Protein 2POK (pdb70)

Sequence (914 aa):
AMVFPSEQEQIEKFEKDHVAQHYFEVLRTLISKKSVFAQQVGLKEVANYLGEIFKRVGAEVEIDESYTAPFVMAHFKSSRPDAKTLIFYNHYDTVPADGDQVWTEDPFTLSVRNGFMYGRGVDDDKGHITARLSALRKYMQHHDDLPVNISFIMEGAEESASTDLDKYLEKHADKLRGADLLVWEQGTKNALEQLEISGGNKGIVTFDAKVKSADVDIHSSYGGVVESAPWYLLQALQQSLRAADGRILVEGLYEEVQEPNEREMALLETYGQRNPEEVSRIYGLELPLLQEERMAFLKRFFFDPALNIEGIQSGYQGQGVKTILPAEASAKLEVRLVPGLEPHDVLEKIRKQLDKNGFDKVELYYTLGEMSYRSDMSAPAILNVIELAKKFYPQGVSVLPTTAGTGPMHTVFDALEVPMVAFGLGNANSRDHGGDENVRIADYYTHIELVEELIRSYEVFPSEQEQIEKFEKDHVAQHYFEVLRTLISKKSVFAQQVGLKEVANYLGEIFKRVGAEVEIDESYTAPFVMAHFKSSRPDAKTLIFYNHYDTVPADGDQVWTEDPFTLSVRNGFMYGRGVDDDKGHITARLSALRKYMQHHDDLPVNISFIMEGAEESASTDLDKYLEKHADKLRGADLLVWEQGTKNALEQLEISGGNKGIVTFDAKVKSADVDIHSSYGGVVESAPWYLLQALQSLRAADGRILVEGLYEEVQEPNEREMALLETYGQRNPEEVSRIYGLELPLLQEERMAFLKRFFFDPALNIEGIQSGYQGQGVKTILPAEASAKLEVRLVPGLEPHDVLEKIRKQLDKNGFDKVELYYTLGEMSYRSDMSAPAILNVIELAKKFYPQGVSVLPTTAGTGPMHTVFDALEVPMVAFGLGNANSRDHGGDENVRIADYYTHIELVEELIRSYE

CATH classification: 3.40.630.10 (+1 more: 3.30.70.360)

B-factor: mean 28.49, std 8.93, range [2.0, 69.91]

Secondary structure (DSSP, 8-state):
------HHHHHHHHHH-HHHHHHHHHHHHHHHS---GGG-TTHHHHHHHHHHHHHHTT-EEEEE-SSSS-EEEEEE--SSTT--EEEEEEE-----S-SS---SS-TTS-EEETTEEESTTTTTTHHHHHHHHHHHHHHHHT-SS-SSEEEEEEES-GGGTTTTHHHHHHHHHHHHTT-SEEE-S--BB-TTSPEEEE--B-EEEEEEEEEE-SSS-EEGGGTTTB--HHHHHHHHHHHTB-TTS-B--TTTGGGSPPP-HHHHHHHHHHS-S-GGGHHHHHT--S--SS-SHHHHHHHHHHS-EEEEEEEEEE--SSS---EE-SEEEEEEEEEE-TT--HHHHHHHHHHHHHHTT-TTEEEEEEEEE--B---S-SHHHHHHHHHHTTT-TT-EEEES-BSS--THHHHHHHH---EEB--SB-TT--TTSTT-EEEHHHHHHHHHHHHHHHHTT-/----HHHHHHHHHH-HHHHHHHHHHHHHHHS--BTTTTBSHHHHHHHHHHHHHHTT-EEEEE-SSSSPEEEEEE----TT--EEEEEEE-------SS---SS-TTS-EEETTEEESTTTTTTHHHHHHHHHHHHHHTTT-SS-SSEEEEEEES-GGGTTTTHHHHHHHHGGGTTT-SEEE-S--BB-TTSPEEEE--BBEEEEEEEEEE-SSSPEEGGGTTTSPPHHHHHHHHHHHTB-TTS-B--TTTGGGPPPP-HHHHHHHHHHS-S-THHHHHHHT--S-BSS-SHHHHHHHHHHS-EEEEEEEEEE--SSS---EE-SEEEEEEEEEE-TT--HHHHHHHHHHHHHHTT-TT-EEEEEEEE--B---S--HHHHHHHHHHTTT-TT-EEEES--SSB-THHHHHHHH---EEB--SB-TT--TTSTT-EEEHHHHHHHHHHHHHHHHTT-

Radius of gyration: 38.35 Å; Cα contacts (8 Å, |Δi|>4): 2050; chains: 2; bounding box: 114×84×48 Å

Structure (mmCIF, N/CA/C/O backbone):
data_2POK
#
_entry.id   2POK
#
_cell.length_a   87.954
_cell.length_b   101.922
_cell.length_c   118.074
_cell.angle_alpha   90.00
_cell.angle_beta   90.00
_cell.angle_gamma   90.00
#
_symmetry.space_group_name_H-M   'P 21 21 21'
#
loop_
_entity.id
_entity.type
_entity.pdbx_description
1 polymer 'Peptidase, M20/M25/M40 family'
2 non-polymer beta-D-glucopyranose
3 non-polymer 'MANGANESE (II) ION'
4 water water
#
loop_
_atom_site.group_PDB
_atom_site.id
_atom_site.type_symbol
_atom_site.label_atom_id
_atom_site.label_alt_id
_atom_site.label_comp_id
_atom_site.label_asym_id
_atom_site.label_entity_id
_atom_site.label_seq_id
_atom_site.pdbx_PDB_ins_code
_atom_site.Cartn_x
_atom_site.Cartn_y
_atom_site.Cartn_z
_atom_site.occupancy
_atom_site.B_iso_or_equiv
_atom_site.auth_seq_id
_atom_site.auth_comp_id
_atom_site.auth_asym_id
_atom_site.auth_atom_id
_atom_site.pdbx_PDB_model_num
ATOM 1 N N . ALA A 1 24 ? 17.233 59.617 24.650 1.00 54.54 0 ALA A N 1
ATOM 2 C CA . ALA A 1 24 ? 16.351 59.154 23.536 1.00 54.02 0 ALA A CA 1
ATOM 3 C C . ALA A 1 24 ? 16.675 59.912 22.248 1.00 53.63 0 ALA A C 1
ATOM 4 O O . ALA A 1 24 ? 15.904 60.781 21.802 1.00 53.98 0 ALA A O 1
ATOM 6 N N . MET A 1 25 ? 17.827 59.598 21.661 1.00 52.10 1 MET A N 1
ATOM 7 C CA . MET A 1 25 ? 18.231 60.242 20.412 1.00 51.07 1 MET A CA 1
ATOM 8 C C . MET A 1 25 ? 18.099 59.294 19.221 1.00 47.91 1 MET A C 1
ATOM 9 O O . MET A 1 25 ? 18.507 58.128 19.302 1.00 47.27 1 MET A O 1
ATOM 14 N N . VAL A 1 26 ? 17.517 59.807 18.135 1.00 44.64 2 VAL A N 1
ATOM 15 C CA . VAL A 1 26 ? 17.337 59.050 16.902 1.00 41.61 2 VAL A CA 1
ATOM 16 C C . VAL A 1 26 ? 18.211 59.672 15.800 1.00 38.72 2 VAL A C 1
ATOM 17 O O . VAL A 1 26 ? 18.341 60.890 15.721 1.00 39.12 2 VAL A O 1
ATOM 21 N N . PHE A 1 27 ? 18.795 58.837 14.942 1.00 34.56 3 PHE A N 1
ATOM 22 C CA . PHE A 1 27 ? 19.704 59.318 13.923 1.00 30.53 3 PHE A CA 1
ATOM 23 C C . PHE A 1 27 ? 19.285 58.845 12.532 1.00 28.89 3 PHE A C 1
ATOM 24 O O . PHE A 1 27 ? 18.840 57.718 12.381 1.00 27.98 3 PHE A O 1
ATOM 32 N N . PRO A 1 28 ? 19.481 59.691 11.505 1.00 27.83 4 PRO A N 1
ATOM 33 C CA . PRO A 1 28 ? 19.155 59.239 10.129 1.00 26.85 4 PRO A CA 1
ATOM 34 C C . PRO A 1 28 ? 20.088 58.115 9.658 1.00 25.93 4 PRO A C 1
ATOM 35 O O . PRO A 1 28 ? 21.235 58.020 10.117 1.00 25.83 4 PRO A O 1
ATOM 39 N N . SER A 1 29 ? 19.624 57.278 8.733 1.00 24.44 5 SER A N 1
ATOM 40 C CA . SER A 1 29 ? 20.431 56.185 8.293 1.00 23.36 5 SER A CA 1
ATOM 41 C C . SER A 1 29 ? 21.389 56.711 7.235 1.00 23.78 5 SER A C 1
ATOM 42 O O . SER A 1 29 ? 21.231 57.840 6.741 1.00 23.28 5 SER A O 1
ATOM 45 N N . GLU A 1 30 ? 22.378 55.898 6.883 1.00 22.09 6 GLU A N 1
ATOM 46 C CA . GLU A 1 30 ? 23.313 56.300 5.861 1.00 22.12 6 GLU A CA 1
ATOM 47 C C . GLU A 1 30 ? 22.549 56.538 4.563 1.00 21.29 6 GLU A C 1
ATOM 48 O O . GLU A 1 30 ? 22.834 57.499 3.835 1.00 22.07 6 GLU A O 1
ATOM 54 N N . GLN A 1 31 ? 21.581 55.666 4.279 1.00 21.02 7 GLN A N 1
ATOM 55 C CA . GLN A 1 31 ? 20.742 55.806 3.047 1.00 21.28 7 GLN A CA 1
ATOM 56 C C . GLN A 1 31 ? 19.967 57.151 3.038 1.00 21.79 7 GLN A C 1
ATOM 57 O O . GLN A 1 31 ? 19.820 57.792 1.998 1.00 18.58 7 GLN A O 1
ATOM 63 N N . GLU A 1 32 ? 19.482 57.567 4.207 1.00 21.61 8 GLU A N 1
ATOM 64 C CA . GLU A 1 32 ? 18.756 58.839 4.372 1.00 24.79 8 GLU A CA 1
ATOM 65 C C . GLU A 1 32 ? 19.660 60.039 4.179 1.00 23.55 8 GLU A C 1
ATOM 66 O O . GLU A 1 32 ? 19.262 61.013 3.513 1.00 22.99 8 GLU A O 1
ATOM 72 N N . GLN A 1 33 ? 20.874 59.967 4.741 1.00 22.61 9 GLN A N 1
ATOM 73 C CA . GLN A 1 33 ? 21.866 61.035 4.588 1.00 21.84 9 GLN A CA 1
ATOM 74 C C . GLN A 1 33 ? 22.242 61.223 3.126 1.00 22.13 9 GLN A C 1
ATOM 75 O O . GLN A 1 33 ? 22.392 62.354 2.681 1.00 21.73 9 GLN A O 1
ATOM 81 N N . ILE A 1 34 ? 22.457 60.128 2.415 1.00 21.57 10 ILE A N 1
ATOM 82 C CA . ILE A 1 34 ? 22.801 60.219 0.988 1.00 23.38 10 ILE A CA 1
ATOM 83 C C . ILE A 1 34 ? 21.649 60.847 0.174 1.00 24.58 10 ILE A C 1
ATOM 84 O O . ILE A 1 34 ? 21.868 61.630 -0.770 1.00 25.68 10 ILE A O 1
ATOM 89 N N . GLU A 1 35 ? 20.417 60.501 0.510 1.00 25.78 11 GLU A N 1
ATOM 90 C CA . GLU A 1 35 ? 19.281 61.105 -0.191 1.00 27.23 11 GLU A CA 1
ATOM 91 C C . GLU A 1 35 ? 19.150 62.590 0.179 1.00 25.84 11 GLU A C 1
ATOM 92 O O . GLU A 1 35 ? 18.901 63.426 -0.689 1.00 25.32 11 GLU A O 1
ATOM 98 N N . LYS A 1 36 ? 19.339 62.941 1.449 1.00 23.95 12 LYS A N 1
ATOM 99 C CA . LYS A 1 36 ? 19.340 64.351 1.801 1.00 24.11 12 LYS A CA 1
ATOM 100 C C . LYS A 1 36 ? 20.395 65.079 0.978 1.00 24.12 12 LYS A C 1
ATOM 101 O O . LYS A 1 36 ? 20.126 66.132 0.377 1.00 24.82 12 LYS A O 1
ATOM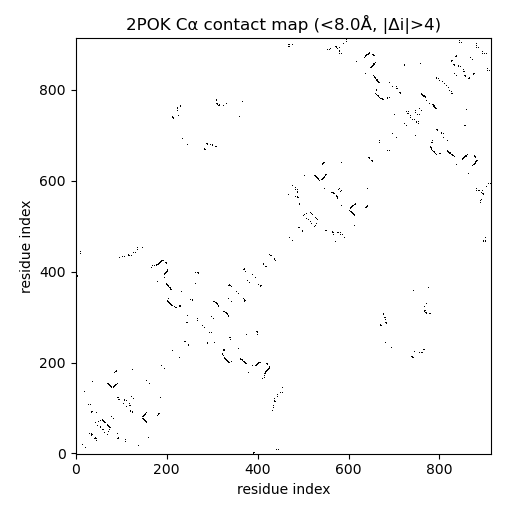 107 N N . PHE A 1 37 ? 21.595 64.516 0.921 1.00 23.54 13 PHE A N 1
ATOM 108 C CA . PHE A 1 37 ? 22.660 65.128 0.159 1.00 23.09 13 PHE A CA 1
ATOM 109 C C . PHE A 1 37 ? 22.223 65.336 -1.291 1.00 24.33 13 PHE A C 1
ATOM 110 O O . PHE A 1 37 ? 22.433 66.410 -1.880 1.00 24.34 13 PHE A O 1
ATOM 118 N N . GLU A 1 38 ? 21.642 64.303 -1.890 1.00 24.77 14 GLU A N 1
ATOM 119 C CA . GLU A 1 38 ? 21.258 64.411 -3.309 1.00 26.74 14 GLU A CA 1
ATOM 120 C C . GLU A 1 38 ? 20.202 65.483 -3.521 1.00 26.56 14 GLU A C 1
ATOM 121 O O . GLU A 1 38 ? 20.242 66.190 -4.508 1.00 25.60 14 GLU A O 1
ATOM 127 N N . LYS A 1 39 ? 19.302 65.666 -2.554 1.00 24.91 15 LYS A N 1
ATOM 128 C CA . LYS A 1 39 ? 18.234 66.642 -2.702 1.00 25.10 15 LYS A CA 1
ATOM 129 C C . LYS A 1 39 ? 18.580 68.075 -2.288 1.00 24.76 15 LYS A C 1
ATOM 130 O O . LYS A 1 39 ? 17.779 68.994 -2.450 1.00 25.07 15 LYS A O 1
ATOM 136 N N . ASP A 1 40 ? 19.762 68.276 -1.733 1.00 25.20 16 ASP A N 1
ATOM 137 C CA . ASP A 1 40 ? 20.106 69.574 -1.164 1.00 25.95 16 ASP A CA 1
ATOM 138 C C . ASP A 1 40 ? 20.816 70.434 -2.217 1.00 25.91 16 ASP A C 1
ATOM 139 O O . ASP A 1 40 ? 21.964 70.172 -2.545 1.00 25.48 16 ASP A O 1
ATOM 144 N N . HIS A 1 41 ? 20.128 71.459 -2.728 1.00 26.44 17 HIS A N 1
ATOM 145 C CA . HIS A 1 41 ? 20.644 72.278 -3.846 1.00 26.99 17 HIS A CA 1
ATOM 146 C C . HIS A 1 41 ? 21.919 73.031 -3.493 1.00 26.09 17 HIS A C 1
ATOM 147 O O . HIS A 1 41 ? 22.810 73.143 -4.307 1.00 24.40 17 HIS A O 1
ATOM 154 N N . VAL A 1 42 ? 22.004 73.534 -2.266 1.00 25.30 18 VAL A N 1
ATOM 155 C CA . VAL A 1 42 ? 23.213 74.221 -1.802 1.00 25.93 18 VAL A CA 1
ATOM 156 C C . VAL A 1 42 ? 24.391 73.251 -1.672 1.00 25.73 18 VAL A C 1
ATOM 157 O O . VAL A 1 42 ? 25.476 73.542 -2.152 1.00 26.52 18 VAL A O 1
ATOM 161 N N . ALA A 1 43 ? 24.192 72.098 -1.016 1.00 25.32 19 ALA A N 1
ATOM 162 C CA . ALA A 1 43 ? 25.261 71.098 -0.927 1.00 23.68 19 ALA A CA 1
ATOM 163 C C . ALA A 1 43 ? 25.721 70.662 -2.333 1.00 24.06 19 ALA A C 1
ATOM 164 O O . ALA A 1 43 ? 26.911 70.459 -2.593 1.00 23.17 19 ALA A O 1
ATOM 166 N N . GLN A 1 44 ? 24.765 70.515 -3.242 1.00 23.60 20 GLN A N 1
ATOM 167 C CA . GLN A 1 44 ? 25.093 70.105 -4.611 1.00 23.28 20 GLN A CA 1
ATOM 168 C C . GLN A 1 44 ? 25.892 71.194 -5.341 1.00 22.88 20 GLN A C 1
ATOM 169 O O . GLN A 1 44 ? 26.815 70.881 -6.085 1.00 23.74 20 GLN A O 1
ATOM 175 N N . HIS A 1 45 ? 25.519 72.459 -5.147 1.00 22.34 21 HIS A N 1
ATOM 176 C CA . HIS A 1 45 ? 26.272 73.562 -5.745 1.00 22.26 21 HIS A CA 1
ATOM 177 C C . HIS A 1 45 ? 27.724 73.511 -5.315 1.00 21.90 21 HIS A C 1
ATOM 178 O O . HIS A 1 45 ? 28.649 73.569 -6.123 1.00 21.12 21 HIS A O 1
ATOM 185 N N . TYR A 1 46 ? 27.949 73.378 -4.019 1.00 20.52 22 TYR A N 1
ATOM 186 C CA . TYR A 1 46 ? 29.338 73.329 -3.538 1.00 21.81 22 TYR A CA 1
ATOM 187 C C . TYR A 1 46 ? 30.076 72.030 -3.786 1.00 22.02 22 TYR A C 1
ATOM 188 O O . TYR A 1 46 ? 31.294 71.992 -3.728 1.00 22.31 22 TYR A O 1
ATOM 197 N N . PHE A 1 47 ? 29.339 70.974 -4.119 1.00 24.03 23 PHE A N 1
ATOM 198 C CA . PHE A 1 47 ? 29.955 69.719 -4.504 1.00 24.43 23 PHE A CA 1
ATOM 199 C C . PHE A 1 47 ? 30.576 69.894 -5.888 1.00 25.05 23 PHE A C 1
ATOM 200 O O . PHE A 1 47 ? 31.672 69.398 -6.135 1.00 25.11 23 PHE A O 1
ATOM 208 N N . GLU A 1 48 ? 29.874 70.581 -6.790 1.00 25.79 24 GLU A N 1
ATOM 209 C CA . GLU A 1 48 ? 30.484 70.984 -8.083 1.00 27.84 24 GLU A CA 1
ATOM 210 C C . GLU A 1 48 ? 31.690 71.924 -7.875 1.00 26.25 24 GLU A C 1
ATOM 211 O O . GLU A 1 48 ? 32.682 71.870 -8.602 1.00 26.25 24 GLU A O 1
ATOM 217 N N . VAL A 1 49 ? 31.594 72.801 -6.888 1.00 25.43 25 VAL A N 1
ATOM 218 C CA . VAL A 1 49 ? 32.740 73.622 -6.562 1.00 24.90 25 VAL A CA 1
ATOM 219 C C . VAL A 1 49 ? 33.868 72.688 -6.105 1.00 24.16 25 VAL A C 1
ATOM 220 O O . VAL A 1 49 ? 35.022 72.852 -6.494 1.00 24.06 25 VAL A O 1
ATOM 224 N N . LEU A 1 50 ? 33.541 71.675 -5.304 1.00 23.63 26 LEU A N 1
ATOM 225 C CA . LEU A 1 50 ? 34.580 70.762 -4.823 1.00 22.35 26 LEU A CA 1
ATOM 226 C C . LEU A 1 50 ? 35.232 70.045 -5.984 1.00 23.78 26 LEU A C 1
ATOM 227 O O . LEU A 1 50 ? 36.430 69.831 -5.991 1.00 23.70 26 LEU A O 1
ATOM 232 N N . ARG A 1 51 ? 34.428 69.669 -6.968 1.00 24.84 27 ARG A N 1
ATOM 233 C CA . ARG A 1 51 ? 34.926 69.004 -8.175 1.00 26.29 27 ARG A CA 1
ATOM 234 C C . ARG A 1 51 ? 35.979 69.889 -8.868 1.00 25.27 27 ARG A C 1
ATOM 235 O O . ARG A 1 51 ? 37.070 69.431 -9.187 1.00 24.70 27 ARG A O 1
ATOM 243 N N . THR A 1 52 ? 35.664 71.164 -9.057 1.00 25.55 28 THR A N 1
ATOM 244 C CA . THR A 1 52 ? 36.613 72.104 -9.635 1.00 25.29 28 THR A CA 1
ATOM 245 C C . THR A 1 52 ? 37.863 72.261 -8.777 1.00 25.21 28 THR A C 1
ATOM 246 O O . THR A 1 52 ? 38.993 72.179 -9.284 1.00 23.97 28 THR A O 1
ATOM 250 N N . LEU A 1 53 ? 37.694 72.441 -7.467 1.00 22.88 29 LEU A N 1
ATOM 251 C CA . LEU A 1 53 ? 38.863 72.573 -6.632 1.00 23.97 29 LEU A CA 1
ATOM 252 C C . LEU A 1 53 ? 39.821 71.393 -6.742 1.00 24.17 29 LEU A C 1
ATOM 253 O O . LEU A 1 53 ? 41.021 71.593 -6.864 1.00 25.62 29 LEU A O 1
ATOM 258 N N . ILE A 1 54 ? 39.296 70.167 -6.637 1.00 24.30 30 ILE A N 1
ATOM 259 C CA . ILE A 1 54 ? 40.100 68.941 -6.699 1.00 23.82 30 ILE A CA 1
ATOM 260 C C . ILE A 1 54 ? 40.913 68.876 -8.007 1.00 24.99 30 ILE A C 1
ATOM 261 O O . ILE A 1 54 ? 42.077 68.433 -8.014 1.00 25.04 30 ILE A O 1
ATOM 266 N N . SER A 1 55 ? 40.270 69.297 -9.092 1.00 25.18 31 SER A N 1
ATOM 267 C CA . SER A 1 55 ? 40.862 69.323 -10.453 1.00 26.21 31 SER A CA 1
ATOM 268 C C . SER A 1 55 ? 42.055 70.286 -10.567 1.00 27.19 31 SER A C 1
ATOM 269 O O . SER A 1 55 ? 42.908 70.121 -11.444 1.00 26.52 31 SER A O 1
ATOM 272 N N . LYS A 1 56 ? 42.130 71.281 -9.680 1.00 27.61 32 LYS A N 1
ATOM 273 C CA . LYS A 1 56 ? 43.221 72.246 -9.732 1.00 28.24 32 LYS A CA 1
ATOM 274 C C . LYS A 1 56 ? 44.264 71.809 -8.744 1.00 29.53 32 LYS A C 1
ATOM 275 O O . LYS A 1 56 ? 44.087 71.935 -7.538 1.00 28.21 32 LYS A O 1
ATOM 281 N N . LYS A 1 57 ? 45.349 71.267 -9.261 1.00 29.85 33 LYS A N 1
ATOM 282 C CA . LYS A 1 57 ? 46.455 70.839 -8.453 1.00 30.98 33 LYS A CA 1
ATOM 283 C C . LYS A 1 57 ? 47.102 72.040 -7.745 1.00 30.99 33 LYS A C 1
ATOM 284 O O . LYS A 1 57 ? 47.450 73.049 -8.384 1.00 28.23 33 LYS A O 1
ATOM 290 N N . SER A 1 58 ? 47.202 71.927 -6.414 1.00 29.50 34 SER A N 1
ATOM 291 C CA . SER A 1 58 ? 47.785 72.931 -5.522 1.00 29.92 34 SER A CA 1
ATOM 292 C C . SER A 1 58 ? 48.709 72.308 -4.469 1.00 30.01 34 SER A C 1
ATOM 293 O O . SER A 1 58 ? 48.282 71.977 -3.326 1.00 29.39 34 SER A O 1
ATOM 296 N N . VAL A 1 59 ? 49.982 72.177 -4.835 1.00 29.82 35 VAL A N 1
ATOM 297 C CA . VAL A 1 59 ? 51.004 71.589 -3.961 1.00 31.25 35 VAL A CA 1
ATOM 298 C C . VAL A 1 59 ? 52.100 72.620 -3.656 1.00 32.87 35 VAL A C 1
ATOM 299 O O . VAL A 1 59 ? 52.632 73.243 -4.560 1.00 32.63 35 VAL A O 1
ATOM 303 N N . PHE A 1 60 ? 52.430 72.822 -2.384 1.00 34.23 36 PHE A N 1
ATOM 304 C CA . PHE A 1 60 ? 53.442 73.811 -2.013 1.00 37.31 36 PHE A CA 1
ATOM 305 C C . PHE A 1 60 ? 54.824 73.409 -2.553 1.00 39.43 36 PHE A C 1
ATOM 306 O O . PHE A 1 60 ? 55.489 74.198 -3.216 1.00 40.20 36 PHE A O 1
ATOM 314 N N . ALA A 1 61 ? 55.211 72.159 -2.287 1.00 42.79 37 ALA A N 1
ATOM 315 C CA . ALA A 1 61 ? 56.529 71.582 -2.621 1.00 44.98 37 ALA A CA 1
ATOM 316 C C . ALA A 1 61 ? 56.828 71.326 -4.104 1.00 46.56 37 ALA A C 1
ATOM 317 O O . ALA A 1 61 ? 57.853 70.740 -4.437 1.00 47.30 37 ALA A O 1
ATOM 319 N N . GLN A 1 62 ? 55.917 71.706 -4.983 1.00 48.56 38 GLN A N 1
ATOM 320 C CA . GLN A 1 62 ? 56.133 71.570 -6.422 1.00 50.95 38 GLN A CA 1
ATOM 321 C C . GLN A 1 62 ? 55.812 72.953 -6.974 1.00 51.75 38 GLN A C 1
ATOM 322 O O . GLN A 1 62 ? 55.789 73.172 -8.185 1.00 53.19 38 GLN A O 1
ATOM 328 N N . GLN A 1 63 ? 55.568 73.873 -6.035 1.00 52.43 39 GLN A N 1
ATOM 329 C CA . GLN A 1 63 ? 55.306 75.287 -6.287 1.00 53.58 39 GLN A CA 1
ATOM 330 C C . GLN A 1 63 ? 54.086 75.533 -7.173 1.00 52.89 39 GLN A C 1
ATOM 331 O O . GLN A 1 63 ? 53.686 76.685 -7.414 1.00 53.38 39 GLN A O 1
ATOM 337 N N . VAL A 1 64 ? 53.476 74.431 -7.596 1.00 51.47 40 VAL A N 1
ATOM 338 C CA . VAL A 1 64 ? 52.371 74.416 -8.549 1.00 49.68 40 VAL A CA 1
ATOM 339 C C . VAL A 1 64 ? 50.976 74.804 -8.026 1.00 47.25 40 VAL A C 1
ATOM 340 O O . VAL A 1 64 ? 50.493 74.248 -7.027 1.00 46.04 40 VAL A O 1
ATOM 344 N N . GLY A 1 65 ? 50.359 75.763 -8.727 1.00 44.34 41 GLY A N 1
ATOM 345 C CA . GLY A 1 65 ? 48.950 76.148 -8.560 1.00 41.14 41 GLY A CA 1
ATOM 346 C C . GLY A 1 65 ? 48.430 76.819 -7.297 1.00 38.78 41 GLY A C 1
ATOM 347 O O . GLY A 1 65 ? 47.227 76.873 -7.095 1.00 38.21 41 GLY A O 1
ATOM 348 N N . LEU A 1 66 ? 49.306 77.336 -6.446 1.00 37.02 42 LEU A N 1
ATOM 349 C CA . LEU A 1 66 ? 48.837 78.006 -5.231 1.00 35.43 42 LEU A CA 1
ATOM 350 C C . LEU A 1 66 ? 48.038 79.276 -5.539 1.00 34.81 42 LEU A C 1
ATOM 351 O O . LEU A 1 66 ? 46.931 79.455 -5.047 1.00 33.75 42 LEU A O 1
ATOM 356 N N . LYS A 1 67 ? 48.588 80.164 -6.359 1.00 34.29 43 LYS A N 1
ATOM 357 C CA . LYS A 1 67 ? 47.873 81.404 -6.673 1.00 34.63 43 LYS A CA 1
ATOM 358 C C . LYS A 1 67 ? 46.545 81.099 -7.360 1.00 33.10 43 LYS A C 1
ATOM 359 O O . LYS A 1 67 ? 45.513 81.719 -7.071 1.00 32.07 43 LYS A O 1
ATOM 365 N N . GLU A 1 68 ? 46.568 80.111 -8.241 1.00 31.35 44 GLU A N 1
ATOM 366 C CA . GLU A 1 68 ? 45.383 79.749 -8.978 1.00 31.61 44 GLU A CA 1
ATOM 367 C C . GLU A 1 68 ? 44.246 79.322 -8.050 1.00 29.83 44 GLU A C 1
ATOM 368 O O . GLU A 1 68 ? 43.106 79.768 -8.209 1.00 29.60 44 GLU A O 1
ATOM 374 N N . VAL A 1 69 ? 44.555 78.500 -7.047 1.00 28.75 45 VAL A N 1
ATOM 375 C CA . VAL A 1 69 ? 43.508 78.020 -6.151 1.00 26.92 45 VAL A CA 1
ATOM 376 C C . VAL A 1 69 ? 43.108 79.110 -5.164 1.00 26.86 45 VAL A C 1
ATOM 377 O O . VAL A 1 69 ? 41.932 79.334 -4.954 1.00 27.03 45 VAL A O 1
ATOM 381 N N . ALA A 1 70 ? 44.078 79.814 -4.586 1.00 26.64 46 ALA A N 1
ATOM 382 C CA . ALA A 1 70 ? 43.760 80.948 -3.710 1.00 27.33 46 ALA A CA 1
ATOM 383 C C . ALA A 1 70 ? 42.842 81.985 -4.383 1.00 27.12 46 ALA A C 1
ATOM 384 O O . ALA A 1 70 ? 41.869 82.438 -3.785 1.00 26.46 46 ALA A O 1
ATOM 386 N N . ASN A 1 71 ? 43.127 82.359 -5.630 1.00 28.13 47 ASN A N 1
ATOM 387 C CA . ASN A 1 71 ? 42.251 83.297 -6.329 1.00 29.04 47 ASN A CA 1
ATOM 388 C C . ASN A 1 71 ? 40.851 82.725 -6.578 1.00 28.27 47 ASN A C 1
ATOM 389 O O . ASN A 1 71 ? 39.861 83.437 -6.428 1.00 27.87 47 ASN A O 1
ATOM 394 N N . TYR A 1 72 ? 40.773 81.445 -6.957 1.00 28.86 48 TYR A N 1
ATOM 395 C CA . TYR A 1 72 ? 39.480 80.803 -7.188 1.00 28.44 48 TYR A CA 1
ATOM 396 C C . TYR A 1 72 ? 38.660 80.806 -5.895 1.00 27.60 48 TYR A C 1
ATOM 397 O O . TYR A 1 72 ? 37.478 81.170 -5.880 1.00 26.68 48 TYR A O 1
ATOM 406 N N . LEU A 1 73 ? 39.287 80.410 -4.800 1.00 26.18 49 LEU A N 1
ATOM 407 C CA . LEU A 1 73 ? 38.579 80.461 -3.517 1.00 26.39 49 LEU A CA 1
ATOM 408 C C . LEU A 1 73 ? 38.107 81.873 -3.245 1.00 26.10 49 LEU A C 1
ATOM 409 O O . LEU A 1 73 ? 37.029 82.079 -2.698 1.00 27.07 49 LEU A O 1
ATOM 414 N N . GLY A 1 74 ? 38.919 82.861 -3.629 1.00 26.63 50 GLY A N 1
ATOM 415 C CA . GLY A 1 74 ? 38.546 84.261 -3.405 1.00 26.00 50 GLY A CA 1
ATOM 416 C C . GLY A 1 74 ? 37.253 84.557 -4.120 1.00 25.99 50 GLY A C 1
ATOM 417 O O . GLY A 1 74 ? 36.320 85.118 -3.546 1.00 25.32 50 GLY A O 1
ATOM 418 N N . GLU A 1 75 ? 37.174 84.160 -5.381 1.00 26.15 51 GLU A N 1
ATOM 419 C CA . GLU A 1 75 ? 35.958 84.423 -6.134 1.00 29.09 51 GLU A CA 1
ATOM 420 C C . GLU A 1 75 ? 34.735 83.738 -5.529 1.00 27.43 51 GLU A C 1
ATOM 421 O O . GLU A 1 75 ? 33.671 84.341 -5.381 1.00 27.30 51 GLU A O 1
ATOM 427 N N . ILE A 1 76 ? 34.901 82.472 -5.183 1.00 27.21 52 ILE A N 1
ATOM 428 C CA . ILE A 1 76 ? 33.857 81.689 -4.547 1.00 26.95 52 ILE A CA 1
ATOM 429 C C . ILE A 1 76 ? 33.259 82.405 -3.342 1.00 26.72 52 ILE A C 1
ATOM 430 O O . ILE A 1 76 ? 32.047 82.580 -3.242 1.00 26.09 52 ILE A O 1
ATOM 435 N N . PHE A 1 77 ? 34.110 82.811 -2.414 1.00 26.94 53 PHE A N 1
ATOM 436 C CA . PHE A 1 77 ? 33.643 83.494 -1.215 1.00 26.61 53 PHE A CA 1
ATOM 437 C C . PHE A 1 77 ? 33.112 84.902 -1.483 1.00 28.00 53 PHE A C 1
ATOM 438 O O . PHE A 1 77 ? 32.176 85.339 -0.825 1.00 28.17 53 PHE A O 1
ATOM 446 N N . LYS A 1 78 ? 33.693 85.619 -2.438 1.00 29.97 54 LYS A N 1
ATOM 447 C CA . LYS A 1 78 ? 33.164 86.950 -2.779 1.00 33.08 54 LYS A CA 1
ATOM 448 C C . LYS A 1 78 ? 31.707 86.849 -3.250 1.00 31.99 54 LYS A C 1
ATOM 449 O O . LYS A 1 78 ? 30.856 87.653 -2.844 1.00 31.68 54 LYS A O 1
ATOM 455 N N . ARG A 1 79 ? 31.428 85.847 -4.089 1.00 32.10 55 ARG A N 1
ATOM 456 C CA . ARG A 1 79 ? 30.086 85.626 -4.625 1.00 31.50 55 ARG A CA 1
ATOM 457 C C . ARG A 1 79 ? 28.961 85.549 -3.594 1.00 31.67 55 ARG A C 1
ATOM 458 O O . ARG A 1 79 ? 27.810 85.889 -3.886 1.00 30.27 55 ARG A O 1
ATOM 466 N N . VAL A 1 80 ? 29.282 85.086 -2.394 1.00 29.19 56 VAL A N 1
ATOM 467 C CA . VAL A 1 80 ? 28.266 84.962 -1.374 1.00 29.51 56 VAL A CA 1
ATOM 468 C C . VAL A 1 80 ? 28.425 86.034 -0.323 1.00 28.94 56 VAL A C 1
ATOM 469 O O . VAL A 1 80 ? 27.862 85.963 0.766 1.00 29.83 56 VAL A O 1
ATOM 473 N N . GLY A 1 81 ? 29.191 87.058 -0.664 1.00 29.56 57 GLY A N 1
ATOM 474 C CA . GLY A 1 81 ? 29.179 88.243 0.165 1.00 30.79 57 GLY A CA 1
ATOM 475 C C . GLY A 1 81 ? 30.184 88.355 1.282 1.00 30.86 57 GLY A C 1
ATOM 476 O O . GLY A 1 81 ? 30.017 89.176 2.182 1.00 32.17 57 GLY A O 1
ATOM 477 N N . ALA A 1 82 ? 31.233 87.550 1.244 1.00 30.73 58 ALA A N 1
ATOM 478 C CA . ALA A 1 82 ? 32.292 87.696 2.238 1.00 30.88 58 ALA A CA 1
ATOM 479 C C . ALA A 1 82 ? 33.182 88.886 1.843 1.00 31.63 58 ALA A C 1
ATOM 480 O O . ALA A 1 82 ? 33.295 89.204 0.658 1.00 30.58 58 ALA A O 1
ATOM 482 N N . GLU A 1 83 ? 33.787 89.550 2.826 1.00 32.17 59 GLU A N 1
ATOM 483 C CA . GLU A 1 83 ? 34.879 90.468 2.529 1.00 34.01 59 GLU A CA 1
ATOM 484 C C . GLU A 1 83 ? 36.124 89.573 2.488 1.00 32.06 59 GLU A C 1
ATOM 485 O O . GLU A 1 83 ? 36.469 88.920 3.480 1.00 29.76 59 GLU A O 1
ATOM 491 N N . VAL A 1 84 ? 36.794 89.567 1.342 1.00 31.54 60 VAL A N 1
ATOM 492 C CA . VAL A 1 84 ? 37.933 88.705 1.083 1.00 31.45 60 VAL A CA 1
ATOM 493 C C . VAL A 1 84 ? 39.223 89.501 0.976 1.00 32.22 60 VAL A C 1
ATOM 494 O O . VAL A 1 84 ? 39.266 90.554 0.336 1.00 31.01 60 VAL A O 1
ATOM 498 N N . GLU A 1 85 ? 40.270 88.996 1.626 1.00 32.10 61 GLU A N 1
ATOM 499 C CA . GLU A 1 85 ? 41.596 89.549 1.482 1.00 32.75 61 GLU A CA 1
ATOM 500 C C . GLU A 1 85 ? 42.544 88.405 1.169 1.00 32.37 61 GLU A C 1
ATOM 501 O O . GLU A 1 85 ? 42.545 87.398 1.869 1.00 31.28 61 GLU A O 1
ATOM 507 N N . ILE A 1 86 ? 43.302 88.531 0.079 1.00 31.22 62 ILE A N 1
ATOM 508 C CA . ILE A 1 86 ? 44.289 87.525 -0.290 1.00 30.43 62 ILE A CA 1
ATOM 509 C C . ILE A 1 86 ? 45.677 88.132 -0.117 1.00 30.85 62 ILE A C 1
ATOM 510 O O . ILE A 1 86 ? 46.118 88.931 -0.937 1.00 30.57 62 ILE A O 1
ATOM 515 N N . ASP A 1 87 ? 46.352 87.774 0.969 1.00 29.72 63 ASP A N 1
ATOM 516 C CA . ASP A 1 87 ? 47.686 88.262 1.230 1.00 29.44 63 ASP A CA 1
ATOM 517 C C . ASP A 1 87 ? 48.721 87.412 0.482 1.00 29.95 63 ASP A C 1
ATOM 518 O O . ASP A 1 87 ? 48.864 86.219 0.740 1.00 29.31 63 ASP A O 1
ATOM 523 N N . GLU A 1 88 ? 49.433 88.022 -0.459 1.00 30.44 64 GLU A N 1
ATOM 524 C CA . GLU A 1 88 ? 50.422 87.306 -1.261 1.00 32.37 64 GLU A CA 1
AT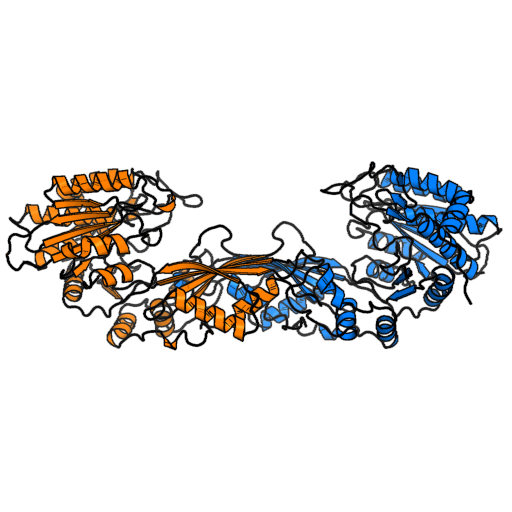OM 525 C C . GLU A 1 88 ? 51.870 87.593 -0.835 1.00 31.96 64 GLU A C 1
ATOM 526 O O . GLU A 1 88 ? 52.787 87.378 -1.618 1.00 31.06 64 GLU A O 1
ATOM 532 N N . SER A 1 89 ? 52.071 88.026 0.418 1.00 29.85 65 SER A N 1
ATOM 533 C CA . SER A 1 89 ? 53.394 88.397 0.929 1.00 30.43 65 SER A CA 1
ATOM 534 C C . SER A 1 89 ? 54.418 87.285 0.949 1.00 30.83 65 SER A C 1
ATOM 535 O O . SER A 1 89 ? 55.605 87.551 0.767 1.00 31.38 65 SER A O 1
ATOM 538 N N . TYR A 1 90 ? 53.979 86.047 1.191 1.00 29.89 66 TYR A N 1
ATOM 539 C CA . TYR A 1 90 ? 54.904 84.929 1.247 1.00 29.58 66 TYR A CA 1
ATOM 540 C C . TYR A 1 90 ? 54.545 83.933 0.188 1.00 29.52 66 TYR A C 1
ATOM 541 O O . TYR A 1 90 ? 53.637 84.191 -0.590 1.00 30.42 66 TYR A O 1
ATOM 550 N N . THR A 1 91 ? 55.246 82.806 0.146 1.00 30.21 67 THR A N 1
ATOM 551 C CA . THR A 1 91 ? 55.129 81.916 -1.008 1.00 30.14 67 THR A CA 1
ATOM 552 C C . THR A 1 91 ? 53.711 81.495 -1.318 1.00 30.21 67 THR A C 1
ATOM 553 O O . THR A 1 91 ? 53.248 81.605 -2.467 1.00 30.04 67 THR A O 1
ATOM 557 N N . ALA A 1 92 ? 53.025 80.990 -0.297 1.00 27.16 68 ALA A N 1
ATOM 558 C CA . ALA A 1 92 ? 51.645 80.568 -0.459 1.00 25.99 68 ALA A CA 1
ATOM 559 C C . ALA A 1 92 ? 50.727 81.672 0.000 1.00 24.36 68 ALA A C 1
ATOM 560 O O . ALA A 1 92 ? 50.793 82.076 1.166 1.00 25.30 68 ALA A O 1
ATOM 562 N N . PRO A 1 93 ? 49.854 82.153 -0.887 1.00 23.82 69 PRO A N 1
ATOM 563 C CA . PRO A 1 93 ? 48.911 83.183 -0.488 1.00 24.00 69 PRO A CA 1
ATOM 564 C C . PRO A 1 93 ? 47.999 82.751 0.693 1.00 24.37 69 PRO A C 1
ATOM 565 O O . PRO A 1 93 ? 47.647 81.567 0.839 1.00 25.28 69 PRO A O 1
ATOM 569 N N . PHE A 1 94 ? 47.655 83.719 1.520 1.00 24.65 70 PHE A N 1
ATOM 570 C CA . PHE A 1 94 ? 46.860 83.495 2.733 1.00 24.46 70 PHE A CA 1
ATOM 571 C C . PHE A 1 94 ? 45.523 84.152 2.467 1.00 25.48 70 PHE A C 1
ATOM 572 O O . PHE A 1 94 ? 45.463 85.373 2.288 1.00 25.69 70 PHE A O 1
ATOM 580 N N . VAL A 1 95 ? 44.449 83.354 2.408 1.00 25.47 71 VAL A N 1
ATOM 581 C CA . VAL A 1 95 ? 43.120 83.841 2.052 1.00 26.14 71 VAL A CA 1
ATOM 582 C C . VAL A 1 95 ? 42.241 84.033 3.290 1.00 27.32 71 VAL A C 1
ATOM 583 O O . VAL A 1 95 ? 42.144 83.139 4.133 1.00 26.82 71 VAL A O 1
ATOM 587 N N . MET A 1 96 ? 41.625 85.196 3.433 1.00 26.99 72 MET A N 1
ATOM 588 C CA . MET A 1 96 ? 40.699 85.379 4.542 1.00 30.33 72 MET A CA 1
ATOM 589 C C . MET A 1 96 ? 39.379 85.824 3.992 1.00 27.96 72 MET A C 1
ATOM 590 O O . MET A 1 96 ? 39.342 86.658 3.089 1.00 28.30 72 MET A O 1
ATOM 595 N N . ALA A 1 97 ? 38.298 85.245 4.503 1.00 26.37 73 ALA A N 1
ATOM 596 C CA . ALA A 1 97 ? 36.968 85.613 4.067 1.00 25.56 73 ALA A CA 1
ATOM 597 C C . ALA A 1 97 ? 36.106 85.813 5.298 1.00 26.91 73 ALA A C 1
ATOM 598 O O . ALA A 1 97 ? 35.888 84.874 6.061 1.00 26.79 73 ALA A O 1
ATOM 600 N N . HIS A 1 98 ? 35.635 87.047 5.500 1.00 26.96 74 HIS A N 1
ATOM 601 C CA . HIS A 1 98 ? 34.853 87.395 6.663 1.00 27.84 74 HIS A CA 1
ATOM 602 C C . HIS A 1 98 ? 33.402 87.633 6.290 1.00 28.11 74 HIS A C 1
ATOM 603 O O . HIS A 1 98 ? 33.109 88.406 5.363 1.00 28.16 74 HIS A O 1
ATOM 616 N N . PHE A 1 99 ? 32.509 86.949 7.003 1.00 28.00 75 PHE A N 1
ATOM 617 C CA . PHE A 1 99 ? 31.075 87.099 6.892 1.00 29.01 75 PHE A CA 1
ATOM 618 C C . PHE A 1 99 ? 30.623 87.780 8.170 1.00 31.62 75 PHE A C 1
ATOM 619 O O . PHE A 1 99 ? 30.906 87.311 9.274 1.00 30.84 75 PHE A O 1
ATOM 627 N N . LYS A 1 100 ? 29.907 88.889 8.036 1.00 34.04 76 LYS A N 1
ATOM 628 C CA . LYS A 1 100 ? 29.550 89.683 9.202 1.00 36.43 76 LYS A CA 1
ATOM 629 C C . LYS A 1 100 ? 28.134 89.457 9.693 1.00 35.90 76 LYS A C 1
ATOM 630 O O . LYS A 1 100 ? 27.215 89.270 8.908 1.00 35.66 76 LYS A O 1
ATOM 636 N N . SER A 1 101 ? 27.973 89.476 11.002 1.00 36.43 77 SER A N 1
ATOM 637 C CA . SER A 1 101 ? 26.656 89.485 11.610 1.00 38.03 77 SER A CA 1
ATOM 638 C C . SER A 1 101 ? 26.263 90.937 11.886 1.00 40.01 77 SER A C 1
ATOM 639 O O . SER A 1 101 ? 27.126 91.757 12.220 1.00 40.51 77 SER A O 1
ATOM 642 N N . SER A 1 102 ? 24.966 91.242 11.761 1.00 42.12 78 SER A N 1
ATOM 643 C CA . SER A 1 102 ? 24.420 92.569 12.105 1.00 44.20 78 SER A CA 1
ATOM 644 C C . SER A 1 102 ? 24.184 92.731 13.604 1.00 44.31 78 SER A C 1
ATOM 645 O O . SER A 1 102 ? 23.993 93.848 14.081 1.00 44.87 78 SER A O 1
ATOM 648 N N . ARG A 1 103 ? 24.165 91.629 14.346 1.00 44.81 79 ARG A N 1
ATOM 649 C CA . ARG A 1 103 ? 24.032 91.730 15.794 1.00 45.81 79 ARG A CA 1
ATOM 650 C C . ARG A 1 103 ? 25.212 92.492 16.390 1.00 47.02 79 ARG A C 1
ATOM 651 O O . ARG A 1 103 ? 26.381 92.302 15.987 1.00 46.98 79 ARG A O 1
ATOM 659 N N . PRO A 1 104 ? 24.914 93.371 17.356 1.00 47.62 80 PRO A N 1
ATOM 660 C CA . PRO A 1 104 ? 25.994 94.038 18.053 1.00 47.26 80 PRO A CA 1
ATOM 661 C C . PRO A 1 104 ? 26.366 93.134 19.219 1.00 46.14 80 PRO A C 1
ATOM 662 O O . PRO A 1 104 ? 25.514 92.392 19.737 1.00 45.50 80 PRO A O 1
ATOM 666 N N . ASP A 1 105 ? 27.631 93.172 19.610 1.00 44.92 81 ASP A N 1
ATOM 667 C CA . ASP A 1 105 ? 28.116 92.228 20.595 1.00 44.39 81 ASP A CA 1
ATOM 668 C C . ASP A 1 105 ? 28.028 90.797 20.059 1.00 42.18 81 ASP A C 1
ATOM 669 O O . ASP A 1 105 ? 27.955 89.844 20.836 1.00 41.70 81 ASP A O 1
ATOM 674 N N . ALA A 1 106 ? 28.008 90.655 18.734 1.00 38.65 82 ALA A N 1
ATOM 675 C CA . ALA A 1 106 ? 28.051 89.335 18.133 1.00 35.78 82 ALA A CA 1
ATOM 676 C C . ALA A 1 106 ? 29.427 88.775 18.430 1.00 33.16 82 ALA A C 1
ATOM 677 O O . ALA A 1 106 ? 30.417 89.517 18.507 1.00 32.70 82 ALA A O 1
ATOM 679 N N . LYS A 1 107 ? 29.486 87.465 18.635 1.00 31.42 83 LYS A N 1
ATOM 680 C CA . LYS A 1 107 ? 30.758 86.799 18.838 1.00 29.07 83 LYS A CA 1
ATOM 681 C C . LYS A 1 107 ? 31.351 86.509 17.468 1.00 28.64 83 LYS A C 1
ATOM 682 O O . LYS A 1 107 ? 30.726 86.847 16.444 1.00 27.46 83 LYS A O 1
ATOM 688 N N . THR A 1 108 ? 32.555 85.936 17.455 1.00 27.31 84 THR A N 1
ATOM 689 C CA . THR A 1 108 ? 33.185 85.520 16.202 1.00 27.37 84 THR A CA 1
ATOM 690 C C . THR A 1 108 ? 33.599 84.050 16.250 1.00 26.28 84 THR A C 1
ATOM 691 O O . THR A 1 108 ? 34.060 83.531 17.282 1.00 25.31 84 THR A O 1
ATOM 695 N N . LEU A 1 109 ? 33.363 83.387 15.118 1.00 24.75 85 LEU A N 1
ATOM 696 C CA . LEU A 1 109 ? 33.706 81.998 14.879 1.00 23.21 85 LEU A CA 1
ATOM 697 C C . LEU A 1 109 ? 34.753 81.930 13.778 1.00 23.45 85 LEU A C 1
ATOM 698 O O . LEU A 1 109 ? 34.568 82.544 12.724 1.00 23.11 85 LEU A O 1
ATOM 707 N N . ILE A 1 110 ? 35.845 81.192 14.004 1.00 21.98 86 ILE A N 1
ATOM 708 C CA . ILE A 1 110 ? 36.871 81.059 12.954 1.00 22.85 86 ILE A CA 1
ATOM 709 C C . ILE A 1 110 ? 36.953 79.624 12.433 1.00 21.97 86 ILE A C 1
ATOM 710 O O . ILE A 1 110 ? 36.923 78.700 13.214 1.00 21.39 86 ILE A O 1
ATOM 715 N N . PHE A 1 111 ? 37.013 79.448 11.109 1.00 21.50 87 PHE A N 1
ATOM 716 C CA . PHE A 1 111 ? 37.318 78.152 10.516 1.00 22.29 87 PHE A CA 1
ATOM 717 C C . PHE A 1 111 ? 38.720 78.220 9.908 1.00 22.86 87 PHE A C 1
ATOM 718 O O . PHE A 1 111 ? 38.982 79.053 9.034 1.00 22.61 87 PHE A O 1
ATOM 726 N N . TYR A 1 112 ? 39.639 77.388 10.394 1.00 22.01 88 TYR A N 1
ATOM 727 C CA . TYR A 1 112 ? 40.968 77.300 9.786 1.00 22.21 88 TYR A CA 1
ATOM 728 C C . TYR A 1 112 ? 41.000 76.109 8.834 1.00 21.88 88 TYR A C 1
ATOM 729 O O . TYR A 1 112 ? 40.525 75.032 9.170 1.00 21.16 88 TYR A O 1
ATOM 738 N N . ASN A 1 113 ? 41.486 76.324 7.616 1.00 20.67 89 ASN A N 1
ATOM 739 C CA . ASN A 1 113 ? 41.597 75.242 6.637 1.00 20.34 89 ASN A CA 1
ATOM 740 C C . ASN A 1 113 ? 42.810 75.455 5.751 1.00 19.23 89 ASN A C 1
ATOM 741 O O . ASN A 1 113 ? 43.469 76.490 5.857 1.00 19.09 89 ASN A O 1
ATOM 746 N N . HIS A 1 114 ? 43.148 74.480 4.916 1.00 20.74 90 HIS A N 1
ATOM 747 C CA . HIS A 1 114 ? 44.215 74.709 3.947 1.00 20.24 90 HIS A CA 1
ATOM 748 C C . HIS A 1 114 ? 43.843 74.248 2.559 1.00 19.52 90 HIS A C 1
ATOM 749 O O . HIS A 1 114 ? 43.133 73.273 2.403 1.00 19.33 90 HIS A O 1
ATOM 756 N N . TYR A 1 115 ? 44.322 74.957 1.547 1.00 19.77 91 TYR A N 1
ATOM 757 C CA . TYR A 1 115 ? 43.965 74.600 0.161 1.00 20.17 91 TYR A CA 1
ATOM 758 C C . TYR A 1 115 ? 45.062 73.848 -0.608 1.00 21.82 91 TYR A C 1
ATOM 759 O O . TYR A 1 115 ? 44.863 73.463 -1.789 1.00 20.33 91 TYR A O 1
ATOM 768 N N . ASP A 1 116 ? 46.232 73.669 0.004 1.00 19.73 92 ASP A N 1
ATOM 769 C CA . ASP A 1 116 ? 47.264 72.862 -0.622 1.00 21.70 92 ASP A CA 1
ATOM 770 C C . ASP A 1 116 ? 47.120 71.423 -0.147 1.00 22.69 92 ASP A C 1
ATOM 771 O O . ASP A 1 116 ? 46.627 71.183 0.974 1.00 24.08 92 ASP A O 1
ATOM 776 N N . THR A 1 117 ? 47.579 70.480 -0.965 1.00 23.45 93 THR A N 1
ATOM 777 C CA . THR A 1 117 ? 47.528 69.048 -0.664 1.00 25.51 93 THR A CA 1
ATOM 778 C C . THR A 1 117 ? 48.911 68.429 -0.878 1.00 27.04 93 THR A C 1
ATOM 779 O O . THR A 1 117 ? 49.812 69.088 -1.414 1.00 26.87 93 THR A O 1
ATOM 783 N N . VAL A 1 118 ? 49.102 67.170 -0.481 1.00 28.90 94 VAL A N 1
ATOM 784 C CA . VAL A 1 118 ? 50.352 66.476 -0.823 1.00 31.06 94 VAL A CA 1
ATOM 785 C C . VAL A 1 118 ? 50.264 66.033 -2.279 1.00 32.22 94 VAL A C 1
ATOM 786 O O . VAL A 1 118 ? 49.189 66.047 -2.870 1.00 30.70 94 VAL A O 1
ATOM 790 N N . PRO A 1 119 ? 51.402 65.675 -2.887 1.00 35.43 95 PRO A N 1
ATOM 791 C CA . PRO A 1 119 ? 51.355 65.189 -4.269 1.00 37.39 95 PRO A CA 1
ATOM 792 C C . PRO A 1 119 ? 50.583 63.866 -4.384 1.00 40.57 95 PRO A C 1
ATOM 793 O O . PRO A 1 119 ? 50.435 63.167 -3.374 1.00 40.52 95 PRO A O 1
ATOM 797 N N . ALA A 1 120 ? 50.090 63.532 -5.580 1.00 43.55 96 ALA A N 1
ATOM 798 C CA . ALA A 1 120 ? 49.398 62.247 -5.808 1.00 47.66 96 ALA A CA 1
ATOM 799 C C . ALA A 1 120 ? 50.387 61.065 -5.790 1.00 50.89 96 ALA A C 1
ATOM 800 O O . ALA A 1 120 ? 50.133 60.054 -5.139 1.00 51.37 96 ALA A O 1
ATOM 802 N N . ASP A 1 121 ? 51.456 61.193 -6.588 1.00 54.82 97 ASP A N 1
ATOM 803 C CA . ASP A 1 121 ? 52.748 60.432 -6.506 1.00 58.17 97 ASP A CA 1
ATOM 804 C C . ASP A 1 121 ? 52.941 58.908 -6.315 1.00 59.27 97 ASP A C 1
ATOM 805 O O . ASP A 1 121 ? 52.150 58.065 -6.758 1.00 59.96 97 ASP A O 1
ATOM 810 N N . GLY A 1 122 ? 54.087 58.640 -5.667 1.00 60.40 98 GLY A N 1
ATOM 811 C CA . GLY A 1 122 ? 54.666 57.348 -5.253 1.00 60.71 98 GLY A CA 1
ATOM 812 C C . GLY A 1 122 ? 54.267 55.992 -5.794 1.00 61.12 98 GLY A C 1
ATOM 813 O O . GLY A 1 122 ? 54.029 55.809 -6.994 1.00 60.89 98 GLY A O 1
ATOM 814 N N . ASP A 1 123 ? 54.270 55.023 -4.881 1.00 61.05 99 ASP A N 1
ATOM 815 C CA . ASP A 1 123 ? 53.782 53.679 -5.157 1.00 61.05 99 ASP A CA 1
ATOM 816 C C . ASP A 1 123 ? 52.292 53.666 -4.836 1.00 59.57 99 ASP A C 1
ATOM 817 O O . ASP A 1 123 ? 51.697 52.603 -4.596 1.00 59.93 99 ASP A O 1
ATOM 822 N N . GLN A 1 124 ? 51.707 54.865 -4.828 1.00 57.10 100 GLN A N 1
ATOM 823 C CA . GLN A 1 124 ? 50.297 55.062 -4.531 1.00 54.55 100 GLN A CA 1
ATOM 824 C C . GLN A 1 124 ? 49.402 54.569 -5.651 1.00 51.88 100 GLN A C 1
ATOM 825 O O . GLN A 1 124 ? 49.598 54.908 -6.814 1.00 51.27 100 GLN A O 1
ATOM 831 N N . VAL A 1 125 ? 48.410 53.771 -5.278 1.00 48.76 101 VAL A N 1
ATOM 832 C CA . VAL A 1 125 ? 47.448 53.205 -6.209 1.00 46.06 101 VAL A CA 1
ATOM 833 C C . VAL A 1 125 ? 46.206 54.090 -6.343 1.00 43.24 101 VAL A C 1
ATOM 834 O O . VAL A 1 125 ? 45.496 54.299 -5.369 1.00 42.78 101 VAL A O 1
ATOM 838 N N . TRP A 1 126 ? 45.935 54.596 -7.541 1.00 39.45 102 TRP A N 1
ATOM 839 C CA . TRP A 1 126 ? 44.730 55.370 -7.761 1.00 36.51 102 TRP A CA 1
ATOM 840 C C . TRP A 1 126 ? 43.829 54.677 -8.759 1.00 37.03 102 TRP A C 1
ATOM 841 O O . TRP A 1 126 ? 44.240 54.396 -9.883 1.00 36.85 102 TRP A O 1
ATOM 852 N N . THR A 1 127 ? 42.594 54.409 -8.352 1.00 36.18 103 THR A N 1
ATOM 853 C CA . THR A 1 127 ? 41.629 53.752 -9.218 1.00 35.66 103 THR A CA 1
ATOM 854 C C . THR A 1 127 ? 41.224 54.675 -10.348 1.00 36.39 103 THR A C 1
ATOM 855 O O . THR A 1 127 ? 41.073 54.241 -11.499 1.00 36.70 103 THR A O 1
ATOM 859 N N . GLU A 1 128 ? 41.030 55.944 -10.024 1.00 36.30 104 GLU A N 1
ATOM 860 C CA . GLU A 1 128 ? 40.761 56.951 -11.036 1.00 37.58 104 GLU A CA 1
ATOM 861 C C . GLU A 1 128 ? 41.694 58.129 -10.829 1.00 36.12 104 GLU A C 1
ATOM 862 O O . GLU A 1 128 ? 42.311 58.234 -9.792 1.00 35.93 104 GLU A O 1
ATOM 868 N N . ASP A 1 129 ? 41.825 58.999 -11.823 1.00 35.08 105 ASP A N 1
ATOM 869 C CA . ASP A 1 129 ? 42.767 60.097 -11.741 1.00 34.86 105 ASP A CA 1
ATOM 870 C C . ASP A 1 129 ? 42.653 60.817 -10.390 1.00 33.64 105 ASP A C 1
ATOM 871 O O . ASP A 1 129 ? 41.552 61.173 -9.972 1.00 33.01 105 ASP A O 1
ATOM 876 N N . PRO A 1 130 ? 43.791 61.044 -9.710 1.00 33.01 106 PRO A N 1
ATOM 877 C CA . PRO A 1 130 ? 43.755 61.684 -8.386 1.00 32.65 106 PRO A CA 1
ATOM 878 C C . PRO A 1 130 ? 43.172 63.089 -8.404 1.00 32.77 106 PRO A C 1
ATOM 879 O O . PRO A 1 130 ? 42.650 63.559 -7.380 1.00 32.76 106 PRO A O 1
ATOM 883 N N . PHE A 1 131 ? 43.234 63.754 -9.553 1.00 32.46 107 PHE A N 1
ATOM 884 C CA . PHE A 1 131 ? 42.710 65.112 -9.657 1.00 32.68 107 PHE A CA 1
ATOM 885 C C . PHE A 1 131 ? 41.350 65.152 -10.311 1.00 32.80 107 PHE A C 1
ATOM 886 O O . PHE A 1 131 ? 40.878 66.195 -10.701 1.00 33.99 107 PHE A O 1
ATOM 894 N N . THR A 1 132 ? 40.705 64.002 -10.405 1.00 32.21 108 THR A N 1
ATOM 895 C CA . THR A 1 132 ? 39.340 63.947 -10.878 1.00 32.58 108 THR A CA 1
ATOM 896 C C . THR A 1 132 ? 38.470 63.411 -9.733 1.00 32.18 108 THR A C 1
ATOM 897 O O . THR A 1 132 ? 38.636 62.268 -9.309 1.00 31.95 108 THR A O 1
ATOM 901 N N . LEU A 1 133 ? 37.582 64.251 -9.210 1.00 30.94 109 LEU A N 1
ATOM 902 C CA . LEU A 1 133 ? 36.699 63.842 -8.114 1.00 30.47 109 LEU A CA 1
ATOM 903 C C . LEU A 1 133 ? 35.840 62.713 -8.654 1.00 30.05 109 LEU A C 1
ATOM 904 O O . LEU A 1 133 ? 35.142 62.877 -9.665 1.00 30.75 109 LEU A O 1
ATOM 909 N N . SER A 1 134 ? 35.915 61.558 -8.010 1.00 28.82 110 SER A N 1
ATOM 910 C CA . SER A 1 134 ? 35.231 60.354 -8.486 1.00 28.73 110 SER A CA 1
ATOM 911 C C . SER A 1 134 ? 34.350 59.776 -7.373 1.00 28.20 110 SER A C 1
ATOM 912 O O . SER A 1 134 ? 34.827 59.602 -6.261 1.00 27.56 110 SER A O 1
ATOM 915 N N . VAL A 1 135 ? 33.075 59.533 -7.659 1.00 27.67 111 VAL A N 1
ATOM 916 C CA . VAL A 1 135 ? 32.173 58.947 -6.670 1.00 27.72 111 VAL A CA 1
ATOM 917 C C . VAL A 1 135 ? 31.932 57.451 -6.967 1.00 27.78 111 VAL A C 1
ATOM 918 O O . VAL A 1 135 ? 31.493 57.085 -8.078 1.00 26.50 111 VAL A O 1
ATOM 922 N N . ARG A 1 136 ? 32.251 56.583 -6.001 1.00 24.80 112 ARG A N 1
ATOM 923 C CA . ARG A 1 136 ? 32.054 55.131 -6.162 1.00 24.30 112 ARG A CA 1
ATOM 924 C C . ARG A 1 136 ? 31.580 54.555 -4.838 1.00 24.21 112 ARG A C 1
ATOM 925 O O . ARG A 1 136 ? 32.167 54.874 -3.823 1.00 22.12 112 ARG A O 1
ATOM 933 N N . ASN A 1 137 ? 30.542 53.721 -4.867 1.00 23.72 113 ASN A N 1
ATOM 934 C CA . ASN A 1 137 ? 30.041 53.002 -3.682 1.00 25.52 113 ASN A CA 1
ATOM 935 C C . ASN A 1 137 ? 29.761 53.848 -2.439 1.00 25.40 113 ASN A C 1
ATOM 936 O O . ASN A 1 137 ? 29.963 53.392 -1.291 1.00 28.32 113 ASN A O 1
ATOM 941 N N . GLY A 1 138 ? 29.272 55.058 -2.647 1.00 23.92 114 GLY A N 1
ATOM 942 C CA . GLY A 1 138 ? 28.946 55.919 -1.511 1.00 24.44 114 GLY A CA 1
ATOM 943 C C . GLY A 1 138 ? 30.135 56.675 -0.919 1.00 23.71 114 GLY A C 1
ATOM 944 O O . GLY A 1 138 ? 30.005 57.290 0.132 1.00 23.44 114 GLY A O 1
ATOM 945 N N . PHE A 1 139 ? 31.285 56.633 -1.591 1.00 21.62 115 PHE A N 1
ATOM 946 C CA . PHE A 1 139 ? 32.479 57.397 -1.169 1.00 22.54 115 PHE A CA 1
ATOM 947 C C . PHE A 1 139 ? 32.898 58.335 -2.288 1.00 23.92 115 PHE A C 1
ATOM 948 O O . PHE A 1 139 ? 32.676 58.023 -3.478 1.00 21.99 115 PHE A O 1
ATOM 956 N N . MET A 1 140 ? 33.494 59.468 -1.926 1.00 23.78 116 MET A N 1
ATOM 957 C CA . MET A 1 140 ? 34.051 60.359 -2.938 1.00 26.83 116 MET A CA 1
ATOM 958 C C . MET A 1 140 ? 35.574 60.247 -2.881 1.00 25.26 116 MET A C 1
ATOM 959 O O . MET A 1 140 ? 36.169 60.191 -1.785 1.00 25.49 116 MET A O 1
ATOM 964 N N . TYR A 1 141 ? 36.207 60.184 -4.054 1.00 22.17 117 TYR A N 1
ATOM 965 C CA . TYR A 1 141 ? 37.648 59.955 -4.135 1.00 21.37 117 TYR A CA 1
ATOM 966 C C . TYR A 1 141 ? 38.373 61.086 -4.855 1.00 21.36 117 TYR A C 1
ATOM 967 O O . TYR A 1 141 ? 37.915 61.563 -5.905 1.00 20.65 117 TYR A O 1
ATOM 976 N N . GLY A 1 142 ? 39.523 61.471 -4.335 1.00 19.38 118 GLY A N 1
ATOM 977 C CA . GLY A 1 142 ? 40.290 62.532 -4.957 1.00 20.34 118 GLY A CA 1
ATOM 978 C C . GLY A 1 142 ? 41.336 63.081 -4.047 1.00 22.11 118 GLY A C 1
ATOM 979 O O . GLY A 1 142 ? 41.121 63.089 -2.824 1.00 20.50 118 GLY A O 1
ATOM 980 N N . ARG A 1 143 ? 42.449 63.566 -4.626 1.00 21.41 119 ARG A N 1
ATOM 981 C CA . ARG A 1 143 ? 43.488 64.211 -3.831 1.00 22.65 119 ARG A CA 1
ATOM 982 C C . ARG A 1 143 ? 42.950 65.504 -3.208 1.00 21.31 119 ARG A C 1
ATOM 983 O O . ARG A 1 143 ? 42.662 66.477 -3.888 1.00 21.44 119 ARG A O 1
ATOM 991 N N . GLY A 1 144 ? 42.823 65.510 -1.889 1.00 21.00 120 GLY A N 1
ATOM 992 C CA . GLY A 1 144 ? 42.262 66.635 -1.218 1.00 18.41 120 GLY A CA 1
ATOM 993 C C . GLY A 1 144 ? 40.798 66.509 -0.748 1.00 19.05 120 GLY A C 1
ATOM 994 O O . GLY A 1 144 ? 40.252 67.464 -0.188 1.00 18.80 120 GLY A O 1
ATOM 995 N N . VAL A 1 145 ? 40.123 65.378 -0.957 1.00 18.05 121 VAL A N 1
ATOM 996 C CA . VAL A 1 145 ? 38.703 65.378 -0.619 1.00 17.70 121 VAL A CA 1
ATOM 997 C C . VAL A 1 145 ? 38.580 65.373 0.902 1.00 17.47 121 VAL A C 1
ATOM 998 O O . VAL A 1 145 ? 37.634 65.931 1.451 1.00 19.03 121 VAL A O 1
ATOM 1002 N N . ASP A 1 146 ? 39.552 64.759 1.541 1.00 16.46 122 ASP A N 1
ATOM 1003 C CA . ASP A 1 146 ? 39.567 64.739 3.046 1.00 17.40 122 ASP A CA 1
ATOM 1004 C C . ASP A 1 146 ? 40.540 65.828 3.530 1.00 18.55 122 ASP A C 1
ATOM 1005 O O . ASP A 1 146 ? 40.188 66.719 4.291 1.00 19.73 122 ASP A O 1
ATOM 1010 N N . ASP A 1 147 ? 41.742 65.815 2.979 1.00 20.68 123 ASP A N 1
ATOM 1011 C CA . ASP A 1 147 ? 42.787 66.754 3.365 1.00 22.68 123 ASP A CA 1
ATOM 1012 C C . ASP A 1 147 ? 43.180 67.740 2.251 1.00 22.46 123 ASP A C 1
ATOM 1013 O O . ASP A 1 147 ? 44.132 67.452 1.536 1.00 22.99 123 ASP A O 1
ATOM 1018 N N . ASP A 1 148 ? 42.565 68.934 2.157 1.00 21.69 124 ASP A N 1
ATOM 1019 C CA . ASP A 1 148 ? 41.606 69.473 3.133 1.00 20.24 124 ASP A CA 1
ATOM 1020 C C . ASP A 1 148 ? 40.519 70.203 2.460 1.00 21.01 124 ASP A C 1
ATOM 1021 O O . ASP A 1 148 ? 39.779 70.933 3.098 1.00 18.19 124 ASP A O 1
ATOM 1026 N N . LYS A 1 149 ? 40.458 70.088 1.133 1.00 18.45 125 LYS A N 1
ATOM 1027 C CA . LYS A 1 149 ? 39.504 70.853 0.375 1.00 20.16 125 LYS A CA 1
ATOM 1028 C C . LYS A 1 149 ? 38.025 70.514 0.625 1.00 20.02 125 LYS A C 1
ATOM 1029 O O . LYS A 1 149 ? 37.178 71.400 0.630 1.00 21.52 125 LYS A O 1
ATOM 1035 N N . GLY A 1 150 ? 37.714 69.239 0.794 1.00 20.07 126 GLY A N 1
ATOM 1036 C CA . GLY A 1 150 ? 36.354 68.804 1.116 1.00 19.24 126 GLY A CA 1
ATOM 1037 C C . GLY A 1 150 ? 35.863 69.486 2.372 1.00 19.19 126 GLY A C 1
ATOM 1038 O O . GLY A 1 150 ? 34.684 69.782 2.491 1.00 19.02 126 GLY A O 1
ATOM 1039 N N . HIS A 1 151 ? 36.762 69.746 3.322 1.00 19.32 127 HIS A N 1
ATOM 1040 C CA . HIS A 1 151 ? 36.351 70.445 4.541 1.00 19.73 127 HIS A CA 1
ATOM 1041 C C . HIS A 1 151 ? 35.974 71.879 4.207 1.00 20.13 127 HIS A C 1
ATOM 1042 O O . HIS A 1 151 ? 35.050 72.427 4.794 1.00 20.17 127 HIS A O 1
ATOM 1049 N N . ILE A 1 152 ? 36.649 72.477 3.225 1.00 19.50 128 ILE A N 1
ATOM 1050 C CA . ILE A 1 152 ? 36.322 73.856 2.849 1.00 20.13 128 ILE A CA 1
ATOM 1051 C C . ILE A 1 152 ? 34.932 73.936 2.200 1.00 20.44 128 ILE A C 1
ATOM 1052 O O . ILE A 1 152 ? 34.096 74.735 2.609 1.00 19.93 128 ILE A O 1
ATOM 1057 N N . THR A 1 153 ? 34.663 73.116 1.185 1.00 21.13 129 THR A N 1
ATOM 1058 C CA . THR A 1 153 ? 33.345 73.185 0.556 1.00 19.76 129 THR A CA 1
ATOM 1059 C C . THR A 1 153 ? 32.201 72.759 1.505 1.00 21.03 129 THR A C 1
ATOM 1060 O O . THR A 1 153 ? 31.105 73.293 1.397 1.00 20.00 129 THR A O 1
ATOM 1064 N N . ALA A 1 154 ? 32.452 71.828 2.436 1.00 19.53 130 ALA A N 1
ATOM 1065 C CA . ALA A 1 154 ? 31.412 71.438 3.427 1.00 19.66 130 ALA A CA 1
ATOM 1066 C C . ALA A 1 154 ? 31.060 72.565 4.396 1.00 20.12 130 ALA A C 1
ATOM 1067 O O . ALA A 1 154 ? 29.892 72.795 4.714 1.00 21.06 130 ALA A O 1
ATOM 1069 N N . ARG A 1 155 ? 32.069 73.254 4.907 1.00 18.88 131 ARG A N 1
ATOM 1070 C CA . ARG A 1 155 ? 31.811 74.355 5.836 1.00 19.00 131 ARG A CA 1
ATOM 1071 C C . ARG A 1 155 ? 31.172 75.553 5.147 1.00 19.11 131 ARG A C 1
ATOM 1072 O O . ARG A 1 155 ? 30.310 76.221 5.716 1.00 17.41 131 ARG A O 1
ATOM 1080 N N . LEU A 1 156 ? 31.577 75.845 3.915 1.00 18.44 132 LEU A N 1
ATOM 1081 C CA . LEU A 1 156 ? 30.859 76.885 3.199 1.00 20.02 132 LEU A CA 1
ATOM 1082 C C . LEU A 1 156 ? 29.389 76.463 2.991 1.00 20.43 132 LEU A C 1
ATOM 1083 O O . LEU A 1 156 ? 28.482 77.269 3.230 1.00 21.09 132 LEU A O 1
ATOM 1088 N N . SER A 1 157 ? 29.154 75.224 2.529 1.00 19.55 133 SER A N 1
ATOM 1089 C CA . SER A 1 157 ? 27.804 74.678 2.376 1.00 19.24 133 SER A CA 1
ATOM 1090 C C . SER A 1 157 ? 26.956 74.896 3.606 1.00 20.76 133 SER A C 1
ATOM 1091 O O . SER A 1 157 ? 25.787 75.259 3.513 1.00 21.07 133 SER A O 1
ATOM 1094 N N . ALA A 1 158 ? 27.554 74.650 4.769 1.00 18.63 134 ALA A N 1
ATOM 1095 C CA . ALA A 1 158 ? 26.842 74.818 6.027 1.00 18.46 134 ALA A CA 1
ATOM 1096 C C . ALA A 1 158 ? 26.403 76.259 6.220 1.00 19.02 134 ALA A C 1
ATOM 1097 O O . ALA A 1 158 ? 25.262 76.507 6.647 1.00 21.66 134 ALA A O 1
ATOM 1099 N N . LEU A 1 159 ? 27.261 77.215 5.900 0.50 16.08 135 LEU A N 1
ATOM 1100 C CA . LEU A 1 159 ? 26.922 78.591 6.139 0.50 16.84 135 LEU A CA 1
ATOM 1101 C C . LEU A 1 159 ? 25.799 79.007 5.230 0.50 17.04 135 LEU A C 1
ATOM 1102 O O . LEU A 1 159 ? 24.820 79.605 5.646 0.50 12.54 135 LEU A O 1
ATOM 1111 N N . ARG A 1 160 ? 25.947 78.655 3.961 1.00 19.10 136 ARG A N 1
ATOM 1112 C CA . ARG A 1 160 ? 24.940 78.977 2.967 1.00 22.79 136 ARG A CA 1
ATOM 1113 C C . ARG A 1 160 ? 23.594 78.311 3.205 1.00 24.88 136 ARG A C 1
ATOM 1114 O O . ARG A 1 160 ? 22.542 78.897 2.905 1.00 26.36 136 ARG A O 1
ATOM 1122 N N . LYS A 1 161 ? 23.609 77.094 3.741 1.00 25.99 137 LYS A N 1
ATOM 1123 C CA . LYS A 1 161 ? 22.366 76.451 4.144 1.00 27.47 137 LYS A CA 1
ATOM 1124 C C . LYS A 1 161 ? 21.705 77.232 5.266 1.00 28.09 137 LYS A C 1
ATOM 1125 O O . LYS A 1 161 ? 20.517 77.478 5.220 1.00 28.60 137 LYS A O 1
ATOM 1131 N N . TYR A 1 162 ? 22.465 77.637 6.271 1.00 28.56 138 TYR A N 1
ATOM 1132 C CA . TYR A 1 162 ? 21.892 78.449 7.326 1.00 30.37 138 TYR A CA 1
ATOM 1133 C C . TYR A 1 162 ? 21.264 79.703 6.725 1.00 32.64 138 TYR A C 1
ATOM 1134 O O . TYR A 1 162 ? 20.207 80.162 7.181 1.00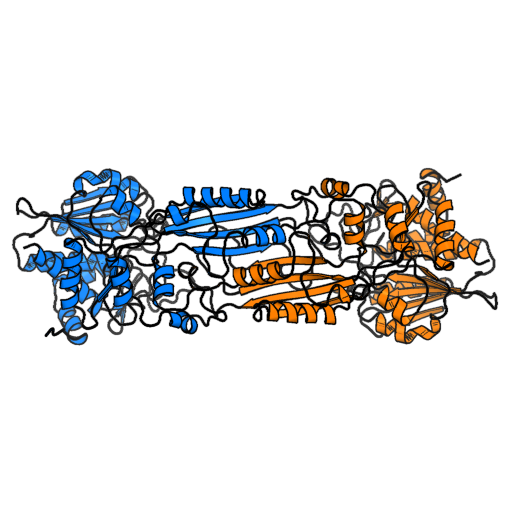 32.63 138 TYR A O 1
ATOM 1143 N N . MET A 1 163 ? 21.937 80.259 5.718 1.00 34.48 139 MET A N 1
ATOM 1144 C CA . MET A 1 163 ? 21.477 81.470 5.061 1.00 37.03 139 MET A CA 1
ATOM 1145 C C . MET A 1 163 ? 20.227 81.273 4.188 1.00 38.76 139 MET A C 1
ATOM 1146 O O . MET A 1 163 ? 19.556 82.243 3.848 1.00 39.72 139 MET A O 1
ATOM 1151 N N . GLN A 1 164 ? 19.897 80.037 3.834 1.00 41.05 140 GLN A N 1
ATOM 1152 C CA . GLN A 1 164 ? 18.646 79.809 3.120 1.00 42.72 140 GLN A CA 1
ATOM 1153 C C . GLN A 1 164 ? 17.436 80.168 3.979 1.00 44.45 140 GLN A C 1
ATOM 1154 O O . GLN A 1 164 ? 16.433 80.659 3.450 1.00 45.84 140 GLN A O 1
ATOM 1165 N N . HIS A 1 165 ? 17.547 79.949 5.291 1.00 44.71 141 HIS A N 1
ATOM 1166 C CA . HIS A 1 165 ? 16.433 80.135 6.227 1.00 45.53 141 HIS A CA 1
ATOM 1167 C C . HIS A 1 165 ? 16.552 81.318 7.171 1.00 44.42 141 HIS A C 1
ATOM 1168 O O . HIS A 1 165 ? 15.807 81.399 8.149 1.00 44.73 141 HIS A O 1
ATOM 1175 N N . HIS A 1 166 ? 17.495 82.210 6.914 1.00 43.87 142 HIS A N 1
ATOM 1176 C CA . HIS A 1 166 ? 17.729 83.338 7.813 1.00 42.72 142 HIS A CA 1
ATOM 1177 C C . HIS A 1 166 ? 18.206 84.562 7.034 1.00 43.45 142 HIS A C 1
ATOM 1178 O O . HIS A 1 166 ? 18.848 84.441 5.972 1.00 43.46 142 HIS A O 1
ATOM 1185 N N . ASP A 1 167 ? 17.884 85.737 7.571 1.00 44.23 143 ASP A N 1
ATOM 1186 C CA . ASP A 1 167 ? 18.217 87.026 6.945 1.00 44.73 143 ASP A CA 1
ATOM 1187 C C . ASP A 1 167 ? 19.618 87.460 7.324 1.00 43.43 143 ASP A C 1
ATOM 1188 O O . ASP A 1 167 ? 20.310 88.139 6.554 1.00 43.55 143 ASP A O 1
ATOM 1193 N N . ASP A 1 168 ? 20.029 87.056 8.521 1.00 41.15 144 ASP A N 1
ATOM 1194 C CA . ASP A 1 168 ? 21.314 87.467 9.055 1.00 39.36 144 ASP A CA 1
ATOM 1195 C C . ASP A 1 168 ? 22.026 86.308 9.762 1.00 36.12 144 ASP A C 1
ATOM 1196 O O . ASP A 1 168 ? 21.403 85.323 10.138 1.00 35.13 144 ASP A O 1
ATOM 1201 N N . LEU A 1 169 ? 23.334 86.439 9.954 1.00 32.97 145 LEU A N 1
ATOM 1202 C CA . LEU A 1 169 ? 24.084 85.459 10.736 1.00 29.99 145 LEU A CA 1
ATOM 1203 C C . LEU A 1 169 ? 23.986 85.865 12.194 1.00 27.70 145 LEU A C 1
ATOM 1204 O O . LEU A 1 169 ? 23.967 87.048 12.491 1.00 27.05 145 LEU A O 1
ATOM 1209 N N . PRO A 1 170 ? 23.926 84.885 13.098 1.00 25.85 146 PRO A N 1
ATOM 1210 C CA . PRO A 1 170 ? 23.908 85.199 14.529 1.00 24.84 146 PRO A CA 1
ATOM 1211 C C . PRO A 1 170 ? 25.290 85.432 15.162 1.00 25.96 146 PRO A C 1
ATOM 1212 O O . PRO A 1 170 ? 25.380 85.747 16.375 1.00 25.01 146 PRO A O 1
ATOM 1216 N N . VAL A 1 171 ? 26.349 85.277 14.366 1.00 25.28 147 VAL A N 1
ATOM 1217 C CA . VAL A 1 171 ? 27.717 85.289 14.860 1.00 24.88 147 VAL A CA 1
ATOM 1218 C C . VAL A 1 171 ? 28.578 85.686 13.671 1.00 25.42 147 VAL A C 1
ATOM 1219 O O . VAL A 1 171 ? 28.239 85.362 12.526 1.00 24.56 147 VAL A O 1
ATOM 1223 N N . ASN A 1 172 ? 29.670 86.407 13.916 1.00 24.85 148 ASN A N 1
ATOM 1224 C CA . ASN A 1 172 ? 30.594 86.741 12.824 1.00 25.83 148 ASN A CA 1
ATOM 1225 C C . ASN A 1 172 ? 31.361 85.492 12.423 1.00 24.51 148 ASN A C 1
ATOM 1226 O O . ASN A 1 172 ? 31.734 84.716 13.289 1.00 23.07 148 ASN A O 1
ATOM 1231 N N . ILE A 1 173 ? 31.568 85.256 11.123 1.00 22.20 149 ILE A N 1
ATOM 1232 C CA . ILE A 1 173 ? 32.285 84.041 10.736 1.00 23.02 149 ILE A CA 1
ATOM 1233 C C . ILE A 1 173 ? 33.476 84.356 9.839 1.00 23.86 149 ILE A C 1
ATOM 1234 O O . ILE A 1 173 ? 33.319 84.989 8.795 1.00 25.28 149 ILE A O 1
ATOM 1239 N N . SER A 1 174 ? 34.666 83.913 10.232 1.00 23.65 150 SER A N 1
ATOM 1240 C CA . SER A 1 174 ? 35.869 84.131 9.434 1.00 23.69 150 SER A CA 1
ATOM 1241 C C . SER A 1 174 ? 36.508 82.822 8.972 1.00 24.04 150 SER A C 1
ATOM 1242 O O . SER A 1 174 ? 36.776 81.944 9.781 1.00 24.92 150 SER A O 1
ATOM 1245 N N . PHE A 1 175 ? 36.764 82.688 7.679 1.00 23.23 151 PHE A N 1
ATOM 1246 C CA . PHE A 1 175 ? 37.472 81.525 7.177 1.00 23.21 151 PHE A CA 1
ATOM 1247 C C . PHE A 1 175 ? 38.890 81.983 6.871 1.00 24.21 151 PHE A C 1
ATOM 1248 O O . PHE A 1 175 ? 39.063 82.980 6.167 1.00 23.47 151 PHE A O 1
ATOM 1256 N N . ILE A 1 176 ? 39.890 81.257 7.374 1.00 23.48 152 ILE A N 1
ATOM 1257 C CA . ILE A 1 176 ? 41.286 81.521 7.034 1.00 24.95 152 ILE A CA 1
ATOM 1258 C C . ILE A 1 176 ? 41.855 80.268 6.410 1.00 24.20 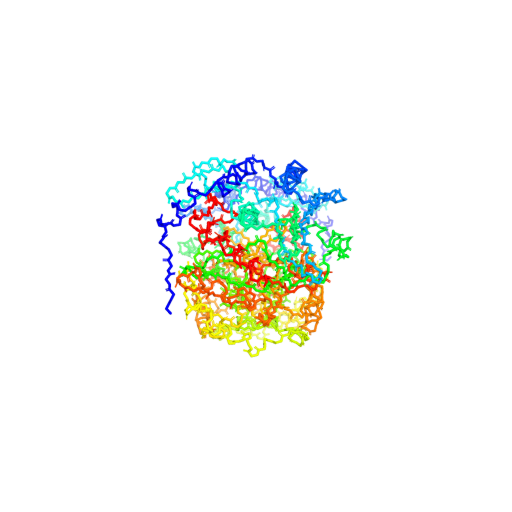152 ILE A C 1
ATOM 1259 O O . ILE A 1 176 ? 41.744 79.172 6.952 1.00 24.98 152 ILE A O 1
ATOM 1264 N N . MET A 1 177 ? 42.415 80.432 5.224 1.00 24.30 153 MET A N 1
ATOM 1265 C CA . MET A 1 177 ? 42.848 79.319 4.404 1.00 25.11 153 MET A CA 1
ATOM 1266 C C . MET A 1 177 ? 44.298 79.574 3.992 1.00 24.57 153 MET A C 1
ATOM 1267 O O . MET A 1 177 ? 44.578 80.531 3.273 1.00 23.99 153 MET A O 1
ATOM 1272 N N . GLU A 1 178 ? 45.225 78.774 4.523 1.00 24.45 154 GLU A N 1
ATOM 1273 C CA . GLU A 1 178 ? 46.633 78.913 4.191 1.00 23.88 154 GLU A CA 1
ATOM 1274 C C . GLU A 1 178 ? 46.970 77.931 3.075 1.00 22.82 154 GLU A C 1
ATOM 1275 O O . GLU A 1 178 ? 46.211 77.004 2.839 1.00 22.82 154 GLU A O 1
ATOM 1281 N N . GLY A 1 179 ? 48.111 78.120 2.417 1.00 23.20 155 GLY A N 1
ATOM 1282 C CA . GLY A 1 179 ? 48.496 77.281 1.273 1.00 21.82 155 GLY A CA 1
ATOM 1283 C C . GLY A 1 179 ? 49.766 76.476 1.477 1.00 22.98 155 GLY A C 1
ATOM 1284 O O . GLY A 1 179 ? 50.305 75.899 0.534 1.00 23.36 155 GLY A O 1
ATOM 1285 N N . ALA A 1 180 ? 50.245 76.377 2.714 1.00 23.00 156 ALA A N 1
ATOM 1286 C CA . ALA A 1 180 ? 51.506 75.651 2.971 1.00 23.26 156 ALA A CA 1
ATOM 1287 C C . ALA A 1 180 ? 51.443 74.685 4.182 1.00 23.50 156 ALA A C 1
ATOM 1288 O O . ALA A 1 180 ? 52.464 74.347 4.778 1.00 22.80 156 ALA A O 1
ATOM 1290 N N . GLU A 1 181 ? 50.252 74.225 4.508 1.00 23.18 157 GLU A N 1
ATOM 1291 C CA . GLU A 1 181 ? 50.072 73.334 5.650 1.00 23.28 157 GLU A CA 1
ATOM 1292 C C . GLU A 1 181 ? 50.890 72.043 5.505 1.00 23.23 157 GLU A C 1
ATOM 1293 O O . GLU A 1 181 ? 51.462 71.557 6.477 1.00 21.25 157 GLU A O 1
ATOM 1299 N N . GLU A 1 182 ? 50.983 71.504 4.289 1.00 21.09 158 GLU A N 1
ATOM 1300 C CA . GLU A 1 182 ? 51.700 70.247 4.070 1.00 23.59 158 GLU A CA 1
ATOM 1301 C C . GLU A 1 182 ? 53.217 70.415 4.035 1.00 24.17 158 GLU A C 1
ATOM 1302 O O . GLU A 1 182 ? 53.959 69.425 3.979 1.00 26.62 158 GLU A O 1
ATOM 1308 N N . SER A 1 183 ? 53.690 71.647 4.031 1.00 24.09 159 SER A N 1
ATOM 1309 C CA . SER A 1 183 ? 55.109 71.894 4.174 1.00 24.36 159 SER A CA 1
ATOM 1310 C C . SER A 1 183 ? 55.335 72.636 5.472 1.00 24.91 159 SER A C 1
ATOM 1311 O O . SER A 1 183 ? 55.901 73.715 5.500 1.00 26.65 159 SER A O 1
ATOM 1314 N N . ALA A 1 184 ? 54.860 72.041 6.557 1.00 25.34 160 ALA A N 1
ATOM 1315 C CA . ALA A 1 184 ? 55.036 72.609 7.895 1.00 25.83 160 ALA A CA 1
ATOM 1316 C C . ALA A 1 184 ? 54.488 74.042 8.123 1.00 26.20 160 ALA A C 1
ATOM 1317 O O . ALA A 1 184 ? 54.958 74.753 9.033 1.00 23.77 160 ALA A O 1
ATOM 1319 N N . SER A 1 185 ? 53.506 74.464 7.314 1.00 24.88 161 SER A N 1
ATOM 1320 C CA . SER A 1 185 ? 52.862 75.771 7.511 1.00 25.44 161 SER A CA 1
ATOM 1321 C C . SER A 1 185 ? 53.872 76.912 7.409 1.00 26.20 161 SER A C 1
ATOM 1322 O O . SER A 1 185 ? 53.853 77.881 8.200 1.00 24.83 161 SER A O 1
ATOM 1325 N N . THR A 1 186 ? 54.744 76.795 6.418 1.00 25.37 162 THR A N 1
ATOM 1326 C CA . THR A 1 186 ? 55.730 77.817 6.149 1.00 26.91 162 THR A CA 1
ATOM 1327 C C . THR A 1 186 ? 55.102 79.206 6.083 1.00 26.48 162 THR A C 1
ATOM 1328 O O . THR A 1 186 ? 54.186 79.441 5.293 1.00 26.49 162 THR A O 1
ATOM 1332 N N . ASP A 1 187 ? 55.611 80.094 6.946 1.00 25.53 163 ASP A N 1
ATOM 1333 C CA . ASP A 1 187 ? 55.207 81.512 7.080 1.00 26.61 163 ASP A CA 1
ATOM 1334 C C . ASP A 1 187 ? 53.807 81.784 7.674 1.00 25.77 163 ASP A C 1
ATOM 1335 O O . ASP A 1 187 ? 53.369 82.928 7.762 1.00 24.83 163 ASP A O 1
ATOM 1340 N N . LEU A 1 188 ? 53.124 80.726 8.104 1.00 24.68 164 LEU A N 1
ATOM 1341 C CA . LEU A 1 188 ? 51.837 80.886 8.747 1.00 24.37 164 LEU A CA 1
ATOM 1342 C C . LEU A 1 188 ? 52.019 81.844 9.903 1.00 23.17 164 LEU A C 1
ATOM 1343 O O . LEU A 1 188 ? 51.212 82.739 10.090 1.00 23.46 164 LEU A O 1
ATOM 1348 N N . ASP A 1 189 ? 53.097 81.687 10.662 1.00 25.23 165 ASP A N 1
ATOM 1349 C CA . ASP A 1 189 ? 53.294 82.550 11.846 1.00 27.21 165 ASP A CA 1
ATOM 1350 C C . ASP A 1 189 ? 53.339 84.015 11.432 1.00 27.62 165 ASP A C 1
ATOM 1351 O O . ASP A 1 189 ? 52.799 84.853 12.120 1.00 26.78 165 ASP A O 1
ATOM 1356 N N . LYS A 1 190 ? 53.932 84.301 10.274 1.00 28.19 166 LYS A N 1
ATOM 1357 C CA . LYS A 1 190 ? 54.034 85.682 9.799 1.00 29.20 166 LYS A CA 1
ATOM 1358 C C . LYS A 1 190 ? 52.710 86.239 9.259 1.00 27.87 166 LYS A C 1
ATOM 1359 O O . LYS A 1 190 ? 52.478 87.441 9.313 1.00 28.79 166 LYS A O 1
ATOM 1365 N N . TYR A 1 191 ? 51.850 85.384 8.723 1.00 26.53 167 TYR A N 1
ATOM 1366 C CA . TYR A 1 191 ? 50.528 85.820 8.278 1.00 25.93 167 TYR A CA 1
ATOM 1367 C C . TYR A 1 191 ? 49.620 86.103 9.472 1.00 26.64 167 TYR A C 1
ATOM 1368 O O . TYR A 1 191 ? 48.894 87.084 9.499 1.00 25.87 167 TYR A O 1
ATOM 1377 N N . LEU A 1 192 ? 49.661 85.240 10.468 1.00 28.10 168 LEU A N 1
ATOM 1378 C CA . LEU A 1 192 ? 48.793 85.425 11.621 1.00 30.05 168 LEU A CA 1
ATOM 1379 C C . LEU A 1 192 ? 49.199 86.623 12.474 1.00 32.47 168 LEU A C 1
ATOM 1380 O O . LEU A 1 192 ? 48.344 87.266 13.090 1.00 33.48 168 LEU A O 1
ATOM 1385 N N . GLU A 1 193 ? 50.501 86.893 12.563 1.00 34.04 169 GLU A N 1
ATOM 1386 C CA . GLU A 1 193 ? 50.958 88.075 13.268 1.00 35.96 169 GLU A CA 1
ATOM 1387 C C . GLU A 1 193 ? 50.444 89.323 12.538 1.00 35.57 169 GLU A C 1
ATOM 1388 O O . GLU A 1 193 ? 49.957 90.257 13.153 1.00 35.72 169 GLU A O 1
ATOM 1394 N N . LYS A 1 194 ? 50.524 89.280 11.212 1.00 35.65 170 LYS A N 1
ATOM 1395 C CA . LYS A 1 194 ? 50.113 90.356 10.324 1.00 35.96 170 LYS A CA 1
ATOM 1396 C C . LYS A 1 194 ? 48.599 90.647 10.406 1.00 36.07 170 LYS A C 1
ATOM 1397 O O . LYS A 1 194 ? 48.161 91.790 10.246 1.00 35.15 170 LYS A O 1
ATOM 1403 N N . HIS A 1 195 ? 47.791 89.618 10.663 1.00 35.87 171 HIS A N 1
ATOM 1404 C CA . HIS A 1 195 ? 46.341 89.775 10.623 1.00 35.31 171 HIS A CA 1
ATOM 1405 C C . HIS A 1 195 ? 45.655 89.470 11.936 1.00 35.45 171 HIS A C 1
ATOM 1406 O O . HIS A 1 195 ? 44.447 89.350 11.976 1.00 35.06 171 HIS A O 1
ATOM 1413 N N . ALA A 1 196 ? 46.431 89.358 13.003 1.00 36.69 172 ALA A N 1
ATOM 1414 C CA . ALA A 1 196 ? 45.900 89.047 14.327 1.00 38.18 172 ALA A CA 1
ATOM 1415 C C . ALA A 1 196 ? 44.817 90.011 14.801 1.00 39.56 172 ALA A C 1
ATOM 1416 O O . ALA A 1 196 ? 43.864 89.605 15.458 1.00 39.92 172 ALA A O 1
ATOM 1418 N N . ASP A 1 197 ? 44.955 91.290 14.474 1.00 41.72 173 ASP A N 1
ATOM 1419 C CA . ASP A 1 197 ? 43.974 92.276 14.933 1.00 43.63 173 ASP A CA 1
ATOM 1420 C C . ASP A 1 197 ? 42.552 91.984 14.507 1.00 43.46 173 ASP A C 1
ATOM 1421 O O . ASP A 1 197 ? 41.619 92.203 15.280 1.00 44.04 173 ASP A O 1
ATOM 1426 N N . LYS A 1 198 ? 42.391 91.474 13.292 1.00 42.96 174 LYS A N 1
ATOM 1427 C CA . LYS A 1 198 ? 41.074 91.104 12.804 1.00 42.61 174 LYS A CA 1
ATOM 1428 C C . LYS A 1 198 ? 40.582 89.741 13.333 1.00 41.13 174 LYS A C 1
ATOM 1429 O O . LYS A 1 198 ? 39.386 89.483 13.348 1.00 41.52 174 LYS A O 1
ATOM 1435 N N . LEU A 1 199 ? 41.497 88.891 13.808 1.00 38.70 175 LEU A N 1
ATOM 1436 C CA . LEU A 1 199 ? 41.150 87.535 14.255 1.00 35.66 175 LEU A CA 1
ATOM 1437 C C . LEU A 1 199 ? 41.094 87.338 15.780 1.00 34.88 175 LEU A C 1
ATOM 1438 O O . LEU A 1 199 ? 40.243 86.595 16.282 1.00 32.91 175 LEU A O 1
ATOM 1443 N N . ARG A 1 200 ? 41.998 87.988 16.514 1.00 33.72 176 ARG A N 1
ATOM 1444 C CA . ARG A 1 200 ? 42.012 87.848 17.974 1.00 34.15 176 ARG A CA 1
ATOM 1445 C C . ARG A 1 200 ? 40.661 88.172 18.594 1.00 33.09 176 ARG A C 1
ATOM 1446 O O . ARG A 1 200 ? 39.929 89.003 18.082 1.00 32.55 176 ARG A O 1
ATOM 1454 N N . GLY A 1 201 ? 40.348 87.536 19.723 1.00 32.44 177 GLY A N 1
ATOM 1455 C CA . GLY A 1 201 ? 39.078 87.781 20.410 1.00 31.46 177 GLY A CA 1
ATOM 1456 C C . GLY A 1 201 ? 37.920 86.890 19.966 1.00 30.50 177 GLY A C 1
ATOM 1457 O O . GLY A 1 201 ? 36.815 86.998 20.502 1.00 30.17 177 GLY A O 1
ATOM 1458 N N . ALA A 1 202 ? 38.149 85.998 18.999 1.00 28.80 178 ALA A N 1
ATOM 1459 C CA . ALA A 1 202 ? 37.067 85.105 18.567 1.00 27.70 178 ALA A CA 1
ATOM 1460 C C . ALA A 1 202 ? 36.706 84.146 19.690 1.00 26.68 178 ALA A C 1
ATOM 1461 O O . ALA A 1 202 ? 37.493 83.939 20.615 1.00 26.07 178 ALA A O 1
ATOM 1463 N N . ASP A 1 203 ? 35.508 83.580 19.592 1.00 25.48 179 ASP A N 1
ATOM 1464 C CA . ASP A 1 203 ? 34.952 82.657 20.569 1.00 24.85 179 ASP A CA 1
ATOM 1465 C C . ASP A 1 203 ? 35.516 81.254 20.418 1.00 24.14 179 ASP A C 1
ATOM 1466 O O . ASP A 1 203 ? 35.757 80.538 21.404 1.00 21.17 179 ASP A O 1
ATOM 1471 N N . LEU A 1 204 ? 35.728 80.846 19.174 1.00 21.41 180 LEU A N 1
ATOM 1472 C CA . LEU A 1 204 ? 36.130 79.486 18.944 1.00 21.25 180 LEU A CA 1
ATOM 1473 C C . LEU A 1 204 ? 36.805 79.407 17.593 1.00 21.50 180 LEU A C 1
ATOM 1474 O O . LEU A 1 204 ? 36.460 80.159 16.671 1.00 20.89 180 LEU A O 1
ATOM 1479 N N . LEU A 1 205 ? 37.789 78.524 17.488 1.00 21.28 181 LEU A N 1
ATOM 1480 C CA . LEU A 1 205 ? 38.430 78.273 16.205 1.00 21.08 181 LEU A CA 1
ATOM 1481 C C . LEU A 1 205 ? 38.298 76.789 15.936 1.00 21.61 181 LEU A C 1
ATOM 1482 O O . LEU A 1 205 ? 38.659 75.962 16.768 1.00 20.86 181 LEU A O 1
ATOM 1487 N N . VAL A 1 206 ? 37.742 76.449 14.781 1.00 20.49 182 VAL A N 1
ATOM 1488 C CA . VAL A 1 206 ? 37.544 75.061 14.399 1.00 21.43 182 VAL A CA 1
ATOM 1489 C C . VAL A 1 206 ? 38.710 74.700 13.464 1.00 22.13 182 VAL A C 1
ATOM 1490 O O . VAL A 1 206 ? 38.971 75.416 12.504 1.00 21.18 182 VAL A O 1
ATOM 1494 N N . TRP A 1 207 ? 39.396 73.599 13.765 1.00 21.66 183 TRP A N 1
ATOM 1495 C CA . TRP A 1 207 ? 40.613 73.191 13.106 1.00 22.15 183 TRP A CA 1
ATOM 1496 C C . TRP A 1 207 ? 40.333 72.631 11.726 1.00 22.10 183 TRP A C 1
ATOM 1497 O O . TRP A 1 207 ? 39.181 72.381 11.392 1.00 21.63 183 TRP A O 1
ATOM 1508 N N . GLU A 1 208 ? 41.389 72.431 10.949 1.00 22.65 184 GLU A N 1
ATOM 1509 C CA . GLU A 1 208 ? 41.256 72.100 9.509 1.00 25.25 184 GLU A CA 1
ATOM 1510 C C . GLU A 1 208 ? 40.615 70.787 9.130 1.00 25.29 184 GLU A C 1
ATOM 1511 O O . GLU A 1 208 ? 40.099 70.616 7.988 1.00 24.79 184 GLU A O 1
ATOM 1517 N N . GLN A 1 209 ? 40.712 69.813 10.008 1.00 25.20 185 GLN A N 1
ATOM 1518 C CA . GLN A 1 209 ? 40.059 68.557 9.730 1.00 27.83 185 GLN A CA 1
ATOM 1519 C C . GLN A 1 209 ? 39.884 67.754 10.981 1.00 26.14 185 GLN A C 1
ATOM 1520 O O . GLN A 1 209 ? 40.364 68.115 12.045 1.00 28.46 185 GLN A O 1
ATOM 1526 N N . GLY A 1 210 ? 39.181 66.652 10.820 1.00 25.43 186 GLY A N 1
ATOM 1527 C CA . GLY A 1 210 ? 38.939 65.716 11.879 1.00 24.37 186 GLY A CA 1
ATOM 1528 C C . GLY A 1 210 ? 38.390 64.484 11.217 1.00 24.45 186 GLY A C 1
ATOM 1529 O O . GLY A 1 210 ? 38.069 64.486 10.013 1.00 24.16 186 GLY A O 1
ATOM 1530 N N . THR A 1 211 ? 38.323 63.420 11.989 1.00 24.17 187 THR A N 1
ATOM 1531 C CA . THR A 1 211 ? 37.883 62.147 11.492 1.00 24.89 187 THR A CA 1
ATOM 1532 C C . THR A 1 211 ? 36.981 61.412 12.516 1.00 25.05 187 THR A C 1
ATOM 1533 O O . THR A 1 211 ? 36.935 61.748 13.722 1.00 25.13 187 THR A O 1
ATOM 1537 N N . LYS A 1 212 ? 36.231 60.438 11.997 1.00 24.68 188 LYS A N 1
ATOM 1538 C CA . LYS A 1 212 ? 35.647 59.395 12.826 1.00 24.38 188 LYS A CA 1
ATOM 1539 C C . LYS A 1 212 ? 36.753 58.357 13.055 1.00 24.30 188 LYS A C 1
ATOM 1540 O O . LYS A 1 212 ? 37.580 58.128 12.179 1.00 25.35 188 LYS A O 1
ATOM 1546 N N . ASN A 1 213 ? 36.803 57.731 14.222 1.00 23.02 189 ASN A N 1
ATOM 1547 C CA . ASN A 1 213 ? 37.764 56.683 14.476 1.00 22.17 189 ASN A CA 1
ATOM 1548 C C . ASN A 1 213 ? 37.228 55.312 14.018 1.00 21.67 189 ASN A C 1
ATOM 1549 O O . ASN A 1 213 ? 36.142 55.210 13.427 1.00 21.54 189 ASN A O 1
ATOM 1554 N N . ALA A 1 214 ? 38.008 54.265 14.262 1.00 22.41 190 ALA A N 1
ATOM 1555 C CA . ALA A 1 214 ? 37.666 52.910 13.842 1.00 23.18 190 ALA A CA 1
ATOM 1556 C C . ALA A 1 214 ? 36.311 52.397 14.338 1.00 24.97 190 ALA A C 1
ATOM 1557 O O . ALA A 1 214 ? 35.714 51.528 13.698 1.00 26.34 190 ALA A O 1
ATOM 1559 N N . LEU A 1 215 ? 35.801 52.943 15.451 1.00 24.14 191 LEU A N 1
ATOM 1560 C CA . LEU A 1 215 ? 34.478 52.572 15.924 1.00 23.31 191 LEU A CA 1
ATOM 1561 C C . LEU A 1 215 ? 33.383 53.520 15.453 1.00 22.74 191 LEU A C 1
ATOM 1562 O O . LEU A 1 215 ? 32.285 53.511 15.994 1.00 21.64 191 LEU A O 1
ATOM 1567 N N . GLU A 1 216 ? 33.693 54.363 14.466 1.00 21.91 192 GLU A N 1
ATOM 1568 C CA . GLU A 1 216 ? 32.736 55.340 13.939 1.00 22.97 192 GLU A CA 1
ATOM 1569 C C . GLU A 1 216 ? 32.278 56.415 14.916 1.00 21.65 192 GLU A C 1
ATOM 1570 O O . GLU A 1 216 ? 31.253 57.084 14.690 1.00 22.45 192 GLU A O 1
ATOM 1576 N N . GLN A 1 217 ? 33.042 56.591 16.003 1.00 21.26 193 GLN A N 1
ATOM 1577 C CA . GLN A 1 217 ? 32.857 57.727 16.891 1.00 21.29 193 GLN A CA 1
ATOM 1578 C C . GLN A 1 217 ? 33.519 58.980 16.309 1.00 18.70 193 GLN A C 1
ATOM 1579 O O . GLN A 1 217 ? 34.637 58.927 15.827 1.00 19.09 193 GLN A O 1
ATOM 1585 N N . LEU A 1 218 ? 32.849 60.115 16.393 1.00 18.33 194 LEU A N 1
ATOM 1586 C CA . LEU A 1 218 ? 33.442 61.360 15.950 1.00 17.93 194 LEU A CA 1
ATOM 1587 C C . LEU A 1 218 ? 34.567 61.807 16.892 1.00 18.51 194 LEU A C 1
ATOM 1588 O O . LEU A 1 218 ? 34.332 62.073 18.103 1.00 17.27 194 LEU A O 1
ATOM 1593 N N . GLU A 1 219 ? 35.795 61.874 16.377 1.00 17.80 195 GLU A N 1
ATOM 1594 C CA . GLU A 1 219 ? 36.887 62.412 17.212 1.00 21.61 195 GLU A CA 1
ATOM 1595 C C . GLU A 1 219 ? 36.829 63.937 17.311 1.00 21.05 195 GLU A C 1
ATOM 1596 O O . GLU A 1 219 ? 36.748 64.657 16.306 1.00 19.56 195 GLU A O 1
ATOM 1602 N N . ILE A 1 220 ? 36.863 64.434 18.537 1.00 19.59 196 ILE A N 1
ATOM 1603 C CA . ILE A 1 220 ? 36.859 65.856 18.771 1.00 20.14 196 ILE A CA 1
ATOM 1604 C C . ILE A 1 220 ? 38.118 66.090 19.633 1.00 21.66 196 ILE A C 1
ATOM 1605 O O . ILE A 1 220 ? 38.155 65.705 20.793 1.00 21.13 196 ILE A O 1
ATOM 1610 N N . SER A 1 221 ? 39.143 66.707 19.059 1.00 21.02 197 SER A N 1
ATOM 1611 C CA . SER A 1 221 ? 40.432 66.821 19.715 1.00 21.41 197 SER A CA 1
ATOM 1612 C C . SER A 1 221 ? 40.882 68.263 19.931 1.00 21.36 197 SER A C 1
ATOM 1613 O O . SER A 1 221 ? 40.374 69.198 19.320 1.00 20.69 197 SER A O 1
ATOM 1616 N N . GLY A 1 222 ? 41.820 68.451 20.853 1.00 21.64 198 GLY A N 1
ATOM 1617 C CA . GLY A 1 222 ? 42.151 69.803 21.264 1.00 21.71 198 GLY A CA 1
ATOM 1618 C C . GLY A 1 222 ? 43.619 70.138 21.267 1.00 22.56 198 GLY A C 1
ATOM 1619 O O . GLY A 1 222 ? 44.005 71.139 21.851 1.00 23.81 198 GLY A O 1
ATOM 1620 N N . GLY A 1 223 ? 44.442 69.322 20.605 1.00 21.90 199 GLY A N 1
ATOM 1621 C CA . GLY A 1 223 ? 45.877 69.543 20.599 1.00 20.11 199 GLY A CA 1
ATOM 1622 C C . GLY A 1 223 ? 46.644 68.668 19.621 1.00 21.46 199 GLY A C 1
ATOM 1623 O O . GLY A 1 223 ? 46.101 67.743 19.037 1.00 21.28 199 GLY A O 1
ATOM 1624 N N . ASN A 1 224 ? 47.909 69.006 19.457 1.00 20.78 200 ASN A N 1
ATOM 1625 C CA . ASN A 1 224 ? 48.927 68.248 18.752 1.00 21.58 200 ASN A CA 1
ATOM 1626 C C . ASN A 1 224 ? 50.150 68.075 19.639 1.00 21.73 200 ASN A C 1
ATOM 1627 O O . ASN A 1 224 ? 50.518 69.006 20.357 1.00 20.33 200 ASN A O 1
ATOM 1632 N N . LYS A 1 225 ? 50.807 66.925 19.548 1.00 21.41 201 LYS A N 1
ATOM 1633 C CA . LYS A 1 225 ? 52.134 66.783 20.131 1.00 22.18 201 LYS A CA 1
ATOM 1634 C C . LYS A 1 225 ? 53.158 67.458 19.180 1.00 21.81 201 LYS A C 1
ATOM 1635 O O . LYS A 1 225 ? 52.813 67.804 18.049 1.00 23.24 201 LYS A O 1
ATOM 1641 N N . GLY A 1 226 ? 54.386 67.692 19.647 1.00 20.54 202 GLY A N 1
ATOM 1642 C CA . GLY A 1 226 ? 55.433 68.343 18.866 1.00 18.57 202 GLY A CA 1
ATOM 1643 C C . GLY A 1 226 ? 56.594 67.373 18.620 1.00 16.90 202 GLY A C 1
ATOM 1644 O O . GLY A 1 226 ? 56.490 66.164 18.862 1.00 18.67 202 GLY A O 1
ATOM 1645 N N . ILE A 1 227 ? 57.726 67.887 18.191 1.00 15.98 203 ILE A N 1
ATOM 1646 C CA . ILE A 1 227 ? 58.820 67.013 17.945 1.00 17.19 203 ILE A CA 1
ATOM 1647 C C . ILE A 1 227 ? 60.041 67.855 17.820 1.00 17.33 203 ILE A C 1
ATOM 1648 O O . ILE A 1 227 ? 59.950 69.065 17.540 1.00 19.01 203 ILE A O 1
ATOM 1653 N N . VAL A 1 228 ? 61.192 67.246 18.088 1.00 18.71 204 VAL A N 1
ATOM 1654 C CA . VAL A 1 228 ? 62.468 67.824 17.699 1.00 20.86 204 VAL A CA 1
ATOM 1655 C C . VAL A 1 228 ? 63.289 66.699 17.073 1.00 20.78 204 VAL A C 1
ATOM 1656 O O . VAL A 1 228 ? 63.369 65.604 17.616 1.00 19.77 204 VAL A O 1
ATOM 1660 N N . THR A 1 229 ? 63.845 66.950 15.894 1.00 22.91 205 THR A N 1
ATOM 1661 C CA . THR A 1 229 ? 64.670 65.942 15.249 1.00 22.12 205 THR A CA 1
ATOM 1662 C C . THR A 1 229 ? 66.077 66.477 15.164 1.00 22.23 205 THR A C 1
ATOM 1663 O O . THR A 1 229 ? 66.269 67.682 15.006 1.00 21.17 205 THR A O 1
ATOM 1667 N N . PHE A 1 230 ? 67.070 65.587 15.274 1.00 22.24 206 PHE A N 1
ATOM 1668 C CA . PHE A 1 230 ? 68.461 65.993 15.198 1.00 22.05 206 PHE A CA 1
ATOM 1669 C C . PHE A 1 230 ? 69.379 64.836 14.823 1.00 22.67 206 PHE A C 1
ATOM 1670 O O . PHE A 1 230 ? 69.020 63.673 15.022 1.00 22.57 206 PHE A O 1
ATOM 1678 N N . ASP A 1 231 ? 70.559 65.165 14.291 1.00 21.80 207 ASP A N 1
ATOM 1679 C CA . ASP A 1 231 ? 71.588 64.183 13.956 1.00 22.93 207 ASP A CA 1
ATOM 1680 C C . ASP A 1 231 ? 72.540 64.066 15.133 1.00 23.54 207 ASP A C 1
ATOM 1681 O O . ASP A 1 231 ? 72.830 65.073 15.813 1.00 23.42 207 ASP A O 1
ATOM 1686 N N . ALA A 1 232 ? 72.996 62.846 15.403 1.00 23.11 208 ALA A N 1
ATOM 1687 C CA . ALA A 1 232 ? 74.053 62.587 16.385 1.00 23.71 208 ALA A CA 1
ATOM 1688 C C . ALA A 1 232 ? 75.188 61.898 15.651 1.00 25.05 208 ALA A C 1
ATOM 1689 O O . ALA A 1 232 ? 74.943 60.985 14.862 1.00 26.01 208 ALA A O 1
ATOM 1691 N N . LYS A 1 233 ? 76.424 62.308 15.911 1.00 25.31 209 LYS A N 1
ATOM 1692 C CA . LYS A 1 233 ? 77.581 61.762 15.218 1.00 25.52 209 LYS A CA 1
ATOM 1693 C C . LYS A 1 233 ? 78.758 61.610 16.188 1.00 25.02 209 LYS A C 1
ATOM 1694 O O . LYS A 1 233 ? 78.936 62.430 17.113 1.00 24.28 209 LYS A O 1
ATOM 1700 N N . VAL A 1 234 ? 79.524 60.530 16.021 1.00 23.78 210 VAL A N 1
ATOM 1701 C CA . VAL A 1 234 ? 80.740 60.310 16.785 1.00 24.45 210 VAL A CA 1
ATOM 1702 C C . VAL A 1 234 ? 81.917 60.016 15.852 1.00 24.75 210 VAL A C 1
ATOM 1703 O O . VAL A 1 234 ? 81.773 59.296 14.868 1.00 24.26 210 VAL A O 1
ATOM 1707 N N . LYS A 1 235 ? 83.064 60.625 16.143 1.00 25.38 211 LYS A N 1
ATOM 1708 C CA . LYS A 1 235 ? 84.326 60.323 15.450 1.00 26.60 211 LYS A CA 1
ATOM 1709 C C . LYS A 1 235 ? 85.315 59.910 16.519 1.00 26.47 211 LYS A C 1
ATOM 1710 O O . LYS A 1 235 ? 85.707 60.716 17.348 1.00 27.41 211 LYS A O 1
ATOM 1716 N N . SER A 1 236 ? 85.718 58.645 16.507 1.00 26.45 212 SER A N 1
ATOM 1717 C CA . SER A 1 236 ? 86.583 58.119 17.538 1.00 24.97 212 SER A CA 1
ATOM 1718 C C . SER A 1 236 ? 88.040 58.045 17.123 1.00 24.51 212 SER A C 1
ATOM 1719 O O . SER A 1 236 ? 88.911 57.844 17.949 1.00 22.74 212 SER A O 1
ATOM 1722 N N . ALA A 1 237 ? 88.317 58.194 15.838 1.00 22.44 213 ALA A N 1
ATOM 1723 C CA . ALA A 1 237 ? 89.693 58.108 15.391 1.00 23.12 213 ALA A CA 1
ATOM 1724 C C . ALA A 1 237 ? 89.740 58.651 13.980 1.00 24.13 213 ALA A C 1
ATOM 1725 O O . ALA A 1 237 ? 88.697 58.889 13.401 1.00 22.40 213 ALA A O 1
ATOM 1727 N N . ASP A 1 238 ? 90.946 58.840 13.454 1.00 26.99 214 ASP A N 1
ATOM 1728 C CA . ASP A 1 238 ? 91.153 59.343 12.093 1.00 29.94 214 ASP A CA 1
ATOM 1729 C C . ASP A 1 238 ? 90.872 58.312 11.018 1.00 30.54 214 ASP A C 1
ATOM 1730 O O . ASP A 1 238 ? 90.642 58.675 9.865 1.00 31.38 214 ASP A O 1
ATOM 1735 N N . VAL A 1 239 ? 90.919 57.034 11.382 1.00 30.59 215 VAL A N 1
ATOM 1736 C CA . VAL A 1 239 ? 90.732 55.932 10.427 1.00 29.70 215 VAL A CA 1
ATOM 1737 C C . VAL A 1 239 ? 90.144 54.713 11.115 1.00 28.58 215 VAL A C 1
ATOM 1738 O O . VAL A 1 239 ? 90.251 54.578 12.349 1.00 27.99 215 VAL A O 1
ATOM 1742 N N . ASP A 1 240 ? 89.536 53.827 10.326 1.00 27.67 216 ASP A N 1
ATOM 1743 C CA . ASP A 1 240 ? 89.082 52.552 10.863 1.00 27.96 216 ASP A CA 1
ATOM 1744 C C . ASP A 1 240 ? 90.349 51.811 11.265 1.00 27.80 216 ASP A C 1
ATOM 1745 O O . ASP A 1 240 ? 91.346 51.836 10.547 1.00 29.34 216 ASP A O 1
ATOM 1750 N N . ILE A 1 241 ? 90.323 51.172 12.414 1.00 25.65 217 ILE A N 1
ATOM 1751 C CA . ILE A 1 241 ? 91.496 50.509 12.947 1.00 25.22 217 ILE A CA 1
ATOM 1752 C C . ILE A 1 241 ? 91.278 48.997 12.904 1.00 24.93 217 ILE A C 1
ATOM 1753 O O . ILE A 1 241 ? 90.138 48.531 12.947 1.00 25.25 217 ILE A O 1
ATOM 1758 N N . HIS A 1 242 ? 92.351 48.215 12.832 1.00 24.78 218 HIS A N 1
ATOM 1759 C CA . HIS A 1 242 ? 92.177 46.766 12.762 1.00 24.57 218 HIS A CA 1
ATOM 1760 C C . HIS A 1 242 ? 91.502 46.299 14.059 1.00 24.75 218 HIS A C 1
ATOM 1761 O O . HIS A 1 242 ? 91.882 46.767 15.131 1.00 23.97 218 HIS A O 1
ATOM 1768 N N . SER A 1 243 ? 90.512 45.402 13.981 1.00 23.34 219 SER A N 1
ATOM 1769 C CA . SER A 1 243 ? 89.786 45.019 15.209 1.00 24.29 219 SER A CA 1
ATOM 1770 C C . SER A 1 243 ? 90.589 44.250 16.267 1.00 24.32 219 SER A C 1
ATOM 1771 O O . SER A 1 243 ? 90.117 44.080 17.399 1.00 24.79 219 SER A O 1
ATOM 1774 N N . SER A 1 244 ? 91.801 43.803 15.926 1.00 23.89 220 SER A N 1
ATOM 1775 C CA . SER A 1 244 ? 92.691 43.197 16.915 1.00 24.26 220 SER A CA 1
ATOM 1776 C C . SER A 1 244 ? 92.911 44.175 18.074 1.00 23.77 220 SER A C 1
ATOM 1777 O O . SER A 1 244 ? 93.232 43.751 19.192 1.00 25.45 220 SER A O 1
ATOM 1780 N N . TYR A 1 245 ? 92.734 45.474 17.824 1.00 24.07 221 TYR A N 1
ATOM 1781 C CA . TYR A 1 245 ? 92.880 46.506 18.893 1.00 23.60 221 TYR A CA 1
ATOM 1782 C C . TYR A 1 245 ? 91.629 46.761 19.733 1.00 22.50 221 TYR A C 1
ATOM 1783 O O . TYR A 1 245 ? 91.623 47.671 20.557 1.00 23.50 221 TYR A O 1
ATOM 1792 N N . GLY A 1 246 ? 90.572 45.994 19.529 1.00 20.24 222 GLY A N 1
ATOM 1793 C CA . GLY A 1 246 ? 89.278 46.313 20.123 1.00 20.76 222 GLY A CA 1
ATOM 1794 C C . GLY A 1 246 ? 89.185 46.157 21.634 1.00 21.96 222 GLY A C 1
ATOM 1795 O O . GLY A 1 246 ? 88.215 46.613 22.245 1.00 22.47 222 GLY A O 1
ATOM 1796 N N . GLY A 1 247 ? 90.176 45.500 22.226 1.00 22.50 223 GLY A N 1
ATOM 1797 C CA . GLY A 1 247 ? 90.243 45.345 23.698 1.00 22.26 223 GLY A CA 1
ATOM 1798 C C . GLY A 1 247 ? 90.821 46.576 24.374 1.00 22.17 223 GLY A C 1
ATOM 1799 O O . GLY A 1 247 ? 90.583 46.809 25.564 1.00 22.55 223 GLY A O 1
ATOM 1800 N N . VAL A 1 248 ? 91.569 47.374 23.627 1.00 21.92 224 VAL A N 1
ATOM 1801 C CA . VAL A 1 248 ? 92.265 48.533 24.179 1.00 21.90 224 VAL A CA 1
ATOM 1802 C C . VAL A 1 248 ? 91.833 49.876 23.618 1.00 22.57 224 VAL A C 1
ATOM 1803 O O . VAL A 1 248 ? 92.004 50.908 24.267 1.00 21.57 224 VAL A O 1
ATOM 1807 N N . VAL A 1 249 ? 91.285 49.863 22.405 1.00 21.64 225 VAL A N 1
ATOM 1808 C CA . VAL A 1 249 ? 90.868 51.076 21.719 1.00 22.00 225 VAL A CA 1
ATOM 1809 C C . VAL A 1 249 ? 89.336 51.094 21.599 1.00 21.96 225 VAL A C 1
ATOM 1810 O O . VAL A 1 249 ? 88.722 50.123 21.096 1.00 21.75 225 VAL A O 1
ATOM 1814 N N . GLU A 1 250 ? 88.726 52.186 22.070 1.00 21.38 226 GLU A N 1
ATOM 1815 C CA . GLU A 1 250 ? 87.281 52.345 22.031 1.00 22.65 226 GLU A CA 1
ATOM 1816 C C . GLU A 1 250 ? 86.837 52.766 20.638 1.00 23.04 226 GLU A C 1
ATOM 1817 O O . GLU A 1 250 ? 87.461 53.621 19.993 1.00 24.22 226 GLU A O 1
ATOM 1823 N N . SER A 1 251 ? 85.751 52.183 20.172 1.00 23.03 227 SER A N 1
ATOM 1824 C CA . SER A 1 251 ? 85.299 52.518 18.813 1.00 21.78 227 SER A CA 1
ATOM 1825 C C . SER A 1 251 ? 84.102 53.448 18.816 1.00 20.88 227 SER A C 1
ATOM 1826 O O . SER A 1 251 ? 83.407 53.602 19.819 1.00 21.67 227 SER A O 1
ATOM 1829 N N . ALA A 1 252 ? 83.846 54.063 17.670 1.00 20.52 228 ALA A N 1
ATOM 1830 C CA . ALA A 1 252 ? 82.704 54.936 17.514 1.00 19.77 228 ALA A CA 1
ATOM 1831 C C . ALA A 1 252 ? 81.336 54.279 17.794 1.00 20.05 228 ALA A C 1
ATOM 1832 O O . ALA A 1 252 ? 80.487 54.918 18.375 1.00 21.23 228 ALA A O 1
ATOM 1834 N N . PRO A 1 253 ? 81.053 53.058 17.284 1.00 20.93 229 PRO A N 1
ATOM 1835 C CA . PRO A 1 253 ? 79.726 52.516 17.616 1.00 20.38 229 PRO A CA 1
ATOM 1836 C C . PRO A 1 253 ? 79.509 52.169 19.079 1.00 20.37 229 PRO A C 1
ATOM 1837 O O . PRO A 1 253 ? 78.402 52.324 19.542 1.00 20.04 229 PRO A O 1
ATOM 1841 N N . TRP A 1 254 ? 80.530 51.678 19.763 1.00 19.78 230 TRP A N 1
ATOM 1842 C CA . TRP A 1 254 ? 80.378 51.384 21.210 1.00 19.47 230 TRP A CA 1
ATOM 1843 C C . TRP A 1 254 ? 80.086 52.672 21.999 1.00 19.61 230 TRP A C 1
ATOM 1844 O O . TRP A 1 254 ? 79.181 52.727 22.819 1.00 22.63 230 TRP A O 1
ATOM 1855 N N . TYR A 1 255 ? 80.876 53.707 21.767 1.00 19.27 231 TYR A N 1
ATOM 1856 C CA . TYR A 1 255 ? 80.660 55.016 22.366 1.00 18.44 231 TYR A CA 1
ATOM 1857 C C . TYR A 1 255 ? 79.275 55.550 22.106 1.00 18.70 231 TYR A C 1
ATOM 1858 O O . TYR A 1 255 ? 78.586 55.995 23.012 1.00 17.28 231 TYR A O 1
ATOM 1867 N N . LEU A 1 256 ? 78.839 55.532 20.841 1.00 18.67 232 LEU A N 1
ATOM 1868 C CA . LEU A 1 256 ? 77.499 56.005 20.562 1.00 18.77 232 LEU A CA 1
ATOM 1869 C C . LEU A 1 256 ? 76.391 55.178 21.208 1.00 17.71 232 LEU A C 1
ATOM 1870 O O . LEU A 1 256 ? 75.438 55.765 21.704 1.00 18.88 232 LEU A O 1
ATOM 1875 N N . LEU A 1 257 ? 76.490 53.839 21.171 1.00 17.94 233 LEU A N 1
ATOM 1876 C CA . LEU A 1 257 ? 75.504 52.961 21.808 1.00 19.35 233 LEU A CA 1
ATOM 1877 C C . LEU A 1 257 ? 75.469 53.282 23.293 1.00 19.11 233 LEU A C 1
ATOM 1878 O O . LEU A 1 257 ? 74.388 53.351 23.891 1.00 18.92 233 LEU A O 1
ATOM 1883 N N . GLN A 1 258 ? 76.647 53.388 23.896 1.00 20.09 234 GLN A N 1
ATOM 1884 C CA . GLN A 1 258 ? 76.718 53.716 25.354 1.00 20.64 234 GLN A CA 1
ATOM 1885 C C . GLN A 1 258 ? 76.048 55.068 25.654 1.00 20.09 234 GLN A C 1
ATOM 1886 O O . GLN A 1 258 ? 75.319 55.198 26.650 1.00 20.64 234 GLN A O 1
ATOM 1892 N N . ALA A 1 259 ? 76.280 56.064 24.793 1.00 19.64 235 ALA A N 1
ATOM 1893 C CA . ALA A 1 259 ? 75.698 57.398 24.953 1.00 20.17 235 ALA A CA 1
ATOM 1894 C C . ALA A 1 259 ? 74.170 57.367 24.924 1.00 21.08 235 ALA A C 1
ATOM 1895 O O . ALA A 1 259 ? 73.509 57.907 25.840 1.00 19.10 235 ALA A O 1
ATOM 1897 N N . LEU A 1 260 ? 73.605 56.706 23.903 1.00 21.37 236 LEU A N 1
ATOM 1898 C CA . LEU A 1 260 ? 72.157 56.621 23.754 1.00 20.89 236 LEU A CA 1
ATOM 1899 C C . LEU A 1 260 ? 71.540 55.831 24.895 1.00 20.59 236 LEU A C 1
ATOM 1900 O O . LEU A 1 260 ? 70.501 56.214 25.429 1.00 20.06 236 LEU A O 1
ATOM 1905 N N A GLN A 1 261 ? 72.179 54.720 25.237 0.50 20.60 237 GLN A N 1
ATOM 1906 N N B GLN A 1 261 ? 72.139 54.700 25.247 0.50 20.84 237 GLN A N 1
ATOM 1907 C CA A GLN A 1 261 ? 71.729 53.870 26.337 0.50 21.50 237 GLN A CA 1
ATOM 1908 C CA B GLN A 1 261 ? 71.581 53.913 26.346 0.50 22.02 237 GLN A CA 1
ATOM 1909 C C A GLN A 1 261 ? 71.687 54.608 27.667 0.50 21.47 237 GLN A C 1
ATOM 1910 C C B GLN A 1 261 ? 71.528 54.764 27.608 0.50 21.62 237 GLN A C 1
ATOM 1911 O O A GLN A 1 261 ? 70.915 54.263 28.557 0.50 22.21 237 GLN A O 1
ATOM 1912 O O B GLN A 1 261 ? 70.595 54.648 28.396 0.50 22.07 237 GLN A O 1
ATOM 1923 N N . SER A 1 262 ? 72.523 55.625 27.789 1.00 21.70 238 SER A N 1
ATOM 1924 C CA . SER A 1 262 ? 72.603 56.454 29.006 1.00 21.34 238 SER A CA 1
ATOM 1925 C C . SER A 1 262 ? 71.412 57.406 29.137 1.00 22.08 238 SER A C 1
ATOM 1926 O O . SER A 1 262 ? 71.044 57.794 30.244 1.00 20.76 238 SER A O 1
ATOM 1929 N N . LEU A 1 263 ? 70.768 57.730 28.009 1.00 20.23 239 LEU A N 1
ATOM 1930 C CA . LEU A 1 263 ? 69.661 58.676 27.968 1.00 20.91 239 LEU A CA 1
ATOM 1931 C C . LEU A 1 263 ? 68.274 58.071 28.089 1.00 20.04 239 LEU A C 1
ATOM 1932 O O . LEU A 1 263 ? 67.273 58.809 28.036 1.00 18.95 239 LEU A O 1
ATOM 1937 N N . ARG A 1 264 ? 68.184 56.752 28.237 1.00 21.06 240 ARG A N 1
ATOM 1938 C CA . ARG A 1 264 ? 66.855 56.144 28.250 1.00 22.41 240 ARG A CA 1
ATOM 1939 C C . ARG A 1 264 ? 66.763 54.878 29.044 1.00 23.22 240 ARG A C 1
ATOM 1940 O O . ARG A 1 264 ? 67.530 53.956 28.820 1.00 24.04 240 ARG A O 1
ATOM 1948 N N . ALA A 1 265 ? 65.792 54.811 29.952 1.00 25.35 241 ALA A N 1
ATOM 1949 C CA . ALA A 1 265 ? 65.525 53.602 30.725 1.00 25.37 241 ALA A CA 1
ATOM 1950 C C . ALA A 1 265 ? 64.878 52.530 29.868 1.00 26.55 241 ALA A C 1
ATOM 1951 O O . ALA A 1 265 ? 64.333 52.825 28.793 1.00 27.40 241 ALA A O 1
ATOM 1953 N N . ALA A 1 266 ? 64.906 51.289 30.353 1.00 26.88 242 ALA A N 1
ATOM 1954 C CA . ALA A 1 266 ? 64.308 50.163 29.624 1.00 27.43 242 ALA A CA 1
ATOM 1955 C C . ALA A 1 266 ? 62.799 50.316 29.458 1.00 26.91 242 ALA A C 1
ATOM 1956 O O . ALA A 1 266 ? 62.230 49.743 28.540 1.00 24.81 242 ALA A O 1
ATOM 1958 N N . ASP A 1 267 ? 62.147 51.072 30.347 1.00 26.07 243 ASP A N 1
ATOM 1959 C CA . ASP A 1 267 ? 60.720 51.340 30.164 1.00 25.71 243 ASP A CA 1
ATOM 1960 C C . ASP A 1 267 ? 60.432 52.571 29.308 1.00 24.21 243 ASP A C 1
ATOM 1961 O O . ASP A 1 267 ? 59.280 52.999 29.243 1.00 24.56 243 ASP A O 1
ATOM 1966 N N . GLY A 1 268 ? 61.453 53.138 28.659 1.00 23.75 244 GLY A N 1
ATOM 1967 C CA . GLY A 1 268 ? 61.251 54.305 27.777 1.00 21.29 244 GLY A CA 1
ATOM 1968 C C . GLY A 1 268 ? 61.325 55.683 28.443 1.00 22.17 244 GLY A C 1
ATOM 1969 O O . GLY A 1 268 ? 61.327 56.718 27.779 1.00 20.21 244 GLY A O 1
ATOM 1970 N N . ARG A 1 269 ? 61.395 55.738 29.766 1.00 20.76 245 ARG A N 1
ATOM 1971 C CA . ARG A 1 269 ? 61.578 57.045 30.400 1.00 21.59 245 ARG A CA 1
ATOM 1972 C C . ARG A 1 269 ? 62.892 57.686 29.977 1.00 20.70 245 ARG A C 1
ATOM 1973 O O . ARG A 1 269 ? 63.905 57.008 29.930 1.00 22.19 245 ARG A O 1
ATOM 1981 N N . ILE A 1 270 ? 62.883 58.988 29.667 1.00 19.83 246 ILE A N 1
ATOM 1982 C CA . ILE A 1 270 ? 64.069 59.680 29.224 1.00 19.06 246 ILE A CA 1
ATOM 1983 C C . ILE A 1 270 ? 64.913 60.112 30.425 1.00 21.82 246 ILE A C 1
ATOM 1984 O O . ILE A 1 270 ? 64.392 60.719 31.360 1.00 22.38 246 ILE A O 1
ATOM 1989 N N . LEU A 1 271 ? 66.207 59.793 30.412 1.00 22.39 247 LEU A N 1
ATOM 1990 C CA . LEU A 1 271 ? 67.063 60.110 31.570 1.00 22.22 247 LEU A CA 1
ATOM 1991 C C . LEU A 1 271 ? 67.855 61.355 31.274 1.00 22.34 247 LEU A C 1
ATOM 1992 O O . LEU A 1 271 ? 69.068 61.301 31.056 1.00 23.84 247 LEU A O 1
ATOM 1997 N N . VAL A 1 272 ? 67.157 62.485 31.279 1.00 21.96 248 VAL A N 1
ATOM 1998 C CA . VAL A 1 272 ? 67.756 63.774 31.021 1.00 22.00 248 VAL A CA 1
ATOM 1999 C C . VAL A 1 272 ? 67.287 64.712 32.099 1.00 22.91 248 VAL A C 1
ATOM 2000 O O . VAL A 1 272 ? 66.070 64.929 32.269 1.00 23.18 248 VAL A O 1
ATOM 2004 N N . GLU A 1 273 ? 68.253 65.265 32.821 1.00 23.80 249 GLU A N 1
ATOM 2005 C CA . GLU A 1 273 ? 67.956 66.197 33.904 1.00 24.52 249 GLU A CA 1
ATOM 2006 C C . GLU A 1 273 ? 67.295 67.447 33.421 1.00 23.89 249 GLU A C 1
ATOM 2007 O O . GLU A 1 273 ? 67.649 68.002 32.367 1.00 25.55 249 GLU A O 1
ATOM 2013 N N . GLY A 1 274 ? 66.288 67.877 34.167 1.00 21.95 250 GLY A N 1
ATOM 2014 C CA . GLY A 1 274 ? 65.631 69.113 33.844 1.00 21.84 250 GLY A CA 1
ATOM 2015 C C . GLY A 1 274 ? 64.464 68.919 32.893 1.00 20.09 250 GLY A C 1
ATOM 2016 O O . GLY A 1 274 ? 63.603 69.777 32.796 1.00 20.13 250 GLY A O 1
ATOM 2017 N N . LEU A 1 275 ? 64.388 67.766 32.261 1.00 21.19 251 LEU A N 1
ATOM 2018 C CA . LEU A 1 275 ? 63.383 67.574 31.169 1.00 23.55 251 LEU A CA 1
ATOM 2019 C C . LEU A 1 275 ? 61.957 67.433 31.704 1.00 23.49 251 LEU A C 1
ATOM 2020 O O . LEU A 1 275 ? 61.071 68.170 31.292 1.00 23.57 251 LEU A O 1
ATOM 2025 N N . TYR A 1 276 ? 61.730 66.530 32.653 1.00 22.47 252 TYR A N 1
ATOM 2026 C CA . TYR A 1 276 ? 60.369 66.326 33.122 1.00 22.65 252 TYR A CA 1
ATOM 2027 C C . TYR A 1 276 ? 59.878 67.490 33.973 1.00 23.58 252 TYR A C 1
ATOM 2028 O O . TYR A 1 276 ? 58.688 67.713 34.087 1.00 22.56 252 TYR A O 1
ATOM 2037 N N . GLU A 1 277 ? 60.807 68.246 34.536 1.00 23.67 253 GLU A N 1
ATOM 2038 C CA . GLU A 1 277 ? 60.454 69.427 35.331 1.00 25.27 253 GLU A CA 1
ATOM 2039 C C . GLU A 1 277 ? 59.704 70.442 34.502 1.00 24.91 253 GLU A C 1
ATOM 2040 O O . GLU A 1 277 ? 58.920 71.216 35.032 1.00 25.06 253 GLU A O 1
ATOM 2046 N N . GLU A 1 278 ? 59.980 70.453 33.208 1.00 24.11 254 GLU A N 1
ATOM 2047 C CA . GLU A 1 278 ? 59.355 71.379 32.263 1.00 25.31 254 GLU A CA 1
ATOM 2048 C C . GLU A 1 278 ? 58.010 70.890 31.707 1.00 25.48 254 GLU A C 1
ATOM 2049 O O . GLU A 1 278 ? 57.279 71.668 31.068 1.00 26.14 254 GLU A O 1
ATOM 2060 N N . VAL A 1 279 ? 57.721 69.606 31.875 1.00 24.40 255 VAL A N 1
ATOM 2061 C CA . VAL A 1 279 ? 56.504 69.007 31.360 1.00 23.72 255 VAL A CA 1
ATOM 2062 C C . VAL A 1 279 ? 55.265 69.458 32.165 1.00 26.30 255 VAL A C 1
ATOM 2063 O O . VAL A 1 279 ? 55.243 69.374 33.409 1.00 26.36 255 VAL A O 1
ATOM 2067 N N . GLN A 1 280 ? 54.256 69.991 31.480 1.00 26.08 256 GLN A N 1
ATOM 2068 C CA . GLN A 1 280 ? 52.986 70.312 32.129 1.00 28.06 256 GLN A CA 1
ATOM 2069 C C . GLN A 1 280 ? 52.216 69.002 32.348 1.00 28.76 256 GLN A C 1
ATOM 2070 O O . GLN A 1 280 ? 51.902 68.257 31.402 1.00 29.10 256 GLN A O 1
ATOM 2081 N N . GLU A 1 281 ? 51.967 68.669 33.605 1.00 28.70 257 GLU A N 1
ATOM 2082 C CA . GLU A 1 281 ? 51.262 67.429 33.914 1.00 30.14 257 GLU A CA 1
ATOM 2083 C C . GLU A 1 281 ? 49.774 67.535 33.546 1.00 29.20 257 GLU A C 1
ATOM 2084 O O . GLU A 1 281 ? 49.204 68.598 33.655 1.00 30.07 257 GLU A O 1
ATOM 2095 N N . PRO A 1 282 ? 49.159 66.435 33.062 1.00 29.24 258 PRO A N 1
ATOM 2096 C CA . PRO A 1 282 ? 47.729 66.513 32.710 1.00 29.35 258 PRO A CA 1
ATOM 2097 C C . PRO A 1 282 ? 46.866 66.724 33.952 1.00 29.58 258 PRO A C 1
ATOM 2098 O O . PRO A 1 282 ? 47.192 66.197 35.023 1.00 29.53 258 PRO A O 1
ATOM 2102 N N . ASN A 1 283 ? 45.803 67.512 33.827 1.00 29.08 259 ASN A N 1
ATOM 2103 C CA . ASN A 1 283 ? 44.946 67.784 34.983 1.00 28.88 259 ASN A CA 1
ATOM 2104 C C . ASN A 1 283 ? 43.933 66.659 35.146 1.00 29.89 259 ASN A C 1
ATOM 2105 O O . ASN A 1 283 ? 43.935 65.713 34.338 1.00 29.73 259 ASN A O 1
ATOM 2110 N N . GLU A 1 284 ? 43.101 66.711 36.194 1.00 30.63 260 GLU A N 1
ATOM 2111 C CA . GLU A 1 284 ? 42.115 65.646 36.407 1.00 32.30 260 GLU A CA 1
ATOM 2112 C C . GLU A 1 284 ? 41.142 65.485 35.239 1.00 29.69 260 GLU A C 1
ATOM 2113 O O . GLU A 1 284 ? 40.810 64.362 34.869 1.00 29.02 260 GLU A O 1
ATOM 2119 N N . ARG A 1 285 ? 40.689 66.573 34.637 1.00 28.80 261 ARG A N 1
ATOM 2120 C CA . ARG A 1 285 ? 39.784 66.400 33.496 1.00 28.14 261 ARG A CA 1
ATOM 2121 C C . ARG A 1 285 ? 40.458 65.622 32.334 1.00 28.49 261 ARG A C 1
ATOM 2122 O O . ARG A 1 285 ? 39.844 64.746 31.695 1.00 29.06 261 ARG A O 1
ATOM 2130 N N . GLU A 1 286 ? 41.716 65.952 32.060 1.00 27.78 262 GLU A N 1
ATOM 2131 C CA . GLU A 1 286 ? 42.449 65.325 30.963 1.00 26.04 262 GLU A CA 1
ATOM 2132 C C . GLU A 1 286 ? 42.607 63.854 31.173 1.00 26.33 262 GLU A C 1
ATOM 2133 O O . GLU A 1 286 ? 42.457 63.072 30.239 1.00 26.30 262 GLU A O 1
ATOM 2139 N N . MET A 1 287 ? 42.863 63.452 32.411 1.00 24.91 263 MET A N 1
ATOM 2140 C CA . MET A 1 287 ? 43.011 62.047 32.722 1.00 24.85 263 MET A CA 1
ATOM 2141 C C . MET A 1 287 ? 41.690 61.314 32.680 1.00 24.87 263 MET A C 1
ATOM 2142 O O . MET A 1 287 ? 41.640 60.134 32.342 1.00 25.26 263 MET A O 1
ATOM 2147 N N . ALA A 1 288 ? 40.615 62.016 33.027 1.00 25.65 264 ALA A N 1
ATOM 2148 C CA . ALA A 1 288 ? 39.271 61.443 32.985 1.00 25.94 264 ALA A CA 1
ATOM 2149 C C . ALA A 1 288 ? 38.833 61.265 31.517 1.00 25.69 264 ALA A C 1
ATOM 2150 O O . ALA A 1 288 ? 38.242 60.251 31.164 1.00 26.54 264 ALA A O 1
ATOM 2152 N N . LEU A 1 289 ? 39.119 62.258 30.685 1.00 25.52 265 LEU A N 1
ATOM 2153 C CA . LEU A 1 289 ? 38.859 62.126 29.242 1.00 25.63 265 LEU A CA 1
ATOM 2154 C C . LEU A 1 289 ? 39.540 60.891 28.639 1.00 25.65 265 LEU A C 1
ATOM 2155 O O . LEU A 1 289 ? 38.922 60.139 27.877 1.00 26.82 265 LEU A O 1
ATOM 2160 N N . LEU A 1 290 ? 40.816 60.683 28.944 1.00 26.13 266 LEU A N 1
ATOM 2161 C CA . LEU A 1 290 ? 41.527 59.491 28.473 1.00 26.80 266 LEU A CA 1
ATOM 2162 C C . LEU A 1 290 ? 40.864 58.222 28.901 1.00 26.99 266 LEU A C 1
ATOM 2163 O O . LEU A 1 290 ? 40.653 57.328 28.077 1.00 27.48 266 LEU A O 1
ATOM 2168 N N . GLU A 1 291 ? 40.565 58.129 30.198 1.00 27.94 267 GLU A N 1
ATOM 2169 C CA . GLU A 1 291 ? 39.860 56.977 30.743 1.00 28.43 267 GLU A CA 1
ATOM 2170 C C . GLU A 1 291 ? 38.594 56.711 29.951 1.00 27.90 267 GLU A C 1
ATOM 2171 O O . GLU A 1 291 ? 38.288 55.569 29.623 1.00 28.06 267 GLU A O 1
ATOM 2182 N N . THR A 1 292 ? 37.825 57.760 29.686 1.00 27.15 268 THR A N 1
ATOM 2183 C CA . THR A 1 292 ? 36.520 57.557 29.083 1.00 27.95 268 THR A CA 1
ATOM 2184 C C . THR A 1 292 ? 36.633 57.284 27.589 1.00 27.41 268 THR A C 1
ATOM 2185 O O . THR A 1 292 ? 35.988 56.377 27.075 1.00 28.14 268 THR A O 1
ATOM 2189 N N . TYR A 1 293 ? 37.502 58.026 26.923 1.00 27.34 269 TYR A N 1
ATOM 2190 C CA . TYR A 1 293 ? 37.495 58.044 25.451 1.00 27.21 269 TYR A CA 1
ATOM 2191 C C . TYR A 1 293 ? 38.671 57.424 24.746 1.00 28.59 269 TYR A C 1
ATOM 2192 O O . TYR A 1 293 ? 38.658 57.269 23.502 1.00 28.78 269 TYR A O 1
ATOM 2201 N N . GLY A 1 294 ? 39.709 57.094 25.498 1.00 28.73 270 GLY A N 1
ATOM 2202 C CA . GLY A 1 294 ? 40.892 56.494 24.905 1.00 30.53 270 GLY A CA 1
ATOM 2203 C C . GLY A 1 294 ? 40.531 55.083 24.479 1.00 32.41 270 GLY A C 1
ATOM 2204 O O . GLY A 1 294 ? 39.553 54.498 24.991 1.00 31.74 270 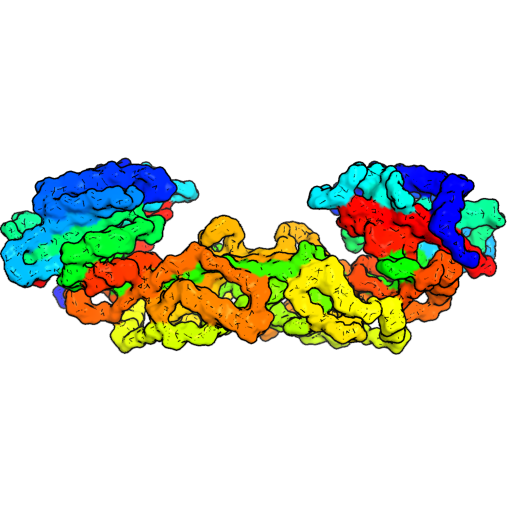GLY A O 1
ATOM 2205 N N . GLN A 1 295 ? 41.286 54.542 23.528 1.00 32.67 271 GLN A N 1
ATOM 2206 C CA . GLN A 1 295 ? 41.061 53.169 23.105 1.00 34.69 271 GLN A CA 1
ATOM 2207 C C . GLN A 1 295 ? 40.875 52.198 24.243 1.00 35.76 271 GLN A C 1
ATOM 2208 O O . GLN A 1 295 ? 41.612 52.231 25.229 1.00 33.99 271 GLN A O 1
ATOM 2214 N N . ARG A 1 296 ? 39.914 51.300 24.056 1.00 37.19 272 ARG A N 1
ATOM 2215 C CA . ARG A 1 296 ? 39.563 50.296 25.044 1.00 39.28 272 ARG A CA 1
ATOM 2216 C C . ARG A 1 296 ? 40.703 49.303 25.265 1.00 38.81 272 ARG A C 1
ATOM 2217 O O . ARG A 1 296 ? 41.004 48.922 26.395 1.00 38.03 272 ARG A O 1
ATOM 2225 N N . ASN A 1 297 ? 41.342 48.895 24.180 1.00 38.92 273 ASN A N 1
ATOM 2226 C CA . ASN A 1 297 ? 42.416 47.923 24.258 1.00 40.36 273 ASN A CA 1
ATOM 2227 C C . ASN A 1 297 ? 43.567 48.363 23.380 1.00 41.23 273 ASN A C 1
ATOM 2228 O O . ASN A 1 297 ? 43.716 47.866 22.261 1.00 40.04 273 ASN A O 1
ATOM 2233 N N . PRO A 1 298 ? 44.381 49.306 23.876 1.00 42.01 274 PRO A N 1
ATOM 2234 C CA . PRO A 1 298 ? 45.503 49.849 23.094 1.00 42.86 274 PRO A CA 1
ATOM 2235 C C . PRO A 1 298 ? 46.586 48.786 22.841 1.00 43.76 274 PRO A C 1
ATOM 2236 O O . PRO A 1 298 ? 47.364 48.888 21.884 1.00 42.75 274 PRO A O 1
ATOM 2240 N N . GLU A 1 299 ? 46.605 47.779 23.704 1.00 44.37 275 GLU A N 1
ATOM 2241 C CA . GLU A 1 299 ? 47.413 46.586 23.539 1.00 46.17 275 GLU A CA 1
ATOM 2242 C C . GLU A 1 299 ? 47.176 45.888 22.203 1.00 45.90 275 GLU A C 1
ATOM 2243 O O . GLU A 1 299 ? 47.838 44.907 21.911 1.00 46.48 275 GLU A O 1
ATOM 2249 N N . GLU A 1 300 ? 46.211 46.358 21.412 1.00 45.13 276 GLU A N 1
ATOM 2250 C CA . GLU A 1 300 ? 45.913 45.776 20.105 1.00 44.96 276 GLU A CA 1
ATOM 2251 C C . GLU A 1 300 ? 46.930 46.179 19.039 1.00 42.92 276 GLU A C 1
ATOM 2252 O O . GLU A 1 300 ? 46.952 45.613 17.956 1.00 42.99 276 GLU A O 1
ATOM 2258 N N . VAL A 1 301 ? 47.752 47.180 19.335 1.00 41.45 277 VAL A N 1
ATOM 2259 C CA . VAL A 1 301 ? 48.832 47.606 18.441 1.00 39.86 277 VAL A CA 1
ATOM 2260 C C . VAL A 1 301 ? 49.757 46.422 18.204 1.00 38.85 277 VAL A C 1
ATOM 2261 O O . VAL A 1 301 ? 50.396 46.321 17.157 1.00 38.91 277 VAL A O 1
ATOM 2265 N N . SER A 1 302 ? 49.829 45.524 19.180 1.00 37.75 278 SER A N 1
ATOM 2266 C CA . SER A 1 302 ? 50.638 44.336 19.051 1.00 37.65 278 SER A CA 1
ATOM 2267 C C . SER A 1 302 ? 50.203 43.500 17.850 1.00 38.86 278 SER A C 1
ATOM 2268 O O . SER A 1 302 ? 51.048 43.022 17.078 1.00 37.68 278 SER A O 1
ATOM 2271 N N . ARG A 1 303 ? 48.887 43.314 17.709 1.00 39.22 279 ARG A N 1
ATOM 2272 C CA . ARG A 1 303 ? 48.320 42.541 16.593 1.00 40.10 279 ARG A CA 1
ATOM 2273 C C . ARG A 1 303 ? 48.486 43.299 15.279 1.00 39.19 279 ARG A C 1
ATOM 2274 O O . ARG A 1 303 ? 49.011 42.763 14.308 1.00 40.89 279 ARG A O 1
ATOM 2289 N N . ILE A 1 304 ? 48.030 44.542 15.260 1.00 38.54 280 ILE A N 1
ATOM 2290 C CA . ILE A 1 304 ? 48.065 45.389 14.075 1.00 38.98 280 ILE A CA 1
ATOM 2291 C C . ILE A 1 304 ? 49.431 45.420 13.388 1.00 39.19 280 ILE A C 1
ATOM 2292 O O . ILE A 1 304 ? 49.513 45.418 12.159 1.00 39.08 280 ILE A O 1
ATOM 2297 N N . TYR A 1 305 ? 50.504 45.490 14.176 1.00 39.61 281 TYR A N 1
ATOM 2298 C CA . TYR A 1 305 ? 51.848 45.620 13.608 1.00 38.67 281 TYR A CA 1
ATOM 2299 C C . TYR A 1 305 ? 52.717 44.380 13.817 1.00 38.09 281 TYR A C 1
ATOM 2300 O O . TYR A 1 305 ? 53.900 44.380 13.470 1.00 37.75 281 TYR A O 1
ATOM 2309 N N . GLY A 1 306 ? 52.143 43.325 14.388 1.00 37.26 282 GLY A N 1
ATOM 2310 C CA . GLY A 1 306 ? 52.894 42.101 14.617 1.00 36.50 282 GLY A CA 1
ATOM 2311 C C . GLY A 1 306 ? 54.124 42.336 15.479 1.00 36.11 282 GLY A C 1
ATOM 2312 O O . GLY A 1 306 ? 55.233 41.906 15.142 1.00 36.25 282 GLY A O 1
ATOM 2313 N N . LEU A 1 307 ? 53.926 43.005 16.608 1.00 35.41 283 LEU A N 1
ATOM 2314 C CA . LEU A 1 307 ? 55.027 43.293 17.532 1.00 33.78 283 LEU A CA 1
ATOM 2315 C C . LEU A 1 307 ? 55.615 41.991 18.070 1.00 33.93 283 LEU A C 1
ATOM 2316 O O . LEU A 1 307 ? 54.878 41.043 18.351 1.00 33.86 283 LEU A O 1
ATOM 2321 N N . GLU A 1 308 ? 56.943 41.947 18.194 1.00 32.92 284 GLU A N 1
ATOM 2322 C CA . GLU A 1 308 ? 57.648 40.748 18.639 1.00 32.78 284 GLU A CA 1
ATOM 2323 C C . GLU A 1 308 ? 58.241 40.958 20.019 1.00 31.34 284 GLU A C 1
ATOM 2324 O O . GLU A 1 308 ? 58.778 40.041 20.598 1.00 31.28 284 GLU A O 1
ATOM 2330 N N . LEU A 1 309 ? 58.172 42.187 20.511 1.00 31.31 285 LEU A N 1
ATOM 2331 C CA . LEU A 1 309 ? 58.694 42.546 21.830 1.00 31.73 285 LEU A CA 1
ATOM 2332 C C . LEU A 1 309 ? 57.551 43.154 22.623 1.00 31.37 285 LEU A C 1
ATOM 2333 O O . LEU A 1 309 ? 56.624 43.729 22.040 1.00 31.52 285 LEU A O 1
ATOM 2338 N N . PRO A 1 310 ? 57.603 43.039 23.956 1.00 30.69 286 PRO A N 1
ATOM 2339 C CA . PRO A 1 310 ? 56.502 43.585 24.754 1.00 30.24 286 PRO A CA 1
ATOM 2340 C C . PRO A 1 310 ? 56.424 45.101 24.659 1.00 29.45 286 PRO A C 1
ATOM 2341 O O . PRO A 1 310 ? 57.433 45.756 24.351 1.00 29.56 286 PRO A O 1
ATOM 2345 N N . LEU A 1 311 ? 55.235 45.642 24.917 1.00 28.39 287 LEU A N 1
ATOM 2346 C CA . LEU A 1 311 ? 55.000 47.087 24.948 1.00 27.80 287 LEU A CA 1
ATOM 2347 C C . LEU A 1 311 ? 55.826 47.679 26.068 1.00 28.41 287 LEU A C 1
ATOM 2348 O O . LEU A 1 311 ? 56.162 46.974 27.027 1.00 28.45 287 LEU A O 1
ATOM 2353 N N . LEU A 1 312 ? 56.159 48.963 25.968 1.00 27.83 288 LEU A N 1
ATOM 2354 C CA . LEU A 1 312 ? 56.972 49.592 27.025 1.00 27.81 288 LEU A CA 1
ATOM 2355 C C . LEU A 1 312 ? 56.090 49.923 28.201 1.00 28.37 288 LEU A C 1
ATOM 2356 O O . LEU A 1 312 ? 56.565 49.963 29.340 1.00 28.96 288 LEU A O 1
ATOM 2361 N N . GLN A 1 313 ? 54.813 50.186 27.917 1.00 28.76 289 GLN A N 1
ATOM 2362 C CA . GLN A 1 313 ? 53.781 50.405 28.935 1.00 30.22 289 GLN A CA 1
ATOM 2363 C C . GLN A 1 313 ? 52.596 49.521 28.526 1.00 32.29 289 GLN A C 1
ATOM 2364 O O . GLN A 1 313 ? 52.038 49.685 27.441 1.00 32.24 289 GLN A O 1
ATOM 2370 N N . GLU A 1 314 ? 52.236 48.573 29.380 1.00 33.82 290 GLU A N 1
ATOM 2371 C CA . GLU A 1 314 ? 51.200 47.594 29.041 1.00 36.03 290 GLU A CA 1
ATOM 2372 C C . GLU A 1 314 ? 49.797 47.837 29.590 1.00 35.20 290 GLU A C 1
ATOM 2373 O O . GLU A 1 314 ? 48.827 47.577 28.902 1.00 36.01 290 GLU A O 1
ATOM 2379 N N . GLU A 1 315 ? 49.677 48.283 30.829 1.00 34.42 291 GLU A N 1
ATOM 2380 C CA . GLU A 1 315 ? 48.358 48.543 31.376 1.00 33.84 291 GLU A CA 1
ATOM 2381 C C . GLU A 1 315 ? 47.726 49.706 30.593 1.00 33.10 291 GLU A C 1
ATOM 2382 O O . GLU A 1 315 ? 48.426 50.654 30.197 1.00 31.69 291 GLU A O 1
ATOM 2388 N N . ARG A 1 316 ? 46.412 49.616 30.360 1.00 32.14 292 ARG A N 1
ATOM 2389 C CA . ARG A 1 316 ? 45.677 50.571 29.515 1.00 30.35 292 ARG A CA 1
ATOM 2390 C C . ARG A 1 316 ? 45.918 52.043 29.829 1.00 29.39 292 ARG A C 1
ATOM 2391 O O . ARG A 1 316 ? 46.281 52.807 28.947 1.00 28.85 292 ARG A O 1
ATOM 2399 N N . MET A 1 317 ? 45.744 52.458 31.077 1.00 28.59 293 MET A N 1
ATOM 2400 C CA . MET A 1 317 ? 45.960 53.868 31.417 1.00 28.23 293 MET A CA 1
ATOM 2401 C C . MET A 1 317 ? 47.435 54.313 31.369 1.00 26.80 293 MET A C 1
ATOM 2402 O O . MET A 1 317 ? 47.731 55.454 31.005 1.00 26.43 293 MET A O 1
ATOM 2407 N N . ALA A 1 318 ? 48.346 53.437 31.772 1.00 24.94 294 ALA A N 1
ATOM 2408 C CA . ALA A 1 318 ? 49.777 53.727 31.675 1.00 23.80 294 ALA A CA 1
ATOM 2409 C C . ALA A 1 318 ? 50.119 53.956 30.194 1.00 23.80 294 ALA A C 1
ATOM 2410 O O . ALA A 1 318 ? 50.828 54.892 29.830 1.00 22.73 294 ALA A O 1
ATOM 2412 N N . PHE A 1 319 ? 49.600 53.070 29.369 1.00 23.91 295 PHE A N 1
ATOM 2413 C CA . PHE A 1 319 ? 49.794 53.140 27.930 1.00 23.39 295 PHE A CA 1
ATOM 2414 C C . PHE A 1 319 ? 49.258 54.452 27.349 1.00 22.85 295 PHE A C 1
ATOM 2415 O O . PHE A 1 319 ? 49.987 55.202 26.686 1.00 21.90 295 PHE A O 1
ATOM 2423 N N . LEU A 1 320 ? 47.984 54.750 27.601 1.00 23.43 296 LEU A N 1
ATOM 2424 C CA . LEU A 1 320 ? 47.364 55.975 27.059 1.00 22.41 296 LEU A CA 1
ATOM 2425 C C . LEU A 1 320 ? 48.052 57.241 27.556 1.00 22.73 296 LEU A C 1
ATOM 2426 O O . LEU A 1 320 ? 48.269 58.222 26.810 1.00 21.63 296 LEU A O 1
ATOM 2431 N N . LYS A 1 321 ? 48.393 57.248 28.834 1.00 21.78 297 LYS A N 1
ATOM 2432 C CA . LYS A 1 321 ? 49.049 58.417 29.383 1.00 22.31 297 LYS A CA 1
ATOM 2433 C C . LYS A 1 321 ? 50.431 58.606 28.799 1.00 20.90 297 LYS A C 1
ATOM 2434 O O . LYS A 1 321 ? 50.829 59.727 28.559 1.00 21.99 297 LYS A O 1
ATOM 2440 N N . ARG A 1 322 ? 51.172 57.524 28.589 1.00 20.20 298 ARG A N 1
ATOM 2441 C CA . ARG A 1 322 ? 52.512 57.624 27.963 1.00 19.80 298 ARG A CA 1
ATOM 2442 C C . ARG A 1 322 ? 52.373 58.112 26.525 1.00 18.98 298 ARG A C 1
ATOM 2443 O O . ARG A 1 322 ? 53.100 59.001 26.072 1.00 18.91 298 ARG A O 1
ATOM 2451 N N . PHE A 1 323 ? 51.391 57.546 25.848 1.00 19.82 299 PHE A N 1
ATOM 2452 C CA . PHE A 1 323 ? 51.166 57.834 24.420 1.00 19.92 299 PHE A CA 1
ATOM 2453 C C . PHE A 1 323 ? 50.738 59.267 24.143 1.00 20.57 299 PHE A C 1
ATOM 2454 O O . PHE A 1 323 ? 51.231 59.907 23.223 1.00 22.16 299 PHE A O 1
ATOM 2462 N N . PHE A 1 324 ? 49.802 59.779 24.915 1.00 20.45 300 PHE A N 1
ATOM 2463 C CA . PHE A 1 324 ? 49.327 61.137 24.726 1.00 21.45 300 PHE A CA 1
ATOM 2464 C C . PHE A 1 324 ? 50.052 62.255 25.473 1.00 21.63 300 PHE A C 1
ATOM 2465 O O . PHE A 1 324 ? 50.166 63.367 24.962 1.00 21.53 300 PHE A O 1
ATOM 2473 N N . PHE A 1 325 ? 50.556 61.958 26.673 1.00 22.04 301 PHE A N 1
ATOM 2474 C CA . PHE A 1 325 ? 51.036 63.017 27.541 1.00 22.61 301 PHE A CA 1
ATOM 2475 C C . PHE A 1 325 ? 52.530 62.987 27.884 1.00 22.83 301 PHE A C 1
ATOM 2476 O O . PHE A 1 325 ? 52.995 63.876 28.595 1.00 23.00 301 PHE A O 1
ATOM 2484 N N . ASP A 1 326 ? 53.275 61.982 27.418 1.00 22.06 302 ASP A N 1
ATOM 2485 C CA . ASP A 1 326 ? 54.708 61.870 27.718 1.00 22.58 302 ASP A CA 1
ATOM 2486 C C . ASP A 1 326 ? 55.576 62.096 26.464 1.00 22.57 302 ASP A C 1
ATOM 2487 O O . ASP A 1 326 ? 55.116 61.800 25.336 1.00 23.10 302 ASP A O 1
ATOM 2492 N N . PRO A 1 327 ? 56.830 62.588 26.651 1.00 21.79 303 PRO A N 1
ATOM 2493 C CA . PRO A 1 327 ? 57.714 62.650 25.476 1.00 21.74 303 PRO A CA 1
ATOM 2494 C C . PRO A 1 327 ? 58.299 61.278 25.195 1.00 22.78 303 PRO A C 1
ATOM 2495 O O . PRO A 1 327 ? 58.058 60.342 25.951 1.00 23.70 303 PRO A O 1
ATOM 2499 N N . ALA A 1 328 ? 59.058 61.137 24.110 1.00 21.72 304 ALA A N 1
ATOM 2500 C CA . ALA A 1 328 ? 59.695 59.857 23.822 1.00 21.13 304 ALA A CA 1
ATOM 2501 C C . ALA A 1 328 ? 60.961 60.092 22.989 1.00 20.90 304 ALA A C 1
ATOM 2502 O O . ALA A 1 328 ? 60.953 60.960 22.096 1.00 22.30 304 ALA A O 1
ATOM 2504 N N . LEU A 1 329 ? 62.043 59.380 23.315 1.00 20.68 305 LEU A N 1
ATOM 2505 C CA . LEU A 1 329 ? 63.326 59.465 22.604 1.00 20.99 305 LEU A CA 1
ATOM 2506 C C . LEU A 1 329 ? 63.420 58.310 21.604 1.00 20.99 305 LEU A C 1
ATOM 2507 O O . LEU A 1 329 ? 63.508 57.143 21.963 1.00 21.12 305 LEU A O 1
ATOM 2512 N N . ASN A 1 330 ? 63.472 58.667 20.341 1.00 19.90 306 ASN A N 1
ATOM 2513 C CA . ASN A 1 330 ? 63.357 57.678 19.288 1.00 19.13 306 ASN A CA 1
ATOM 2514 C C . ASN A 1 330 ? 64.581 57.656 18.382 1.00 19.86 306 ASN A C 1
ATOM 2515 O O . ASN A 1 330 ? 65.138 58.698 18.059 1.00 20.06 306 ASN A O 1
ATOM 2520 N N . ILE A 1 331 ? 65.017 56.452 18.025 1.00 19.40 307 ILE A N 1
ATOM 2521 C CA . ILE A 1 331 ? 66.068 56.260 17.060 1.00 19.88 307 ILE A CA 1
ATOM 2522 C C . ILE A 1 331 ? 65.330 55.991 15.732 1.00 20.81 307 ILE A C 1
ATOM 2523 O O . ILE A 1 331 ? 64.601 54.998 15.629 1.00 21.81 307 ILE A O 1
ATOM 2528 N N . GLU A 1 332 ? 65.488 56.893 14.763 1.00 21.23 308 GLU A N 1
ATOM 2529 C CA . GLU A 1 332 ? 64.894 56.751 13.437 1.00 21.96 308 GLU A CA 1
ATOM 2530 C C . GLU A 1 332 ? 65.852 55.972 12.515 1.00 22.00 308 GLU A C 1
ATOM 2531 O O . GLU A 1 332 ? 65.431 55.361 11.524 1.00 21.78 308 GLU A O 1
ATOM 2537 N N . GLY A 1 333 ? 67.145 56.018 12.844 1.00 21.64 309 GLY A N 1
ATOM 2538 C CA . GLY A 1 333 ? 68.189 55.287 12.147 1.00 21.27 309 GLY A CA 1
ATOM 2539 C C . GLY A 1 333 ? 69.497 55.384 12.924 1.00 21.95 309 GLY A C 1
ATOM 2540 O O . GLY A 1 333 ? 69.708 56.347 13.665 1.00 22.46 309 GLY A O 1
ATOM 2541 N N . ILE A 1 334 ? 70.351 54.378 12.780 1.00 20.81 310 ILE A N 1
ATOM 2542 C CA . ILE A 1 334 ? 71.698 54.364 13.352 1.00 21.61 310 ILE A CA 1
ATOM 2543 C C . ILE A 1 334 ? 72.595 53.554 12.390 1.00 22.49 310 ILE A C 1
ATOM 2544 O O . ILE A 1 334 ? 72.179 52.517 11.889 1.00 23.38 310 ILE A O 1
ATOM 2549 N N . GLN A 1 335 ? 73.806 54.021 12.117 1.00 22.39 311 GLN A N 1
ATOM 2550 C CA . GLN A 1 335 ? 74.682 53.280 11.211 1.00 22.05 311 GLN A CA 1
ATOM 2551 C C . GLN A 1 335 ? 76.148 53.490 11.527 1.00 21.41 311 GLN A C 1
ATOM 2552 O O . GLN A 1 335 ? 76.559 54.590 11.902 1.00 22.77 311 GLN A O 1
ATOM 2558 N N . SER A 1 336 ? 76.936 52.439 11.330 1.00 21.58 312 SER A N 1
ATOM 2559 C CA . SER A 1 336 ? 78.371 52.474 11.524 1.00 21.25 312 SER A CA 1
ATOM 2560 C C . SER A 1 336 ? 79.028 51.273 10.878 1.00 20.53 312 SER A C 1
ATOM 2561 O O . SER A 1 336 ? 78.461 50.191 10.868 1.00 19.56 312 SER A O 1
ATOM 2564 N N . GLY A 1 337 ? 80.242 51.468 10.359 1.00 22.84 313 GLY A N 1
ATOM 2565 C CA . GLY A 1 337 ? 81.084 50.366 9.893 1.00 22.50 313 GLY A CA 1
ATOM 2566 C C . GLY A 1 337 ? 80.502 49.580 8.747 1.00 24.41 313 GLY A C 1
ATOM 2567 O O . GLY A 1 337 ? 79.891 50.157 7.835 1.00 23.52 313 GLY A O 1
ATOM 2568 N N . TYR A 1 338 ? 80.699 48.267 8.789 1.00 24.38 314 TYR A N 1
ATOM 2569 C CA . TYR A 1 338 ? 80.417 47.419 7.626 1.00 25.56 314 TYR A CA 1
ATOM 2570 C C . TYR A 1 338 ? 79.058 46.749 7.536 1.00 25.17 314 TYR A C 1
ATOM 2571 O O . TYR A 1 338 ? 78.705 45.947 8.388 1.00 24.65 314 TYR A O 1
ATOM 2580 N N . GLN A 1 339 ? 78.312 47.052 6.473 1.00 25.10 315 GLN A N 1
ATOM 2581 C CA . GLN A 1 339 ? 77.139 46.264 6.129 1.00 27.08 315 GLN A CA 1
ATOM 2582 C C . GLN A 1 339 ? 77.386 45.555 4.786 1.00 29.56 315 GLN A C 1
ATOM 2583 O O . GLN A 1 339 ? 77.953 46.147 3.854 1.00 29.35 315 GLN A O 1
ATOM 2589 N N . GLY A 1 340 ? 76.983 44.294 4.705 1.00 31.33 316 GLY A N 1
ATOM 2590 C CA . GLY A 1 340 ? 77.152 43.501 3.475 1.00 35.10 316 GLY A CA 1
ATOM 2591 C C . GLY A 1 340 ? 77.297 42.035 3.832 1.00 37.70 316 GLY A C 1
ATOM 2592 O O . GLY A 1 340 ? 76.942 41.603 4.948 1.00 37.88 316 GLY A O 1
ATOM 2593 N N . GLN A 1 341 ? 77.813 41.245 2.894 1.00 39.60 317 GLN A N 1
ATOM 2594 C CA . GLN A 1 341 ? 78.055 39.848 3.182 1.00 41.04 317 GLN A CA 1
ATOM 2595 C C . GLN A 1 341 ? 79.487 39.759 3.631 1.00 40.36 317 GLN A C 1
ATOM 2596 O O . GLN A 1 341 ? 80.292 40.639 3.338 1.00 41.72 317 GLN A O 1
ATOM 2602 N N . GLY A 1 342 ? 79.802 38.705 4.362 1.00 39.48 318 GLY A N 1
ATOM 2603 C CA . GLY A 1 342 ? 81.151 38.516 4.851 1.00 38.17 318 GLY A CA 1
ATOM 2604 C C . GLY A 1 342 ? 81.425 39.382 6.054 1.00 37.22 318 GLY A C 1
ATOM 2605 O O . GLY A 1 342 ? 80.507 40.009 6.594 1.00 37.42 318 GLY A O 1
ATOM 2606 N N . VAL A 1 343 ? 82.692 39.429 6.455 1.00 35.72 319 VAL A N 1
ATOM 2607 C CA . VAL A 1 343 ? 83.111 40.190 7.626 1.00 35.14 319 VAL A CA 1
ATOM 2608 C C . VAL A 1 343 ? 84.074 41.305 7.216 1.00 33.85 319 VAL A C 1
ATOM 2609 O O . VAL A 1 343 ? 84.430 41.440 6.051 1.00 32.80 319 VAL A O 1
ATOM 2613 N N . LYS A 1 344 ? 84.441 42.151 8.160 1.00 31.58 320 LYS A N 1
ATOM 2614 C CA . LYS A 1 344 ? 85.430 43.184 7.906 1.00 30.15 320 LYS A CA 1
ATOM 2615 C C . LYS A 1 344 ? 85.963 43.495 9.274 1.00 30.24 320 LYS A C 1
ATOM 2616 O O . LYS A 1 344 ? 85.244 44.006 10.122 1.00 29.74 320 LYS A O 1
ATOM 2622 N N . THR A 1 345 ? 87.221 43.178 9.481 1.00 28.97 321 THR A N 1
ATOM 2623 C CA . THR A 1 345 ? 87.816 43.220 10.791 1.00 27.69 321 THR A CA 1
ATOM 2624 C C . THR A 1 345 ? 88.296 44.630 11.158 1.00 26.50 321 THR A C 1
ATOM 2625 O O . THR A 1 345 ? 89.498 44.901 11.272 1.00 24.58 321 THR A O 1
ATOM 2629 N N . ILE A 1 346 ? 87.335 45.526 11.376 1.00 24.84 322 ILE A N 1
ATOM 2630 C CA . ILE A 1 346 ? 87.658 46.912 11.704 1.00 24.72 322 ILE A CA 1
ATOM 2631 C C . ILE A 1 346 ? 86.938 47.370 12.962 1.00 23.82 322 ILE A C 1
ATOM 2632 O O . ILE A 1 346 ? 85.907 46.794 13.341 1.00 25.13 322 ILE A O 1
ATOM 2637 N N . LEU A 1 347 ? 87.538 48.363 13.621 1.00 24.85 323 LEU A N 1
ATOM 2638 C CA . LEU A 1 347 ? 86.892 49.169 14.656 1.00 23.28 323 LEU A CA 1
ATOM 2639 C C . LEU A 1 347 ? 86.537 50.457 13.911 1.00 22.60 323 LEU A C 1
ATOM 2640 O O . LEU A 1 347 ? 87.398 51.266 13.614 1.00 22.93 323 LEU A O 1
ATOM 2645 N N . PRO A 1 348 ? 85.256 50.658 13.612 1.00 22.60 324 PRO A N 1
ATOM 2646 C CA . PRO A 1 348 ? 84.843 51.814 12.847 1.00 22.79 324 PRO A CA 1
ATOM 2647 C C . PRO A 1 348 ? 85.170 53.142 13.542 1.00 23.55 324 PRO A C 1
ATOM 2648 O O . PRO A 1 348 ? 84.938 53.295 14.747 1.00 21.70 324 PRO A O 1
ATOM 2652 N N . ALA A 1 349 ? 85.674 54.087 12.755 1.00 22.38 325 ALA A N 1
ATOM 2653 C CA . ALA A 1 349 ? 86.035 55.420 13.207 1.00 24.39 325 ALA A CA 1
ATOM 2654 C C . ALA A 1 349 ? 84.838 56.350 13.409 1.00 24.24 325 ALA A C 1
ATOM 2655 O O . ALA A 1 349 ? 84.919 57.352 14.135 1.00 24.96 325 ALA A O 1
ATOM 2657 N N . GLU A 1 350 ? 83.753 56.067 12.712 1.00 25.51 326 GLU A N 1
ATOM 2658 C CA . GLU A 1 350 ? 82.581 56.928 12.757 1.00 26.45 326 GLU A CA 1
ATOM 2659 C C . GLU A 1 350 ? 81.286 56.160 12.956 1.00 24.99 326 GLU A C 1
ATOM 2660 O O . GLU A 1 350 ? 81.119 55.050 12.451 1.00 24.27 326 GLU A O 1
ATOM 2666 N N . ALA A 1 351 ? 80.353 56.780 13.665 1.00 24.16 327 ALA A N 1
ATOM 2667 C CA . ALA A 1 351 ? 79.014 56.225 13.863 1.00 22.76 327 ALA A CA 1
ATOM 2668 C C . ALA A 1 351 ? 78.049 57.393 13.842 1.00 22.57 327 ALA A C 1
ATOM 2669 O O . ALA A 1 351 ? 78.388 58.474 14.317 1.00 22.08 327 ALA A O 1
ATOM 2671 N N . SER A 1 352 ? 76.865 57.216 13.249 1.00 22.05 328 SER A N 1
ATOM 2672 C CA . SER A 1 352 ? 75.854 58.280 13.281 1.00 22.93 328 SER A CA 1
ATOM 2673 C C . SER A 1 352 ? 74.438 57.756 13.538 1.00 22.89 328 SER A C 1
ATOM 2674 O O . SER A 1 352 ? 74.167 56.569 13.433 1.00 23.37 328 SER A O 1
ATOM 2677 N N . ALA A 1 353 ? 73.543 58.649 13.932 1.00 23.13 329 ALA A N 1
ATOM 2678 C CA . ALA A 1 353 ? 72.156 58.283 14.160 1.00 21.73 329 ALA A CA 1
ATOM 2679 C C . ALA A 1 353 ? 71.246 59.457 13.835 1.00 20.86 329 ALA A C 1
ATOM 2680 O O . ALA A 1 353 ? 71.685 60.605 13.789 1.00 21.06 329 ALA A O 1
ATOM 2682 N N . LYS A 1 354 ? 69.987 59.162 13.562 1.00 19.01 330 LYS A N 1
ATOM 2683 C CA . LYS A 1 354 ? 69.007 60.183 13.298 1.00 20.51 330 LYS A CA 1
ATOM 2684 C C . LYS A 1 354 ? 68.047 59.994 14.434 1.00 20.56 330 LYS A C 1
ATOM 2685 O O . LYS A 1 354 ? 67.461 58.922 14.570 1.00 20.77 330 LYS A O 1
ATOM 2691 N N . LEU A 1 355 ? 67.948 61.015 15.280 1.00 19.11 331 LEU A N 1
ATOM 2692 C CA . LEU A 1 355 ? 67.176 60.892 16.502 1.00 20.39 331 LEU A CA 1
ATOM 2693 C C . LEU A 1 355 ? 66.029 61.860 16.487 1.00 19.94 331 LEU A C 1
ATOM 2694 O O . LEU A 1 355 ? 65.958 62.740 15.637 1.00 19.82 331 LEU A O 1
ATOM 2699 N N . GLU A 1 356 ? 65.103 61.674 17.419 1.00 20.02 332 GLU A N 1
ATOM 2700 C CA . GLU A 1 356 ? 64.024 62.614 17.593 1.00 21.07 332 GLU A CA 1
ATOM 2701 C C . GLU A 1 356 ? 63.527 62.479 19.001 1.00 20.33 332 GLU A C 1
ATOM 2702 O O . GLU A 1 356 ? 63.714 61.443 19.616 1.00 20.92 332 GLU A O 1
ATOM 2708 N N . VAL A 1 357 ? 62.966 63.561 19.511 1.00 20.49 333 VAL A N 1
ATOM 2709 C CA . VAL A 1 357 ? 62.219 63.528 20.775 1.00 19.51 333 VAL A CA 1
ATOM 2710 C C . VAL A 1 357 ? 60.811 64.038 20.513 1.00 19.79 333 VAL A C 1
ATOM 2711 O O . VAL A 1 357 ? 60.612 65.167 20.052 1.00 21.18 333 VAL A O 1
ATOM 2715 N N . ARG A 1 358 ? 59.822 63.196 20.757 1.00 20.25 334 ARG A N 1
ATOM 2716 C CA . ARG A 1 358 ? 58.453 63.644 20.635 1.00 20.10 334 ARG A CA 1
ATOM 2717 C C . ARG A 1 358 ? 58.183 64.523 21.848 1.00 21.13 334 ARG A C 1
ATOM 2718 O O . ARG A 1 358 ? 58.575 64.153 22.977 1.00 19.06 334 ARG A O 1
ATOM 2726 N N . LEU A 1 359 ? 57.541 65.676 21.629 1.00 20.65 335 LEU A N 1
ATOM 2727 C CA . LEU A 1 359 ? 57.316 66.662 22.712 1.00 19.81 335 LEU A CA 1
ATOM 2728 C C . LEU A 1 359 ? 55.879 66.773 23.192 1.00 20.21 335 LEU A C 1
ATOM 2729 O O . LEU A 1 359 ? 54.920 66.407 22.494 1.00 20.54 335 LEU A O 1
ATOM 2734 N N . VAL A 1 360 ? 55.737 67.300 24.413 1.00 20.25 336 VAL A N 1
ATOM 2735 C CA . VAL A 1 360 ? 54.448 67.593 24.999 1.00 19.96 336 VAL A CA 1
ATOM 2736 C C . VAL A 1 360 ? 54.518 69.031 25.517 1.00 19.26 336 VAL A C 1
ATOM 2737 O O . VAL A 1 360 ? 55.609 69.609 25.589 1.00 20.39 336 VAL A O 1
ATOM 2741 N N . PRO A 1 361 ? 53.371 69.645 25.836 1.00 19.89 337 PRO A N 1
ATOM 2742 C CA . PRO A 1 361 ? 53.429 71.029 26.310 1.00 22.18 337 PRO A CA 1
ATOM 2743 C C . PRO A 1 361 ? 54.428 71.231 27.460 1.00 22.42 337 PRO A C 1
ATOM 2744 O O . PRO A 1 361 ? 54.522 70.404 28.361 1.00 23.17 337 PRO A O 1
ATOM 2748 N N . GLY A 1 362 ? 55.156 72.345 27.370 1.00 24.32 338 GLY A N 1
ATOM 2749 C CA . GLY A 1 362 ? 56.248 72.693 28.277 1.00 26.08 338 GLY A CA 1
ATOM 2750 C C . GLY A 1 362 ? 57.618 72.536 27.618 1.00 26.89 338 GLY A C 1
ATOM 2751 O O . GLY A 1 362 ? 58.596 73.173 28.026 1.00 28.24 338 GLY A O 1
ATOM 2752 N N . LEU A 1 363 ? 57.704 71.699 26.583 1.00 25.38 339 LEU A N 1
ATOM 2753 C CA . LEU A 1 363 ? 58.985 71.360 26.010 1.00 23.04 339 LEU A CA 1
ATOM 2754 C C . LEU A 1 363 ? 59.201 72.090 24.696 1.00 25.17 339 LEU A C 1
ATOM 2755 O O . LEU A 1 363 ? 58.406 71.920 23.768 1.00 25.78 339 LEU A O 1
ATOM 2760 N N . GLU A 1 364 ? 60.277 72.868 24.614 1.00 23.07 340 GLU A N 1
ATOM 2761 C CA . GLU A 1 364 ? 60.584 73.606 23.415 1.00 24.43 340 GLU A CA 1
ATOM 2762 C C . GLU A 1 364 ? 61.758 72.904 22.713 1.00 23.42 340 GLU A C 1
ATOM 2763 O O . GLU A 1 364 ? 62.723 72.531 23.372 1.00 24.17 340 GLU A O 1
ATOM 2769 N N . PRO A 1 365 ? 61.679 72.692 21.375 1.00 23.43 341 PRO A N 1
ATOM 2770 C CA . PRO A 1 365 ? 62.753 71.981 20.641 1.00 23.20 341 PRO A CA 1
ATOM 2771 C C . PRO A 1 365 ? 64.223 72.329 20.984 1.00 23.80 341 PRO A C 1
ATOM 2772 O O . PRO A 1 365 ? 64.992 71.441 21.420 1.00 24.69 341 PRO A O 1
ATOM 2776 N N . HIS A 1 366 ? 64.622 73.588 20.800 1.00 22.88 342 HIS A N 1
ATOM 2777 C CA . HIS A 1 366 ? 66.020 73.959 21.051 1.00 23.39 342 HIS A CA 1
ATOM 2778 C C . HIS A 1 366 ? 66.423 73.693 22.493 1.00 24.22 342 HIS A C 1
ATOM 2779 O O . HIS A 1 366 ? 67.542 73.286 22.779 1.00 23.29 342 HIS A O 1
ATOM 2786 N N . ASP A 1 367 ? 65.507 73.956 23.398 1.00 24.17 343 ASP A N 1
ATOM 2787 C CA . ASP A 1 367 ? 65.818 73.766 24.798 1.00 24.01 343 ASP A CA 1
ATOM 2788 C C . ASP A 1 367 ? 65.953 72.296 25.097 1.00 23.73 343 ASP A C 1
ATOM 2789 O O . ASP A 1 367 ? 66.811 71.899 25.872 1.00 23.11 343 ASP A O 1
ATOM 2794 N N . VAL A 1 368 ? 65.108 71.463 24.477 1.00 23.49 344 VAL A N 1
ATOM 2795 C CA . VAL A 1 368 ? 65.199 70.012 24.722 1.00 21.96 344 VAL A CA 1
ATOM 2796 C C . VAL A 1 368 ? 66.557 69.513 24.274 1.00 21.41 344 VAL A C 1
ATOM 2797 O O . VAL A 1 368 ? 67.204 68.739 24.969 1.00 19.70 344 VAL A O 1
ATOM 2801 N N . LEU A 1 369 ? 67.004 69.981 23.110 1.00 21.14 345 LEU A N 1
ATOM 2802 C CA . LEU A 1 369 ? 68.302 69.570 22.612 1.00 22.67 345 LEU A CA 1
ATOM 2803 C C . LEU A 1 369 ? 69.454 70.038 23.530 1.00 22.36 345 LEU A C 1
ATOM 2804 O O . LEU A 1 369 ? 70.412 69.305 23.740 1.00 23.55 345 LEU A O 1
ATOM 2809 N N . GLU A 1 370 ? 69.352 71.230 24.098 1.00 22.61 346 GLU A N 1
ATOM 2810 C CA . GLU A 1 370 ? 70.407 71.754 24.994 1.00 22.06 346 GLU A CA 1
ATOM 2811 C C . GLU A 1 370 ? 70.477 70.947 26.287 1.00 21.48 346 GLU A C 1
ATOM 2812 O O . GLU A 1 370 ? 71.552 70.671 26.776 1.00 20.92 346 GLU A O 1
ATOM 2823 N N . LYS A 1 371 ? 69.338 70.522 26.802 1.00 21.24 347 LYS A N 1
ATOM 2824 C CA . LYS A 1 371 ? 69.314 69.639 27.976 1.00 21.53 347 LYS A CA 1
ATOM 2825 C C . LYS A 1 371 ? 69.926 68.263 27.680 1.00 21.13 347 LYS A C 1
ATOM 2826 O O . LYS A 1 371 ? 70.576 67.661 28.522 1.00 18.69 347 LYS A O 1
ATOM 2832 N N . ILE A 1 372 ? 69.736 67.775 26.453 1.00 18.93 348 ILE A N 1
ATOM 2833 C CA . ILE A 1 372 ? 70.362 66.544 26.036 1.00 19.22 348 ILE A CA 1
ATOM 2834 C C . ILE A 1 372 ? 71.867 66.711 25.872 1.00 18.31 348 ILE A C 1
ATOM 2835 O O . ILE A 1 372 ? 72.592 65.799 26.188 1.00 18.61 348 ILE A O 1
ATOM 2840 N N . ARG A 1 373 ? 72.336 67.848 25.349 1.00 18.78 349 ARG A N 1
ATOM 2841 C CA . ARG A 1 373 ? 73.762 68.129 25.237 1.00 20.22 349 ARG A CA 1
ATOM 2842 C C . ARG A 1 373 ? 74.373 68.083 26.633 1.00 21.64 349 ARG A C 1
ATOM 2843 O O . ARG A 1 373 ? 75.414 67.488 26.855 1.00 21.03 349 ARG A O 1
ATOM 2851 N N . LYS A 1 374 ? 73.735 68.791 27.548 1.00 21.07 350 LYS A N 1
ATOM 2852 C CA . LYS A 1 374 ? 74.226 68.844 28.939 1.00 21.98 350 LYS A CA 1
ATOM 2853 C C . LYS A 1 374 ? 74.299 67.500 29.609 1.00 19.83 350 LYS A C 1
ATOM 2854 O O . LYS A 1 374 ? 75.281 67.209 30.289 1.00 21.04 350 LYS A O 1
ATOM 2860 N N . GLN A 1 375 ? 73.256 66.683 29.470 1.00 19.10 351 GLN A N 1
ATOM 2861 C CA . GLN A 1 375 ? 73.261 65.338 30.027 1.00 18.18 351 GLN A CA 1
ATOM 2862 C C . GLN A 1 375 ? 74.332 64.461 29.363 1.00 18.73 351 GLN A C 1
ATOM 2863 O O . GLN A 1 375 ? 75.037 63.706 30.013 1.00 16.45 351 GLN A O 1
ATOM 2869 N N . LEU A 1 376 ? 74.466 64.525 28.034 1.00 18.18 352 LEU A N 1
ATOM 2870 C CA . LEU A 1 376 ? 75.543 63.750 27.439 1.00 18.29 352 LEU A CA 1
ATOM 2871 C C . LEU A 1 376 ? 76.913 64.137 27.968 1.00 19.94 352 LEU A C 1
ATOM 2872 O O . LEU A 1 376 ? 77.761 63.278 28.150 1.00 22.09 352 LEU A O 1
ATOM 2877 N N . ASP A 1 377 ? 77.156 65.425 28.179 1.00 22.68 353 ASP A N 1
ATOM 2878 C CA . ASP A 1 377 ? 78.450 65.873 28.687 1.00 24.20 353 ASP A CA 1
ATOM 2879 C C . ASP A 1 377 ? 78.621 65.396 30.122 1.00 25.31 353 ASP A C 1
ATOM 2880 O O . ASP A 1 377 ? 79.669 64.908 30.499 1.00 27.15 353 ASP A O 1
ATOM 2885 N N . LYS A 1 378 ? 77.572 65.489 30.908 1.00 26.17 354 LYS A N 1
ATOM 2886 C CA . LYS A 1 378 ? 77.641 65.016 32.292 1.00 27.15 354 LYS A CA 1
ATOM 2887 C C . LYS A 1 378 ? 77.868 63.488 32.368 1.00 27.07 354 LYS A C 1
ATOM 2888 O O . LYS A 1 378 ? 78.574 62.999 33.250 1.00 28.00 354 LYS A O 1
ATOM 2894 N N . ASN A 1 379 ? 77.287 62.733 31.434 1.00 26.25 355 ASN A N 1
ATOM 2895 C CA . ASN A 1 379 ? 77.444 61.275 31.390 1.00 25.15 355 ASN A CA 1
ATOM 2896 C C . ASN A 1 379 ? 78.830 60.830 30.896 1.00 24.55 355 ASN A C 1
ATOM 2897 O O . ASN A 1 379 ? 79.170 59.665 30.969 1.00 24.94 355 ASN A O 1
ATOM 2902 N N . GLY A 1 380 ? 79.619 61.763 30.381 1.00 24.42 356 GLY A N 1
ATOM 2903 C CA . GLY A 1 380 ? 80.960 61.448 29.919 1.00 25.88 356 GLY A CA 1
ATOM 2904 C C . GLY A 1 380 ? 81.005 61.231 28.417 1.00 26.24 356 GLY A C 1
ATOM 2905 O O . GLY A 1 380 ? 81.954 60.639 27.902 1.00 26.73 356 GLY A O 1
ATOM 2906 N N . PHE A 1 381 ? 79.994 61.726 27.710 1.00 25.45 357 PHE A N 1
ATOM 2907 C CA . PHE A 1 381 ? 79.912 61.480 26.258 1.00 24.38 357 PHE A CA 1
ATOM 2908 C C . PHE A 1 381 ? 79.959 62.786 25.496 1.00 25.01 357 PHE A C 1
ATOM 2909 O O . PHE A 1 381 ? 79.147 63.041 24.594 1.00 27.29 357 PHE A O 1
ATOM 2917 N N . ASP A 1 382 ? 80.940 63.615 25.821 1.00 25.13 358 ASP A N 1
ATOM 2918 C CA . ASP A 1 382 ? 81.042 64.913 25.181 1.00 25.26 358 ASP A CA 1
ATOM 2919 C C . ASP A 1 382 ? 81.440 64.805 23.714 1.00 24.74 358 ASP A C 1
ATOM 2920 O O . ASP A 1 382 ? 81.316 65.776 22.980 1.00 24.30 358 ASP A O 1
ATOM 2925 N N . LYS A 1 383 ? 81.891 63.637 23.281 1.00 24.03 359 LYS A N 1
ATOM 2926 C CA . LYS A 1 383 ? 82.314 63.500 21.880 1.00 24.00 359 LYS A CA 1
ATOM 2927 C C . LYS A 1 383 ? 81.145 63.170 20.944 1.00 24.52 359 LYS A C 1
ATOM 2928 O O . LYS A 1 383 ? 81.338 62.963 19.721 1.00 24.73 359 LYS A O 1
ATOM 2934 N N . VAL A 1 384 ? 79.941 63.086 21.508 1.00 24.96 360 VAL A N 1
ATOM 2935 C CA . VAL A 1 384 ? 78.756 62.949 20.677 1.00 25.67 360 VAL A CA 1
ATOM 2936 C C . VAL A 1 384 ? 78.370 64.349 20.194 1.00 26.95 360 VAL A C 1
ATOM 2937 O O . VAL A 1 384 ? 78.068 65.234 20.996 1.00 27.53 360 VAL A O 1
ATOM 2941 N N . GLU A 1 385 ? 78.449 64.551 18.879 1.00 26.48 361 GLU A N 1
ATOM 2942 C CA . GLU A 1 385 ? 78.082 65.804 18.266 1.00 27.27 361 GLU A CA 1
ATOM 2943 C C . GLU A 1 385 ? 76.595 65.760 17.931 1.00 25.42 361 GLU A C 1
ATOM 2944 O O . GLU A 1 385 ? 76.107 64.745 17.477 1.00 26.22 361 GLU A O 1
ATOM 2950 N N . LEU A 1 386 ? 75.873 66.855 18.154 1.00 23.90 362 LEU A N 1
ATOM 2951 C CA . LEU A 1 386 ? 74.420 66.908 17.918 1.00 23.41 362 LEU A CA 1
ATOM 2952 C C . LEU A 1 386 ? 74.154 68.000 16.924 1.00 23.62 362 LEU A C 1
ATOM 2953 O O . LEU A 1 386 ? 74.789 69.033 16.971 1.00 23.80 362 LEU A O 1
ATOM 2958 N N . TYR A 1 387 ? 73.246 67.772 15.998 1.00 24.21 363 TYR A N 1
ATOM 2959 C CA . TYR A 1 387 ? 72.972 68.790 15.007 1.00 25.27 363 TYR A CA 1
ATOM 2960 C C . TYR A 1 387 ? 71.450 68.940 14.844 1.00 24.59 363 TYR A C 1
ATOM 2961 O O . TYR A 1 387 ? 70.806 68.025 14.388 1.00 24.03 363 TYR A O 1
ATOM 2970 N N . TYR A 1 388 ? 70.892 70.075 15.259 1.00 24.84 364 TYR A N 1
ATOM 2971 C CA . TYR A 1 388 ? 69.450 70.342 15.177 1.00 25.37 364 TYR A CA 1
ATOM 2972 C C . TYR A 1 388 ? 68.959 70.367 13.732 1.00 26.29 364 TYR A C 1
ATOM 2973 O O . TYR A 1 388 ? 69.516 71.105 12.916 1.00 25.13 364 TYR A O 1
ATOM 2982 N N . THR A 1 389 ? 67.903 69.609 13.425 1.00 25.66 365 THR A N 1
ATOM 2983 C CA . THR A 1 389 ? 67.336 69.601 12.066 1.00 27.22 365 THR A CA 1
ATOM 2984 C C . THR A 1 389 ? 65.915 70.173 11.933 1.00 27.66 365 THR A C 1
ATOM 2985 O O . THR A 1 389 ? 65.642 70.917 10.986 1.00 29.57 365 THR A O 1
ATOM 2989 N N . LEU A 1 390 ? 65.018 69.849 12.867 1.00 27.15 366 LEU A N 1
ATOM 2990 C CA . LEU A 1 390 ? 63.647 70.348 12.824 1.00 26.61 366 LEU A CA 1
ATOM 2991 C C . LEU A 1 390 ? 62.981 70.345 14.189 1.00 26.78 366 LEU A C 1
ATOM 2992 O O . LEU A 1 390 ? 63.343 69.568 15.063 1.00 26.11 366 LEU A O 1
ATOM 3001 N N . GLY A 1 391 ? 61.984 71.214 14.339 1.00 26.88 367 GLY A N 1
ATOM 3002 C CA . GLY A 1 391 ? 61.213 71.344 15.593 1.00 27.03 367 GLY A CA 1
ATOM 3003 C C . GLY A 1 391 ? 59.816 71.864 15.341 1.00 27.00 367 GLY A C 1
ATOM 3004 O O . GLY A 1 391 ? 59.612 72.686 14.440 1.00 27.77 367 GLY A O 1
ATOM 3005 N N . GLU A 1 392 ? 58.843 71.352 16.101 1.00 26.55 368 GLU A N 1
ATOM 3006 C CA . GLU A 1 392 ? 57.473 71.829 16.098 1.00 26.95 368 GLU A CA 1
ATOM 3007 C C . GLU A 1 392 ? 57.042 71.819 17.537 1.00 25.83 368 GLU A C 1
ATOM 3008 O O . GLU A 1 392 ? 57.281 70.864 18.242 1.00 24.88 368 GLU A O 1
ATOM 3014 N N . MET A 1 393 ? 56.377 72.876 17.948 1.00 25.41 369 MET A N 1
ATOM 3015 C CA . MET A 1 393 ? 55.918 73.025 19.311 1.00 25.78 369 MET A CA 1
ATOM 3016 C C . MET A 1 393 ? 54.634 72.228 19.507 1.00 25.01 369 MET A C 1
ATOM 3017 O O . MET A 1 393 ? 53.866 72.038 18.548 1.00 24.62 369 MET A O 1
ATOM 3022 N N . SER A 1 394 ? 54.382 71.773 20.731 1.00 23.70 370 SER A N 1
ATOM 3023 C CA . SER A 1 394 ? 53.129 71.104 21.057 1.00 22.71 370 SER A CA 1
ATOM 3024 C C . SER A 1 394 ? 52.087 72.037 21.693 1.00 22.07 370 SER A C 1
ATOM 3025 O O . SER A 1 394 ? 52.411 73.135 22.119 1.00 21.37 370 SER A O 1
ATOM 3028 N N . TYR A 1 395 ? 50.831 71.589 21.728 1.00 21.23 371 TYR A N 1
ATOM 3029 C CA . TYR A 1 395 ? 49.724 72.354 22.269 1.00 21.65 371 TYR A CA 1
ATOM 3030 C C . TYR A 1 395 ? 48.623 71.408 22.699 1.00 23.15 371 TYR A C 1
ATOM 3031 O O . TYR A 1 395 ? 48.379 70.397 22.031 1.00 23.71 371 TYR A O 1
ATOM 3040 N N . ARG A 1 396 ? 47.978 71.694 23.836 1.00 22.20 372 ARG A N 1
ATOM 3041 C CA . ARG A 1 396 ? 46.737 70.995 24.181 1.00 22.16 372 ARG A CA 1
ATOM 3042 C C . ARG A 1 396 ? 45.865 71.798 25.143 1.00 22.24 372 ARG A C 1
ATOM 3043 O O . ARG A 1 396 ? 46.328 72.758 25.769 1.00 20.67 372 ARG A O 1
ATOM 3051 N N . SER A 1 397 ? 44.599 71.423 25.241 1.00 22.72 373 SER A N 1
ATOM 3052 C CA . SER A 1 397 ? 43.744 71.984 26.289 1.00 23.93 373 SER A CA 1
ATOM 3053 C C . SER A 1 397 ? 42.956 70.858 26.876 1.00 24.10 373 SER A C 1
ATOM 3054 O O . SER A 1 397 ? 42.863 69.792 26.277 1.00 24.22 373 SER A O 1
ATOM 3057 N N . ASP A 1 398 ? 42.378 71.096 28.055 1.00 24.32 374 ASP A N 1
ATOM 3058 C CA . ASP A 1 398 ? 41.579 70.093 28.720 1.00 25.18 374 ASP A CA 1
ATOM 3059 C C . ASP A 1 398 ? 40.152 70.022 28.191 1.00 24.46 374 ASP A C 1
ATOM 3060 O O . ASP A 1 398 ? 39.325 69.297 28.724 1.00 24.82 374 ASP A O 1
ATOM 3065 N N . MET A 1 399 ? 39.872 70.769 27.130 1.00 25.33 375 MET A N 1
ATOM 3066 C CA . MET A 1 399 ? 38.579 70.695 26.446 1.00 24.94 375 MET A CA 1
ATOM 3067 C C . MET A 1 399 ? 37.448 71.177 27.371 1.00 24.86 375 MET A C 1
ATOM 3068 O O . MET A 1 399 ? 36.313 70.740 27.246 1.00 24.09 375 MET A O 1
ATOM 3073 N N . SER A 1 400 ? 37.765 72.102 28.275 1.00 26.36 376 SER A N 1
ATOM 3074 C CA . SER A 1 400 ? 36.761 72.630 29.204 1.00 26.97 376 SER A CA 1
ATOM 3075 C C . SER A 1 400 ? 36.250 74.020 28.806 1.00 27.16 376 SER A C 1
ATOM 3076 O O . SER A 1 400 ? 35.328 74.559 29.429 1.00 28.02 376 SER A O 1
ATOM 3079 N N . ALA A 1 401 ? 36.821 74.629 27.778 1.00 27.25 377 ALA A N 1
ATOM 3080 C CA . ALA A 1 401 ? 36.313 75.939 27.373 1.00 27.04 377 ALA A CA 1
ATOM 3081 C C . ALA A 1 401 ? 34.830 75.763 27.022 1.00 27.71 377 ALA A C 1
ATOM 3082 O O . ALA A 1 401 ? 34.474 74.835 26.301 1.00 28.04 377 ALA A O 1
ATOM 3084 N N . PRO A 1 402 ? 33.946 76.624 27.562 1.00 27.01 378 PRO A N 1
ATOM 3085 C CA . PRO A 1 402 ? 32.521 76.481 27.228 1.00 25.45 378 PRO A CA 1
ATOM 3086 C C . PRO A 1 402 ? 32.223 76.446 25.714 1.00 25.23 378 PRO A C 1
ATOM 3087 O O . PRO A 1 402 ? 31.275 75.797 25.313 1.00 24.77 378 PRO A O 1
ATOM 3091 N N . ALA A 1 403 ? 33.014 77.120 24.884 1.00 24.25 379 ALA A N 1
ATOM 3092 C CA . ALA A 1 403 ? 32.742 77.075 23.437 1.00 24.37 379 ALA A CA 1
ATOM 3093 C C . ALA A 1 403 ? 33.030 75.687 22.877 1.00 23.46 379 ALA A C 1
ATOM 3094 O O . ALA A 1 403 ? 32.444 75.261 21.868 1.00 24.79 379 ALA A O 1
ATOM 3096 N N . ILE A 1 404 ? 33.952 74.982 23.516 1.00 23.27 380 ILE A N 1
ATOM 3097 C CA . ILE A 1 404 ? 34.314 73.629 23.098 1.00 22.87 380 ILE A CA 1
ATOM 3098 C C . ILE A 1 404 ? 33.283 72.645 23.638 1.00 22.71 380 ILE A C 1
ATOM 3099 O O . ILE A 1 404 ? 32.851 71.727 22.930 1.00 21.40 380 ILE A O 1
ATOM 3104 N N . LEU A 1 405 ? 32.868 72.838 24.896 1.00 23.14 381 LEU A N 1
ATOM 3105 C CA . LEU A 1 405 ? 31.792 72.019 25.457 1.00 23.10 381 LEU A CA 1
ATOM 3106 C C . LEU A 1 405 ? 30.530 72.059 24.573 1.00 23.35 381 LEU A C 1
ATOM 3107 O O . LEU A 1 405 ? 29.862 71.026 24.394 1.00 23.32 381 LEU A O 1
ATOM 3112 N N . ASN A 1 406 ? 30.211 73.245 24.039 1.00 22.20 382 ASN A N 1
ATOM 3113 C CA . ASN A 1 406 ? 29.078 73.404 23.147 1.00 23.92 382 ASN A CA 1
ATOM 3114 C C . ASN A 1 406 ? 29.235 72.445 21.967 1.00 23.50 382 ASN A C 1
ATOM 3115 O O . ASN A 1 406 ? 28.327 71.682 21.650 1.00 24.68 382 ASN A O 1
ATOM 3120 N N . VAL A 1 407 ? 30.391 72.462 21.324 1.00 24.07 383 VAL A N 1
ATOM 3121 C CA . VAL A 1 407 ? 30.609 71.577 20.178 1.00 23.19 383 VAL A CA 1
ATOM 3122 C C . VAL A 1 407 ? 30.387 70.117 20.543 1.00 23.63 383 VAL A C 1
ATOM 3123 O O . VAL A 1 407 ? 29.773 69.341 19.801 1.00 23.46 383 VAL A O 1
ATOM 3127 N N . ILE A 1 408 ? 30.879 69.727 21.709 1.00 23.32 384 ILE A N 1
ATOM 3128 C CA . ILE A 1 408 ? 30.790 68.328 22.098 1.00 22.50 384 ILE A CA 1
ATOM 3129 C C . ILE A 1 408 ? 29.345 67.877 22.237 1.00 22.89 384 ILE A C 1
ATOM 3130 O O . ILE A 1 408 ? 28.980 66.801 21.744 1.00 23.11 384 ILE A O 1
ATOM 3135 N N . GLU A 1 409 ? 28.522 68.714 22.874 1.00 23.32 385 GLU A N 1
ATOM 3136 C CA . GLU A 1 409 ? 27.131 68.375 23.102 1.00 24.14 385 GLU A CA 1
ATOM 3137 C C . GLU A 1 409 ? 26.332 68.370 21.794 1.00 23.34 385 GLU A C 1
ATOM 3138 O O . GLU A 1 409 ? 25.497 67.509 21.579 1.00 24.31 385 GLU A O 1
ATOM 3144 N N . LEU A 1 410 ? 26.623 69.305 20.917 1.00 23.04 386 LEU A N 1
ATOM 3145 C CA . LEU A 1 410 ? 25.975 69.324 19.593 1.00 22.68 386 LEU A CA 1
ATOM 3146 C C . LEU A 1 410 ? 26.318 68.098 18.747 1.00 22.31 386 LEU A C 1
ATOM 3147 O O . LEU A 1 410 ? 25.445 67.563 18.073 1.00 24.11 386 LEU A O 1
ATOM 3152 N N . ALA A 1 411 ? 27.584 67.672 18.760 1.00 21.36 387 ALA A N 1
ATOM 3153 C CA . ALA A 1 411 ? 28.046 66.507 17.988 1.00 21.60 387 ALA A CA 1
ATOM 3154 C C . ALA A 1 411 ? 27.326 65.225 18.371 1.00 22.48 387 ALA A C 1
ATOM 3155 O O . ALA A 1 411 ? 27.063 64.366 17.531 1.00 22.33 387 ALA A O 1
ATOM 3157 N N . LYS A 1 412 ? 27.030 65.082 19.660 1.00 22.10 388 LYS A N 1
ATOM 3158 C CA . LYS A 1 412 ? 26.340 63.899 20.099 1.00 23.10 388 LYS A CA 1
ATOM 3159 C C . LYS A 1 412 ? 24.977 63.752 19.436 1.00 23.68 388 LYS A C 1
ATOM 3160 O O . LYS A 1 412 ? 24.445 62.650 19.363 1.00 25.89 388 LYS A O 1
ATOM 3166 N N . LYS A 1 413 ? 24.397 64.835 18.954 1.00 23.16 389 LYS A N 1
ATOM 3167 C CA . LYS A 1 413 ? 23.107 64.728 18.315 1.00 24.40 389 LYS A CA 1
ATOM 3168 C C . LYS A 1 413 ? 23.218 64.197 16.889 1.00 23.43 389 LYS A C 1
ATOM 3169 O O . LYS A 1 413 ? 22.204 63.910 16.274 1.00 24.40 389 LYS A O 1
ATOM 3175 N N . PHE A 1 414 ? 24.437 64.031 16.392 1.00 22.22 390 PHE A N 1
ATOM 3176 C CA . PHE A 1 414 ? 24.648 63.656 14.962 1.00 21.39 390 PHE A CA 1
ATOM 3177 C C . PHE A 1 414 ? 25.321 62.306 14.711 1.00 21.62 390 PHE A C 1
ATOM 3178 O O . PHE A 1 414 ? 25.268 61.764 13.596 1.00 21.00 390 PHE A O 1
ATOM 3186 N N . TYR A 1 415 ? 25.931 61.721 15.745 1.00 20.78 391 TYR A N 1
ATOM 3187 C CA . TYR A 1 415 ? 26.695 60.494 15.544 1.00 20.89 391 TYR A CA 1
ATOM 3188 C C . TYR A 1 415 ? 26.194 59.421 16.489 1.00 23.40 391 TYR A C 1
ATOM 3189 O O . TYR A 1 415 ? 26.331 59.556 17.736 1.00 23.68 391 TYR A O 1
ATOM 3198 N N . PRO A 1 416 ? 25.563 58.388 15.922 1.00 23.50 392 PRO A N 1
ATOM 3199 C CA . PRO A 1 416 ? 24.991 57.298 16.694 1.00 23.25 392 PRO A CA 1
ATOM 3200 C C . PRO A 1 416 ? 25.986 56.596 17.583 1.00 23.55 392 PRO A C 1
ATOM 3201 O O . PRO A 1 416 ? 25.604 56.172 18.673 1.00 22.94 392 PRO A O 1
ATOM 3205 N N . GLN A 1 417 ? 27.237 56.470 17.141 1.00 21.78 393 GLN A N 1
ATOM 3206 C CA . GLN A 1 417 ? 28.261 55.831 17.985 1.00 23.49 393 GLN A CA 1
ATOM 3207 C C . GLN A 1 417 ? 28.836 56.801 19.020 1.00 23.10 393 GLN A C 1
ATOM 3208 O O . GLN A 1 417 ? 29.662 56.431 19.830 1.00 25.35 393 GLN A O 1
ATOM 3214 N N . GLY A 1 418 ? 28.395 58.048 18.993 1.00 23.12 394 GLY A N 1
ATOM 3215 C CA . GLY A 1 418 ? 28.886 59.027 19.939 1.00 23.05 394 GLY A CA 1
ATOM 3216 C C . GLY A 1 418 ? 30.157 59.713 19.492 1.00 24.23 394 GLY A C 1
ATOM 3217 O O . GLY A 1 418 ? 30.511 59.722 18.291 1.00 22.17 394 GLY A O 1
ATOM 3218 N N . VAL A 1 419 ? 30.844 60.299 20.472 1.00 24.01 395 VAL A N 1
ATOM 3219 C CA . VAL A 1 419 ? 32.034 61.096 20.187 1.00 22.92 395 VAL A CA 1
ATOM 3220 C C . VAL A 1 419 ? 33.187 60.531 20.989 1.00 22.80 395 VAL A C 1
ATOM 3221 O O . VAL A 1 419 ? 32.982 59.775 21.958 1.00 21.73 395 VAL A O 1
ATOM 3225 N N . SER A 1 420 ? 34.400 60.892 20.572 1.00 21.62 396 SER A N 1
ATOM 3226 C CA . SER A 1 420 ? 35.637 60.549 21.275 1.00 21.98 396 SER A CA 1
ATOM 3227 C C . SER A 1 420 ? 36.370 61.880 21.534 1.00 21.92 396 SER A C 1
ATOM 3228 O O . SER A 1 420 ? 36.885 62.502 20.617 1.00 20.88 396 SER A O 1
ATOM 3231 N N . VAL A 1 421 ? 36.364 62.341 22.783 1.00 21.07 397 VAL A N 1
ATOM 3232 C CA . VAL A 1 421 ? 36.916 63.654 23.155 1.00 21.67 397 VAL A CA 1
ATOM 3233 C C . VAL A 1 421 ? 38.327 63.523 23.695 1.00 23.47 397 VAL A C 1
ATOM 3234 O O . VAL A 1 421 ? 38.550 62.940 24.772 1.00 22.42 397 VAL A O 1
ATOM 3238 N N . LEU A 1 422 ? 39.292 64.077 22.972 1.00 23.24 398 LEU A N 1
ATOM 3239 C CA . LEU A 1 422 ? 40.692 63.956 23.361 1.00 24.57 398 LEU A CA 1
ATOM 3240 C C . LEU A 1 422 ? 41.413 65.300 23.455 1.00 24.13 398 LEU A C 1
ATOM 3241 O O . LEU A 1 422 ? 41.379 66.086 22.501 1.00 24.88 398 LEU A O 1
ATOM 3246 N N . PRO A 1 423 ? 42.086 65.566 24.597 1.00 23.83 399 PRO A N 1
ATOM 3247 C CA . PRO A 1 423 ? 42.892 66.781 24.779 1.00 23.21 399 PRO A CA 1
ATOM 3248 C C . PRO A 1 423 ? 43.899 66.986 23.648 1.00 24.12 399 PRO A C 1
ATOM 3249 O O . PRO A 1 423 ? 44.145 68.120 23.209 1.00 22.88 399 PRO A O 1
ATOM 3253 N N . THR A 1 424 ? 44.445 65.886 23.144 1.00 24.21 400 THR A N 1
ATOM 3254 C CA . THR A 1 424 ? 45.416 65.978 22.063 1.00 24.83 400 THR A CA 1
ATOM 3255 C C . THR A 1 424 ? 45.416 64.735 21.189 1.00 25.33 400 THR A C 1
ATOM 3256 O O . THR A 1 424 ? 45.018 63.678 21.632 1.00 26.02 400 THR A O 1
ATOM 3260 N N . THR A 1 425 ? 45.820 64.871 19.928 1.00 25.50 401 THR A N 1
ATOM 3261 C CA . THR A 1 425 ? 46.083 63.698 19.140 1.00 26.65 401 THR A CA 1
ATOM 3262 C C . THR A 1 425 ? 47.586 63.513 19.258 1.00 26.47 401 THR A C 1
ATOM 3263 O O . THR A 1 425 ? 48.276 64.371 19.768 1.00 27.13 401 THR A O 1
ATOM 3267 N N . ALA A 1 426 ? 48.104 62.401 18.771 1.00 27.39 402 ALA A N 1
ATOM 3268 C CA . ALA A 1 426 ? 49.539 62.185 18.770 1.00 29.14 402 ALA A CA 1
ATOM 3269 C C . ALA A 1 426 ? 50.190 62.681 17.460 1.00 30.72 402 ALA A C 1
ATOM 3270 O O . ALA A 1 426 ? 51.364 62.451 17.215 1.00 32.51 402 ALA A O 1
ATOM 3272 N N . GLY A 1 427 ? 49.436 63.370 16.616 1.00 32.71 403 GLY A N 1
ATOM 3273 C CA . GLY A 1 427 ? 50.040 63.953 15.411 1.00 32.98 403 GLY A CA 1
ATOM 3274 C C . GLY A 1 427 ? 50.779 65.253 15.719 1.00 32.73 403 GLY A C 1
ATOM 3275 O O . GLY A 1 427 ? 50.630 65.819 16.802 1.00 32.82 403 GLY A O 1
ATOM 3276 N N . THR A 1 428 ? 51.587 65.719 14.774 1.00 31.32 404 THR A N 1
ATOM 3277 C CA . THR A 1 428 ? 52.264 67.004 14.904 1.00 30.83 404 THR A CA 1
ATOM 3278 C C . THR A 1 428 ? 51.463 67.972 14.007 1.00 29.36 404 THR A C 1
ATOM 3279 O O . THR A 1 428 ? 50.799 67.515 13.111 1.00 29.76 404 THR A O 1
ATOM 3286 N N . GLY A 1 429 ? 51.467 69.275 14.283 1.00 28.10 405 GLY A N 1
ATOM 3287 C CA . GLY A 1 429 ? 50.711 70.260 13.485 1.00 27.46 405 GLY A CA 1
ATOM 3288 C C . GLY A 1 429 ? 50.903 71.664 14.034 1.00 27.11 405 GLY A C 1
ATOM 3289 O O . GLY A 1 429 ? 51.489 71.825 15.101 1.00 27.57 405 GLY A O 1
ATOM 3290 N N . PRO A 1 430 ? 50.389 72.687 13.330 1.00 25.20 406 PRO A N 1
ATOM 3291 C CA . PRO A 1 430 ? 50.566 74.101 13.707 1.00 24.17 406 PRO A CA 1
ATOM 3292 C C . PRO A 1 430 ? 49.676 74.656 14.835 1.00 25.19 406 PRO A C 1
ATOM 3293 O O . PRO A 1 430 ? 49.527 75.882 14.925 1.00 23.86 406 PRO A O 1
ATOM 3297 N N . MET A 1 431 ? 49.096 73.814 15.696 1.00 23.66 407 MET A N 1
ATOM 3298 C CA . MET A 1 431 ? 48.188 74.353 16.708 1.00 26.27 407 MET A CA 1
ATOM 3299 C C . MET A 1 431 ? 48.873 75.356 17.613 1.00 24.65 407 MET A C 1
ATOM 3300 O O . MET A 1 431 ? 48.298 76.397 17.929 1.00 25.87 407 MET A O 1
ATOM 3305 N N . HIS A 1 432 ? 50.093 75.049 18.054 1.00 24.76 408 HIS A N 1
ATOM 3306 C CA . HIS A 1 432 ? 50.804 76.002 18.904 1.00 23.27 408 HIS A CA 1
ATOM 3307 C C . HIS A 1 432 ? 51.025 77.314 18.174 1.00 23.00 408 HIS A C 1
ATOM 3308 O O . HIS A 1 432 ? 50.824 78.380 18.724 1.00 22.09 408 HIS A O 1
ATOM 3315 N N . THR A 1 433 ? 51.445 77.262 16.916 1.00 23.61 409 THR A N 1
ATOM 3316 C CA . THR A 1 433 ? 51.618 78.506 16.180 1.00 23.38 409 THR A CA 1
ATOM 3317 C C . THR A 1 433 ? 50.323 79.327 16.149 1.00 22.59 409 THR A C 1
ATOM 3318 O O . THR A 1 433 ? 50.351 80.547 16.292 1.00 24.96 409 THR A O 1
ATOM 3322 N N . VAL A 1 434 ? 49.186 78.671 15.984 1.00 20.54 410 VAL A N 1
ATOM 3323 C CA . VAL A 1 434 ? 47.944 79.402 15.806 1.00 19.93 410 VAL A CA 1
ATOM 3324 C C . VAL A 1 434 ? 47.511 79.997 17.140 1.00 21.60 410 VAL A C 1
ATOM 3325 O O . VAL A 1 434 ? 47.149 81.167 17.231 1.00 20.23 410 VAL A O 1
ATOM 3329 N N . PHE A 1 435 ? 47.604 79.201 18.186 1.00 22.03 411 PHE A N 1
ATOM 3330 C CA . PHE A 1 435 ? 47.139 79.694 19.465 1.00 24.52 411 PHE A CA 1
ATOM 3331 C C . PHE A 1 435 ? 48.002 80.847 19.986 1.00 26.12 411 PHE A C 1
ATOM 3332 O O . PHE A 1 435 ? 47.514 81.784 20.643 1.00 26.99 411 PHE A O 1
ATOM 3340 N N . ASP A 1 436 ? 49.291 80.764 19.718 1.00 27.52 412 ASP A N 1
ATOM 3341 C CA . ASP A 1 436 ? 50.217 81.778 20.180 1.00 29.31 412 ASP A CA 1
ATOM 3342 C C . ASP A 1 436 ? 49.891 83.141 19.567 1.00 29.29 412 ASP A C 1
ATOM 3343 O O . ASP A 1 436 ? 49.949 84.164 20.243 1.00 30.53 412 ASP A O 1
ATOM 3348 N N . ALA A 1 437 ? 49.518 83.150 18.293 1.00 27.72 413 ALA A N 1
ATOM 3349 C CA . ALA A 1 437 ? 49.118 84.372 17.607 1.00 27.56 413 ALA A CA 1
ATOM 3350 C C . ALA A 1 437 ? 47.699 84.852 17.952 1.00 27.52 413 ALA A C 1
ATOM 3351 O O . ALA A 1 437 ? 47.464 86.053 18.083 1.00 26.29 413 ALA A O 1
ATOM 3353 N N . LEU A 1 438 ? 46.755 83.918 18.094 1.00 27.85 414 LEU A N 1
ATOM 3354 C CA . LEU A 1 438 ? 45.342 84.279 18.163 1.00 28.49 414 LEU A CA 1
ATOM 3355 C C . LEU A 1 438 ? 44.684 84.099 19.519 1.00 28.71 414 LEU A C 1
ATOM 3356 O O . LEU A 1 438 ? 43.714 84.790 19.799 1.00 29.00 414 LEU A O 1
ATOM 3361 N N . GLU A 1 439 ? 45.206 83.179 20.328 1.00 29.49 415 GLU A N 1
ATOM 3362 C CA . GLU A 1 439 ? 44.713 82.893 21.679 1.00 31.52 415 GLU A CA 1
ATOM 3363 C C . GLU A 1 439 ? 43.227 82.552 21.804 1.00 29.89 415 GLU A C 1
ATOM 3364 O O . GLU A 1 439 ? 42.612 82.775 22.848 1.00 29.63 415 GLU A O 1
ATOM 3370 N N . VAL A 1 440 ? 42.686 81.922 20.764 1.00 27.38 416 VAL A N 1
ATOM 3371 C CA . VAL A 1 440 ? 41.281 81.539 20.701 1.00 24.90 416 VAL A CA 1
ATOM 3372 C C . VAL A 1 440 ? 41.169 80.034 20.977 1.00 24.52 416 VAL A C 1
ATOM 3373 O O . VAL A 1 440 ? 41.983 79.268 20.454 1.00 25.48 416 VAL A O 1
ATOM 3377 N N . PRO A 1 441 ? 40.174 79.591 21.784 1.00 24.04 417 PRO A N 1
ATOM 3378 C CA . PRO A 1 441 ? 39.992 78.142 22.006 1.00 23.46 417 PRO A CA 1
ATOM 3379 C C . PRO A 1 441 ? 39.868 77.358 20.696 1.00 22.41 417 PRO A C 1
ATOM 3380 O O . PRO A 1 441 ? 39.145 77.788 19.795 1.00 23.02 417 PRO A O 1
ATOM 3384 N N . MET A 1 442 ? 40.562 76.226 20.592 1.00 21.15 418 MET A N 1
ATOM 3385 C CA . MET A 1 442 ? 40.583 75.467 19.344 1.00 22.44 418 MET A CA 1
ATOM 3386 C C . MET A 1 442 ? 40.036 74.055 19.500 1.00 20.77 418 MET A C 1
ATOM 3387 O O . MET A 1 442 ? 40.320 73.352 20.493 1.00 19.72 418 MET A O 1
ATOM 3392 N N . VAL A 1 443 ? 39.252 73.632 18.512 1.00 19.06 419 VAL A N 1
ATOM 3393 C CA . VAL A 1 443 ? 38.683 72.299 18.520 1.00 18.67 419 VAL A CA 1
ATOM 3394 C C . VAL A 1 443 ? 38.777 71.735 17.120 1.00 18.81 419 VAL A C 1
ATOM 3395 O O . VAL A 1 443 ? 38.551 72.473 16.142 1.00 19.97 419 VAL A O 1
ATOM 3399 N N . ALA A 1 444 ? 39.136 70.460 17.008 1.00 17.58 420 ALA A N 1
ATOM 3400 C CA . ALA A 1 444 ? 39.192 69.816 15.658 1.00 17.00 420 ALA A CA 1
ATOM 3401 C C . ALA A 1 444 ? 38.103 68.786 15.508 1.00 16.31 420 ALA A C 1
ATOM 3402 O O . ALA A 1 444 ? 37.956 67.906 16.371 1.00 15.65 420 ALA A O 1
ATOM 3404 N N . PHE A 1 445 ? 37.306 68.886 14.437 1.00 14.72 421 PHE A N 1
ATOM 3405 C CA . PHE A 1 445 ? 36.384 67.813 14.098 1.00 14.53 421 PHE A CA 1
ATOM 3406 C C . PHE A 1 445 ? 36.159 67.950 12.602 1.00 14.55 421 PHE A C 1
ATOM 3407 O O . PHE A 1 445 ? 36.383 69.013 12.071 1.00 15.46 421 PHE A O 1
ATOM 3415 N N . GLY A 1 446 ? 35.729 66.886 11.966 1.00 14.45 422 GLY A N 1
ATOM 3416 C CA . GLY A 1 446 ? 35.602 66.935 10.451 1.00 15.74 422 GLY A CA 1
ATOM 3417 C C . GLY A 1 446 ? 34.875 65.750 9.892 1.00 16.75 422 GLY A C 1
ATOM 3418 O O . GLY A 1 446 ? 34.173 65.030 10.603 1.00 17.44 422 GLY A O 1
ATOM 3419 N N . LEU A 1 447 ? 35.059 65.551 8.585 1.00 16.64 423 LEU A N 1
ATOM 3420 C CA . LEU A 1 447 ? 34.298 64.607 7.809 1.00 17.99 423 LEU A CA 1
ATOM 3421 C C . LEU A 1 447 ? 35.102 63.378 7.326 1.00 19.50 423 LEU A C 1
ATOM 3422 O O . LEU A 1 447 ? 34.621 62.620 6.476 1.00 20.33 423 LEU A O 1
ATOM 3427 N N . GLY A 1 448 ? 36.287 63.170 7.889 1.00 19.63 424 GLY A N 1
ATOM 3428 C CA . GLY A 1 448 ? 37.105 62.007 7.571 1.00 20.15 424 GLY A CA 1
ATOM 3429 C C . GLY A 1 448 ? 36.607 60.721 8.215 1.00 20.07 424 GLY A C 1
ATOM 3430 O O . GLY A 1 448 ? 35.778 60.758 9.129 1.00 21.80 424 GLY A O 1
ATOM 3431 N N . ASN A 1 449 ? 37.093 59.580 7.704 1.00 20.05 425 ASN A N 1
ATOM 3432 C CA . ASN A 1 449 ? 36.832 58.264 8.272 1.00 20.02 425 ASN A CA 1
ATOM 3433 C C . ASN A 1 449 ? 38.189 57.649 8.581 1.00 20.96 425 ASN A C 1
ATOM 3434 O O . ASN A 1 449 ? 39.195 58.152 8.069 1.00 19.55 425 ASN A O 1
ATOM 3439 N N . ALA A 1 450 ? 38.235 56.659 9.491 1.00 20.77 426 ALA A N 1
ATOM 3440 C CA . ALA A 1 450 ? 39.509 56.024 9.846 1.00 22.00 426 ALA A CA 1
ATOM 3441 C C . ALA A 1 450 ? 40.270 55.526 8.614 1.00 22.83 426 ALA A C 1
ATOM 3442 O O . ALA A 1 450 ? 41.473 55.378 8.666 1.00 24.12 426 ALA A O 1
ATOM 3444 N N . ASN A 1 451 ? 39.581 55.270 7.518 1.00 22.83 427 ASN A N 1
ATOM 3445 C CA . ASN A 1 451 ? 40.285 54.776 6.330 1.00 23.96 427 ASN A CA 1
ATOM 3446 C C . ASN A 1 451 ? 40.283 55.761 5.167 1.00 24.88 427 ASN A C 1
ATOM 3447 O O . ASN A 1 451 ? 40.251 55.336 3.990 1.00 24.11 427 ASN A O 1
ATOM 3452 N N . SER A 1 452 ? 40.304 57.061 5.484 1.00 24.40 428 SER A N 1
ATOM 3453 C CA . SER A 1 452 ? 40.307 58.107 4.431 1.00 25.28 428 SER A CA 1
ATOM 3454 C C . SER A 1 452 ? 41.569 58.130 3.561 1.00 26.72 428 SER A C 1
ATOM 3455 O O . SER A 1 452 ? 41.529 58.695 2.470 1.00 27.29 428 SER A O 1
ATOM 3458 N N . ARG A 1 453 ? 42.665 57.532 4.037 1.00 28.33 429 ARG A N 1
ATOM 3459 C CA . ARG A 1 453 ? 43.910 57.423 3.270 1.00 31.32 429 ARG A CA 1
ATOM 3460 C C . ARG A 1 453 ? 44.489 58.795 2.912 1.00 32.69 429 ARG A C 1
ATOM 3461 O O . ARG A 1 453 ? 44.955 59.013 1.782 1.00 32.25 429 ARG A O 1
ATOM 3469 N N . ASP A 1 454 ? 44.418 59.735 3.848 1.00 34.51 430 ASP A N 1
ATOM 3470 C CA . ASP A 1 454 ? 45.084 61.009 3.640 1.00 37.45 430 ASP A CA 1
ATOM 3471 C C . ASP A 1 454 ? 46.495 60.667 3.261 1.00 38.04 430 ASP A C 1
ATOM 3472 O O . ASP A 1 454 ? 47.086 59.752 3.859 1.00 38.33 430 ASP A O 1
ATOM 3477 N N . HIS A 1 455 ? 47.047 61.400 2.300 1.00 38.89 431 HIS A N 1
ATOM 3478 C CA . HIS A 1 455 ? 48.446 61.224 1.892 1.00 39.28 431 HIS A CA 1
ATOM 3479 C C . HIS A 1 455 ? 48.710 59.875 1.211 1.00 39.00 431 HIS A C 1
ATOM 3480 O O . HIS A 1 455 ? 49.843 59.593 0.802 1.00 40.00 431 HIS A O 1
ATOM 3487 N N . GLY A 1 456 ? 47.676 59.042 1.088 1.00 37.86 432 GLY A N 1
ATOM 3488 C CA . GLY A 1 456 ? 47.812 57.738 0.420 1.00 35.75 432 GLY A CA 1
ATOM 3489 C C . GLY A 1 456 ? 47.018 57.776 -0.873 1.00 34.24 432 GLY A C 1
ATOM 3490 O O . GLY A 1 456 ? 46.408 58.802 -1.184 1.00 33.94 432 GLY A O 1
ATOM 3491 N N . GLY A 1 457 ? 47.026 56.673 -1.624 1.00 32.33 433 GLY A N 1
ATOM 3492 C CA . GLY A 1 457 ? 46.228 56.555 -2.843 1.00 30.42 433 GLY A CA 1
ATOM 3493 C C . GLY A 1 457 ? 44.747 56.355 -2.550 1.00 29.27 433 GLY A C 1
ATOM 3494 O O . GLY A 1 457 ? 44.389 55.826 -1.500 1.00 29.71 433 GLY A O 1
ATOM 3495 N N . ASP A 1 458 ? 43.888 56.759 -3.481 1.00 28.30 434 ASP A N 1
ATOM 3496 C CA . ASP A 1 458 ? 42.444 56.666 -3.312 1.00 27.17 434 ASP A CA 1
ATOM 3497 C C . ASP A 1 458 ? 42.017 57.267 -1.953 1.00 26.70 434 ASP A C 1
ATOM 3498 O O . ASP A 1 458 ? 41.285 56.625 -1.172 1.00 26.64 434 ASP A O 1
ATOM 3503 N N . GLU A 1 459 ? 42.514 58.478 -1.667 1.00 24.74 435 GLU A N 1
ATOM 3504 C CA . GLU A 1 459 ? 42.038 59.319 -0.542 1.00 21.87 435 GLU A CA 1
ATOM 3505 C C . GLU A 1 459 ? 40.538 59.482 -0.769 1.00 20.86 435 GLU A C 1
ATOM 3506 O O . GLU A 1 459 ? 40.086 59.686 -1.928 1.00 17.99 435 GLU A O 1
ATOM 3512 N N . ASN A 1 460 ? 39.749 59.381 0.294 1.00 17.24 436 ASN A N 1
ATOM 3513 C CA . ASN A 1 460 ? 38.300 59.307 0.181 1.00 17.38 436 ASN A CA 1
ATOM 3514 C C . ASN A 1 460 ? 37.581 59.891 1.429 1.00 18.56 436 ASN A C 1
ATOM 3515 O O . ASN A 1 460 ? 38.192 60.041 2.465 1.00 18.36 436 ASN A O 1
ATOM 3520 N N . VAL A 1 461 ? 36.305 60.225 1.263 1.00 18.54 437 VAL A N 1
ATOM 3521 C CA . VAL A 1 461 ? 35.417 60.724 2.283 1.00 19.45 437 VAL A CA 1
ATOM 3522 C C . VAL A 1 461 ? 34.084 60.006 2.027 1.00 20.13 437 VAL A C 1
ATOM 3523 O O . VAL A 1 461 ? 33.664 59.850 0.871 1.00 20.44 437 VAL A O 1
ATOM 3527 N N . ARG A 1 462 ? 33.429 59.523 3.082 1.00 18.21 438 ARG A N 1
ATOM 3528 C CA . ARG A 1 462 ? 32.124 58.914 2.884 1.00 18.71 438 ARG A CA 1
ATOM 3529 C C . ARG A 1 462 ? 31.099 60.020 2.573 1.00 19.23 438 ARG A C 1
ATOM 3530 O O . ARG A 1 462 ? 31.046 61.033 3.261 1.00 18.95 438 ARG A O 1
ATOM 3538 N N . ILE A 1 463 ? 30.320 59.892 1.493 1.00 18.69 439 ILE A N 1
ATOM 3539 C CA . ILE A 1 463 ? 29.296 60.910 1.196 1.00 20.55 439 ILE A CA 1
ATOM 3540 C C . ILE A 1 463 ? 28.401 61.257 2.407 1.00 19.95 439 ILE A C 1
ATOM 3541 O O . ILE A 1 463 ? 28.177 62.417 2.692 1.00 20.33 439 ILE A O 1
ATOM 3546 N N . ALA A 1 464 ? 27.926 60.254 3.138 1.00 18.99 440 ALA A N 1
ATOM 3547 C CA . ALA A 1 464 ? 27.105 60.528 4.331 1.00 19.27 440 ALA A CA 1
ATOM 3548 C C . ALA A 1 464 ? 27.886 61.325 5.378 1.00 18.48 440 ALA A C 1
ATOM 3549 O O . ALA A 1 464 ? 27.275 62.152 6.101 1.00 20.45 440 ALA A O 1
ATOM 3551 N N . ASP A 1 465 ? 29.183 61.041 5.534 1.00 17.75 441 ASP A N 1
ATOM 3552 C CA . ASP A 1 465 ? 30.000 61.744 6.557 1.00 18.73 441 ASP A CA 1
ATOM 3553 C C . ASP A 1 465 ? 30.185 63.232 6.222 1.00 18.69 441 ASP A C 1
ATOM 3554 O O . ASP A 1 465 ? 30.268 64.126 7.081 1.00 15.27 441 ASP A O 1
ATOM 3559 N N . TYR A 1 466 ? 30.333 63.477 4.931 1.00 16.06 442 TYR A N 1
ATOM 3560 C CA . TYR A 1 466 ? 30.480 64.790 4.403 1.00 16.94 442 TYR A CA 1
ATOM 3561 C C . TYR A 1 466 ? 29.214 65.572 4.668 1.00 15.99 442 TYR A C 1
ATOM 3562 O O . TYR A 1 466 ? 29.290 66.742 5.070 1.00 17.45 442 TYR A O 1
ATOM 3571 N N . TYR A 1 467 ? 28.045 64.955 4.447 1.00 15.80 443 TYR A N 1
ATOM 3572 C CA . TYR A 1 467 ? 26.794 65.662 4.629 1.00 16.37 443 TYR A CA 1
ATOM 3573 C C . TYR A 1 467 ? 26.543 65.867 6.124 1.00 16.84 443 TYR A C 1
ATOM 3574 O O . TYR A 1 467 ? 25.988 66.872 6.565 1.00 16.91 443 TYR A O 1
ATOM 3583 N N . THR A 1 468 ? 26.979 64.899 6.893 1.00 17.31 444 THR A N 1
ATOM 3584 C CA . THR A 1 468 ? 26.750 64.999 8.357 1.00 17.10 444 THR A CA 1
ATOM 3585 C C . THR A 1 468 ? 27.588 66.157 8.961 1.00 18.61 444 THR A C 1
ATOM 3586 O O . THR A 1 468 ? 27.127 66.926 9.843 1.00 19.72 444 THR A O 1
ATOM 3590 N N . HIS A 1 469 ? 28.807 66.325 8.460 1.00 19.00 445 HIS A N 1
ATOM 3591 C CA . HIS A 1 469 ? 29.627 67.447 8.883 1.00 19.25 445 HIS A CA 1
ATOM 3592 C C . HIS A 1 469 ? 28.965 68.761 8.502 1.00 19.67 445 HIS A C 1
ATOM 3593 O O . HIS A 1 469 ? 28.988 69.692 9.284 1.00 17.57 445 HIS A O 1
ATOM 3600 N N . ILE A 1 470 ? 28.378 68.859 7.297 1.00 18.59 446 ILE A N 1
ATOM 3601 C CA . ILE A 1 470 ? 27.620 70.064 6.953 1.00 18.68 446 ILE A CA 1
ATOM 3602 C C . ILE A 1 470 ? 26.527 70.349 8.017 1.00 20.22 446 ILE A C 1
ATOM 3603 O O . ILE A 1 470 ? 26.342 71.494 8.465 1.00 19.84 446 ILE A O 1
ATOM 3608 N N . GLU A 1 471 ? 25.799 69.314 8.435 1.00 20.13 447 GLU A N 1
ATOM 3609 C CA . GLU A 1 471 ? 24.673 69.518 9.322 1.00 20.07 447 GLU A CA 1
ATOM 3610 C C . GLU A 1 471 ? 25.139 69.945 10.715 1.00 19.20 447 GLU A C 1
ATOM 3611 O O . GLU A 1 471 ? 24.487 70.766 11.375 1.00 20.48 447 GLU A O 1
ATOM 3617 N N . LEU A 1 472 ? 26.260 69.381 11.151 1.00 17.99 448 LEU A N 1
ATOM 3618 C CA . LEU A 1 472 ? 26.831 69.718 12.462 1.00 18.39 448 LEU A CA 1
ATOM 3619 C C . LEU A 1 472 ? 27.314 71.175 12.420 1.00 18.88 448 LEU A C 1
ATOM 3620 O O . LEU A 1 472 ? 27.018 71.956 13.296 1.00 19.95 448 LEU A O 1
ATOM 3625 N N . VAL A 1 473 ? 27.992 71.571 11.343 1.00 19.61 449 VAL A N 1
ATOM 3626 C CA . VAL A 1 473 ? 28.478 72.935 11.285 1.00 19.27 449 VAL A CA 1
ATOM 3627 C C . VAL A 1 473 ? 27.296 73.941 11.259 1.00 20.79 449 VAL A C 1
ATOM 3628 O O . VAL A 1 473 ? 27.350 75.024 11.871 1.00 21.82 449 VAL A O 1
ATOM 3632 N N . GLU A 1 474 ? 26.215 73.581 10.580 1.00 21.67 450 GLU A N 1
ATOM 3633 C CA . GLU A 1 474 ? 25.076 74.468 10.494 1.00 23.07 450 GLU A CA 1
ATOM 3634 C C . GLU A 1 474 ? 24.442 74.572 11.878 1.00 22.64 450 GLU A C 1
ATOM 3635 O O . GLU A 1 474 ? 23.996 75.632 12.275 1.00 23.02 450 GLU A O 1
ATOM 3641 N N . GLU A 1 475 ? 24.441 73.473 12.614 1.00 22.52 451 GLU A N 1
ATOM 3642 C CA . GLU A 1 475 ? 23.884 73.465 13.974 1.00 22.73 451 GLU A CA 1
ATOM 3643 C C . GLU A 1 475 ? 24.757 74.285 14.944 1.00 21.59 451 GLU A C 1
ATOM 3644 O O . GLU A 1 475 ? 24.220 74.909 15.867 1.00 22.94 451 GLU A O 1
ATOM 3650 N N . LEU A 1 476 ? 26.072 74.268 14.738 1.00 20.01 452 LEU A N 1
ATOM 3651 C CA . LEU A 1 476 ? 27.002 75.083 15.513 1.00 19.06 452 LEU A CA 1
ATOM 3652 C C . LEU A 1 476 ? 26.685 76.549 15.312 1.00 20.05 452 LEU A C 1
ATOM 3653 O O . LEU A 1 476 ? 26.573 77.305 16.278 1.00 19.28 452 LEU A O 1
ATOM 3658 N N . ILE A 1 477 ? 26.503 76.969 14.067 1.00 18.51 453 ILE A N 1
ATOM 3659 C CA . ILE A 1 477 ? 26.076 78.353 13.811 1.00 19.78 453 ILE A CA 1
ATOM 3660 C C . ILE A 1 477 ? 24.747 78.680 14.509 1.00 21.48 453 ILE A C 1
ATOM 3661 O O . ILE A 1 477 ? 24.625 79.702 15.192 1.00 24.27 453 ILE A O 1
ATOM 3666 N N . ARG A 1 478 ? 23.764 77.790 14.399 1.00 23.61 454 ARG A N 1
ATOM 3667 C CA . ARG A 1 478 ? 22.443 78.065 14.975 1.00 24.33 454 ARG A CA 1
ATOM 3668 C C . ARG A 1 478 ? 22.556 78.205 16.485 1.00 24.43 454 ARG A C 1
ATOM 3669 O O . ARG A 1 478 ? 21.768 78.906 17.122 1.00 24.54 454 ARG A O 1
ATOM 3677 N N . SER A 1 479 ? 23.559 77.567 17.055 1.00 24.37 455 SER A N 1
ATOM 3678 C CA . SER A 1 479 ? 23.709 77.575 18.532 1.00 24.35 455 SER A CA 1
ATOM 3679 C C . SER A 1 479 ? 24.060 78.973 19.055 1.00 24.78 455 SER A C 1
ATOM 3680 O O . SER A 1 479 ? 23.922 79.274 20.236 1.00 24.40 455 SER A O 1
ATOM 3683 N N . TYR A 1 480 ? 24.533 79.829 18.162 1.00 25.40 456 TYR A N 1
ATOM 3684 C CA . TYR A 1 480 ? 24.894 81.201 18.509 1.00 27.09 456 TYR A CA 1
ATOM 3685 C C . TYR A 1 480 ? 23.718 82.173 18.479 1.00 28.95 456 TYR A C 1
ATOM 3686 O O . TYR A 1 480 ? 23.892 83.364 18.784 1.00 29.08 456 TYR A O 1
ATOM 3695 N N . GLU A 1 481 ? 22.539 81.686 18.097 1.00 30.14 457 GLU A N 1
ATOM 3696 C CA . GLU A 1 481 ? 21.357 82.546 18.051 1.00 32.71 457 GLU A CA 1
ATOM 3697 C C . GLU A 1 481 ? 20.930 82.909 19.469 1.00 34.85 457 GLU A C 1
ATOM 3698 O O . GLU A 1 481 ? 21.075 82.106 20.422 1.00 35.43 457 GLU A O 1
ATOM 3705 N N . VAL B 1 26 ? 130.748 45.257 11.909 1.00 40.28 2 VAL B N 1
ATOM 3706 C CA . VAL B 1 26 ? 130.070 44.318 12.883 1.00 39.95 2 VAL B CA 1
ATOM 3707 C C . VAL B 1 26 ? 128.666 43.915 12.391 1.00 38.52 2 VAL B C 1
ATOM 3708 O O . VAL B 1 26 ? 128.349 42.719 12.366 1.00 39.71 2 VAL B O 1
ATOM 3712 N N . PHE B 1 27 ? 127.830 44.898 12.030 1.00 36.08 3 PHE B N 1
ATOM 3713 C CA . PHE B 1 27 ? 126.569 44.627 11.302 1.00 32.95 3 PHE B CA 1
ATOM 3714 C C . PHE B 1 27 ? 126.715 45.323 9.957 1.00 31.77 3 PHE B C 1
ATOM 3715 O O . PHE B 1 27 ? 127.177 46.457 9.906 1.00 31.81 3 PHE B O 1
ATOM 3723 N N . PRO B 1 28 ? 126.332 44.665 8.857 1.00 30.85 4 PRO B N 1
ATOM 3724 C CA . PRO B 1 28 ? 126.536 45.437 7.643 1.00 29.94 4 PRO B CA 1
ATOM 3725 C C . PRO B 1 28 ? 125.533 46.583 7.520 1.00 29.29 4 PRO B C 1
ATOM 3726 O O . PRO B 1 28 ? 124.413 46.490 8.033 1.00 29.61 4 PRO B O 1
ATOM 3730 N N . SER B 1 29 ? 125.927 47.651 6.833 1.00 27.91 5 SER B N 1
ATOM 3731 C CA . SER B 1 29 ? 125.044 48.778 6.561 1.00 25.85 5 SER B CA 1
ATOM 3732 C C . SER B 1 29 ? 123.982 48.387 5.545 1.00 25.71 5 SER B C 1
ATOM 3733 O O . SER B 1 29 ? 124.099 47.389 4.828 1.00 25.23 5 SER B O 1
ATOM 3736 N N . GLU B 1 30 ? 122.958 49.222 5.458 1.00 24.93 6 GLU B N 1
ATOM 3737 C CA . GLU B 1 30 ? 121.925 49.018 4.504 1.00 24.38 6 GLU B CA 1
ATOM 3738 C C . GLU B 1 30 ? 122.531 49.022 3.106 1.00 23.35 6 GLU B C 1
ATOM 3739 O O . GLU B 1 30 ? 122.176 48.197 2.287 1.00 24.16 6 GLU B O 1
ATOM 3745 N N . GLN B 1 31 ? 123.437 49.958 2.842 1.00 22.43 7 GLN B N 1
ATOM 3746 C CA . GLN B 1 31 ? 124.059 50.088 1.510 1.00 22.05 7 GLN B CA 1
ATOM 3747 C C . GLN B 1 31 ? 124.793 48.784 1.086 1.00 22.13 7 GLN B C 1
ATOM 3748 O O . GLN B 1 31 ? 124.714 48.349 -0.075 1.00 21.48 7 GLN B O 1
ATOM 3754 N N . GLU B 1 32 ? 125.503 48.164 2.027 1.00 21.79 8 GLU B N 1
ATOM 3755 C CA . GLU B 1 32 ? 126.170 46.873 1.807 1.00 22.93 8 GLU B CA 1
ATOM 3756 C C . GLU B 1 32 ? 125.163 45.752 1.483 1.00 22.78 8 GLU B C 1
ATOM 3757 O O . GLU B 1 32 ? 125.392 44.964 0.570 1.00 24.33 8 GLU B O 1
ATOM 3768 N N . GLN B 1 33 ? 124.044 45.698 2.212 1.00 22.50 9 GLN B N 1
ATOM 3769 C CA . GLN B 1 33 ? 123.024 44.695 1.987 1.00 21.28 9 GLN B CA 1
ATOM 3770 C C . GLN B 1 33 ? 122.453 44.768 0.562 1.00 21.60 9 GLN B C 1
ATOM 3771 O O . GLN B 1 33 ? 122.255 43.744 -0.072 1.00 21.62 9 GLN B O 1
ATOM 3777 N N . ILE B 1 34 ? 122.141 45.975 0.108 1.00 21.99 10 ILE B N 1
ATOM 3778 C CA . ILE B 1 34 ? 121.600 46.191 -1.226 1.00 22.19 10 ILE B CA 1
ATOM 3779 C C . ILE B 1 34 ? 122.626 45.742 -2.284 1.00 23.03 10 ILE B C 1
ATOM 3780 O O . ILE B 1 34 ? 122.257 45.101 -3.284 1.00 23.25 10 ILE B O 1
ATOM 3785 N N . GLU B 1 35 ? 123.897 46.081 -2.065 1.00 22.72 11 GLU B N 1
ATOM 3786 C CA . GLU B 1 35 ? 124.967 45.662 -2.961 1.00 24.01 11 GLU B CA 1
ATOM 3787 C C . GLU B 1 35 ? 125.130 44.127 -2.967 1.00 23.74 11 GLU B C 1
ATOM 3788 O O . GLU B 1 35 ? 125.195 43.521 -4.046 1.00 22.63 11 GLU B O 1
ATOM 3799 N N . LYS B 1 36 ? 125.121 43.492 -1.790 1.00 21.89 12 LYS B N 1
ATOM 3800 C CA . LYS B 1 36 ? 125.151 42.015 -1.686 1.00 22.90 12 LYS B CA 1
ATOM 3801 C C . LYS B 1 36 ? 123.992 41.413 -2.486 1.00 22.43 12 LYS B C 1
ATOM 3802 O O . LYS B 1 36 ? 124.169 40.454 -3.254 1.00 23.06 12 LYS B O 1
ATOM 3808 N N . PHE B 1 37 ? 122.808 42.000 -2.339 1.00 22.13 13 PHE B N 1
ATOM 3809 C CA . PHE B 1 37 ? 121.617 41.535 -3.007 1.00 22.07 13 PHE B CA 1
ATOM 3810 C C . PHE B 1 37 ? 121.816 41.632 -4.527 1.00 24.48 13 PHE B C 1
ATOM 3811 O O . PHE B 1 37 ? 121.533 40.694 -5.257 1.00 23.95 13 PHE B O 1
ATOM 3819 N N . GLU B 1 38 ? 122.305 42.780 -4.980 1.00 25.81 14 GLU B N 1
ATOM 3820 C CA . GLU B 1 38 ? 122.524 43.028 -6.415 1.00 28.07 14 GLU B CA 1
ATOM 3821 C C . GLU B 1 38 ? 123.502 42.064 -7.059 1.00 27.77 14 GLU B C 1
ATOM 3822 O O . GLU B 1 38 ? 123.303 41.673 -8.192 1.00 28.85 14 GLU B O 1
ATOM 3828 N N . LYS B 1 39 ? 124.547 41.680 -6.327 1.00 27.78 15 LYS B N 1
ATOM 3829 C CA . LYS B 1 39 ? 125.612 40.801 -6.823 1.00 28.30 15 LYS B CA 1
ATOM 3830 C C . LYS B 1 39 ? 125.440 39.297 -6.582 1.00 28.75 15 LYS B C 1
ATOM 3831 O O . LYS B 1 39 ? 126.323 38.499 -6.927 1.00 28.07 15 LYS B O 1
ATOM 3837 N N . ASP B 1 40 ? 124.324 38.918 -5.965 1.00 27.97 16 ASP B N 1
ATOM 3838 C CA . ASP B 1 40 ? 124.063 37.530 -5.593 1.00 27.80 16 ASP B CA 1
ATOM 3839 C C . ASP B 1 40 ? 123.231 36.869 -6.674 1.00 26.34 16 ASP B C 1
ATOM 3840 O O . ASP B 1 40 ? 122.043 37.129 -6.777 1.00 25.18 16 ASP B O 1
ATOM 3845 N N . HIS B 1 41 ? 123.860 36.013 -7.474 1.00 26.77 17 HIS B N 1
ATOM 3846 C CA . HIS B 1 41 ? 123.182 35.377 -8.609 1.00 27.90 17 HIS B CA 1
ATOM 3847 C C . HIS B 1 41 ? 121.969 34.567 -8.196 1.00 26.15 17 HIS B C 1
ATOM 3848 O O . HIS B 1 41 ? 120.980 34.552 -8.907 1.00 24.95 17 HIS B O 1
ATOM 3855 N N . VAL B 1 42 ? 122.053 33.871 -7.064 1.00 24.98 18 VAL B N 1
ATOM 3856 C CA . VAL B 1 42 ? 120.909 33.078 -6.599 1.00 23.97 18 VAL B CA 1
ATOM 3857 C C . VAL B 1 42 ? 119.720 33.978 -6.208 1.00 23.53 18 VAL B C 1
ATOM 3858 O O . VAL B 1 42 ? 118.589 33.793 -6.710 1.00 24.28 18 VAL B O 1
ATOM 3862 N N . ALA B 1 43 ? 119.975 34.976 -5.361 1.00 22.41 19 ALA B N 1
ATOM 3863 C CA . ALA B 1 43 ? 118.947 35.967 -4.983 1.00 21.94 19 ALA B CA 1
ATOM 3864 C C . ALA B 1 43 ? 118.342 36.641 -6.219 1.00 21.23 19 ALA B C 1
ATOM 3865 O O . ALA B 1 43 ? 117.126 36.853 -6.308 1.00 20.27 19 ALA B O 1
ATOM 3867 N N . GLN B 1 44 ? 119.199 37.024 -7.147 1.00 22.16 20 GLN B N 1
ATOM 3868 C CA . GLN B 1 44 ? 118.697 37.672 -8.364 1.00 22.84 20 GLN B CA 1
ATOM 3869 C C . GLN B 1 44 ? 117.802 36.743 -9.180 1.00 23.72 20 GLN B C 1
ATOM 3870 O O . GLN B 1 44 ? 116.808 37.194 -9.752 1.00 25.28 20 GLN B O 1
ATOM 3876 N N . HIS B 1 45 ? 118.186 35.467 -9.282 1.00 24.15 21 HIS B N 1
ATOM 3877 C CA . HIS B 1 45 ? 117.377 34.465 -9.961 1.00 23.31 21 HIS B CA 1
ATOM 3878 C C . HIS B 1 45 ? 115.993 34.365 -9.324 1.00 23.10 21 HIS B C 1
ATOM 3879 O O . HIS B 1 45 ? 114.975 34.375 -10.013 1.00 21.03 21 HIS B O 1
ATOM 3886 N N . TYR B 1 46 ? 115.936 34.253 -7.997 1.00 22.38 22 TYR B N 1
ATOM 3887 C CA . TYR B 1 46 ? 114.617 34.093 -7.380 1.00 21.62 22 TYR B CA 1
ATOM 3888 C C . TYR B 1 46 ? 113.847 35.382 -7.287 1.00 21.58 22 TYR B C 1
ATOM 3889 O O . TYR B 1 46 ? 112.649 35.352 -7.106 1.00 21.80 22 TYR B O 1
ATOM 3898 N N . PHE B 1 47 ? 114.537 36.514 -7.432 1.00 21.81 23 PHE B N 1
ATOM 3899 C CA . PHE B 1 47 ? 113.869 37.811 -7.507 1.00 21.80 23 PHE B CA 1
ATOM 3900 C C . PHE B 1 47 ? 113.066 37.943 -8.817 1.00 22.40 23 PHE B C 1
ATOM 3901 O O . PHE B 1 47 ? 112.001 38.559 -8.843 1.00 21.38 23 PHE B O 1
ATOM 3909 N N . GLU B 1 48 ? 113.582 37.370 -9.901 1.00 24.03 24 GLU B N 1
ATOM 3910 C CA . GLU B 1 48 ? 112.824 37.316 -11.153 1.00 24.37 24 GLU B CA 1
ATOM 3911 C C . GLU B 1 48 ? 111.687 36.310 -11.003 1.00 24.36 24 GLU B C 1
ATOM 3912 O O . GLU B 1 48 ? 110.611 36.473 -11.588 1.00 25.65 24 GLU B O 1
ATOM 3918 N N . VAL B 1 49 ? 111.911 35.253 -10.230 1.00 23.82 25 VAL B N 1
ATOM 3919 C CA . VAL B 1 49 ? 110.834 34.322 -9.947 1.00 22.40 25 VAL B CA 1
ATOM 3920 C C . VAL B 1 49 ? 109.721 35.082 -9.180 1.00 22.82 25 VAL B C 1
ATOM 3921 O O . VAL B 1 49 ? 108.541 34.962 -9.506 1.00 23.47 25 VAL B O 1
ATOM 3925 N N . LEU B 1 50 ? 110.111 35.908 -8.207 1.00 21.11 26 LEU B N 1
ATOM 3926 C CA . LEU B 1 50 ? 109.152 36.724 -7.458 1.00 21.00 26 LEU B CA 1
ATOM 3927 C C . LEU B 1 50 ? 108.364 37.652 -8.390 1.00 21.89 26 LEU B C 1
ATOM 3928 O O . LEU B 1 50 ? 107.153 37.814 -8.244 1.00 22.08 26 LEU B O 1
ATOM 3933 N N . ARG B 1 51 ? 109.064 38.290 -9.322 1.00 21.70 27 ARG B N 1
ATOM 3934 C CA . ARG B 1 51 ? 108.418 39.138 -10.331 1.00 25.22 27 ARG B CA 1
ATOM 3935 C C . ARG B 1 51 ? 107.245 38.394 -10.987 1.00 23.76 27 ARG B C 1
ATOM 3936 O O . ARG B 1 51 ? 106.111 38.896 -11.021 1.00 23.78 27 ARG B O 1
ATOM 3944 N N . THR B 1 52 ? 107.514 37.176 -11.448 1.00 24.28 28 THR B N 1
ATOM 3945 C CA . THR B 1 52 ? 106.483 36.301 -12.030 1.00 24.30 28 THR B CA 1
ATOM 3946 C C . THR B 1 52 ? 105.378 35.925 -11.044 1.00 23.84 28 THR B C 1
ATOM 3947 O O . THR B 1 52 ? 104.187 36.053 -11.356 1.00 21.71 28 THR B O 1
ATOM 3951 N N . LEU B 1 53 ? 105.742 35.493 -9.833 1.00 22.95 29 LEU B N 1
ATOM 3952 C CA . LEU B 1 53 ? 104.696 35.203 -8.852 1.00 22.13 29 LEU B CA 1
ATOM 3953 C C . LEU B 1 53 ? 103.745 36.382 -8.639 1.00 21.51 29 LEU B C 1
ATOM 3954 O O . LEU B 1 53 ? 102.524 36.194 -8.645 1.00 22.90 29 LEU B O 1
ATOM 3959 N N . ILE B 1 54 ? 104.296 37.592 -8.452 1.00 20.62 30 ILE B N 1
ATOM 3960 C CA . ILE B 1 54 ? 103.505 38.789 -8.182 1.00 21.24 30 ILE B CA 1
ATOM 3961 C C . ILE B 1 54 ? 102.537 39.073 -9.348 1.00 22.69 30 ILE B C 1
ATOM 3962 O O . ILE B 1 54 ? 101.373 39.453 -9.125 1.00 21.72 30 ILE B O 1
ATOM 3967 N N . SER B 1 55 ? 103.022 38.866 -10.579 1.00 24.48 31 SER B N 1
ATOM 3968 C CA . SER B 1 55 ? 102.226 39.131 -11.774 1.00 25.92 31 SER B CA 1
ATOM 3969 C C . SER B 1 55 ? 101.019 38.197 -11.916 1.00 27.95 31 SER B C 1
ATOM 3970 O O . SER B 1 55 ? 100.142 38.421 -12.793 1.00 27.96 31 SER B O 1
ATOM 3973 N N . LYS B 1 56 ? 100.988 37.123 -11.121 1.00 27.00 32 LYS B N 1
ATOM 3974 C CA . LYS B 1 56 ? 99.911 36.157 -11.226 1.00 26.94 32 LYS B CA 1
ATOM 3975 C C . LYS B 1 56 ? 99.009 36.328 -10.032 1.00 27.68 32 LYS B C 1
ATOM 3976 O O . LYS B 1 56 ? 99.366 35.919 -8.926 1.00 27.02 32 LYS B O 1
ATOM 3982 N N . LYS B 1 57 ? 97.847 36.931 -10.255 1.00 26.89 33 LYS B N 1
ATOM 3983 C CA . LYS B 1 57 ? 96.892 37.168 -9.199 1.00 27.03 33 LYS B CA 1
ATOM 3984 C C . LYS B 1 57 ? 96.353 35.824 -8.674 1.00 27.38 33 LYS B C 1
ATOM 3985 O O . LYS B 1 57 ? 95.895 34.983 -9.453 1.00 26.70 33 LYS B O 1
ATOM 3991 N N . SER B 1 58 ? 96.434 35.620 -7.353 1.00 25.86 34 SER B N 1
ATOM 3992 C CA . SER B 1 58 ? 95.959 34.394 -6.703 1.00 25.13 34 SER B CA 1
ATOM 3993 C C . SER B 1 58 ? 95.188 34.751 -5.455 1.00 25.72 34 SER B C 1
ATOM 3994 O O . SER B 1 58 ? 95.787 35.045 -4.387 1.00 26.47 34 SER B O 1
ATOM 3997 N N . VAL B 1 59 ? 93.864 34.746 -5.582 1.00 24.49 35 VAL B N 1
ATOM 3998 C CA . VAL B 1 59 ? 92.981 35.208 -4.518 1.00 24.98 35 VAL B CA 1
ATOM 3999 C C . VAL B 1 59 ? 91.940 34.127 -4.270 1.00 25.65 35 VAL B C 1
ATOM 4000 O O . VAL B 1 59 ? 91.204 33.740 -5.184 1.00 27.24 35 VAL B O 1
ATOM 4004 N N . PHE B 1 60 ? 91.881 33.598 -3.052 1.00 25.77 36 PHE B N 1
ATOM 4005 C CA . PHE B 1 60 ? 90.954 32.504 -2.811 1.00 26.53 36 PHE B CA 1
ATOM 4006 C C . PHE B 1 60 ? 89.489 32.924 -2.962 1.00 27.08 36 PHE B C 1
ATOM 4007 O O . PHE B 1 60 ? 88.704 32.166 -3.494 1.00 27.21 36 PHE B O 1
ATOM 4015 N N . ALA B 1 61 ? 89.130 34.108 -2.458 1.00 28.86 37 ALA B N 1
ATOM 4016 C CA . ALA B 1 61 ? 87.741 34.573 -2.439 1.00 29.54 37 ALA B CA 1
ATOM 4017 C C . ALA B 1 61 ? 87.164 34.737 -3.836 1.00 31.16 37 ALA B C 1
ATOM 4018 O O . ALA B 1 61 ? 85.960 34.616 -4.022 1.00 31.55 37 ALA B O 1
ATOM 4020 N N . GLN B 1 62 ? 88.029 34.994 -4.804 1.00 32.15 38 GLN B N 1
ATOM 4021 C CA . GLN B 1 62 ? 87.627 35.145 -6.199 1.00 35.06 38 GLN B CA 1
ATOM 4022 C C . GLN B 1 62 ? 87.957 33.907 -7.056 1.00 35.36 38 GLN B C 1
ATOM 4023 O O . GLN B 1 62 ? 87.725 33.901 -8.277 1.00 36.49 38 GLN B O 1
ATOM 4029 N N . GLN B 1 63 ? 88.498 32.872 -6.421 1.00 34.92 39 GLN B N 1
ATOM 4030 C CA . GLN B 1 63 ? 88.974 31.659 -7.113 1.00 35.29 39 GLN B CA 1
ATOM 4031 C C . GLN B 1 63 ? 89.709 31.937 -8.402 1.00 34.26 39 GLN B C 1
ATOM 4032 O O . GLN B 1 63 ? 89.436 31.357 -9.451 1.00 34.26 39 GLN B O 1
ATOM 4038 N N . VAL B 1 64 ? 90.673 32.835 -8.296 1.00 33.13 40 VAL B N 1
ATOM 4039 C CA . VAL B 1 64 ? 91.456 33.221 -9.429 1.00 31.54 40 VAL B CA 1
ATOM 4040 C C . VAL B 1 64 ? 92.888 32.824 -9.191 1.00 30.87 40 VAL B C 1
ATOM 4041 O O . VAL B 1 64 ? 93.427 33.074 -8.109 1.00 30.16 40 VAL B O 1
ATOM 4045 N N . GLY B 1 65 ? 93.489 32.178 -10.188 1.00 29.11 41 GLY B N 1
ATOM 4046 C CA . GLY B 1 65 ? 94.905 31.908 -10.183 1.00 28.04 41 GLY B CA 1
ATOM 4047 C C . GLY B 1 65 ? 95.418 30.853 -9.239 1.00 26.57 41 GLY B C 1
ATOM 4048 O O . GLY B 1 65 ? 96.616 30.650 -9.182 1.00 27.07 41 GLY B O 1
ATOM 4049 N N . LEU B 1 66 ? 94.538 30.161 -8.519 1.00 26.78 42 LEU B N 1
ATOM 4050 C CA . LEU B 1 66 ? 94.985 29.158 -7.522 1.00 25.83 42 LEU B CA 1
ATOM 4051 C C . LEU B 1 66 ? 95.772 27.984 -8.137 1.00 27.60 42 LEU B C 1
ATOM 4052 O O . LEU B 1 66 ? 96.933 27.752 -7.798 1.00 27.26 42 LEU B O 1
ATOM 4057 N N . LYS B 1 67 ? 95.164 27.243 -9.063 1.00 28.58 43 LYS B N 1
ATOM 4058 C CA . LYS B 1 67 ? 95.895 26.177 -9.745 1.00 29.82 43 LYS B CA 1
ATOM 4059 C C . LYS B 1 67 ? 97.076 26.741 -10.518 1.00 28.72 43 LYS B C 1
ATOM 4060 O O . LYS B 1 67 ? 98.123 26.104 -10.571 1.00 28.89 43 LYS B O 1
ATOM 4066 N N . GLU B 1 68 ? 96.930 27.914 -11.124 1.00 28.13 44 GLU B N 1
ATOM 4067 C CA . GLU B 1 68 ? 98.046 28.489 -11.881 1.00 29.82 44 GLU B CA 1
ATOM 4068 C C . GLU B 1 68 ? 99.298 28.753 -11.020 1.00 28.06 44 GLU B C 1
ATOM 4069 O O . GLU B 1 68 ? 100.423 28.400 -11.405 1.00 26.62 44 GLU B O 1
ATOM 4075 N N . VAL B 1 69 ? 99.103 29.364 -9.846 1.00 24.83 45 VAL B N 1
ATOM 4076 C CA . VAL B 1 69 ? 100.259 29.684 -8.998 1.00 23.28 45 VAL B CA 1
ATOM 4077 C C . VAL B 1 69 ? 100.824 28.428 -8.326 1.00 22.08 45 VAL B C 1
ATOM 4078 O O . VAL B 1 69 ? 102.018 28.253 -8.301 1.00 22.97 45 VAL B O 1
ATOM 4082 N N . ALA B 1 70 ? 99.955 27.527 -7.858 1.00 21.46 46 ALA B N 1
ATOM 4083 C CA . ALA B 1 70 ? 100.397 26.268 -7.243 1.00 22.25 46 ALA B CA 1
ATOM 4084 C C . ALA B 1 70 ? 101.243 25.447 -8.215 1.00 23.26 46 ALA B C 1
ATOM 4085 O O . ALA B 1 70 ? 102.307 24.956 -7.856 1.00 22.98 46 ALA B O 1
ATOM 4087 N N . ASN B 1 71 ? 100.757 25.282 -9.439 1.00 23.74 47 ASN B N 1
ATOM 4088 C CA . ASN B 1 71 ? 101.531 24.593 -10.464 1.00 24.70 47 ASN B CA 1
ATOM 4089 C C . ASN B 1 71 ? 102.876 25.242 -10.759 1.00 24.28 47 ASN B C 1
ATOM 4090 O O . ASN B 1 71 ? 103.879 24.554 -10.929 1.00 25.91 47 ASN B O 1
ATOM 4095 N N . TYR B 1 72 ? 102.908 26.565 -10.837 1.00 24.13 48 TYR B N 1
ATOM 4096 C CA . TYR B 1 72 ? 104.155 27.281 -11.121 1.00 24.40 48 TYR B CA 1
ATOM 4097 C C . TYR B 1 72 ? 105.184 27.069 -10.004 1.00 24.64 48 TYR B C 1
ATOM 4098 O O . TYR B 1 72 ? 106.358 26.811 -10.267 1.00 23.63 48 TYR B O 1
ATOM 4107 N N . LEU B 1 73 ? 104.730 27.180 -8.753 1.00 23.30 49 LEU B N 1
ATOM 4108 C CA . LEU B 1 73 ? 105.596 26.897 -7.580 1.00 23.31 49 LEU B CA 1
ATOM 4109 C C . LEU B 1 73 ? 106.081 25.459 -7.576 1.00 23.56 49 LEU B C 1
ATOM 4110 O O . LEU B 1 73 ? 107.248 25.190 -7.332 1.00 24.14 49 LEU B O 1
ATOM 4115 N N . GLY B 1 74 ? 105.164 24.537 -7.843 1.00 23.68 50 GLY B N 1
ATOM 4116 C CA . GLY B 1 74 ? 105.513 23.141 -7.961 1.00 24.77 50 GLY B CA 1
ATOM 4117 C C . GLY B 1 74 ? 106.731 22.993 -8.835 1.00 26.06 50 GLY B C 1
ATOM 4118 O O . GLY B 1 74 ? 107.702 22.369 -8.441 1.00 26.40 50 GLY B O 1
ATOM 4119 N N . GLU B 1 75 ? 106.702 23.624 -10.003 1.00 26.52 51 GLU B N 1
ATOM 4120 C CA . GLU B 1 75 ? 107.780 23.479 -10.991 1.00 28.30 51 GLU B CA 1
ATOM 4121 C C . GLU B 1 75 ? 109.088 24.154 -10.569 1.00 27.06 51 GLU B C 1
ATOM 4122 O O . GLU B 1 75 ? 110.180 23.645 -10.827 1.00 25.67 51 GLU B O 1
ATOM 4128 N N . ILE B 1 76 ? 108.979 25.305 -9.913 1.00 25.41 52 ILE B N 1
ATOM 4129 C CA . ILE B 1 76 ? 110.151 26.030 -9.464 1.00 25.44 52 ILE B CA 1
ATOM 4130 C C . ILE B 1 76 ? 110.919 25.155 -8.492 1.00 25.06 52 ILE B C 1
ATOM 4131 O O . ILE B 1 76 ? 112.146 25.054 -8.555 1.00 26.09 52 ILE B O 1
ATOM 4136 N N . PHE B 1 77 ? 110.196 24.531 -7.570 1.00 24.77 53 PHE B N 1
ATOM 4137 C CA . PHE B 1 77 ? 110.833 23.665 -6.578 1.00 24.24 53 PHE B CA 1
ATOM 4138 C C . PHE B 1 77 ? 111.291 22.345 -7.198 1.00 24.26 53 PHE B C 1
ATOM 4139 O O . PHE B 1 77 ? 112.369 21.872 -6.916 1.00 23.93 53 PHE B O 1
ATOM 4147 N N . LYS B 1 78 ? 110.489 21.764 -8.071 1.00 26.27 54 LYS B N 1
ATOM 4148 C CA . LYS B 1 78 ? 110.908 20.520 -8.753 1.00 28.41 54 LYS B CA 1
ATOM 4149 C C . LYS B 1 78 ? 112.250 20.662 -9.513 1.00 28.51 54 LYS B C 1
ATOM 4150 O O . LYS B 1 78 ? 113.088 19.750 -9.507 1.00 27.72 54 LYS B O 1
ATOM 4156 N N . ARG B 1 79 ? 112.433 21.804 -10.169 1.00 30.18 55 ARG B N 1
ATOM 4157 C CA . ARG B 1 79 ? 113.629 22.103 -10.972 1.00 31.87 55 ARG B CA 1
ATOM 4158 C C . ARG B 1 79 ? 114.921 21.998 -10.196 1.00 31.49 55 ARG B C 1
ATOM 4159 O O . ARG B 1 79 ? 115.966 21.676 -10.761 1.00 31.64 55 ARG B O 1
ATOM 4167 N N . VAL B 1 80 ? 114.868 22.339 -8.910 1.00 29.68 56 VAL B N 1
ATOM 4168 C CA . VAL B 1 80 ? 116.060 22.309 -8.066 1.00 28.91 56 VAL B CA 1
ATOM 4169 C C . VAL B 1 80 ? 116.175 21.020 -7.273 1.00 29.04 56 VAL B C 1
ATOM 4170 O O . VAL B 1 80 ? 116.909 20.937 -6.295 1.00 27.41 56 VAL B O 1
ATOM 4174 N N . GLY B 1 81 ? 115.439 20.002 -7.699 1.00 29.07 57 GLY B N 1
ATOM 4175 C CA . GLY B 1 81 ? 115.610 18.679 -7.110 1.00 29.24 57 GLY B CA 1
ATOM 4176 C C . GLY B 1 81 ? 114.748 18.301 -5.929 1.00 28.70 57 GLY B C 1
ATOM 4177 O O . GLY B 1 81 ? 114.934 17.215 -5.361 1.00 28.71 57 GLY B O 1
ATOM 4178 N N . ALA B 1 82 ? 113.800 19.162 -5.556 1.00 28.20 58 ALA B N 1
ATOM 4179 C CA . ALA B 1 82 ? 112.881 18.827 -4.461 1.00 27.01 58 ALA B CA 1
ATOM 4180 C C . ALA B 1 82 ? 111.923 17.714 -4.897 1.00 27.86 58 ALA B C 1
ATOM 4181 O O . ALA B 1 82 ? 111.624 17.546 -6.084 1.00 26.86 58 ALA B O 1
ATOM 4183 N N . GLU B 1 83 ? 111.483 16.921 -3.936 1.00 27.66 59 GLU B N 1
ATOM 4184 C CA . GLU B 1 83 ? 110.401 15.984 -4.174 1.00 30.05 59 GLU B CA 1
ATOM 4185 C C . GLU B 1 83 ? 109.092 16.763 -3.934 1.00 28.19 59 GLU B C 1
ATOM 4186 O O . GLU B 1 83 ? 108.799 17.182 -2.813 1.00 26.70 59 GLU B O 1
ATOM 4192 N N . VAL B 1 84 ? 108.311 16.951 -4.996 1.00 27.22 60 VAL B N 1
ATOM 4193 C CA . VAL B 1 84 ? 107.148 17.825 -4.977 1.00 27.21 60 VAL B CA 1
ATOM 4194 C C . VAL B 1 84 ? 105.827 17.061 -5.132 1.00 28.93 60 VAL B C 1
ATOM 4195 O O . VAL B 1 84 ? 105.707 16.136 -5.949 1.00 28.05 60 VAL B O 1
ATOM 4199 N N . GLU B 1 85 ? 104.837 17.454 -4.332 1.00 28.96 61 GLU B N 1
ATOM 4200 C CA . GLU B 1 85 ? 103.500 16.899 -4.402 1.00 30.43 61 GLU B CA 1
ATOM 4201 C C . GLU B 1 85 ? 102.551 18.078 -4.433 1.00 29.22 61 GLU B C 1
ATOM 4202 O O . GLU B 1 85 ? 102.616 18.964 -3.570 1.00 26.94 61 GLU B O 1
ATOM 4208 N N . ILE B 1 86 ? 101.736 18.153 -5.481 1.00 28.19 62 ILE B N 1
ATOM 4209 C CA . ILE B 1 86 ? 100.683 19.163 -5.548 1.00 28.68 62 ILE B CA 1
ATOM 4210 C C . ILE B 1 86 ? 99.365 18.429 -5.363 1.00 29.52 62 ILE B C 1
ATOM 4211 O O . ILE B 1 86 ? 98.934 17.700 -6.264 1.00 29.29 62 ILE B O 1
ATOM 4216 N N . ASP B 1 87 ? 98.764 18.552 -4.187 1.00 28.72 63 ASP B N 1
ATOM 4217 C CA . ASP B 1 87 ? 97.479 17.932 -3.910 1.00 28.80 63 ASP B CA 1
ATOM 4218 C C . ASP B 1 87 ? 96.346 18.883 -4.290 1.00 29.09 63 ASP B C 1
ATOM 4219 O O . ASP B 1 87 ? 96.180 19.916 -3.658 1.00 28.84 63 ASP B O 1
ATOM 4224 N N . GLU B 1 88 ? 95.556 18.524 -5.301 1.00 28.40 64 GLU B N 1
ATOM 4225 C CA . GLU B 1 88 ? 94.434 19.359 -5.737 1.00 29.65 64 GLU B CA 1
ATOM 4226 C C . GLU B 1 88 ? 93.075 18.871 -5.217 1.00 29.56 64 GLU B C 1
ATOM 4227 O O . GLU B 1 88 ? 92.045 19.121 -5.852 1.00 30.60 64 GLU B O 1
ATOM 4233 N N . SER B 1 89 ? 93.059 18.194 -4.068 1.00 29.17 65 SER B N 1
ATOM 4234 C CA . SER B 1 89 ? 91.803 17.665 -3.521 1.00 28.92 65 SER B CA 1
ATOM 4235 C C . SER B 1 89 ? 90.760 18.707 -3.192 1.00 29.54 65 SER B C 1
ATOM 4236 O O . SER B 1 89 ? 89.573 18.460 -3.403 1.00 29.68 65 SER B O 1
ATOM 4239 N N . TYR B 1 90 ? 91.181 19.844 -2.626 1.00 28.83 66 TYR B N 1
ATOM 4240 C CA . TYR B 1 90 ? 90.253 20.910 -2.288 1.00 27.62 66 TYR B CA 1
ATOM 4241 C C . TYR B 1 90 ? 90.442 22.148 -3.146 1.00 26.77 66 TYR B C 1
ATOM 4242 O O . TYR B 1 90 ? 91.312 22.167 -3.996 1.00 25.62 66 TYR B O 1
ATOM 4251 N N . THR B 1 91 ? 89.670 23.197 -2.881 1.00 26.01 67 THR B N 1
ATOM 4252 C CA . THR B 1 91 ? 89.650 24.343 -3.779 1.00 26.65 67 THR B CA 1
ATOM 4253 C C . THR B 1 91 ? 91.028 24.940 -4.076 1.00 26.30 67 THR B C 1
ATOM 4254 O O . THR B 1 91 ? 91.383 25.182 -5.236 1.00 25.79 67 THR B O 1
ATOM 4258 N N . ALA B 1 92 ? 91.808 25.171 -3.025 1.00 24.21 68 ALA B N 1
ATOM 4259 C CA . ALA B 1 92 ? 93.170 25.662 -3.214 1.00 22.86 68 ALA B CA 1
ATOM 4260 C C . ALA B 1 92 ? 94.119 24.495 -3.055 1.00 21.76 68 ALA B C 1
ATOM 4261 O O . ALA B 1 92 ? 94.180 23.890 -1.958 1.00 21.74 68 ALA B O 1
ATOM 4263 N N . PRO B 1 93 ? 94.887 24.185 -4.111 1.00 20.24 69 PRO B N 1
ATOM 4264 C CA . PRO B 1 93 ? 95.870 23.114 -4.078 1.00 20.46 69 PRO B CA 1
ATOM 4265 C C . PRO B 1 93 ? 96.952 23.329 -3.037 1.00 20.45 69 PRO B C 1
ATOM 4266 O O . PRO B 1 93 ? 97.396 24.462 -2.785 1.00 22.42 69 PRO B O 1
ATOM 4270 N N . PHE B 1 94 ? 97.332 22.236 -2.406 1.00 20.77 70 PHE B N 1
ATOM 4271 C CA . PHE B 1 94 ? 98.321 22.252 -1.355 1.00 20.72 70 PHE B CA 1
ATOM 4272 C C . PHE B 1 94 ? 99.643 21.744 -1.928 1.00 21.07 70 PHE B C 1
ATOM 4273 O O . PHE B 1 94 ? 99.716 20.630 -2.464 1.00 22.06 70 PHE B O 1
ATOM 4281 N N . VAL B 1 95 ? 100.694 22.556 -1.844 1.00 20.70 71 VAL B N 1
ATOM 4282 C CA . VAL B 1 95 ? 101.968 22.211 -2.449 1.00 20.85 71 VAL B CA 1
ATOM 4283 C C . VAL B 1 95 ? 102.972 21.872 -1.379 1.00 22.09 71 VAL B C 1
ATOM 4284 O O . VAL B 1 95 ? 103.107 22.605 -0.410 1.00 21.63 71 VAL B O 1
ATOM 4288 N N . MET B 1 96 ? 103.653 20.742 -1.532 1.00 22.44 72 MET B N 1
ATOM 4289 C CA . MET B 1 96 ? 104.713 20.353 -0.586 1.00 26.99 72 MET B CA 1
ATOM 4290 C C . MET B 1 96 ? 105.970 20.101 -1.381 1.00 24.39 72 MET B C 1
ATOM 4291 O O . MET B 1 96 ? 105.906 19.458 -2.426 1.00 25.29 72 MET B O 1
ATOM 4296 N N . ALA B 1 97 ? 107.097 20.595 -0.887 1.00 22.41 73 ALA B N 1
ATOM 4297 C CA . ALA B 1 97 ? 108.394 20.406 -1.521 1.00 19.96 73 ALA B CA 1
ATOM 4298 C C . ALA B 1 97 ? 109.390 19.939 -0.449 1.00 21.41 73 ALA B C 1
ATOM 4299 O O . ALA B 1 97 ? 109.688 20.695 0.483 1.00 20.64 73 ALA B O 1
ATOM 4301 N N . HIS B 1 98 ? 109.927 18.731 -0.600 1.00 21.66 74 HIS B N 1
ATOM 4302 C CA . HIS B 1 98 ? 110.872 18.147 0.368 1.00 22.03 74 HIS B CA 1
ATOM 4303 C C . HIS B 1 98 ? 112.283 18.084 -0.178 1.00 22.42 74 HIS B C 1
ATOM 4304 O O . HIS B 1 98 ? 112.510 17.547 -1.280 1.00 21.79 74 HIS B O 1
ATOM 4317 N N . PHE B 1 99 ? 113.227 18.620 0.594 1.00 22.22 75 PHE B N 1
ATOM 4318 C CA . PHE B 1 99 ? 114.648 18.538 0.284 1.00 22.61 75 PHE B CA 1
ATOM 4319 C C . PHE B 1 99 ? 115.299 17.645 1.344 1.00 25.26 75 PHE B C 1
ATOM 4320 O O . PHE B 1 99 ? 115.146 17.877 2.540 1.00 24.85 75 PHE B O 1
ATOM 4328 N N . LYS B 1 100 ? 116.022 16.623 0.902 1.00 26.11 76 LYS B N 1
ATOM 4329 C CA . LYS B 1 100 ? 116.591 15.626 1.795 1.00 27.72 76 LYS B CA 1
ATOM 4330 C C . LYS B 1 100 ? 118.028 15.924 2.128 1.00 28.06 76 LYS B C 1
ATOM 4331 O O . LYS B 1 100 ? 118.783 16.441 1.300 1.00 28.44 76 LYS B O 1
ATOM 4342 N N . SER B 1 101 ? 118.396 15.589 3.350 1.00 27.99 77 SER B N 1
ATOM 4343 C CA . SER B 1 101 ? 119.774 15.603 3.784 1.00 29.04 77 SER B CA 1
ATOM 4344 C C . SER B 1 101 ? 120.249 14.144 3.710 1.00 31.48 77 SER B C 1
ATOM 4345 O O . SER B 1 101 ? 119.432 13.234 3.902 1.00 31.73 77 SER B O 1
ATOM 4348 N N . SER B 1 102 ? 121.541 13.902 3.453 1.00 34.13 78 SER B N 1
ATOM 4349 C CA . SER B 1 102 ? 122.087 12.513 3.509 1.00 36.81 78 SER B CA 1
ATOM 4350 C C . SER B 1 102 ? 122.456 12.096 4.925 1.00 38.13 78 SER B C 1
ATOM 4351 O O . SER B 1 102 ? 122.581 10.903 5.225 1.00 38.54 78 SER B O 1
ATOM 4354 N N . ARG B 1 103 ? 122.669 13.078 5.787 1.00 39.46 79 ARG B N 1
ATOM 4355 C CA . ARG B 1 103 ? 122.984 12.790 7.174 1.00 41.36 79 ARG B CA 1
ATOM 4356 C C . ARG B 1 103 ? 121.920 11.817 7.734 1.00 42.94 79 ARG B C 1
ATOM 4357 O O . ARG B 1 103 ? 120.707 12.042 7.609 1.00 43.16 79 ARG B O 1
ATOM 4372 N N . PRO B 1 104 ? 122.366 10.694 8.316 1.00 44.73 80 PRO B N 1
ATOM 4373 C CA . PRO B 1 104 ? 121.372 9.675 8.676 1.00 45.23 80 PRO B CA 1
ATOM 4374 C C . PRO B 1 104 ? 120.453 10.015 9.865 1.00 45.25 80 PRO B C 1
ATOM 4375 O O . PRO B 1 104 ? 119.274 9.671 9.817 1.00 46.69 80 PRO B O 1
ATOM 4379 N N . ASP B 1 105 ? 120.961 10.672 10.912 1.00 44.35 81 ASP B N 1
ATOM 4380 C CA . ASP B 1 105 ? 120.092 11.114 12.019 1.00 43.35 81 ASP B CA 1
ATOM 4381 C C . ASP B 1 105 ? 119.761 12.612 11.884 1.00 40.32 81 ASP B C 1
ATOM 4382 O O . ASP B 1 105 ? 119.699 13.342 12.884 1.00 40.85 81 ASP B O 1
ATOM 4387 N N . ALA B 1 106 ? 119.561 13.055 10.641 1.00 35.93 82 ALA B N 1
ATOM 4388 C CA . ALA B 1 106 ? 119.263 14.449 10.359 1.00 32.49 82 ALA B CA 1
ATOM 4389 C C . ALA B 1 106 ? 117.905 14.829 10.924 1.00 29.72 82 ALA B C 1
ATOM 4390 O O . ALA B 1 106 ? 116.975 14.038 10.897 1.00 29.39 82 ALA B O 1
ATOM 4392 N N . LYS B 1 107 ? 117.798 16.041 11.453 1.00 27.49 83 LYS B N 1
ATOM 4393 C CA . LYS B 1 107 ? 116.514 16.539 11.953 1.00 24.20 83 LYS B CA 1
ATOM 4394 C C . LYS B 1 107 ? 115.748 17.082 10.747 1.00 23.47 83 LYS B C 1
ATOM 4395 O O . LYS B 1 107 ? 116.243 16.979 9.589 1.00 22.26 83 LYS B O 1
ATOM 4401 N N . THR B 1 108 ? 114.541 17.601 10.977 1.00 22.13 84 THR B N 1
ATOM 4402 C CA . THR B 1 108 ? 113.756 18.225 9.900 1.00 24.13 84 THR B CA 1
ATOM 4403 C C . THR B 1 108 ? 113.304 19.630 10.265 1.00 23.41 84 THR B C 1
ATOM 4404 O O . THR B 1 108 ? 112.910 19.896 11.409 1.00 22.62 84 THR B O 1
ATOM 4408 N N . LEU B 1 109 ? 113.357 20.519 9.277 1.00 21.20 85 LEU B N 1
ATOM 4409 C CA . LEU B 1 109 ? 112.918 21.889 9.419 1.00 21.72 8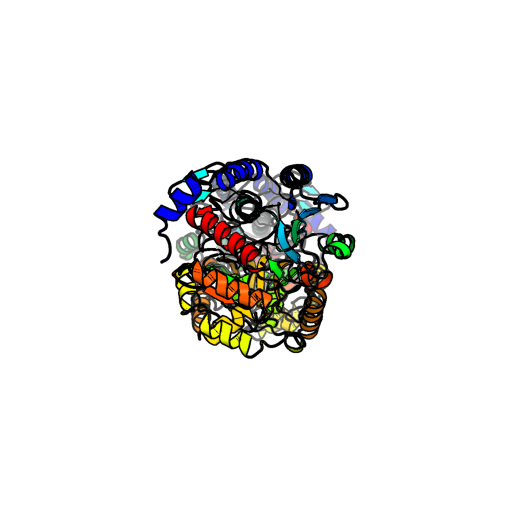5 LEU B CA 1
ATOM 4410 C C . LEU B 1 109 ? 111.807 22.123 8.391 1.00 20.88 85 LEU B C 1
ATOM 4411 O O . LEU B 1 109 ? 111.923 21.711 7.216 1.00 21.13 85 LEU B O 1
ATOM 4416 N N . ILE B 1 110 ? 110.723 22.772 8.823 1.00 19.96 86 ILE B N 1
ATOM 4417 C CA . ILE B 1 110 ? 109.574 23.003 7.962 1.00 19.21 86 ILE B CA 1
ATOM 4418 C C . ILE B 1 110 ? 109.359 24.508 7.800 1.00 19.08 86 ILE B C 1
ATOM 4419 O O . ILE B 1 110 ? 109.465 25.253 8.772 1.00 18.39 86 ILE B O 1
ATOM 4424 N N . PHE B 1 111 ? 109.075 24.940 6.567 1.00 17.63 87 PHE B N 1
ATOM 4425 C CA . PHE B 1 111 ? 108.610 26.309 6.311 1.00 18.97 87 PHE B CA 1
ATOM 4426 C C . PHE B 1 111 ? 107.144 26.297 5.861 1.00 19.68 87 PHE B C 1
ATOM 4427 O O . PHE B 1 111 ? 106.798 25.623 4.883 1.00 18.93 87 PHE B O 1
ATOM 4435 N N . TYR B 1 112 ? 106.279 27.002 6.583 1.00 18.64 88 TYR B N 1
ATOM 4436 C CA . TYR B 1 112 ? 104.894 27.194 6.177 1.00 18.40 88 TYR B CA 1
ATOM 4437 C C . TYR B 1 112 ? 104.761 28.553 5.478 1.00 18.25 88 TYR B C 1
ATOM 4438 O O . TYR B 1 112 ? 105.278 29.567 5.960 1.00 19.06 88 TYR B O 1
ATOM 4447 N N . ASN B 1 113 ? 104.091 28.566 4.334 1.00 17.60 89 ASN B N 1
ATOM 4448 C CA . ASN B 1 113 ? 103.887 29.798 3.553 1.00 16.87 89 ASN B CA 1
ATOM 4449 C C . ASN B 1 113 ? 102.579 29.666 2.820 1.00 14.98 89 ASN B C 1
ATOM 4450 O O . ASN B 1 113 ? 102.018 28.594 2.814 1.00 14.82 89 ASN B O 1
ATOM 4455 N N . HIS B 1 114 ? 102.051 30.769 2.310 1.00 16.23 90 HIS B N 1
ATOM 4456 C CA . HIS B 1 114 ? 100.847 30.720 1.457 1.00 17.16 90 HIS B CA 1
ATOM 4457 C C . HIS B 1 114 ? 101.037 31.499 0.165 1.00 16.28 90 HIS B C 1
ATOM 4458 O O . HIS B 1 114 ? 101.710 32.522 0.138 1.00 17.39 90 HIS B O 1
ATOM 4465 N N . TYR B 1 115 ? 100.458 31.004 -0.913 1.00 19.15 91 TYR B N 1
ATOM 4466 C CA . TYR B 1 115 ? 100.634 31.661 -2.217 1.00 18.58 91 TYR B CA 1
ATOM 4467 C C . TYR B 1 115 ? 99.422 32.523 -2.648 1.00 18.75 91 TYR B C 1
ATOM 4468 O O . TYR B 1 115 ? 99.446 33.163 -3.735 1.00 18.72 91 TYR B O 1
ATOM 4477 N N . ASP B 1 116 ? 98.336 32.497 -1.879 1.00 15.83 92 ASP B N 1
ATOM 4478 C CA . ASP B 1 116 ? 97.227 33.406 -2.121 1.00 16.08 92 ASP B CA 1
ATOM 4479 C C . ASP B 1 116 ? 97.432 34.742 -1.379 1.00 17.83 92 ASP B C 1
ATOM 4480 O O . ASP B 1 116 ? 98.100 34.776 -0.305 1.00 17.15 92 ASP B O 1
ATOM 4485 N N . THR B 1 117 ? 96.819 35.806 -1.899 1.00 17.95 93 THR B N 1
ATOM 4486 C CA . THR B 1 117 ? 96.879 37.158 -1.338 1.00 20.17 93 THR B CA 1
ATOM 4487 C C . THR B 1 117 ? 95.466 37.732 -1.200 1.00 21.51 93 THR B C 1
ATOM 4488 O O . THR B 1 117 ? 94.490 37.075 -1.587 1.00 21.93 93 THR B O 1
ATOM 4492 N N . VAL B 1 118 ? 95.328 38.935 -0.627 1.00 22.00 94 VAL B N 1
ATOM 4493 C CA . VAL B 1 118 ? 94.039 39.634 -0.669 1.00 23.04 94 VAL B CA 1
ATOM 4494 C C . VAL B 1 118 ? 93.981 40.356 -2.030 1.00 24.57 94 VAL B C 1
ATOM 4495 O O . VAL B 1 118 ? 94.988 40.404 -2.711 1.00 23.07 94 VAL B O 1
ATOM 4499 N N . PRO B 1 119 ? 92.801 40.868 -2.454 1.00 27.24 95 PRO B N 1
ATOM 4500 C CA . PRO B 1 119 ? 92.822 41.587 -3.753 1.00 29.55 95 PRO B CA 1
ATOM 4501 C C . PRO B 1 119 ? 93.513 42.961 -3.657 1.00 32.78 95 PRO B C 1
ATOM 4502 O O . PRO B 1 119 ? 93.829 43.425 -2.537 1.00 30.20 95 PRO B O 1
ATOM 4506 N N . ALA B 1 120 ? 93.736 43.590 -4.815 1.00 36.08 96 ALA B N 1
ATOM 4507 C CA . ALA B 1 120 ? 94.356 44.922 -4.911 1.00 41.60 96 ALA B CA 1
ATOM 4508 C C . ALA B 1 120 ? 93.436 45.949 -4.270 1.00 45.29 96 ALA B C 1
ATOM 4509 O O . ALA B 1 120 ? 93.859 46.709 -3.377 1.00 46.22 96 ALA B O 1
ATOM 4511 N N . ASP B 1 121 ? 92.193 45.957 -4.764 1.00 48.66 97 ASP B N 1
ATOM 4512 C CA . ASP B 1 121 ? 91.033 46.717 -4.236 1.00 53.02 97 ASP B CA 1
ATOM 4513 C C . ASP B 1 121 ? 90.739 48.157 -4.694 1.00 54.14 97 ASP B C 1
ATOM 4514 O O . ASP B 1 121 ? 91.412 48.695 -5.583 1.00 55.08 97 ASP B O 1
ATOM 4519 N N . GLY B 1 122 ? 89.712 48.753 -4.071 1.00 54.90 98 GLY B N 1
ATOM 4520 C CA . GLY B 1 122 ? 89.140 50.025 -4.524 1.00 55.27 98 GLY B CA 1
ATOM 4521 C C . GLY B 1 122 ? 89.732 51.310 -3.991 1.00 55.44 98 GLY B C 1
ATOM 4522 O O . GLY B 1 122 ? 90.338 52.076 -4.749 1.00 55.31 98 GLY B O 1
ATOM 4523 N N . ASP B 1 123 ? 89.535 51.540 -2.689 1.00 55.55 99 ASP B N 1
ATOM 4524 C CA . ASP B 1 123 ? 89.981 52.757 -1.988 1.00 55.46 99 ASP B CA 1
ATOM 4525 C C . ASP B 1 123 ? 91.512 52.849 -1.914 1.00 54.16 99 ASP B C 1
ATOM 4526 O O . ASP B 1 123 ? 92.085 53.931 -1.704 1.00 53.72 99 ASP B O 1
ATOM 4531 N N . GLN B 1 124 ? 92.157 51.696 -2.078 1.00 51.77 100 GLN B N 1
ATOM 4532 C CA . GLN B 1 124 ? 93.599 51.572 -1.960 1.00 49.05 100 GLN B CA 1
ATOM 4533 C C . GLN B 1 124 ? 94.360 52.328 -3.025 1.00 47.28 100 GLN B C 1
ATOM 4534 O O . GLN B 1 124 ? 94.049 52.258 -4.216 1.00 46.68 100 GLN B O 1
ATOM 4540 N N . VAL B 1 125 ? 95.385 53.048 -2.573 1.00 44.99 101 VAL B N 1
ATOM 4541 C CA . VAL B 1 125 ? 96.223 53.820 -3.469 1.00 42.67 101 VAL B CA 1
ATOM 4542 C C . VAL B 1 125 ? 97.461 53.024 -3.892 1.00 39.63 101 VAL B C 1
ATOM 4543 O O . VAL B 1 125 ? 98.283 52.622 -3.073 1.00 38.65 101 VAL B O 1
ATOM 4547 N N . TRP B 1 126 ? 97.554 52.778 -5.185 1.00 36.06 102 TRP B N 1
ATOM 4548 C CA . TRP B 1 126 ? 98.667 52.059 -5.749 1.00 34.13 102 TRP B CA 1
ATOM 4549 C C . TRP B 1 126 ? 99.439 52.959 -6.708 1.00 34.27 102 TRP B C 1
ATOM 4550 O O . TRP B 1 126 ? 98.896 53.409 -7.698 1.00 33.86 102 TRP B O 1
ATOM 4561 N N . THR B 1 127 ? 100.705 53.218 -6.397 1.00 33.42 103 THR B N 1
ATOM 4562 C CA . THR B 1 127 ? 101.559 54.038 -7.233 1.00 33.30 103 THR B CA 1
ATOM 4563 C C . THR B 1 127 ? 101.801 53.368 -8.594 1.00 33.84 103 THR B C 1
ATOM 4564 O O . THR B 1 127 ? 101.694 54.011 -9.628 1.00 34.39 103 THR B O 1
ATOM 4568 N N . GLU B 1 128 ? 102.156 52.088 -8.599 1.00 33.38 104 GLU B N 1
ATOM 4569 C CA . GLU B 1 128 ? 102.278 51.338 -9.853 1.00 34.49 104 GLU B CA 1
ATOM 4570 C C . GLU B 1 128 ? 101.322 50.137 -9.804 1.00 33.25 104 GLU B C 1
ATOM 4571 O O . GLU B 1 128 ? 100.765 49.858 -8.744 1.00 31.42 104 GLU B O 1
ATOM 4577 N N . ASP B 1 129 ? 101.088 49.464 -10.935 1.00 31.34 105 ASP B N 1
ATOM 4578 C CA . ASP B 1 129 ? 100.141 48.338 -10.983 1.00 31.38 105 ASP B CA 1
ATOM 4579 C C . ASP B 1 129 ? 100.436 47.358 -9.835 1.00 30.52 105 ASP B C 1
ATOM 4580 O O . ASP B 1 129 ? 101.591 46.987 -9.665 1.00 29.55 105 ASP B O 1
ATOM 4585 N N . PRO B 1 130 ? 99.403 46.975 -9.034 1.00 30.69 106 PRO B N 1
ATOM 4586 C CA . PRO B 1 130 ? 99.581 46.049 -7.881 1.00 29.60 106 PRO B CA 1
ATOM 4587 C C . PRO B 1 130 ? 100.163 44.690 -8.256 1.00 29.88 106 PRO B C 1
ATOM 4588 O O . PRO B 1 130 ? 100.836 44.048 -7.449 1.00 30.25 106 PRO B O 1
ATOM 4592 N N . PHE B 1 131 ? 99.938 44.259 -9.492 1.00 28.82 107 PHE B N 1
ATOM 4593 C CA . PHE B 1 131 ? 100.408 42.962 -9.910 1.00 28.51 107 PHE B CA 1
ATOM 4594 C C . PHE B 1 131 ? 101.624 43.080 -10.815 1.00 29.22 107 PHE B C 1
ATOM 4595 O O . PHE B 1 131 ? 101.890 42.233 -11.662 1.00 30.05 107 PHE B O 1
ATOM 4603 N N . THR B 1 132 ? 102.376 44.150 -10.608 1.00 29.24 108 THR B N 1
ATOM 4604 C CA . THR B 1 132 ? 103.659 44.329 -11.257 1.00 30.95 108 THR B CA 1
ATOM 4605 C C . THR B 1 132 ? 104.670 44.697 -10.162 1.00 30.05 108 THR B C 1
ATOM 4606 O O . THR B 1 132 ? 104.607 45.802 -9.619 1.00 30.62 108 THR B O 1
ATOM 4610 N N . LEU B 1 133 ? 105.584 43.787 -9.835 1.00 27.83 109 LEU B N 1
ATOM 4611 C CA . LEU B 1 133 ? 106.659 44.091 -8.871 1.00 27.72 109 LEU B CA 1
ATOM 4612 C C . LEU B 1 133 ? 107.428 45.365 -9.276 1.00 26.92 109 LEU B C 1
ATOM 4613 O O . LEU B 1 133 ? 108.020 45.437 -10.357 1.00 25.96 109 LEU B O 1
ATOM 4618 N N . SER B 1 134 ? 107.420 46.373 -8.416 1.00 23.76 110 SER B N 1
ATOM 4619 C CA . SER B 1 134 ? 108.047 47.648 -8.727 1.00 25.31 110 SER B CA 1
ATOM 4620 C C . SER B 1 134 ? 109.092 48.005 -7.656 1.00 25.03 110 SER B C 1
ATOM 4621 O O . SER B 1 134 ? 108.824 47.854 -6.455 1.00 24.50 110 SER B O 1
ATOM 4624 N N . VAL B 1 135 ? 110.280 48.415 -8.076 1.00 23.65 111 VAL B N 1
ATOM 4625 C CA . VAL B 1 135 ? 111.329 48.785 -7.139 1.00 24.87 111 VAL B CA 1
ATOM 4626 C C . VAL B 1 135 ? 111.556 50.302 -7.096 1.00 25.43 111 VAL B C 1
ATOM 4627 O O . VAL B 1 135 ? 111.898 50.913 -8.113 1.00 23.21 111 VAL B O 1
ATOM 4631 N N . ARG B 1 136 ? 111.367 50.934 -5.936 1.00 22.28 112 ARG B N 1
ATOM 4632 C CA . ARG B 1 136 ? 111.564 52.380 -5.881 1.00 23.53 112 ARG B CA 1
ATOM 4633 C C . ARG B 1 136 ? 112.206 52.722 -4.565 1.00 23.95 112 ARG B C 1
ATOM 4634 O O . ARG B 1 136 ? 111.754 52.250 -3.530 1.00 22.47 112 ARG B O 1
ATOM 4642 N N . ASN B 1 137 ? 113.264 53.524 -4.606 1.00 24.34 113 ASN B N 1
ATOM 4643 C CA . ASN B 1 137 ? 113.853 54.058 -3.363 1.00 25.85 113 ASN B CA 1
ATOM 4644 C C . ASN B 1 137 ? 114.338 52.996 -2.401 1.00 24.97 113 ASN B C 1
ATOM 4645 O O . ASN B 1 137 ? 114.378 53.227 -1.187 1.00 26.05 113 ASN B O 1
ATOM 4650 N N . GLY B 1 138 ? 114.751 51.854 -2.929 1.00 24.17 114 GLY B N 1
ATOM 4651 C CA . GLY B 1 138 ? 115.234 50.788 -2.054 1.00 24.06 114 GLY B CA 1
ATOM 4652 C C . GLY B 1 138 ? 114.151 49.913 -1.435 1.00 23.20 114 GLY B C 1
ATOM 4653 O O . GLY B 1 138 ? 114.447 49.140 -0.520 1.00 21.29 114 GLY B O 1
ATOM 4654 N N . PHE B 1 139 ? 112.915 50.042 -1.933 1.00 20.64 115 PHE B N 1
ATOM 4655 C CA . PHE B 1 139 ? 111.791 49.183 -1.556 1.00 20.27 115 PHE B CA 1
ATOM 4656 C C . PHE B 1 139 ? 111.260 48.492 -2.790 1.00 21.22 115 PHE B C 1
ATOM 4657 O O . PHE B 1 139 ? 111.341 49.055 -3.871 1.00 20.00 115 PHE B O 1
ATOM 4665 N N . MET B 1 140 ? 110.723 47.289 -2.614 1.00 21.71 116 MET B N 1
ATOM 4666 C CA . MET B 1 140 ? 109.959 46.599 -3.651 1.00 21.67 116 MET B CA 1
ATOM 4667 C C . MET B 1 140 ? 108.466 46.669 -3.260 1.00 21.08 116 MET B C 1
ATOM 4668 O O . MET B 1 140 ? 108.077 46.535 -2.059 1.00 20.93 116 MET B O 1
ATOM 4673 N N . TYR B 1 141 ? 107.631 46.927 -4.259 1.00 20.37 117 TYR B N 1
ATOM 4674 C CA . TYR B 1 141 ? 106.189 47.134 -4.131 1.00 20.86 117 TYR B CA 1
ATOM 4675 C C . TYR B 1 141 ? 105.415 46.153 -5.001 1.00 22.88 117 TYR B C 1
ATOM 4676 O O . TYR B 1 141 ? 105.789 45.916 -6.162 1.00 21.60 117 TYR B O 1
ATOM 4685 N N . GLY B 1 142 ? 104.316 45.624 -4.468 1.00 22.64 118 GLY B N 1
ATOM 4686 C CA . GLY B 1 142 ? 103.520 44.662 -5.222 1.00 22.93 118 GLY B CA 1
ATOM 4687 C C . GLY B 1 142 ? 102.632 43.921 -4.248 1.00 22.94 118 GLY B C 1
ATOM 4688 O O . GLY B 1 142 ? 103.021 43.758 -3.092 1.00 22.83 118 GLY B O 1
ATOM 4689 N N . ARG B 1 143 ? 101.441 43.508 -4.704 1.00 22.39 119 ARG B N 1
ATOM 4690 C CA . ARG B 1 143 ? 100.516 42.710 -3.895 1.00 21.38 119 ARG B CA 1
ATOM 4691 C C . ARG B 1 143 ? 101.139 41.334 -3.697 1.00 20.68 119 ARG B C 1
ATOM 4692 O O . ARG B 1 143 ? 101.390 40.608 -4.650 1.00 22.92 119 ARG B O 1
ATOM 4700 N N . GLY B 1 144 ? 101.405 40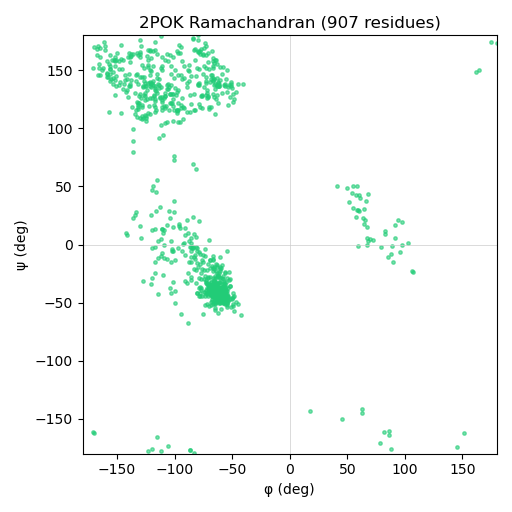.994 -2.446 1.00 20.23 120 GLY B N 1
ATOM 4701 C CA . GLY B 1 144 ? 102.128 39.773 -2.144 1.00 17.70 120 GLY B CA 1
ATOM 4702 C C . GLY B 1 144 ? 103.625 39.858 -1.891 1.00 16.08 120 GLY B C 1
ATOM 4703 O O . GLY B 1 144 ? 104.225 38.840 -1.643 1.00 16.52 120 GLY B O 1
ATOM 4704 N N . VAL B 1 145 ? 104.257 41.028 -1.948 1.00 15.09 121 VAL B N 1
ATOM 4705 C CA . VAL B 1 145 ? 105.695 41.039 -1.772 1.00 16.56 121 VAL B CA 1
ATOM 4706 C C . VAL B 1 145 ? 106.021 40.730 -0.317 1.00 16.97 121 VAL B C 1
ATOM 4707 O O . VAL B 1 145 ? 107.033 40.105 -0.015 1.00 17.64 121 VAL B O 1
ATOM 4711 N N . ASP B 1 146 ? 105.154 41.200 0.556 1.00 16.46 122 ASP B N 1
ATOM 4712 C CA . ASP B 1 146 ? 105.317 40.930 1.989 1.00 18.24 122 ASP B CA 1
ATOM 4713 C C . ASP B 1 146 ? 104.477 39.690 2.364 1.00 19.24 122 ASP B C 1
ATOM 4714 O O . ASP B 1 146 ? 105.021 38.657 2.781 1.00 21.62 122 ASP B O 1
ATOM 4719 N N . ASP B 1 147 ? 103.165 39.778 2.141 1.00 19.26 123 ASP B N 1
ATOM 4720 C CA . ASP B 1 147 ? 102.217 38.722 2.491 1.00 20.13 123 ASP B CA 1
ATOM 4721 C C . ASP B 1 147 ? 101.645 38.041 1.231 1.00 19.89 123 ASP B C 1
ATOM 4722 O O . ASP B 1 147 ? 100.650 38.502 0.726 1.00 21.19 123 ASP B O 1
ATOM 4727 N N . ASP B 1 148 ? 102.209 36.932 0.752 1.00 19.81 124 ASP B N 1
ATOM 4728 C CA . ASP B 1 148 ? 103.318 36.210 1.399 1.00 18.60 124 ASP B CA 1
ATOM 4729 C C . ASP B 1 148 ? 104.329 35.672 0.396 1.00 18.12 124 ASP B C 1
ATOM 4730 O O . ASP B 1 148 ? 105.190 34.876 0.743 1.00 15.79 124 ASP B O 1
ATOM 4735 N N . LYS B 1 149 ? 104.190 36.059 -0.872 1.00 16.98 125 LYS B N 1
ATOM 4736 C CA . LYS B 1 149 ? 105.059 35.516 -1.930 1.00 16.88 125 LYS B CA 1
ATOM 4737 C C . LYS B 1 149 ? 106.551 35.818 -1.763 1.00 16.01 125 LYS B C 1
ATOM 4738 O O . LYS B 1 149 ? 107.387 34.983 -2.007 1.00 16.79 125 LYS B O 1
ATOM 4744 N N . GLY B 1 150 ? 106.888 37.022 -1.322 1.00 16.56 126 GLY B N 1
ATOM 4745 C CA . GLY B 1 150 ? 108.265 37.385 -1.077 1.00 15.98 126 GLY B CA 1
ATOM 4746 C C . GLY B 1 150 ? 108.944 36.473 -0.067 1.00 16.56 126 GLY B C 1
ATOM 4747 O O . GLY B 1 150 ? 110.119 36.177 -0.211 1.00 16.94 126 GLY B O 1
ATOM 4748 N N . HIS B 1 151 ? 108.214 36.021 0.952 1.00 15.89 127 HIS B N 1
ATOM 4749 C CA . HIS B 1 151 ? 108.785 35.103 1.942 1.00 14.99 127 HIS B CA 1
ATOM 4750 C C . HIS B 1 151 ? 109.144 33.774 1.303 1.00 14.61 127 HIS B C 1
ATOM 4751 O O . HIS B 1 151 ? 110.163 33.191 1.624 1.00 12.76 127 HIS B O 1
ATOM 4758 N N . ILE B 1 152 ? 108.353 33.340 0.327 1.00 14.62 128 ILE B N 1
ATOM 4759 C CA . ILE B 1 152 ? 108.620 32.085 -0.352 1.00 15.54 128 ILE B CA 1
ATOM 4760 C C . ILE B 1 152 ? 109.926 32.153 -1.112 1.00 16.77 128 ILE B C 1
ATOM 4761 O O . ILE B 1 152 ? 110.764 31.268 -0.940 1.00 16.62 128 ILE B O 1
ATOM 4766 N N . THR B 1 153 ? 110.063 33.136 -2.032 1.00 16.84 129 THR B N 1
ATOM 4767 C CA . THR B 1 153 ? 111.309 33.299 -2.783 1.00 16.05 129 THR B CA 1
ATOM 4768 C C . THR B 1 153 ? 112.547 33.560 -1.925 1.00 16.99 129 THR B C 1
ATOM 4769 O O . THR B 1 153 ? 113.596 33.019 -2.185 1.00 17.11 129 THR B O 1
ATOM 4773 N N . ALA B 1 154 ? 112.438 34.378 -0.891 1.00 16.27 130 ALA B N 1
ATOM 4774 C CA . ALA B 1 154 ? 113.584 34.596 -0.024 1.00 16.52 130 ALA B CA 1
ATOM 4775 C C . ALA B 1 154 ? 114.049 33.304 0.657 1.00 15.88 130 ALA B C 1
ATOM 4776 O O . ALA B 1 154 ? 115.239 33.082 0.799 1.00 17.54 130 ALA B O 1
ATOM 4778 N N . ARG B 1 155 ? 113.124 32.481 1.139 1.00 16.07 131 ARG B N 1
ATOM 4779 C CA . ARG B 1 155 ? 113.496 31.216 1.788 1.00 15.50 131 ARG B CA 1
ATOM 4780 C C . ARG B 1 155 ? 114.065 30.173 0.792 1.00 15.78 131 ARG B C 1
ATOM 4781 O O . ARG B 1 155 ? 115.016 29.474 1.088 1.00 16.02 131 ARG B O 1
ATOM 4789 N N . LEU B 1 156 ? 113.508 30.076 -0.397 1.00 16.03 132 LEU B N 1
ATOM 4790 C CA . LEU B 1 156 ? 114.140 29.189 -1.344 1.00 15.67 132 LEU B CA 1
ATOM 4791 C C . LEU B 1 156 ? 115.529 29.727 -1.667 1.00 15.13 132 LEU B C 1
ATOM 4792 O O . LEU B 1 156 ? 116.474 28.943 -1.826 1.00 17.01 132 LEU B O 1
ATOM 4797 N N . SER B 1 157 ? 115.706 31.055 -1.710 1.00 16.25 133 SER B N 1
ATOM 4798 C CA . SER B 1 157 ? 117.034 31.655 -1.983 1.00 16.74 133 SER B CA 1
ATOM 4799 C C . SER B 1 157 ? 118.043 31.286 -0.958 1.00 17.25 133 SER B C 1
ATOM 4800 O O . SER B 1 157 ? 119.188 31.044 -1.270 1.00 16.39 133 SER B O 1
ATOM 4803 N N . ALA B 1 158 ? 117.625 31.319 0.313 1.00 15.32 134 ALA B N 1
ATOM 4804 C CA . ALA B 1 158 ? 118.496 30.965 1.395 1.00 15.08 134 ALA B CA 1
ATOM 4805 C C . ALA B 1 158 ? 118.964 29.519 1.291 1.00 15.95 134 ALA B C 1
ATOM 4806 O O . ALA B 1 158 ? 120.155 29.230 1.540 1.00 16.14 134 ALA B O 1
ATOM 4808 N N . LEU B 1 159 ? 118.059 28.612 0.883 1.00 17.99 135 LEU B N 1
ATOM 4809 C CA . LEU B 1 159 ? 118.399 27.184 0.814 1.00 18.87 135 LEU B CA 1
ATOM 4810 C C . LEU B 1 159 ? 119.406 27.010 -0.310 1.00 18.73 135 LEU B C 1
ATOM 4811 O O . LEU B 1 159 ? 120.461 26.381 -0.140 1.00 17.93 135 LEU B O 1
ATOM 4816 N N . ARG B 1 160 ? 119.066 27.572 -1.464 1.00 18.97 136 ARG B N 1
ATOM 4817 C CA . ARG B 1 160 ? 119.935 27.470 -2.611 1.00 19.29 136 ARG B CA 1
ATOM 4818 C C . ARG B 1 160 ? 121.295 28.173 -2.471 1.00 20.65 136 ARG B C 1
ATOM 4819 O O . ARG B 1 160 ? 122.298 27.717 -3.035 1.00 22.07 136 ARG B O 1
ATOM 4827 N N . LYS B 1 161 ? 121.341 29.279 -1.737 1.00 21.09 137 LYS B N 1
ATOM 4828 C CA . LYS B 1 161 ? 122.584 29.984 -1.433 1.00 21.83 137 LYS B CA 1
ATOM 4829 C C . LYS B 1 161 ? 123.482 29.065 -0.610 1.00 22.32 137 LYS B C 1
ATOM 4830 O O . LYS B 1 161 ? 124.673 28.907 -0.907 1.00 21.54 137 LYS B O 1
ATOM 4836 N N . TYR B 1 162 ? 122.911 28.455 0.433 1.00 20.93 138 TYR B N 1
ATOM 4837 C CA . TYR B 1 162 ? 123.625 27.466 1.249 1.00 21.88 138 TYR B CA 1
ATOM 4838 C C . TYR B 1 162 ? 124.210 26.354 0.383 1.00 22.05 138 TYR B C 1
ATOM 4839 O O . TYR B 1 162 ? 125.343 25.937 0.563 1.00 21.76 138 TYR B O 1
ATOM 4848 N N . MET B 1 163 ? 123.411 25.876 -0.560 1.00 24.51 139 MET B N 1
ATOM 4849 C CA . MET B 1 163 ? 123.831 24.794 -1.457 1.00 25.34 139 MET B CA 1
ATOM 4850 C C . MET B 1 163 ? 124.969 25.182 -2.421 1.00 26.74 139 MET B C 1
ATOM 4851 O O . MET B 1 163 ? 125.582 24.321 -3.067 1.00 27.30 139 MET B O 1
ATOM 4856 N N . GLN B 1 164 ? 125.253 26.469 -2.523 1.00 26.67 140 GLN B N 1
ATOM 4857 C CA . GLN B 1 164 ? 126.346 26.943 -3.370 1.00 27.49 140 GLN B CA 1
ATOM 4858 C C . GLN B 1 164 ? 127.674 26.686 -2.706 1.00 26.87 140 GLN B C 1
ATOM 4859 O O . GLN B 1 164 ? 128.703 26.630 -3.376 1.00 26.89 140 GLN B O 1
ATOM 4865 N N . HIS B 1 165 ? 127.641 26.519 -1.388 1.00 25.20 141 HIS B N 1
ATOM 4866 C CA . HIS B 1 165 ? 128.858 26.479 -0.604 1.00 25.55 141 HIS B CA 1
ATOM 4867 C C . HIS B 1 165 ? 129.112 25.204 0.170 1.00 24.28 141 HIS B C 1
ATOM 4868 O O . HIS B 1 165 ? 130.146 25.105 0.797 1.00 25.53 141 HIS B O 1
ATOM 4875 N N . HIS B 1 166 ? 128.173 24.258 0.125 1.00 23.44 142 HIS B N 1
ATOM 4876 C CA . HIS B 1 166 ? 128.244 23.008 0.866 1.00 23.78 142 HIS B CA 1
ATOM 4877 C C . HIS B 1 166 ? 127.770 21.879 -0.014 1.00 24.61 142 HIS B C 1
ATOM 4878 O O . HIS B 1 166 ? 127.034 22.115 -0.985 1.00 25.77 142 HIS B O 1
ATOM 4885 N N . ASP B 1 167 ? 128.185 20.649 0.299 1.00 25.65 143 ASP B N 1
ATOM 4886 C CA . ASP B 1 167 ? 127.817 19.524 -0.561 1.00 27.57 143 ASP B CA 1
ATOM 4887 C C . ASP B 1 167 ? 126.394 19.061 -0.351 1.00 28.36 143 ASP B C 1
ATOM 4888 O O . ASP B 1 167 ? 125.728 18.638 -1.293 1.00 28.90 143 ASP B O 1
ATOM 4893 N N . ASP B 1 168 ? 125.937 19.101 0.899 1.00 27.36 144 ASP B N 1
ATOM 4894 C CA . ASP B 1 168 ? 124.622 18.573 1.219 1.00 28.41 144 ASP B CA 1
ATOM 4895 C C . ASP B 1 168 ? 123.991 19.401 2.354 1.00 26.29 144 ASP B C 1
ATOM 4896 O O . ASP B 1 168 ? 124.704 20.072 3.130 1.00 25.92 144 ASP B O 1
ATOM 4901 N N . LEU B 1 169 ? 122.667 19.319 2.461 1.00 23.84 145 LEU B N 1
ATOM 4902 C CA . LEU B 1 169 ? 121.951 19.973 3.553 1.00 21.72 145 LEU B CA 1
ATOM 4903 C C . LEU B 1 169 ? 122.243 19.160 4.802 1.00 21.00 145 LEU B C 1
ATOM 4904 O O . LEU B 1 169 ? 122.310 17.947 4.754 1.00 20.88 145 LEU B O 1
ATOM 4909 N N . PRO B 1 170 ? 122.433 19.841 5.914 1.00 19.88 146 PRO B N 1
ATOM 4910 C CA . PRO B 1 170 ? 122.674 19.228 7.225 1.00 20.11 146 PRO B CA 1
ATOM 4911 C C . PRO B 1 170 ? 121.379 18.863 7.976 1.00 20.53 146 PRO B C 1
ATOM 4912 O O . PRO B 1 170 ? 121.422 18.295 9.099 1.00 21.18 146 PRO B O 1
ATOM 4916 N N . VAL B 1 171 ? 120.241 19.192 7.358 1.00 21.37 147 VAL B N 1
ATOM 4917 C CA . VAL B 1 171 ? 118.891 19.037 7.940 1.00 21.36 147 VAL B CA 1
ATOM 4918 C C . VAL B 1 171 ? 117.923 18.838 6.774 1.00 20.78 147 VAL B C 1
ATOM 4919 O O . VAL B 1 171 ? 118.102 19.440 5.688 1.00 19.15 147 VAL B O 1
ATOM 4923 N N . ASN B 1 172 ? 116.937 17.970 6.957 1.00 19.60 148 ASN B N 1
ATOM 4924 C CA . ASN B 1 172 ? 115.890 17.824 5.965 1.00 20.83 148 ASN B CA 1
ATOM 4925 C C . ASN B 1 172 ? 115.058 19.107 5.967 1.00 20.98 148 ASN B C 1
ATOM 4926 O O . ASN B 1 172 ? 114.803 19.699 7.036 1.00 19.53 148 ASN B O 1
ATOM 4931 N N . ILE B 1 173 ? 114.612 19.560 4.798 1.00 18.91 149 ILE B N 1
ATOM 4932 C CA . ILE B 1 173 ? 113.793 20.794 4.778 1.00 19.45 149 ILE B CA 1
ATOM 4933 C C . ILE B 1 173 ? 112.535 20.590 3.965 1.00 19.95 149 ILE B C 1
ATOM 4934 O O . ILE B 1 173 ? 112.624 20.113 2.839 1.00 18.95 149 ILE B O 1
ATOM 4939 N N . SER B 1 174 ? 111.372 20.910 4.546 1.00 19.49 150 SER B N 1
ATOM 4940 C CA . SER B 1 174 ? 110.110 20.802 3.841 1.00 19.71 150 SER B CA 1
ATOM 4941 C C . SER B 1 174 ? 109.452 22.147 3.701 1.00 19.81 150 SER B C 1
ATOM 4942 O O . SER B 1 174 ? 109.400 22.927 4.651 1.00 20.08 150 SER B O 1
ATOM 4945 N N . PHE B 1 175 ? 108.984 22.460 2.496 1.00 17.93 151 PHE B N 1
ATOM 4946 C CA . PHE B 1 175 ? 108.195 23.672 2.325 1.00 18.27 151 PHE B CA 1
ATOM 4947 C C . PHE B 1 175 ? 106.738 23.211 2.201 1.00 19.35 151 PHE B C 1
ATOM 4948 O O . PHE B 1 175 ? 106.449 22.290 1.437 1.00 18.58 151 PHE B O 1
ATOM 4956 N N . ILE B 1 176 ? 105.831 23.810 2.977 1.00 19.64 152 ILE B N 1
ATOM 4957 C CA . ILE B 1 176 ? 104.397 23.588 2.790 1.00 20.70 152 ILE B CA 1
ATOM 4958 C C . ILE B 1 176 ? 103.751 24.912 2.418 1.00 22.47 152 ILE B C 1
ATOM 4959 O O . ILE B 1 176 ? 103.959 25.919 3.082 1.00 21.41 152 ILE B O 1
ATOM 4964 N N . MET B 1 177 ? 103.042 24.918 1.285 1.00 22.23 153 MET B N 1
ATOM 4965 C CA . MET B 1 177 ? 102.460 26.133 0.760 1.00 24.82 153 MET B CA 1
ATOM 4966 C C . MET B 1 177 ? 100.985 25.903 0.483 1.00 25.36 153 MET B C 1
ATOM 4967 O O . MET B 1 177 ? 100.647 24.984 -0.299 1.00 28.16 153 MET B O 1
ATOM 4972 N N . GLU B 1 178 ? 100.107 26.648 1.169 1.00 23.18 154 GLU B N 1
ATOM 4973 C CA . GLU B 1 178 ? 98.659 26.561 0.955 1.00 21.62 154 GLU B CA 1
ATOM 4974 C C . GLU B 1 178 ? 98.161 27.776 0.211 1.00 19.49 154 GLU B C 1
ATOM 4975 O O . GLU B 1 178 ? 98.847 28.799 0.167 1.00 19.03 154 GLU B O 1
ATOM 4981 N N . GLY B 1 179 ? 96.949 27.685 -0.340 1.00 20.45 155 GLY B N 1
ATOM 4982 C CA . GLY B 1 179 ? 96.369 28.792 -1.100 1.00 17.73 155 GLY B CA 1
ATOM 4983 C C . GLY B 1 179 ? 95.066 29.328 -0.570 1.00 18.89 155 GLY B C 1
ATOM 4984 O O . GLY B 1 179 ? 94.301 29.905 -1.313 1.00 20.50 155 GLY B O 1
ATOM 4985 N N . ALA B 1 180 ? 94.780 29.178 0.724 1.00 19.01 156 ALA B N 1
ATOM 4986 C CA . ALA B 1 180 ? 93.527 29.736 1.232 1.00 17.89 156 ALA B CA 1
ATOM 4987 C C . ALA B 1 180 ? 93.726 30.459 2.567 1.00 18.82 156 ALA B C 1
ATOM 4988 O O . ALA B 1 180 ? 92.780 30.629 3.354 1.00 19.13 156 ALA B O 1
ATOM 4990 N N . GLU B 1 181 ? 94.951 30.891 2.823 1.00 19.35 157 GLU B N 1
ATOM 4991 C CA . GLU B 1 181 ? 95.258 31.469 4.160 1.00 20.63 157 GLU B CA 1
ATOM 4992 C C . GLU B 1 181 ? 94.447 32.726 4.397 1.00 20.72 157 GLU B C 1
ATOM 4993 O O . GLU B 1 181 ? 94.040 32.973 5.515 1.00 22.41 157 GLU B O 1
ATOM 4999 N N . GLU B 1 182 ? 94.199 33.527 3.362 1.00 20.53 158 GLU B N 1
ATOM 5000 C CA . GLU B 1 182 ? 93.459 34.792 3.556 1.00 22.26 158 GLU B CA 1
ATOM 5001 C C . GLU B 1 182 ? 91.948 34.594 3.751 1.00 23.46 158 GLU B C 1
ATOM 5002 O O . GLU B 1 182 ? 91.209 35.535 4.065 1.00 23.81 158 GLU B O 1
ATOM 5008 N N . SER B 1 183 ? 91.506 33.361 3.541 1.00 24.48 159 SER B N 1
ATOM 5009 C CA . SER B 1 183 ? 90.130 32.958 3.716 1.00 23.86 159 SER B CA 1
ATOM 5010 C C . SER B 1 183 ? 90.082 31.932 4.840 1.00 24.93 159 SER B C 1
ATOM 5011 O O . SER B 1 183 ? 89.431 30.891 4.740 1.00 25.38 159 SER B O 1
ATOM 5014 N N . ALA B 1 184 ? 90.783 32.227 5.926 1.00 24.95 160 ALA B N 1
ATOM 5015 C CA . ALA B 1 184 ? 90.791 31.334 7.080 1.00 24.45 160 ALA B CA 1
ATOM 5016 C C . ALA B 1 184 ? 91.271 29.903 6.811 1.00 23.88 160 ALA B C 1
ATOM 5017 O O . ALA B 1 184 ? 90.831 28.959 7.482 1.00 24.17 160 ALA B O 1
ATOM 5019 N N . SER B 1 185 ? 92.160 29.726 5.831 1.00 21.71 161 SER B N 1
ATOM 5020 C CA . SER B 1 185 ? 92.790 28.429 5.619 1.00 20.93 161 SER B CA 1
ATOM 5021 C C . SER B 1 185 ? 91.789 27.305 5.378 1.00 21.82 161 SER B C 1
ATOM 5022 O O . SER B 1 185 ? 91.946 26.192 5.893 1.00 21.78 161 SER B O 1
ATOM 5025 N N . THR B 1 186 ? 90.776 27.577 4.570 1.00 21.33 162 THR B N 1
ATOM 5026 C CA . THR B 1 186 ? 89.797 26.558 4.216 1.00 21.54 162 THR B CA 1
ATOM 5027 C C . THR B 1 186 ? 90.472 25.260 3.766 1.00 21.15 162 THR B C 1
ATOM 5028 O O . THR B 1 186 ? 91.296 25.259 2.853 1.00 22.40 162 THR B O 1
ATOM 5032 N N . ASP B 1 187 ? 90.107 24.163 4.432 1.00 21.93 163 ASP B N 1
ATOM 5033 C CA . ASP B 1 187 ? 90.588 22.795 4.163 1.00 23.07 163 ASP B CA 1
ATOM 5034 C C . ASP B 1 187 ? 92.071 22.524 4.480 1.00 22.33 163 ASP B C 1
ATOM 5035 O O . ASP B 1 187 ? 92.564 21.412 4.277 1.00 21.39 163 ASP B O 1
ATOM 5040 N N . LEU B 1 188 ? 92.771 23.517 5.021 1.00 21.65 164 LEU B N 1
ATOM 5041 C CA . LEU B 1 188 ? 94.149 23.256 5.501 1.00 22.06 164 LEU B CA 1
ATOM 5042 C C . LEU B 1 188 ? 94.186 22.036 6.401 1.00 22.56 164 LEU B C 1
ATOM 5043 O O . LEU B 1 188 ? 95.082 21.197 6.272 1.00 22.07 164 LEU B O 1
ATOM 5048 N N . ASP B 1 189 ? 93.237 21.961 7.331 1.00 23.97 165 ASP B N 1
ATOM 5049 C CA . ASP B 1 189 ? 93.172 20.862 8.296 1.00 25.02 165 ASP B CA 1
ATOM 5050 C C . ASP B 1 189 ? 93.137 19.495 7.619 1.00 25.22 165 ASP B C 1
ATOM 5051 O O . ASP B 1 189 ? 93.796 18.551 8.057 1.00 24.54 165 ASP B O 1
ATOM 5056 N N . LYS B 1 190 ? 92.403 19.412 6.512 1.00 25.27 166 LYS B N 1
ATOM 5057 C CA . LYS B 1 190 ? 92.280 18.161 5.797 1.00 26.46 166 LYS B CA 1
ATOM 5058 C C . LYS B 1 190 ? 93.555 17.817 5.063 1.00 24.85 166 LYS B C 1
ATOM 5059 O O . LYS B 1 190 ? 93.952 16.658 5.028 1.00 23.95 166 LYS B O 1
ATOM 5065 N N . TYR B 1 191 ? 94.212 18.818 4.481 1.00 23.84 167 TYR B N 1
ATOM 5066 C CA . TYR B 1 191 ? 95.465 18.564 3.787 1.00 22.66 167 TYR B CA 1
ATOM 5067 C C . TYR B 1 191 ? 96.537 18.112 4.785 1.00 23.08 167 TYR B C 1
ATOM 5068 O O . TYR B 1 191 ? 97.357 17.243 4.486 1.00 22.96 167 TYR B O 1
ATOM 5077 N N . LEU B 1 192 ? 96.559 18.712 5.967 1.00 24.21 168 LEU B N 1
ATOM 5078 C CA . LEU B 1 192 ? 97.580 18.319 6.949 1.00 26.45 168 LEU B CA 1
ATOM 5079 C C . LEU B 1 192 ? 97.337 16.931 7.524 1.00 28.26 168 LEU B C 1
ATOM 5080 O O . LEU B 1 192 ? 98.270 16.270 7.954 1.00 29.10 168 LEU B O 1
ATOM 5085 N N . GLU B 1 193 ? 96.081 16.517 7.567 1.00 30.08 169 GLU B N 1
ATOM 5086 C CA . GLU B 1 193 ? 95.725 15.198 8.071 1.00 33.80 169 GLU B CA 1
ATOM 5087 C C . GLU B 1 193 ? 96.236 14.151 7.081 1.00 32.90 169 GLU B C 1
ATOM 5088 O O . GLU B 1 193 ? 96.814 13.131 7.440 1.00 33.72 169 GLU B O 1
ATOM 5094 N N . LYS B 1 194 ? 96.043 14.457 5.815 1.00 31.85 170 LYS B N 1
ATOM 5095 C CA . LYS B 1 194 ? 96.392 13.584 4.738 1.00 31.28 170 LYS B CA 1
ATOM 5096 C C . LYS B 1 194 ? 97.901 13.427 4.619 1.00 30.42 170 LYS B C 1
ATOM 5097 O O . LYS B 1 194 ? 98.398 12.345 4.318 1.00 30.92 170 LYS B O 1
ATOM 5103 N N . HIS B 1 195 ? 98.643 14.498 4.857 1.00 29.14 171 HIS B N 1
ATOM 5104 C CA . HIS B 1 195 ? 100.081 14.476 4.614 1.00 28.73 171 HIS B CA 1
ATOM 5105 C C . HIS B 1 195 ? 100.920 14.519 5.884 1.00 28.75 171 HIS B C 1
ATOM 5106 O O . HIS B 1 195 ? 102.134 14.663 5.824 1.00 27.72 171 HIS B O 1
ATOM 5113 N N . ALA B 1 196 ? 100.263 14.368 7.029 1.00 29.86 172 ALA B N 1
ATOM 5114 C CA . ALA B 1 196 ? 100.917 14.426 8.344 1.00 31.00 172 ALA B CA 1
ATOM 5115 C C . ALA B 1 196 ? 102.089 13.460 8.534 1.00 32.77 172 ALA B C 1
ATOM 5116 O O . ALA B 1 196 ? 103.025 13.790 9.261 1.00 32.65 172 ALA B O 1
ATOM 5118 N N . ASP B 1 197 ? 102.038 12.283 7.889 1.00 34.22 173 ASP B N 1
ATOM 5119 C CA . ASP B 1 197 ? 103.133 11.293 7.919 1.00 35.96 173 ASP B CA 1
ATOM 5120 C C . ASP B 1 197 ? 104.477 11.802 7.354 1.00 35.84 173 ASP B C 1
ATOM 5121 O O . ASP B 1 197 ? 105.549 11.377 7.802 1.00 36.09 173 ASP B O 1
ATOM 5130 N N . LYS B 1 198 ? 104.423 12.686 6.362 1.00 35.40 174 LYS B N 1
ATOM 5131 C CA . LYS B 1 198 ? 105.635 13.281 5.804 1.00 35.12 174 LYS B CA 1
ATOM 5132 C C . LYS B 1 198 ? 106.139 14.467 6.632 1.00 34.32 174 LYS B C 1
ATOM 5133 O O . LYS B 1 198 ? 107.228 14.970 6.375 1.00 34.93 174 LYS B O 1
ATOM 5139 N N . LEU B 1 199 ? 105.358 14.933 7.609 1.00 32.51 175 LEU B N 1
ATOM 5140 C CA . LEU B 1 199 ? 105.684 16.194 8.286 1.00 29.99 175 LEU B CA 1
ATOM 5141 C C . LEU B 1 199 ? 105.898 16.087 9.794 1.00 29.46 175 LEU B C 1
ATOM 5142 O O . LEU B 1 199 ? 106.707 16.802 10.365 1.00 29.71 175 LEU B O 1
ATOM 5147 N N . ARG B 1 200 ? 105.175 15.201 10.447 1.00 28.30 176 ARG B N 1
ATOM 5148 C CA . ARG B 1 200 ? 105.313 15.082 11.879 1.00 28.56 176 ARG B CA 1
ATOM 5149 C C . ARG B 1 200 ? 106.747 14.692 12.240 1.00 27.17 176 ARG B C 1
ATOM 5150 O O . ARG B 1 200 ? 107.458 14.067 11.449 1.00 26.05 176 ARG B O 1
ATOM 5158 N N . GLY B 1 201 ? 107.183 15.075 13.429 1.00 26.47 177 GLY B N 1
ATOM 5159 C CA . GLY B 1 201 ? 108.519 14.715 13.860 1.00 26.36 177 GLY B CA 1
ATOM 5160 C C . GLY B 1 201 ? 109.579 15.786 13.623 1.00 26.02 177 GLY B C 1
ATOM 5161 O O . GLY B 1 201 ? 110.693 15.644 14.091 1.00 26.17 177 GLY B O 1
ATOM 5162 N N . ALA B 1 202 ? 109.231 16.881 12.939 1.00 24.45 178 ALA B N 1
ATOM 5163 C CA . ALA B 1 202 ? 110.195 17.956 12.674 1.00 22.92 178 ALA B CA 1
ATOM 5164 C C . ALA B 1 202 ? 110.650 18.694 13.933 1.00 22.20 178 ALA B C 1
ATOM 5165 O O . ALA B 1 202 ? 109.952 18.693 14.965 1.00 19.65 178 ALA B O 1
ATOM 5167 N N . ASP B 1 203 ? 111.811 19.330 13.830 1.00 20.66 179 ASP B N 1
ATOM 5168 C CA . ASP B 1 203 ? 112.429 20.012 14.963 1.00 20.89 179 ASP B CA 1
ATOM 5169 C C . ASP B 1 203 ? 111.840 21.407 15.196 1.00 20.07 179 ASP B C 1
ATOM 5170 O O . ASP B 1 203 ? 111.713 21.884 16.320 1.00 17.56 179 ASP B O 1
ATOM 5175 N N . LEU B 1 204 ? 111.453 22.071 14.114 1.00 17.39 180 LEU B N 1
ATOM 5176 C CA . LEU B 1 204 ? 111.008 23.434 14.176 1.00 16.48 180 LEU B CA 1
ATOM 5177 C C . LEU B 1 204 ? 110.162 23.739 12.944 1.00 16.62 180 LEU B C 1
ATOM 5178 O O . LEU B 1 204 ? 110.435 23.197 11.881 1.00 17.07 180 LEU B O 1
ATOM 5183 N N . LEU B 1 205 ? 109.122 24.549 13.094 1.00 16.34 181 LEU B N 1
ATOM 5184 C CA . LEU B 1 205 ? 108.371 25.052 11.903 1.00 16.98 181 LEU B CA 1
ATOM 5185 C C . LEU B 1 205 ? 108.434 26.590 11.867 1.00 17.42 181 LEU B C 1
ATOM 5186 O O . LEU B 1 205 ? 108.119 27.289 12.852 1.00 16.30 181 LEU B O 1
ATOM 5191 N N . VAL B 1 206 ? 108.880 27.131 10.727 1.00 16.62 182 VAL B N 1
ATOM 5192 C CA . VAL B 1 206 ? 108.969 28.564 10.562 1.00 16.11 182 VAL B CA 1
ATOM 5193 C C . VAL B 1 206 ? 107.698 29.059 9.921 1.00 16.93 182 VAL B C 1
ATOM 5194 O O . VAL B 1 206 ? 107.304 28.551 8.825 1.00 16.64 182 VAL B O 1
ATOM 5198 N N . TRP B 1 207 ? 107.063 30.044 10.568 1.00 14.97 183 TRP B N 1
ATOM 5199 C CA . TRP B 1 207 ? 105.758 30.539 10.188 1.00 17.10 183 TRP B CA 1
ATOM 5200 C C . TRP B 1 207 ? 105.859 31.377 8.909 1.00 17.86 183 TRP B C 1
ATOM 5201 O O . TRP B 1 207 ? 106.939 31.671 8.456 1.00 17.92 183 TRP B O 1
ATOM 5212 N N . GLU B 1 208 ? 104.715 31.765 8.389 1.00 19.58 184 GLU B N 1
ATOM 5213 C CA . GLU B 1 208 ? 104.605 32.334 7.044 1.00 21.51 184 GLU B CA 1
ATOM 5214 C C . GLU B 1 208 ? 105.233 33.716 6.818 1.00 22.58 184 GLU B C 1
ATOM 5215 O O . GLU B 1 208 ? 105.678 34.039 5.705 1.00 23.71 184 GLU B O 1
ATOM 5221 N N . GLN B 1 209 ? 105.235 34.553 7.839 1.00 23.62 185 GLN B N 1
ATOM 5222 C CA . GLN B 1 209 ? 105.767 35.894 7.689 1.00 25.41 185 GLN B CA 1
ATOM 5223 C C . GLN B 1 209 ? 106.100 36.477 9.048 1.00 24.11 185 GLN B C 1
ATOM 5224 O O . GLN B 1 209 ? 105.722 35.942 10.084 1.00 25.60 185 GLN B O 1
ATOM 5230 N N . GLY B 1 210 ? 106.765 37.610 9.037 1.00 23.71 186 GLY B N 1
ATOM 5231 C CA . GLY B 1 210 ? 107.093 38.316 10.282 1.00 22.99 186 GLY B CA 1
ATOM 5232 C C . GLY B 1 210 ? 107.571 39.707 9.915 1.00 23.83 186 GLY B C 1
ATOM 5233 O O . GLY B 1 210 ? 107.918 39.955 8.753 1.00 22.96 186 GLY B O 1
ATOM 5234 N N . THR B 1 211 ? 107.592 40.622 10.883 1.00 22.37 187 THR B N 1
ATOM 5235 C CA . THR B 1 211 ? 107.964 41.991 10.574 1.00 23.25 187 THR B CA 1
ATOM 5236 C C . THR B 1 211 ? 108.993 42.560 11.554 1.00 22.83 187 THR B C 1
ATOM 5237 O O . THR B 1 211 ? 109.247 41.978 12.605 1.00 23.15 187 THR B O 1
ATOM 5241 N N . LYS B 1 212 ? 109.620 43.672 11.181 1.00 22.44 188 LYS B N 1
ATOM 5242 C CA . LYS B 1 212 ? 110.409 44.464 12.135 1.00 20.67 188 LYS B CA 1
ATOM 5243 C C . LYS B 1 212 ? 109.393 45.401 12.747 1.00 20.94 188 LYS B C 1
ATOM 5244 O O . LYS B 1 212 ? 108.407 45.718 12.109 1.00 20.92 188 LYS B O 1
ATOM 5250 N N . ASN B 1 213 ? 109.558 45.808 14.010 1.00 20.24 189 ASN B N 1
ATOM 5251 C CA . ASN B 1 213 ? 108.613 46.745 14.602 1.00 20.83 189 ASN B CA 1
ATOM 5252 C C . ASN B 1 213 ? 109.059 48.158 14.260 1.00 21.36 189 ASN B C 1
ATOM 5253 O O . ASN B 1 213 ? 110.038 48.346 13.526 1.00 21.99 189 ASN B O 1
ATOM 5258 N N . ALA B 1 214 ? 108.356 49.162 14.767 1.00 22.75 190 ALA B N 1
ATOM 5259 C CA . ALA B 1 214 ? 108.665 50.557 14.444 1.00 23.87 190 ALA B CA 1
ATOM 5260 C C . ALA B 1 214 ? 110.063 50.998 14.848 1.00 25.43 190 ALA B C 1
ATOM 5261 O O . ALA B 1 214 ? 110.597 51.962 14.288 1.00 25.20 190 ALA B O 1
ATOM 5263 N N . LEU B 1 215 ? 110.666 50.283 15.796 1.00 23.98 191 LEU B N 1
ATOM 5264 C CA . LEU B 1 215 ? 112.026 50.570 16.239 1.00 23.91 191 LEU B CA 1
ATOM 5265 C C . LEU B 1 215 ? 113.066 49.683 15.539 1.00 22.77 191 LEU B C 1
ATOM 5266 O O . LEU B 1 215 ? 114.199 49.583 15.990 1.00 20.91 191 LEU B O 1
ATOM 5271 N N . GLU B 1 216 ? 112.674 49.038 14.439 1.00 22.32 192 GLU B N 1
ATOM 5272 C CA . GLU B 1 216 ? 113.576 48.194 13.650 1.00 22.84 192 GLU B CA 1
ATOM 5273 C C . GLU B 1 216 ? 114.114 46.930 14.339 1.00 20.41 192 GLU B C 1
ATOM 5274 O O . GLU B 1 216 ? 115.147 46.369 13.961 1.00 20.18 192 GLU B O 1
ATOM 5280 N N . GLN B 1 217 ? 113.414 46.494 15.377 1.00 21.34 193 GLN B N 1
ATOM 5281 C CA . GLN B 1 217 ? 113.735 45.246 16.039 1.00 19.44 193 GLN B CA 1
ATOM 5282 C C . GLN B 1 217 ? 112.981 44.130 15.357 1.00 17.96 193 GLN B C 1
ATOM 5283 O O . GLN B 1 217 ? 111.791 44.269 15.095 1.00 18.85 193 GLN B O 1
ATOM 5289 N N . LEU B 1 218 ? 113.652 43.015 15.100 1.00 18.48 194 LEU B N 1
ATOM 5290 C CA . LEU B 1 218 ? 112.986 41.881 14.455 1.00 18.29 194 LEU B CA 1
ATOM 5291 C C . LEU B 1 218 ? 111.987 41.230 15.414 1.00 19.81 194 LEU B C 1
ATOM 5292 O O . LEU B 1 218 ? 112.363 40.767 16.497 1.00 20.35 194 LEU B O 1
ATOM 5297 N N . GLU B 1 219 ? 110.711 41.225 15.060 1.00 19.08 195 GLU B N 1
ATOM 5298 C CA . GLU B 1 219 ? 109.738 40.503 15.903 1.00 21.45 195 GLU B CA 1
ATOM 5299 C C . GLU B 1 219 ? 109.839 39.006 15.673 1.00 22.01 195 GLU B C 1
ATOM 5300 O O . GLU B 1 219 ? 109.807 38.516 14.512 1.00 20.97 195 GLU B O 1
ATOM 5306 N N . ILE B 1 220 ? 109.990 38.283 16.776 1.00 20.03 196 ILE B N 1
ATOM 5307 C CA . ILE B 1 220 ? 110.050 36.838 16.766 1.00 19.46 196 ILE B CA 1
ATOM 5308 C C . ILE B 1 220 ? 108.896 36.395 17.659 1.00 20.39 196 ILE B C 1
ATOM 5309 O O . ILE B 1 220 ? 108.910 36.636 18.866 1.00 19.96 196 ILE B O 1
ATOM 5314 N N . SER B 1 221 ? 107.884 35.762 17.074 1.00 19.65 197 SER B N 1
ATOM 5315 C CA . SER B 1 221 ? 106.678 35.455 17.840 1.00 20.51 197 SER B CA 1
ATOM 5316 C C . SER B 1 221 ? 106.251 34.016 17.699 1.00 20.76 197 SER B C 1
ATOM 5317 O O . SER B 1 221 ? 106.654 33.288 16.760 1.00 21.51 197 SER B O 1
ATOM 5320 N N . GLY B 1 222 ? 105.433 33.576 18.642 1.00 21.08 198 GLY B N 1
ATOM 5321 C CA . GLY B 1 222 ? 105.045 32.183 18.660 1.00 19.02 198 GLY B CA 1
ATOM 5322 C C . GLY B 1 222 ? 103.581 31.899 18.860 1.00 19.36 198 GLY B C 1
ATOM 5323 O O . GLY B 1 222 ? 103.246 30.847 19.350 1.00 19.82 198 GLY B O 1
ATOM 5324 N N . GLY B 1 223 ? 102.703 32.797 18.456 1.00 19.14 199 GLY B N 1
ATOM 5325 C CA . GLY B 1 223 ? 101.268 32.560 18.581 1.00 19.88 199 GLY B CA 1
ATOM 5326 C C . GLY B 1 223 ? 100.436 33.448 17.666 1.00 20.17 199 GLY B C 1
ATOM 5327 O O . GLY B 1 223 ? 100.948 34.418 17.094 1.00 21.83 199 GLY B O 1
ATOM 5328 N N . ASN B 1 224 ? 99.165 33.114 17.537 1.00 20.10 200 ASN B N 1
ATOM 5329 C CA . ASN B 1 224 ? 98.200 33.929 16.795 1.00 22.96 200 ASN B CA 1
ATOM 5330 C C . ASN B 1 224 ? 97.012 33.995 17.705 1.00 21.97 200 ASN B C 1
ATOM 5331 O O . ASN B 1 224 ? 96.658 32.984 18.278 1.00 23.03 200 ASN B O 1
ATOM 5336 N N . LYS B 1 225 ? 96.345 35.128 17.804 1.00 22.66 201 LYS B N 1
ATOM 5337 C CA . LYS B 1 225 ? 95.088 35.098 18.509 1.00 25.22 201 LYS B CA 1
ATOM 5338 C C . LYS B 1 225 ? 94.039 34.520 17.557 1.00 25.54 201 LYS B C 1
ATOM 5339 O O . LYS B 1 225 ? 94.266 34.420 16.326 1.00 27.93 201 LYS B O 1
ATOM 5345 N N . GLY B 1 226 ? 92.899 34.133 18.113 1.00 25.53 202 GLY B N 1
ATOM 5346 C CA . GLY B 1 226 ? 91.807 33.567 17.331 1.00 25.36 202 GLY B CA 1
ATOM 5347 C C . GLY B 1 226 ? 90.661 34.538 17.156 1.00 24.94 202 GLY B C 1
ATOM 5348 O O . GLY B 1 226 ? 90.740 35.701 17.557 1.00 24.91 202 GLY B O 1
ATOM 5349 N N . ILE B 1 227 ? 89.574 34.051 16.580 1.00 25.20 203 ILE B N 1
ATOM 5350 C CA . ILE B 1 227 ? 88.422 34.893 16.296 1.00 23.92 203 ILE B CA 1
ATOM 5351 C C . ILE B 1 227 ? 87.164 34.055 16.125 1.00 23.65 203 ILE B C 1
ATOM 5352 O O . ILE B 1 227 ? 87.232 32.895 15.650 1.00 23.68 203 ILE B O 1
ATOM 5357 N N . VAL B 1 228 ? 86.032 34.631 16.529 1.00 19.89 204 VAL B N 1
ATOM 5358 C CA . VAL B 1 228 ? 84.729 34.108 16.167 1.00 21.59 204 VAL B CA 1
ATOM 5359 C C . VAL B 1 228 ? 83.937 35.319 15.681 1.00 23.61 204 VAL B C 1
ATOM 5360 O O . VAL B 1 228 ? 83.831 36.319 16.379 1.00 21.94 204 VAL B O 1
ATOM 5364 N N . THR B 1 229 ? 83.485 35.298 14.429 1.00 23.35 205 THR B N 1
ATOM 5365 C CA . THR B 1 229 ? 82.659 36.370 13.913 1.00 24.90 205 THR B CA 1
ATOM 5366 C C . THR B 1 229 ? 81.242 35.831 13.686 1.00 25.25 205 THR B C 1
ATOM 5367 O O . THR B 1 229 ? 81.052 34.630 13.398 1.00 25.21 205 THR B O 1
ATOM 5371 N N . PHE B 1 230 ? 80.251 36.718 13.810 1.00 25.28 206 PHE B N 1
ATOM 5372 C CA . PHE B 1 230 ? 78.833 36.347 13.742 1.00 25.28 206 PHE B CA 1
ATOM 5373 C C . PHE B 1 230 ? 77.948 37.550 13.503 1.00 25.56 206 PHE B C 1
ATOM 5374 O O . PHE B 1 230 ? 78.328 38.664 13.856 1.00 25.10 206 PHE B O 1
ATOM 5382 N N . ASP B 1 231 ? 76.807 37.320 12.837 1.00 26.25 207 ASP B N 1
ATOM 5383 C CA . ASP B 1 231 ? 75.779 38.334 12.631 1.00 25.66 207 ASP B CA 1
ATOM 5384 C C . ASP B 1 231 ? 74.822 38.307 13.854 1.00 25.92 207 ASP B C 1
ATOM 5385 O O . ASP B 1 231 ? 74.513 37.245 14.373 1.00 25.10 207 ASP B O 1
ATOM 5390 N N . ALA B 1 232 ? 74.378 39.472 14.317 1.00 24.96 208 ALA B N 1
ATOM 5391 C CA . ALA B 1 232 ? 73.268 39.566 15.274 1.00 25.52 208 ALA B CA 1
ATOM 5392 C C . ALA B 1 232 ? 72.119 40.331 14.614 1.00 24.68 208 ALA B C 1
ATOM 5393 O O . ALA B 1 232 ? 72.342 41.335 13.952 1.00 26.51 208 ALA B O 1
ATOM 5395 N N . LYS B 1 233 ? 70.887 39.854 14.742 1.00 25.36 209 LYS B N 1
ATOM 5396 C CA . LYS B 1 233 ? 69.755 40.551 14.119 1.00 26.09 209 LYS B CA 1
ATOM 5397 C C . LYS B 1 233 ? 68.548 40.563 15.035 1.00 25.10 209 LYS B C 1
ATOM 5398 O O . LYS B 1 233 ? 68.336 39.617 15.803 1.00 24.75 209 LYS B O 1
ATOM 5404 N N . VAL B 1 234 ? 67.767 41.641 14.954 1.00 23.82 210 VAL B N 1
ATOM 5405 C CA . VAL B 1 234 ? 66.530 41.743 15.683 1.00 23.97 210 VAL B CA 1
ATOM 5406 C C . VAL B 1 234 ? 65.390 42.156 14.782 1.00 24.18 210 VAL B C 1
ATOM 5407 O O . VAL B 1 234 ? 65.525 43.115 14.040 1.00 26.23 210 VAL B O 1
ATOM 5411 N N . LYS B 1 235 ? 64.275 41.426 14.825 1.00 25.46 211 LYS B N 1
ATOM 5412 C CA . LYS B 1 235 ? 63.053 41.869 14.161 1.00 26.40 211 LYS B CA 1
ATOM 5413 C C . LYS B 1 235 ? 62.044 42.227 15.260 1.00 25.74 211 LYS B C 1
ATOM 5414 O O . LYS B 1 235 ? 61.683 41.385 16.045 1.00 25.14 211 LYS B O 1
ATOM 5420 N N . SER B 1 236 ? 61.602 43.479 15.320 1.00 25.93 212 SER B N 1
ATOM 5421 C CA . SER B 1 236 ? 60.746 43.899 16.457 1.00 25.34 212 SER B CA 1
ATOM 5422 C C . SER B 1 236 ? 59.262 44.004 16.082 1.00 25.70 212 SER B C 1
ATOM 5423 O O . SER B 1 236 ? 58.399 44.081 16.959 1.00 24.42 212 SER B O 1
ATOM 5426 N N . ALA B 1 237 ? 58.977 44.014 14.783 1.00 24.85 213 ALA B N 1
ATOM 5427 C CA . ALA B 1 237 ? 57.609 44.139 14.285 1.00 26.89 213 ALA B CA 1
ATOM 5428 C C . ALA B 1 237 ? 57.574 43.741 12.800 1.00 27.68 213 ALA B C 1
ATOM 5429 O O . ALA B 1 237 ? 58.606 43.615 12.181 1.00 26.83 213 ALA B O 1
ATOM 5431 N N . ASP B 1 238 ? 56.381 43.588 12.235 1.00 30.33 214 ASP B N 1
ATOM 5432 C CA . ASP B 1 238 ? 56.213 43.259 10.819 1.00 31.14 214 ASP B CA 1
ATOM 5433 C C . ASP B 1 238 ? 56.580 44.435 9.928 1.00 31.99 214 ASP B C 1
ATOM 5434 O O . ASP B 1 238 ? 57.007 44.249 8.781 1.00 31.80 214 ASP B O 1
ATOM 5443 N N . VAL B 1 239 ? 56.405 45.649 10.443 1.00 31.08 215 VAL B N 1
ATOM 5444 C CA . VAL B 1 239 ? 56.613 46.848 9.643 1.00 30.89 215 VAL B CA 1
ATOM 5445 C C . VAL B 1 239 ? 57.210 48.003 10.486 1.00 29.99 215 VAL B C 1
ATOM 5446 O O . VAL B 1 239 ? 57.125 47.973 11.728 1.00 29.11 215 VAL B O 1
ATOM 5450 N N . ASP B 1 240 ? 57.829 48.967 9.810 1.00 28.12 216 ASP B N 1
ATOM 5451 C CA . ASP B 1 240 ? 58.284 50.218 10.413 1.00 29.68 216 ASP B CA 1
ATOM 5452 C C . ASP B 1 240 ? 57.020 50.961 10.828 1.00 29.94 216 ASP B C 1
ATOM 5453 O O . ASP B 1 240 ? 56.101 51.139 10.008 1.00 30.50 216 ASP B O 1
ATOM 5458 N N . ILE B 1 241 ? 56.991 51.400 12.084 1.00 28.47 217 ILE B N 1
ATOM 5459 C CA . ILE B 1 241 ? 55.855 52.074 12.706 1.00 27.23 217 ILE B CA 1
ATOM 5460 C C . ILE B 1 241 ? 56.077 53.602 12.816 1.00 26.40 217 ILE B C 1
ATOM 5461 O O . ILE B 1 241 ? 57.206 54.055 12.977 1.00 27.29 217 ILE B O 1
ATOM 5466 N N . HIS B 1 242 ? 55.025 54.406 12.701 1.00 24.70 218 HIS B N 1
ATOM 5467 C CA . HIS B 1 242 ? 55.174 55.854 12.842 1.00 25.37 218 HIS B CA 1
ATOM 5468 C C . HIS B 1 242 ? 55.794 56.126 14.223 1.00 24.81 218 HIS B C 1
ATOM 5469 O O . HIS B 1 242 ? 55.372 55.517 15.179 1.00 23.45 218 HIS B O 1
ATOM 5476 N N . SER B 1 243 ? 56.757 57.039 14.327 1.00 25.17 219 SER B N 1
ATOM 5477 C CA . SER B 1 243 ? 57.485 57.202 15.605 1.00 25.06 219 SER B CA 1
ATOM 5478 C C . SER B 1 243 ? 56.708 57.881 16.734 1.00 25.40 219 SER B C 1
ATOM 5479 O O . SER B 1 243 ? 57.172 57.949 17.867 1.00 26.48 219 SER B O 1
ATOM 5482 N N . SER B 1 244 ? 55.500 58.332 16.440 1.00 25.17 220 SER B N 1
ATOM 5483 C CA . SER B 1 244 ? 54.616 58.826 17.467 1.00 24.59 220 SER B CA 1
ATOM 5484 C C . SER B 1 244 ? 54.330 57.738 18.494 1.00 24.94 220 SER B C 1
ATOM 5485 O O . SER B 1 244 ? 53.950 58.047 19.623 1.00 24.48 220 SER B O 1
ATOM 5488 N N . TYR B 1 245 ? 54.541 56.465 18.130 1.00 24.66 221 TYR B N 1
ATOM 5489 C CA . TYR B 1 245 ? 54.347 55.352 19.075 1.00 22.03 221 TYR B CA 1
ATOM 5490 C C . TYR B 1 245 ? 55.569 55.044 19.908 1.00 21.26 221 TYR B C 1
ATOM 5491 O O . TYR B 1 245 ? 55.539 54.132 20.722 1.00 20.84 221 TYR B O 1
ATOM 5500 N N . GLY B 1 246 ? 56.617 55.829 19.733 1.00 20.22 222 GLY B N 1
ATOM 5501 C CA . GLY B 1 246 ? 57.925 55.548 20.326 1.00 19.82 222 GLY B CA 1
ATOM 5502 C C . GLY B 1 246 ? 57.975 55.442 21.849 1.00 20.33 222 GLY B C 1
ATOM 5503 O O . GLY B 1 246 ? 58.934 54.882 22.383 1.00 20.91 222 GLY B O 1
ATOM 5504 N N . GLY B 1 247 ? 56.953 55.946 22.530 1.00 20.46 223 GLY B N 1
ATOM 5505 C CA . GLY B 1 247 ? 56.905 55.852 24.024 1.00 21.46 223 GLY B CA 1
ATOM 5506 C C . GLY B 1 247 ? 56.268 54.563 24.482 1.00 22.30 223 GLY B C 1
ATOM 5507 O O . GLY B 1 247 ? 56.407 54.166 25.657 1.00 21.60 223 GLY B O 1
ATOM 5508 N N . VAL B 1 248 ? 55.573 53.872 23.561 1.00 20.86 224 VAL B N 1
ATOM 5509 C CA . VAL B 1 248 ? 54.889 52.639 23.970 1.00 21.21 224 VAL B CA 1
ATOM 5510 C C . VAL B 1 248 ? 55.346 51.373 23.232 1.00 21.04 224 VAL B C 1
ATOM 5511 O O . VAL B 1 248 ? 55.244 50.269 23.772 1.00 20.53 224 VAL B O 1
ATOM 5515 N N . VAL B 1 249 ? 55.814 51.528 21.986 1.00 20.58 225 VAL B N 1
ATOM 5516 C CA . VAL B 1 249 ? 56.314 50.399 21.207 1.00 19.70 225 VAL B CA 1
ATOM 5517 C C . VAL B 1 249 ? 57.841 50.384 21.198 1.00 19.58 225 VAL B C 1
ATOM 5518 O O . VAL B 1 249 ? 58.451 51.407 20.916 1.00 20.88 225 VAL B O 1
ATOM 5522 N N . GLU B 1 250 ? 58.456 49.243 21.524 1.00 20.87 226 GLU B N 1
ATOM 5523 C CA . GLU B 1 250 ? 59.911 49.096 21.506 1.00 22.19 226 GLU B CA 1
ATOM 5524 C C . GLU B 1 250 ? 60.375 48.893 20.064 1.00 23.60 226 GLU B C 1
ATOM 5525 O O . GLU B 1 250 ? 59.719 48.203 19.278 1.00 23.79 226 GLU B O 1
ATOM 5531 N N . SER B 1 251 ? 61.475 49.525 19.706 1.00 23.42 227 SER B N 1
ATOM 5532 C CA . SER B 1 251 ? 61.985 49.400 18.351 1.00 22.72 227 SER B CA 1
ATOM 5533 C C . SER B 1 251 ? 63.151 48.424 18.315 1.00 23.12 227 SER B C 1
ATOM 5534 O O . SER B 1 251 ? 63.775 48.117 19.353 1.00 22.75 227 SER B O 1
ATOM 5537 N N . ALA B 1 252 ? 63.450 47.929 17.119 1.00 21.64 228 ALA B N 1
ATOM 5538 C CA . ALA B 1 252 ? 64.589 47.023 16.951 1.00 21.89 228 ALA B CA 1
ATOM 5539 C C . ALA B 1 252 ? 65.955 47.599 17.358 1.00 19.92 228 ALA B C 1
ATOM 5540 O O . ALA B 1 252 ? 66.720 46.889 18.005 1.00 21.90 228 ALA B O 1
ATOM 5542 N N . PRO B 1 253 ? 66.288 48.840 16.940 1.00 20.08 229 PRO B N 1
ATOM 5543 C CA . PRO B 1 253 ? 67.576 49.421 17.312 1.00 19.77 229 PRO B CA 1
ATOM 5544 C C . PRO B 1 253 ? 67.736 49.614 18.819 1.00 19.81 229 PRO B C 1
ATOM 5545 O O . PRO B 1 253 ? 68.810 49.341 19.317 1.00 20.19 229 PRO B O 1
ATOM 5549 N N . TRP B 1 254 ? 66.695 50.029 19.541 1.00 19.38 230 TRP B N 1
ATOM 5550 C CA . TRP B 1 254 ? 66.856 50.153 21.010 1.00 19.80 230 TRP B CA 1
ATOM 5551 C C . TRP B 1 254 ? 67.115 48.807 21.655 1.00 19.42 230 TRP B C 1
ATOM 5552 O O . TRP B 1 254 ? 67.950 48.693 22.540 1.00 22.57 230 TRP B O 1
ATOM 5563 N N . TYR B 1 255 ? 66.349 47.792 21.261 1.00 19.94 231 TYR B N 1
ATOM 5564 C CA . TYR B 1 255 ? 66.492 46.445 21.790 1.00 20.57 231 TYR B CA 1
ATOM 5565 C C . TYR B 1 255 ? 67.909 45.921 21.564 1.00 20.69 231 TYR B C 1
ATOM 5566 O O . TYR B 1 255 ? 68.549 45.412 22.464 1.00 18.97 231 TYR B O 1
ATOM 5575 N N . LEU B 1 256 ? 68.409 46.068 20.347 1.00 18.47 232 LEU B N 1
ATOM 5576 C CA . LEU B 1 256 ? 69.752 45.628 20.036 1.00 18.94 232 LEU B CA 1
ATOM 5577 C C . LEU B 1 256 ? 70.817 46.411 20.767 1.00 18.25 232 LEU B C 1
ATOM 5578 O O . LEU B 1 256 ? 71.761 45.811 21.230 1.00 20.29 232 LEU B O 1
ATOM 5583 N N . LEU B 1 257 ? 70.718 47.738 20.864 1.00 20.34 233 LEU B N 1
ATOM 5584 C CA . LEU B 1 257 ? 71.744 48.489 21.622 1.00 21.91 233 LEU B CA 1
ATOM 5585 C C . LEU B 1 257 ? 71.737 48.037 23.081 1.00 20.99 233 LEU B C 1
ATOM 5586 O O . LEU B 1 257 ? 72.785 47.917 23.710 1.00 19.70 233 LEU B O 1
ATOM 5591 N N . GLN B 1 258 ? 70.548 47.840 23.632 1.00 22.20 234 GLN B N 1
ATOM 5592 C CA . GLN B 1 258 ? 70.427 47.338 25.009 1.00 22.24 234 GLN B CA 1
ATOM 5593 C C . GLN B 1 258 ? 71.083 45.960 25.180 1.00 21.13 234 GLN B C 1
ATOM 5594 O O . GLN B 1 258 ? 71.773 45.706 26.183 1.00 20.90 234 GLN B O 1
ATOM 5600 N N . ALA B 1 259 ? 70.849 45.059 24.225 1.00 20.21 235 ALA B N 1
ATOM 5601 C CA . ALA B 1 259 ? 71.441 43.719 24.252 1.00 19.86 235 ALA B CA 1
ATOM 5602 C C . ALA B 1 259 ? 72.970 43.792 24.190 1.00 21.08 235 ALA B C 1
ATOM 5603 O O . ALA B 1 259 ? 73.678 43.101 24.949 1.00 19.43 235 ALA B O 1
ATOM 5605 N N . LEU B 1 260 ? 73.495 44.594 23.257 1.00 21.15 236 LEU B N 1
ATOM 5606 C CA . LEU B 1 260 ? 74.939 44.673 23.081 1.00 21.35 236 LEU B CA 1
ATOM 5607 C C . LEU B 1 260 ? 75.573 45.276 24.323 1.00 22.57 236 LEU B C 1
ATOM 5608 O O . LEU B 1 260 ? 76.599 44.791 24.823 1.00 23.27 236 LEU B O 1
ATOM 5613 N N . GLN B 1 261 ? 74.963 46.336 24.829 1.00 22.79 237 GLN B N 1
ATOM 5614 C CA . GLN B 1 261 ? 75.502 46.965 26.042 1.00 23.44 237 GLN B CA 1
ATOM 5615 C C . GLN B 1 261 ? 75.530 46.059 27.275 1.00 22.93 237 GLN B C 1
ATOM 5616 O O . GLN B 1 261 ? 76.434 46.196 28.125 1.00 23.82 237 GLN B O 1
ATOM 5627 N N . SER B 1 262 ? 74.571 45.142 27.389 1.00 22.56 238 SER B N 1
ATOM 5628 C CA . SER B 1 262 ? 74.525 44.196 28.537 1.00 23.03 238 SER B CA 1
ATOM 5629 C C . SER B 1 262 ? 75.718 43.231 28.540 1.00 23.41 238 SER B C 1
ATOM 5630 O O . SER B 1 262 ? 76.039 42.651 29.570 1.00 23.37 238 SER B O 1
ATOM 5633 N N . LEU B 1 263 ? 76.364 43.044 27.372 1.00 22.27 239 LEU B N 1
ATOM 5634 C CA . LEU B 1 263 ? 77.507 42.111 27.209 1.00 21.30 239 LEU B CA 1
ATOM 5635 C C . LEU B 1 263 ? 78.908 42.701 27.370 1.00 21.47 239 LEU B C 1
ATOM 5636 O O . LEU B 1 263 ? 79.892 41.976 27.336 1.00 20.19 239 LEU B O 1
ATOM 5641 N N . ARG B 1 264 ? 79.017 44.010 27.522 1.00 21.97 240 ARG B N 1
ATOM 5642 C CA . ARG B 1 264 ? 80.319 44.618 27.581 1.00 25.27 240 ARG B CA 1
ATOM 5643 C C . ARG B 1 264 ? 80.356 45.734 28.624 1.00 25.97 240 ARG B C 1
ATOM 5644 O O . ARG B 1 264 ? 79.525 46.650 28.602 1.00 27.22 240 ARG B O 1
ATOM 5652 N N . ALA B 1 265 ? 81.324 45.655 29.529 1.00 27.26 241 ALA B N 1
ATOM 5653 C CA . ALA B 1 265 ? 81.529 46.689 30.535 1.00 27.93 241 ALA B CA 1
ATOM 5654 C C . ALA B 1 265 ? 82.191 47.913 29.906 1.00 29.32 241 ALA B C 1
ATOM 5655 O O . ALA B 1 265 ? 82.759 47.837 28.807 1.00 28.36 241 ALA B O 1
ATOM 5657 N N . ALA B 1 266 ? 82.127 49.045 30.605 1.00 30.05 242 ALA B N 1
ATOM 5658 C CA . ALA B 1 266 ? 82.725 50.293 30.107 1.00 31.55 242 ALA B CA 1
ATOM 5659 C C . ALA B 1 266 ? 84.236 50.176 29.826 1.00 31.09 242 ALA B C 1
ATOM 5660 O O . ALA B 1 266 ? 84.770 50.875 28.967 1.00 30.99 242 ALA B O 1
ATOM 5662 N N . ASP B 1 267 ? 84.919 49.307 30.563 1.00 29.87 243 ASP B N 1
ATOM 5663 C CA . ASP B 1 267 ? 86.349 49.121 30.359 1.00 29.81 243 ASP B CA 1
ATOM 5664 C C . ASP B 1 267 ? 86.688 48.016 29.340 1.00 28.40 243 ASP B C 1
ATOM 5665 O O . ASP B 1 267 ? 87.840 47.582 29.276 1.00 28.45 243 ASP B O 1
ATOM 5670 N N . GLY B 1 268 ? 85.708 47.566 28.550 1.00 27.26 244 GLY B N 1
ATOM 5671 C CA . GLY B 1 268 ? 85.927 46.469 27.596 1.00 26.25 244 GLY B CA 1
ATOM 5672 C C . GLY B 1 268 ? 85.788 45.035 28.121 1.00 26.02 244 GLY B C 1
ATOM 5673 O O . GLY B 1 268 ? 85.773 44.084 27.343 1.00 25.01 244 GLY B O 1
ATOM 5674 N N . ARG B 1 269 ? 85.686 44.832 29.431 1.00 24.05 245 ARG B N 1
ATOM 5675 C CA . ARG B 1 269 ? 85.496 43.476 29.903 1.00 23.84 245 ARG B CA 1
ATOM 5676 C C . ARG B 1 269 ? 84.197 42.860 29.403 1.00 23.59 245 ARG B C 1
ATOM 5677 O O . ARG B 1 269 ? 83.155 43.520 29.372 1.00 23.61 245 ARG B O 1
ATOM 5685 N N . ILE B 1 270 ? 84.250 41.588 29.009 1.00 23.58 246 ILE B N 1
ATOM 5686 C CA . ILE B 1 270 ? 83.082 40.929 28.407 1.00 23.73 246 ILE B CA 1
ATOM 5687 C C . ILE B 1 270 ? 82.218 40.368 29.541 1.00 25.18 246 ILE B C 1
ATOM 5688 O O . ILE B 1 270 ? 82.753 39.726 30.465 1.00 26.19 246 ILE B O 1
ATOM 5693 N N . LEU B 1 271 ? 80.919 40.671 29.538 1.00 24.60 247 LEU B N 1
ATOM 5694 C CA . LEU B 1 271 ? 80.072 40.221 30.642 1.00 25.52 247 LEU B CA 1
ATOM 5695 C C . LEU B 1 271 ? 79.295 38.998 30.217 1.00 26.04 247 LEU B C 1
ATOM 5696 O O . LEU B 1 271 ? 78.106 39.078 29.906 1.00 26.82 247 LEU B O 1
ATOM 5701 N N . VAL B 1 272 ? 79.991 37.866 30.190 1.00 26.78 248 VAL B N 1
ATOM 5702 C CA . VAL B 1 272 ? 79.455 36.586 29.778 1.00 28.19 248 VAL B CA 1
ATOM 5703 C C . VAL B 1 272 ? 79.928 35.517 30.736 1.00 30.54 248 VAL B C 1
ATOM 5704 O O . VAL B 1 272 ? 81.136 35.294 30.878 1.00 30.88 248 VAL B O 1
ATOM 5708 N N . GLU B 1 273 ? 78.979 34.875 31.420 1.00 32.34 249 GLU B N 1
ATOM 5709 C CA . GLU B 1 273 ? 79.297 33.823 32.394 1.00 34.63 249 GLU B CA 1
ATOM 5710 C C . GLU B 1 273 ? 79.995 32.629 31.765 1.00 33.44 249 GLU B C 1
ATOM 5711 O O . GLU B 1 273 ? 79.600 32.154 30.697 1.00 33.83 249 GLU B O 1
ATOM 5717 N N . GLY B 1 274 ? 81.024 32.137 32.444 1.00 33.15 250 GLY B N 1
ATOM 5718 C CA . GLY B 1 274 ? 81.766 30.968 31.979 1.00 34.10 250 GLY B CA 1
ATOM 5719 C C . GLY B 1 274 ? 82.791 31.222 30.873 1.00 34.32 250 GLY B C 1
ATOM 5720 O O . GLY B 1 274 ? 83.469 30.285 30.434 1.00 34.70 250 GLY B O 1
ATOM 5721 N N . LEU B 1 275 ? 82.901 32.466 30.400 1.00 33.56 251 LEU B N 1
ATOM 5722 C CA . LEU B 1 275 ? 83.884 32.808 29.347 1.00 32.92 251 LEU B CA 1
ATOM 5723 C C . LEU B 1 275 ? 85.327 32.887 29.880 1.00 32.98 251 LEU B C 1
ATOM 5724 O O . LEU B 1 275 ? 86.206 32.160 29.420 1.00 33.97 251 LEU B O 1
ATOM 5729 N N . TYR B 1 276 ? 85.568 33.778 30.833 1.00 32.82 252 TYR B N 1
ATOM 5730 C CA . TYR B 1 276 ? 86.912 33.950 31.392 1.00 33.48 252 TYR B CA 1
ATOM 5731 C C . TYR B 1 276 ? 87.424 32.707 32.104 1.00 34.33 252 TYR B C 1
ATOM 5732 O O . TYR B 1 276 ? 88.627 32.462 32.141 1.00 34.72 252 TYR B O 1
ATOM 5741 N N . GLU B 1 277 ? 86.506 31.913 32.632 1.00 35.83 253 GLU B N 1
ATOM 5742 C CA . GLU B 1 277 ? 86.843 30.623 33.243 1.00 37.58 253 GLU B CA 1
ATOM 5743 C C . GLU B 1 277 ? 87.626 29.702 32.313 1.00 37.46 253 GLU B C 1
ATOM 5744 O O . GLU B 1 277 ? 88.377 28.865 32.783 1.00 38.22 253 GLU B O 1
ATOM 5750 N N . GLU B 1 278 ? 87.427 29.831 31.002 1.00 37.17 254 GLU B N 1
ATOM 5751 C CA . GLU B 1 278 ? 88.093 28.964 30.025 1.00 37.61 254 GLU B CA 1
ATOM 5752 C C . GLU B 1 278 ? 89.432 29.521 29.539 1.00 36.53 254 GLU B C 1
ATOM 5753 O O . GLU B 1 278 ? 90.164 28.844 28.832 1.00 36.84 254 GLU B O 1
ATOM 5759 N N . VAL B 1 279 ? 89.730 30.758 29.908 1.00 35.39 255 VAL B N 1
ATOM 5760 C CA . VAL B 1 279 ? 90.946 31.434 29.475 1.00 34.59 255 VAL B CA 1
ATOM 5761 C C . VAL B 1 279 ? 92.169 30.831 30.164 1.00 34.57 255 VAL B C 1
ATOM 5762 O O . VAL B 1 279 ? 92.203 30.708 31.385 1.00 34.68 255 VAL B O 1
ATOM 5766 N N . GLN B 1 280 ? 93.165 30.436 29.377 1.00 33.94 256 GLN B N 1
ATOM 5767 C CA . GLN B 1 280 ? 94.434 29.959 29.937 1.00 33.81 256 GLN B CA 1
ATOM 5768 C C . GLN B 1 280 ? 95.281 31.146 30.381 1.00 32.86 256 GLN B C 1
ATOM 5769 O O . GLN B 1 280 ? 95.627 32.001 29.590 1.00 31.56 256 GLN B O 1
ATOM 5780 N N . GLU B 1 281 ? 95.595 31.244 31.665 1.00 32.31 257 GLU B N 1
ATOM 5781 C CA . GLU B 1 281 ? 96.387 32.390 32.103 1.00 32.28 257 GLU B CA 1
ATOM 5782 C C . GLU B 1 281 ? 97.800 32.307 31.555 1.00 30.59 257 GLU B C 1
ATOM 5783 O O . GLU B 1 281 ? 98.349 31.211 31.395 1.00 30.84 257 GLU B O 1
ATOM 5789 N N . PRO B 1 282 ? 98.394 33.460 31.253 1.00 29.34 258 PRO B N 1
ATOM 5790 C CA . PRO B 1 282 ? 99.788 33.487 30.831 1.00 30.00 258 PRO B CA 1
ATOM 5791 C C . PRO B 1 282 ? 100.730 33.068 31.954 1.00 30.81 258 PRO B C 1
ATOM 5792 O O . PRO B 1 282 ? 100.499 33.434 33.116 1.00 31.68 258 PRO B O 1
ATOM 5796 N N . ASN B 1 283 ? 101.775 32.307 31.635 1.00 29.84 259 ASN B N 1
ATOM 5797 C CA . ASN B 1 283 ? 102.747 31.920 32.676 1.00 28.81 259 ASN B CA 1
ATOM 5798 C C . ASN B 1 283 ? 103.760 33.014 32.995 1.00 28.52 259 ASN B C 1
ATOM 5799 O O . ASN B 1 283 ? 103.696 34.100 32.433 1.00 27.66 259 ASN B O 1
ATOM 5804 N N . GLU B 1 284 ? 104.673 32.754 33.924 1.00 29.75 260 GLU B N 1
ATOM 5805 C CA . GLU B 1 284 ? 105.661 33.759 34.322 1.00 31.86 260 GLU B CA 1
ATOM 5806 C C . GLU B 1 284 ? 106.568 34.220 33.161 1.00 29.51 260 GLU B C 1
ATOM 5807 O O . GLU B 1 284 ? 106.851 35.403 33.030 1.00 29.26 260 GLU B O 1
ATOM 5813 N N . ARG B 1 285 ? 107.048 33.284 32.346 1.00 28.66 261 ARG B N 1
ATOM 5814 C CA . ARG B 1 285 ? 107.907 33.656 31.206 1.00 27.78 261 ARG B CA 1
ATOM 5815 C C . ARG B 1 285 ? 107.149 34.543 30.210 1.00 26.52 261 ARG B C 1
ATOM 5816 O O . ARG B 1 285 ? 107.696 35.529 29.721 1.00 26.92 261 ARG B O 1
ATOM 5824 N N . GLU B 1 286 ? 105.886 34.213 29.944 1.00 26.49 262 GLU B N 1
ATOM 5825 C CA . GLU B 1 286 ? 105.077 35.004 29.009 1.00 25.78 262 GLU B CA 1
ATOM 5826 C C . GLU B 1 286 ? 104.887 36.423 29.496 1.00 25.67 262 GLU B C 1
ATOM 5827 O O . GLU B 1 286 ? 104.987 37.368 28.743 1.00 24.34 262 GLU B O 1
ATOM 5833 N N . MET B 1 287 ? 104.644 36.591 30.782 1.00 26.27 263 MET B N 1
ATOM 5834 C CA . MET B 1 287 ? 104.448 37.928 31.293 1.00 26.20 263 MET B CA 1
ATOM 5835 C C . MET B 1 287 ? 105.742 38.690 31.233 1.00 25.88 263 MET B C 1
ATOM 5836 O O . MET B 1 287 ? 105.737 39.880 30.917 1.00 26.79 263 MET B O 1
ATOM 5841 N N . ALA B 1 288 ? 106.857 38.022 31.551 1.00 25.43 264 ALA B N 1
ATOM 5842 C CA . ALA B 1 288 ? 108.156 38.697 31.574 1.00 25.02 264 ALA B CA 1
ATOM 5843 C C . ALA B 1 288 ? 108.508 39.113 30.147 1.00 24.37 264 ALA B C 1
ATOM 5844 O O . ALA B 1 288 ? 109.082 40.174 29.908 1.00 23.43 264 ALA B O 1
ATOM 5846 N N . LEU B 1 289 ? 108.153 38.269 29.204 1.00 24.17 265 LEU B N 1
ATOM 5847 C CA . LEU B 1 289 ? 108.400 38.641 27.805 1.00 24.30 265 LEU B CA 1
ATOM 5848 C C . LEU B 1 289 ? 107.643 39.920 27.456 1.00 23.41 265 LEU B C 1
ATOM 5849 O O . LEU B 1 289 ? 108.218 40.853 26.881 1.00 24.44 265 LEU B O 1
ATOM 5854 N N . LEU B 1 290 ? 106.368 39.992 27.833 1.00 23.67 266 LEU B N 1
ATOM 5855 C CA . LEU B 1 290 ? 105.563 41.186 27.556 1.00 25.80 266 LEU B CA 1
ATOM 5856 C C . LEU B 1 290 ? 106.213 42.436 28.097 1.00 26.48 266 LEU B C 1
ATOM 5857 O O . LEU B 1 290 ? 106.379 43.461 27.404 1.00 23.95 266 LEU B O 1
ATOM 5862 N N . GLU B 1 291 ? 106.581 42.327 29.363 1.00 26.11 267 GLU B N 1
ATOM 5863 C CA . GLU B 1 291 ? 107.199 43.402 30.087 1.00 29.34 267 GLU B CA 1
ATOM 5864 C C . GLU B 1 291 ? 108.466 43.860 29.435 1.00 27.92 267 GLU B C 1
ATOM 5865 O O . GLU B 1 291 ? 108.728 45.054 29.365 1.00 29.01 267 GLU B O 1
ATOM 5871 N N . THR B 1 292 ? 109.263 42.919 28.943 1.00 28.74 268 THR B N 1
ATOM 5872 C CA . THR B 1 292 ? 110.534 43.284 28.324 1.00 27.20 268 THR B CA 1
ATOM 5873 C C . THR B 1 292 ? 110.347 43.797 26.891 1.00 27.08 268 THR B C 1
ATOM 5874 O O . THR B 1 292 ? 110.921 44.818 26.500 1.00 26.37 268 THR B O 1
ATOM 5878 N N . TYR B 1 293 ? 109.526 43.108 26.119 1.00 27.09 269 TYR B N 1
ATOM 5879 C CA . TYR B 1 293 ? 109.445 43.388 24.677 1.00 27.12 269 TYR B CA 1
ATOM 5880 C C . TYR B 1 293 ? 108.202 44.104 24.170 1.00 28.57 269 TYR B C 1
ATOM 5881 O O . TYR B 1 293 ? 108.164 44.547 23.007 1.00 27.15 269 TYR B O 1
ATOM 5890 N N . GLY B 1 294 ? 107.173 44.203 25.006 1.00 28.14 270 GLY B N 1
ATOM 5891 C CA . GLY B 1 294 ? 105.963 44.927 24.618 1.00 30.48 270 GLY B CA 1
ATOM 5892 C C . GLY B 1 294 ? 106.228 46.410 24.395 1.00 32.37 270 GLY B C 1
ATOM 5893 O O . GLY B 1 294 ? 107.216 46.943 24.880 1.00 31.88 270 GLY B O 1
ATOM 5894 N N . GLN B 1 295 ? 105.360 47.077 23.645 1.00 34.25 271 GLN B N 1
ATOM 5895 C CA . GLN B 1 295 ? 105.455 48.535 23.461 1.00 37.17 271 GLN B CA 1
ATOM 5896 C C . GLN B 1 295 ? 105.824 49.273 24.742 1.00 37.46 271 GLN B C 1
ATOM 5897 O O . GLN B 1 295 ? 105.295 48.963 25.811 1.00 36.31 271 GLN B O 1
ATOM 5903 N N . ARG B 1 296 ? 106.713 50.261 24.626 1.00 38.55 272 ARG B N 1
ATOM 5904 C CA . ARG B 1 296 ? 107.161 51.014 25.790 1.00 40.28 272 ARG B CA 1
ATOM 5905 C C . ARG B 1 296 ? 106.068 51.902 26.316 1.00 39.98 272 ARG B C 1
ATOM 5906 O O . ARG B 1 296 ? 105.918 52.060 27.523 1.00 40.16 272 ARG B O 1
ATOM 5914 N N . ASN B 1 297 ? 105.307 52.472 25.392 1.00 40.86 273 ASN B N 1
ATOM 5915 C CA . ASN B 1 297 ? 104.280 53.454 25.699 1.00 42.61 273 ASN B CA 1
ATOM 5916 C C . ASN B 1 297 ? 102.934 53.208 25.013 1.00 43.13 273 ASN B C 1
ATOM 5917 O O . ASN B 1 297 ? 102.836 53.399 23.796 1.00 42.18 273 ASN B O 1
ATOM 5922 N N . PRO B 1 298 ? 101.892 52.820 25.788 1.00 44.06 274 PRO B N 1
ATOM 5923 C CA . PRO B 1 298 ? 100.535 52.620 25.246 1.00 44.29 274 PRO B CA 1
ATOM 5924 C C . PRO B 1 298 ? 100.013 53.847 24.521 1.00 44.17 274 PRO B C 1
ATOM 5925 O O . PRO B 1 298 ? 99.404 53.721 23.468 1.00 44.84 274 PRO B O 1
ATOM 5929 N N . GLU B 1 299 ? 100.263 55.032 25.055 1.00 44.60 275 GLU B N 1
ATOM 5930 C CA . GLU B 1 299 ? 99.753 56.233 24.410 1.00 45.43 275 GLU B CA 1
ATOM 5931 C C . GLU B 1 299 ? 100.234 56.491 22.973 1.00 44.77 275 GLU B C 1
ATOM 5932 O O . GLU B 1 299 ? 99.700 57.374 22.301 1.00 44.14 275 GLU B O 1
ATOM 5938 N N . GLU B 1 300 ? 101.223 55.747 22.484 1.00 43.73 276 GLU B N 1
ATOM 5939 C CA . GLU B 1 300 ? 101.642 55.987 21.109 1.00 44.46 276 GLU B CA 1
ATOM 5940 C C . GLU B 1 300 ? 100.512 55.594 20.182 1.00 42.21 276 GLU B C 1
ATOM 5941 O O . GLU B 1 300 ? 100.362 56.163 19.105 1.00 42.47 276 GLU B O 1
ATOM 5947 N N . VAL B 1 301 ? 99.694 54.635 20.611 1.00 40.20 277 VAL B N 1
ATOM 5948 C CA . VAL B 1 301 ? 98.575 54.208 19.776 1.00 38.60 277 VAL B CA 1
ATOM 5949 C C . VAL B 1 301 ? 97.629 55.377 19.571 1.00 37.13 277 VAL B C 1
ATOM 5950 O O . VAL B 1 301 ? 97.144 55.603 18.466 1.00 37.05 277 VAL B O 1
ATOM 5954 N N . SER B 1 302 ? 97.382 56.152 20.626 1.00 35.43 278 SER B N 1
ATOM 5955 C CA . SER B 1 302 ? 96.522 57.315 20.493 1.00 34.51 278 SER B CA 1
ATOM 5956 C C . SER B 1 302 ? 97.033 58.287 19.444 1.00 35.17 278 SER B C 1
ATOM 5957 O O . SER B 1 302 ? 96.261 58.814 18.651 1.00 35.51 278 SER B O 1
ATOM 5960 N N . ARG B 1 303 ? 98.339 58.528 19.439 1.00 35.20 279 ARG B N 1
ATOM 5961 C CA . ARG B 1 303 ? 98.951 59.445 18.481 1.00 36.06 279 ARG B CA 1
ATOM 5962 C C . ARG B 1 303 ? 98.890 58.903 17.053 1.00 34.58 279 ARG B C 1
ATOM 5963 O O . ARG B 1 303 ? 98.544 59.626 16.121 1.00 35.02 279 ARG B O 1
ATOM 5971 N N . ILE B 1 304 ? 99.210 57.627 16.898 1.00 33.22 280 ILE B N 1
ATOM 5972 C CA . ILE B 1 304 ? 99.286 56.991 15.583 1.00 33.14 280 ILE B CA 1
ATOM 5973 C C . ILE B 1 304 ? 97.967 57.020 14.835 1.00 32.99 280 ILE B C 1
ATOM 5974 O O . ILE B 1 304 ? 97.922 57.328 13.633 1.00 32.63 280 ILE B O 1
ATOM 5979 N N . TYR B 1 305 ? 96.888 56.694 15.544 1.00 31.61 281 TYR B N 1
ATOM 5980 C CA . TYR B 1 305 ? 95.568 56.634 14.932 1.00 31.66 281 TYR B CA 1
ATOM 5981 C C . TYR B 1 305 ? 94.712 57.867 15.114 1.00 31.63 281 TYR B C 1
ATOM 5982 O O . TYR B 1 305 ? 93.596 57.919 14.599 1.00 32.17 281 TYR B O 1
ATOM 5991 N N . GLY B 1 306 ? 95.210 58.853 15.851 1.00 30.01 282 GLY B N 1
ATOM 5992 C CA . GLY B 1 306 ? 94.455 60.073 16.031 1.00 29.54 282 GLY B CA 1
ATOM 5993 C C . GLY B 1 306 ? 93.229 59.789 16.873 1.00 29.49 282 GLY B C 1
ATOM 5994 O O . GLY B 1 306 ? 92.144 60.268 16.578 1.00 29.31 282 GLY B O 1
ATOM 5995 N N . LEU B 1 307 ? 93.405 59.013 17.936 1.00 29.16 283 LEU B N 1
ATOM 5996 C CA . LEU B 1 307 ? 92.276 58.658 18.787 1.00 29.58 283 LEU B CA 1
ATOM 5997 C C . LEU B 1 307 ? 91.674 59.861 19.497 1.00 29.47 283 LEU B C 1
ATOM 5998 O O . LEU B 1 307 ? 92.395 60.704 19.992 1.00 30.18 283 LEU B O 1
ATOM 6003 N N . GLU B 1 308 ? 90.347 59.909 19.551 1.00 29.34 284 GLU B N 1
ATOM 6004 C CA . GLU B 1 308 ? 89.602 61.005 20.154 1.00 29.32 284 GLU B CA 1
ATOM 6005 C C . GLU B 1 308 ? 88.935 60.591 21.452 1.00 28.84 284 GLU B C 1
ATOM 6006 O O . GLU B 1 308 ? 88.238 61.404 22.050 1.00 28.12 284 GLU B O 1
ATOM 6012 N N . LEU B 1 309 ? 89.102 59.324 21.841 1.00 29.04 285 LEU B N 1
ATOM 6013 C CA . LEU B 1 309 ? 88.531 58.766 23.073 1.00 28.49 285 LEU B CA 1
ATOM 6014 C C . LEU B 1 309 ? 89.651 58.134 23.874 1.00 29.74 285 LEU B C 1
ATOM 6015 O O . LEU B 1 309 ? 90.651 57.704 23.308 1.00 29.19 285 LEU B O 1
ATOM 6020 N N . PRO B 1 310 ? 89.506 58.097 25.214 1.00 29.27 286 PRO B N 1
ATOM 6021 C CA . PRO B 1 310 ? 90.500 57.420 26.052 1.00 29.30 286 PRO B CA 1
ATOM 6022 C C . PRO B 1 310 ? 90.685 55.936 25.680 1.00 29.29 286 PRO B C 1
ATOM 6023 O O . PRO B 1 310 ? 89.772 55.294 25.178 1.00 28.97 286 PRO B O 1
ATOM 6027 N N . LEU B 1 311 ? 91.869 55.399 25.940 1.00 30.48 287 LEU B N 1
ATOM 6028 C CA . LEU B 1 311 ? 92.124 53.978 25.763 1.00 30.31 287 LEU B CA 1
ATOM 6029 C C . LEU B 1 311 ? 91.295 53.207 26.791 1.00 30.85 287 LEU B C 1
ATOM 6030 O O . LEU B 1 311 ? 90.982 53.750 27.861 1.00 30.24 287 LEU B O 1
ATOM 6035 N N . LEU B 1 312 ? 90.919 51.965 26.485 1.00 29.20 288 LEU B N 1
ATOM 6036 C CA . LEU B 1 312 ? 90.147 51.177 27.460 1.00 29.68 288 LEU B CA 1
ATOM 6037 C C . LEU B 1 312 ? 91.013 50.696 28.627 1.00 30.30 288 LEU B C 1
ATOM 6038 O O . LEU B 1 312 ? 90.501 50.454 29.721 1.00 29.73 288 LEU B O 1
ATOM 6043 N N . GLN B 1 313 ? 92.311 50.524 28.380 1.00 31.01 289 GLN B N 1
ATOM 6044 C CA . GLN B 1 313 ? 93.275 50.143 29.413 1.00 32.94 289 GLN B CA 1
ATOM 6045 C C . GLN B 1 313 ? 94.448 51.093 29.243 1.00 34.04 289 GLN B C 1
ATOM 6046 O O . GLN B 1 313 ? 95.025 51.180 28.159 1.00 33.51 289 GLN B O 1
ATOM 6052 N N . GLU B 1 314 ? 94.792 51.823 30.299 1.00 35.61 290 GLU B N 1
ATOM 6053 C CA . GLU B 1 314 ? 95.842 52.855 30.203 1.00 37.66 290 GLU B CA 1
ATOM 6054 C C . GLU B 1 314 ? 97.241 52.558 30.766 1.00 37.59 290 GLU B C 1
ATOM 6055 O O . GLU B 1 314 ? 98.217 52.951 30.148 1.00 38.20 290 GLU B O 1
ATOM 6061 N N . GLU B 1 315 ? 97.353 51.925 31.933 1.00 37.31 291 GLU B N 1
ATOM 6062 C CA . GLU B 1 315 ? 98.675 51.580 32.438 1.00 38.65 291 GLU B CA 1
ATOM 6063 C C . GLU B 1 315 ? 99.325 50.584 31.451 1.00 35.86 291 GLU B C 1
ATOM 6064 O O . GLU B 1 315 ? 98.647 49.739 30.892 1.00 36.03 291 GLU B O 1
ATOM 6070 N N . ARG B 1 316 ? 100.636 50.687 31.248 1.00 34.14 292 ARG B N 1
ATOM 6071 C CA . ARG B 1 316 ? 101.357 49.828 30.299 1.00 32.85 292 ARG B CA 1
ATOM 6072 C C . ARG B 1 316 ? 101.088 48.315 30.395 1.00 32.37 292 ARG B C 1
ATOM 6073 O O . ARG B 1 316 ? 100.684 47.691 29.413 1.00 31.84 292 ARG B O 1
ATOM 6081 N N . MET B 1 317 ? 101.319 47.712 31.558 1.00 31.57 293 MET B N 1
ATOM 6082 C CA . MET B 1 317 ? 101.122 46.275 31.678 1.00 31.52 293 MET B CA 1
ATOM 6083 C C . MET B 1 317 ? 99.662 45.854 31.545 1.00 30.72 293 MET B C 1
ATOM 6084 O O . MET B 1 317 ? 99.377 44.768 31.046 1.00 30.03 293 MET B O 1
ATOM 6089 N N . ALA B 1 318 ? 98.748 46.697 32.014 1.00 29.27 294 ALA B N 1
ATOM 6090 C CA . ALA B 1 318 ? 97.322 46.439 31.841 1.00 28.36 294 ALA B CA 1
ATOM 6091 C C . ALA B 1 318 ? 96.979 46.449 30.330 1.00 27.08 294 ALA B C 1
ATOM 6092 O O . ALA B 1 318 ? 96.287 45.556 29.834 1.00 27.13 294 ALA B O 1
ATOM 6094 N N . PHE B 1 319 ? 97.448 47.481 29.639 1.00 26.58 295 PHE B N 1
A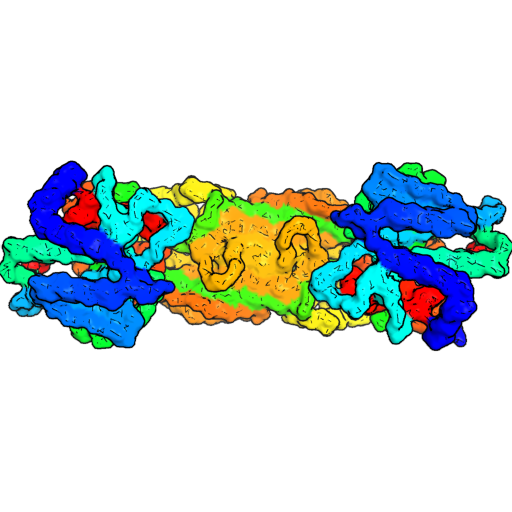TOM 6095 C CA . PHE B 1 319 ? 97.282 47.607 28.175 1.00 25.47 295 PHE B CA 1
ATOM 6096 C C . PHE B 1 319 ? 97.812 46.375 27.444 1.00 26.04 295 PHE B C 1
ATOM 6097 O O . PHE B 1 319 ? 97.103 45.771 26.619 1.00 26.07 295 PHE B O 1
ATOM 6105 N N . LEU B 1 320 ? 99.066 46.017 27.724 1.00 25.07 296 LEU B N 1
ATOM 6106 C CA . LEU B 1 320 ? 99.732 44.923 27.046 1.00 24.26 296 LEU B CA 1
ATOM 6107 C C . LEU B 1 320 ? 99.054 43.595 27.307 1.00 25.53 296 LEU B C 1
ATOM 6108 O O . LEU B 1 320 ? 98.825 42.797 26.388 1.00 24.50 296 LEU B O 1
ATOM 6113 N N . LYS B 1 321 ? 98.706 43.340 28.565 1.00 25.08 297 LYS B N 1
ATOM 6114 C CA . LYS B 1 321 ? 98.049 42.070 28.891 1.00 26.96 297 LYS B CA 1
ATOM 6115 C C . LYS B 1 321 ? 96.682 41.984 28.207 1.00 25.38 297 LYS B C 1
ATOM 6116 O O . LYS B 1 321 ? 96.230 40.910 27.811 1.00 25.55 297 LYS B O 1
ATOM 6122 N N . ARG B 1 322 ? 96.001 43.119 28.088 1.00 24.82 298 ARG B N 1
ATOM 6123 C CA . ARG B 1 322 ? 94.671 43.114 27.488 1.00 23.98 298 ARG B CA 1
ATOM 6124 C C . ARG B 1 322 ? 94.804 42.850 25.998 1.00 23.61 298 ARG B C 1
ATOM 6125 O O . ARG B 1 322 ? 94.079 42.037 25.444 1.00 22.96 298 ARG B O 1
ATOM 6133 N N . PHE B 1 323 ? 95.761 43.535 25.397 1.00 23.06 299 PHE B N 1
ATOM 6134 C CA . PHE B 1 323 ? 96.014 43.468 23.960 1.00 22.89 299 PHE B CA 1
ATOM 6135 C C . PHE B 1 323 ? 96.404 42.055 23.486 1.00 23.08 299 PHE B C 1
ATOM 6136 O O . PHE B 1 323 ? 95.802 41.548 22.535 1.00 24.07 299 PHE B O 1
ATOM 6144 N N . PHE B 1 324 ? 97.380 41.418 24.140 1.00 22.63 300 PHE B N 1
ATOM 6145 C CA . PHE B 1 324 ? 97.835 40.056 23.756 1.00 24.40 300 PHE B CA 1
ATOM 6146 C C . PHE B 1 324 ? 97.157 38.863 24.438 1.00 25.68 300 PHE B C 1
ATOM 6147 O O . PHE B 1 324 ? 97.047 37.781 23.835 1.00 25.99 300 PHE B O 1
ATOM 6155 N N . PHE B 1 325 ? 96.726 39.034 25.690 1.00 25.83 301 PHE B N 1
ATOM 6156 C CA . PHE B 1 325 ? 96.245 37.886 26.464 1.00 25.87 301 PHE B CA 1
ATOM 6157 C C . PHE B 1 325 ? 94.760 37.858 26.858 1.00 26.74 301 PHE B C 1
ATOM 6158 O O . PHE B 1 325 ? 94.337 36.940 27.583 1.00 26.94 301 PHE B O 1
ATOM 6166 N N . ASP B 1 326 ? 93.976 38.848 26.422 1.00 26.70 302 ASP B N 1
ATOM 6167 C CA . ASP B 1 326 ? 92.540 38.883 26.710 1.00 27.11 302 ASP B CA 1
ATOM 6168 C C . ASP B 1 326 ? 91.678 38.855 25.434 1.00 26.71 302 ASP B C 1
ATOM 6169 O O . ASP B 1 326 ? 92.098 39.331 24.358 1.00 26.59 302 ASP B O 1
ATOM 6174 N N . PRO B 1 327 ? 90.440 38.351 25.565 1.00 26.15 303 PRO B N 1
ATOM 6175 C CA . PRO B 1 327 ? 89.465 38.372 24.474 1.00 25.68 303 PRO B CA 1
ATOM 6176 C C . PRO B 1 327 ? 88.893 39.787 24.361 1.00 26.03 303 PRO B C 1
ATOM 6177 O O . PRO B 1 327 ? 89.135 40.602 25.242 1.00 27.24 303 PRO B O 1
ATOM 6181 N N . ALA B 1 328 ? 88.170 40.093 23.283 1.00 24.88 304 ALA B N 1
ATOM 6182 C CA . ALA B 1 328 ? 87.540 41.413 23.106 1.00 22.50 304 ALA B CA 1
ATOM 6183 C C . ALA B 1 328 ? 86.293 41.249 22.259 1.00 22.70 304 ALA B C 1
ATOM 6184 O O . ALA B 1 328 ? 86.336 40.504 21.265 1.00 21.85 304 ALA B O 1
ATOM 6186 N N . LEU B 1 329 ? 85.198 41.913 22.643 1.00 21.44 305 LEU B N 1
ATOM 6187 C CA . LEU B 1 329 ? 83.926 41.888 21.879 1.00 21.23 305 LEU B CA 1
ATOM 6188 C C . LEU B 1 329 ? 83.850 43.144 21.003 1.00 21.20 305 LEU B C 1
ATOM 6189 O O . LEU B 1 329 ? 83.823 44.260 21.510 1.00 20.29 305 LEU B O 1
ATOM 6194 N N . ASN B 1 330 ? 83.840 42.977 19.678 1.00 20.04 306 ASN B N 1
ATOM 6195 C CA . ASN B 1 330 ? 83.943 44.130 18.797 1.00 20.68 306 ASN B CA 1
ATOM 6196 C C . ASN B 1 330 ? 82.757 44.243 17.860 1.00 21.20 306 ASN B C 1
ATOM 6197 O O . ASN B 1 330 ? 82.209 43.237 17.448 1.00 22.10 306 ASN B O 1
ATOM 6202 N N . ILE B 1 331 ? 82.354 45.467 17.536 1.00 21.11 307 ILE B N 1
ATOM 6203 C CA . ILE B 1 331 ? 81.291 45.702 16.593 1.00 20.91 307 ILE B CA 1
ATOM 6204 C C . ILE B 1 331 ? 82.004 46.162 15.320 1.00 21.85 307 ILE B C 1
ATOM 6205 O O . ILE B 1 331 ? 82.663 47.203 15.360 1.00 21.31 307 ILE B O 1
ATOM 6210 N N . GLU B 1 332 ? 81.903 45.366 14.238 1.00 22.36 308 GLU B N 1
ATOM 6211 C CA . GLU B 1 332 ? 82.460 45.697 12.896 1.00 21.77 308 GLU B CA 1
ATOM 6212 C C . GLU B 1 332 ? 81.463 46.542 12.130 1.00 21.08 308 GLU B C 1
ATOM 6213 O O . GLU B 1 332 ? 81.824 47.345 11.255 1.00 20.43 308 GLU B O 1
ATOM 6219 N N . GLY B 1 333 ? 80.185 46.365 12.444 1.00 21.14 309 GLY B N 1
ATOM 6220 C CA . GLY B 1 333 ? 79.157 47.178 11.834 1.00 21.00 309 GLY B CA 1
ATOM 6221 C C . GLY B 1 333 ? 77.832 47.074 12.550 1.00 20.14 309 GLY B C 1
ATOM 6222 O O . GLY B 1 333 ? 77.550 46.060 13.160 1.00 19.99 309 GLY B O 1
ATOM 6223 N N . ILE B 1 334 ? 77.031 48.136 12.474 1.00 20.46 310 ILE B N 1
ATOM 6224 C CA . ILE B 1 334 ? 75.647 48.128 13.007 1.00 21.27 310 ILE B CA 1
ATOM 6225 C C . ILE B 1 334 ? 74.789 49.020 12.140 1.00 20.26 310 ILE B C 1
ATOM 6226 O O . ILE B 1 334 ? 75.233 50.074 11.706 1.00 21.62 310 ILE B O 1
ATOM 6231 N N . GLN B 1 335 ? 73.567 48.611 11.863 1.00 20.07 311 GLN B N 1
ATOM 6232 C CA . GLN B 1 335 ? 72.710 49.444 11.047 1.00 21.14 311 GLN B CA 1
ATOM 6233 C C . GLN B 1 335 ? 71.250 49.210 11.321 1.00 21.10 311 GLN B C 1
ATOM 6234 O O . GLN B 1 335 ? 70.826 48.100 11.605 1.00 21.13 311 GLN B O 1
ATOM 6240 N N . SER B 1 336 ? 70.468 50.268 11.171 1.00 22.08 312 SER B N 1
ATOM 6241 C CA . SER B 1 336 ? 69.041 50.144 11.329 1.00 22.27 312 SER B CA 1
ATOM 6242 C C . SER B 1 336 ? 68.371 51.368 10.787 1.00 21.78 312 SER B C 1
ATOM 6243 O O . SER B 1 336 ? 68.903 52.458 10.860 1.00 21.01 312 SER B O 1
ATOM 6246 N N . GLY B 1 337 ? 67.186 51.190 10.222 1.00 22.65 313 GLY B N 1
ATOM 6247 C CA . GLY B 1 337 ? 66.389 52.334 9.844 1.00 22.72 313 GLY B CA 1
ATOM 6248 C C . GLY B 1 337 ? 66.982 53.240 8.785 1.00 23.75 313 GLY B C 1
ATOM 6249 O O . GLY B 1 337 ? 67.720 52.789 7.921 1.00 23.41 313 GLY B O 1
ATOM 6250 N N . TYR B 1 338 ? 66.713 54.534 8.933 1.00 23.89 314 TYR B N 1
ATOM 6251 C CA . TYR B 1 338 ? 66.976 55.523 7.900 1.00 25.35 314 TYR B CA 1
ATOM 6252 C C . TYR B 1 338 ? 68.315 56.240 7.920 1.00 26.03 314 TYR B C 1
ATOM 6253 O O . TYR B 1 338 ? 68.629 56.951 8.872 1.00 25.55 314 TYR B O 1
ATOM 6262 N N . GLN B 1 339 ? 69.105 56.059 6.863 1.00 25.51 315 GLN B N 1
ATOM 6263 C CA . GLN B 1 339 ? 70.294 56.884 6.647 1.00 27.15 315 GLN B CA 1
ATOM 6264 C C . GLN B 1 339 ? 69.990 57.634 5.375 1.00 29.30 315 GLN B C 1
ATOM 6265 O O . GLN B 1 339 ? 69.365 57.112 4.472 1.00 30.20 315 GLN B O 1
ATOM 6271 N N . GLY B 1 340 ? 70.405 58.868 5.286 1.00 31.46 316 GLY B N 1
ATOM 6272 C CA . GLY B 1 340 ? 70.052 59.588 4.096 1.00 33.67 316 GLY B CA 1
ATOM 6273 C C . GLY B 1 340 ? 69.809 61.010 4.463 1.00 34.55 316 GLY B C 1
ATOM 6274 O O . GLY B 1 340 ? 70.027 61.412 5.610 1.00 35.30 316 GLY B O 1
ATOM 6275 N N . GLN B 1 341 ? 69.359 61.775 3.480 1.00 34.80 317 GLN B N 1
ATOM 6276 C CA . GLN B 1 341 ? 69.135 63.177 3.670 1.00 35.26 317 GLN B CA 1
ATOM 6277 C C . GLN B 1 341 ? 67.809 63.371 4.396 1.00 34.44 317 GLN B C 1
ATOM 6278 O O . GLN B 1 341 ? 66.828 62.698 4.089 1.00 34.41 317 GLN B O 1
ATOM 6284 N N . GLY B 1 342 ? 67.787 64.269 5.374 1.00 33.42 318 GLY B N 1
ATOM 6285 C CA . GLY B 1 342 ? 66.541 64.603 6.052 1.00 33.25 318 GLY B CA 1
ATOM 6286 C C . GLY B 1 342 ? 66.147 63.623 7.140 1.00 32.49 318 GLY B C 1
ATOM 6287 O O . GLY B 1 342 ? 66.979 62.860 7.628 1.00 32.35 318 GLY B O 1
ATOM 6288 N N . VAL B 1 343 ? 64.870 63.646 7.514 1.00 31.88 319 VAL B N 1
ATOM 6289 C CA . VAL B 1 343 ? 64.372 62.796 8.597 1.00 32.13 319 VAL B CA 1
ATOM 6290 C C . VAL B 1 343 ? 63.368 61.779 8.109 1.00 31.79 319 VAL B C 1
ATOM 6291 O O . VAL B 1 343 ? 62.861 61.889 6.995 1.00 32.43 319 VAL B O 1
ATOM 6295 N N . LYS B 1 344 ? 63.109 60.766 8.936 1.00 30.39 320 LYS B N 1
ATOM 6296 C CA . LYS B 1 344 ? 62.098 59.739 8.647 1.00 29.68 320 LYS B CA 1
ATOM 6297 C C . LYS B 1 344 ? 61.514 59.346 9.981 1.00 29.52 320 LYS B C 1
ATOM 6298 O O . LYS B 1 344 ? 62.208 58.765 10.817 1.00 28.51 320 LYS B O 1
ATOM 6304 N N . THR B 1 345 ? 60.238 59.672 10.175 1.00 28.24 321 THR B N 1
ATOM 6305 C CA . THR B 1 345 ? 59.597 59.517 11.478 1.00 28.07 321 THR B CA 1
ATOM 6306 C C . THR B 1 345 ? 59.141 58.073 11.712 1.00 26.22 321 THR B C 1
ATOM 6307 O O . THR B 1 345 ? 57.959 57.810 11.823 1.00 25.98 321 THR B O 1
ATOM 6311 N N . ILE B 1 346 ? 60.095 57.144 11.787 1.00 25.33 322 ILE B N 1
ATOM 6312 C CA . ILE B 1 346 ? 59.796 55.742 11.973 1.00 24.22 322 ILE B CA 1
ATOM 6313 C C . ILE B 1 346 ? 60.484 55.149 13.213 1.00 23.86 322 ILE B C 1
ATOM 6314 O O . ILE B 1 346 ? 61.506 55.673 13.675 1.00 23.20 322 ILE B O 1
ATOM 6319 N N . LEU B 1 347 ? 59.879 54.092 13.755 1.00 23.32 323 LEU B N 1
ATOM 6320 C CA . LEU B 1 347 ? 60.535 53.151 14.642 1.00 22.47 323 LEU B CA 1
ATOM 6321 C C . LEU B 1 347 ? 60.905 52.011 13.700 1.00 22.54 323 LEU B C 1
ATOM 6322 O O . LEU B 1 347 ? 60.020 51.320 13.167 1.00 22.90 323 LEU B O 1
ATOM 6327 N N . PRO B 1 348 ? 62.201 51.794 13.471 1.00 22.67 324 PRO B N 1
ATOM 6328 C CA . PRO B 1 348 ? 62.521 50.688 12.564 1.00 23.03 324 PRO B CA 1
ATOM 6329 C C . PRO B 1 348 ? 62.199 49.311 13.169 1.00 23.72 324 PRO B C 1
ATOM 6330 O O . PRO B 1 348 ? 62.424 49.063 14.373 1.00 22.00 324 PRO B O 1
ATOM 6334 N N . ALA B 1 349 ? 61.663 48.426 12.328 1.00 23.28 325 ALA B N 1
ATOM 6335 C CA . ALA B 1 349 ? 61.308 47.068 12.719 1.00 24.70 325 ALA B CA 1
ATOM 6336 C C . ALA B 1 349 ? 62.494 46.120 12.684 1.00 23.46 325 ALA B C 1
ATOM 6337 O O . ALA B 1 349 ? 62.401 45.013 13.141 1.00 24.96 325 ALA B O 1
ATOM 6339 N N . GLU B 1 350 ? 63.609 46.544 12.109 1.00 26.01 326 GLU B N 1
ATOM 6340 C CA . GLU B 1 350 ? 64.772 45.672 12.011 1.00 26.35 326 GLU B CA 1
ATOM 6341 C C . GLU B 1 350 ? 66.074 46.380 12.308 1.00 25.29 326 GLU B C 1
ATOM 6342 O O . GLU B 1 350 ? 66.265 47.545 11.922 1.00 25.53 326 GLU B O 1
ATOM 6348 N N . ALA B 1 351 ? 66.969 45.674 12.989 1.00 23.60 327 ALA B N 1
ATOM 6349 C CA . ALA B 1 351 ? 68.314 46.168 13.205 1.00 22.14 327 ALA B CA 1
ATOM 6350 C C . ALA B 1 351 ? 69.259 45.000 13.139 1.00 22.08 327 ALA B C 1
ATOM 6351 O O . ALA B 1 351 ? 68.914 43.900 13.569 1.00 23.54 327 ALA B O 1
ATOM 6353 N N . SER B 1 352 ? 70.462 45.222 12.622 1.00 20.45 328 SER B N 1
ATOM 6354 C CA . SER B 1 352 ? 71.453 44.165 12.634 1.00 20.79 328 SER B CA 1
ATOM 6355 C C . SER B 1 352 ? 72.843 44.703 12.968 1.00 19.89 328 SER B C 1
ATOM 6356 O O . SER B 1 352 ? 73.078 45.911 12.943 1.00 20.68 328 SER B O 1
ATOM 6359 N N . ALA B 1 353 ? 73.749 43.793 13.309 1.00 20.81 329 ALA B N 1
ATOM 6360 C CA . ALA B 1 353 ? 75.121 44.126 13.630 1.00 20.72 329 ALA B CA 1
ATOM 6361 C C . ALA B 1 353 ? 76.027 43.012 13.153 1.00 20.58 329 ALA B C 1
ATOM 6362 O O . ALA B 1 353 ? 75.612 41.853 13.060 1.00 19.73 329 ALA B O 1
ATOM 6364 N N . LYS B 1 354 ? 77.255 43.373 12.819 1.00 21.48 330 LYS B N 1
ATOM 6365 C CA . LYS B 1 354 ? 78.299 42.399 12.541 1.00 22.90 330 LYS B CA 1
ATOM 6366 C C . LYS B 1 354 ? 79.272 42.457 13.719 1.00 22.91 330 LYS B C 1
ATOM 6367 O O . LYS B 1 354 ? 79.861 43.507 13.999 1.00 23.49 330 LYS B O 1
ATOM 6373 N N . LEU B 1 355 ? 79.386 41.334 14.422 1.00 22.61 331 LEU B N 1
ATOM 6374 C CA . LEU B 1 355 ? 80.144 41.254 15.642 1.00 22.70 331 LEU B CA 1
ATOM 6375 C C . LEU B 1 355 ? 81.279 40.262 15.484 1.00 23.51 331 LEU B C 1
ATOM 6376 O O . LEU B 1 355 ? 81.312 39.490 14.521 1.00 21.10 331 LEU B O 1
ATOM 6381 N N . GLU B 1 356 ? 82.218 40.297 16.430 1.00 22.12 332 GLU B N 1
ATOM 6382 C CA . GLU B 1 356 ? 83.293 39.331 16.511 1.00 22.37 332 GLU B CA 1
ATOM 6383 C C . GLU B 1 356 ? 83.753 39.317 17.945 1.00 22.84 332 GLU B C 1
ATOM 6384 O O . GLU B 1 356 ? 83.603 40.316 18.643 1.00 22.01 332 GLU B O 1
ATOM 6390 N N . VAL B 1 357 ? 84.260 38.176 18.381 1.00 21.47 333 VAL B N 1
ATOM 6391 C CA . VAL B 1 357 ? 85.003 38.122 19.615 1.00 21.65 333 VAL B CA 1
ATOM 6392 C C . VAL B 1 357 ? 86.405 37.665 19.264 1.00 21.47 333 VAL B C 1
ATOM 6393 O O . VAL B 1 357 ? 86.598 36.568 18.723 1.00 21.02 333 VAL B O 1
ATOM 6397 N N . ARG B 1 358 ? 87.391 38.497 19.571 1.00 22.18 334 ARG B N 1
ATOM 6398 C CA . ARG B 1 358 ? 88.790 38.091 19.459 1.00 23.58 334 ARG B CA 1
ATOM 6399 C C . ARG B 1 358 ? 89.119 37.092 20.563 1.00 24.18 334 ARG B C 1
ATOM 6400 O O . ARG B 1 358 ? 88.781 37.318 21.742 1.00 23.04 334 ARG B O 1
ATOM 6408 N N . LEU B 1 359 ? 89.782 35.988 20.204 1.00 24.50 335 LEU B N 1
ATOM 6409 C CA . LEU B 1 359 ? 89.974 34.888 21.170 1.00 24.31 335 LEU B CA 1
ATOM 6410 C C . LEU B 1 359 ? 91.408 34.668 21.647 1.00 25.71 335 LEU B C 1
ATOM 6411 O O . LEU B 1 359 ? 92.366 35.114 21.018 1.00 26.41 335 LEU B O 1
ATOM 6416 N N . VAL B 1 360 ? 91.537 33.965 22.774 1.00 26.24 336 VAL B N 1
ATOM 6417 C CA . VAL B 1 360 ? 92.832 33.596 23.315 1.00 26.03 336 VAL B CA 1
ATOM 6418 C C . VAL B 1 360 ? 92.763 32.103 23.657 1.00 25.55 336 VAL B C 1
ATOM 6419 O O . VAL B 1 360 ? 91.681 31.534 23.688 1.00 24.57 336 VAL B O 1
ATOM 6423 N N . PRO B 1 361 ? 93.917 31.443 23.844 1.00 26.14 337 PRO B N 1
ATOM 6424 C CA . PRO B 1 361 ? 93.875 30.000 24.119 1.00 27.14 337 PRO B CA 1
ATOM 6425 C C . PRO B 1 361 ? 92.922 29.625 25.248 1.00 28.89 337 PRO B C 1
ATOM 6426 O O . PRO B 1 361 ? 92.895 30.283 26.303 1.00 27.94 337 PRO B O 1
ATOM 6430 N N . GLY B 1 362 ? 92.160 28.558 25.006 1.00 30.15 338 GLY B N 1
ATOM 6431 C CA . GLY B 1 362 ? 91.112 28.124 25.922 1.00 31.77 338 GLY B CA 1
ATOM 6432 C C . GLY B 1 362 ? 89.728 28.436 25.382 1.00 32.53 338 GLY B C 1
ATOM 6433 O O . GLY B 1 362 ? 88.749 27.803 25.775 1.00 33.68 338 GLY B O 1
ATOM 6434 N N . LEU B 1 363 ? 89.621 29.412 24.479 1.00 31.31 339 LEU B N 1
ATOM 6435 C CA . LEU B 1 363 ? 88.310 29.776 23.942 1.00 29.84 339 LEU B CA 1
ATOM 6436 C C . LEU B 1 363 ? 88.102 29.167 22.553 1.00 30.34 339 LEU B C 1
ATOM 6437 O O . LEU B 1 363 ? 88.918 29.357 21.660 1.00 31.05 339 LEU B O 1
ATOM 6442 N N . GLU B 1 364 ? 87.024 28.418 22.381 1.00 30.20 340 GLU B N 1
ATOM 6443 C CA . GLU B 1 364 ? 86.699 27.820 21.082 1.00 30.83 340 GLU B CA 1
ATOM 6444 C C . GLU B 1 364 ? 85.536 28.616 20.448 1.00 29.69 340 GLU B C 1
ATOM 6445 O O . GLU B 1 364 ? 84.596 28.960 21.150 1.00 29.70 340 GLU B O 1
ATOM 6451 N N . PRO B 1 365 ? 85.605 28.951 19.129 1.00 29.77 341 PRO B N 1
ATOM 6452 C CA . PRO B 1 365 ? 84.555 29.750 18.469 1.00 28.90 341 PRO B CA 1
ATOM 6453 C C . PRO B 1 365 ? 83.097 29.362 18.773 1.00 30.07 341 PRO B C 1
ATOM 6454 O O . PRO B 1 365 ? 82.274 30.238 19.113 1.00 29.65 341 PRO B O 1
ATOM 6458 N N . HIS B 1 366 ? 82.770 28.074 18.628 1.00 29.83 342 HIS B N 1
ATOM 6459 C CA . HIS B 1 366 ? 81.393 27.625 18.781 1.00 30.06 342 HIS B CA 1
ATOM 6460 C C . HIS B 1 366 ? 80.907 27.736 20.194 1.00 29.80 342 HIS B C 1
ATOM 6461 O O . HIS B 1 366 ? 79.793 28.195 20.424 1.00 30.33 342 HIS B O 1
ATOM 6468 N N . ASP B 1 367 ? 81.754 27.340 21.122 1.00 29.23 343 ASP B N 1
ATOM 6469 C CA . ASP B 1 367 ? 81.448 27.429 22.544 1.00 30.15 343 ASP B CA 1
ATOM 6470 C C . ASP B 1 367 ? 81.260 28.872 23.059 1.00 30.21 343 ASP B C 1
ATOM 6471 O O . ASP B 1 367 ? 80.363 29.155 23.889 1.00 29.84 343 ASP B O 1
ATOM 6476 N N . VAL B 1 368 ? 82.149 29.768 22.622 1.00 29.13 344 VAL B N 1
ATOM 6477 C CA . VAL B 1 368 ? 82.028 31.188 22.926 1.00 28.68 344 VAL B CA 1
ATOM 6478 C C . VAL B 1 368 ? 80.662 31.731 22.445 1.00 29.61 344 VAL B C 1
ATOM 6479 O O . VAL B 1 368 ? 79.937 32.404 23.191 1.00 28.65 344 VAL B O 1
ATOM 6483 N N . LEU B 1 369 ? 80.293 31.432 21.205 1.00 27.83 345 LEU B N 1
ATOM 6484 C CA . LEU B 1 369 ? 79.024 31.930 20.703 1.00 29.01 345 LEU B CA 1
ATOM 6485 C C . LEU B 1 369 ? 77.817 31.351 21.457 1.00 29.43 345 LEU B C 1
ATOM 6486 O O . LEU B 1 369 ? 76.785 31.997 21.548 1.00 28.75 345 LEU B O 1
ATOM 6491 N N . GLU B 1 370 ? 77.941 30.138 21.987 1.00 29.65 346 GLU B N 1
ATOM 6492 C CA . GLU B 1 370 ? 76.837 29.538 22.712 1.00 31.90 346 GLU B CA 1
ATOM 6493 C C . GLU B 1 370 ? 76.722 30.145 24.094 1.00 29.85 346 GLU B C 1
ATOM 6494 O O . GLU B 1 370 ? 75.633 30.189 24.655 1.00 31.20 346 GLU B O 1
ATOM 6500 N N . LYS B 1 371 ? 77.843 30.589 24.646 1.00 28.25 347 LYS B N 1
ATOM 6501 C CA . LYS B 1 371 ? 77.856 31.221 25.965 1.00 27.06 347 LYS B CA 1
ATOM 6502 C C . LYS B 1 371 ? 77.246 32.618 25.912 1.00 26.17 347 LYS B C 1
ATOM 6503 O O . LYS B 1 371 ? 76.661 33.108 26.883 1.00 25.00 347 LYS B O 1
ATOM 6509 N N . ILE B 1 372 ? 77.442 33.270 24.780 1.00 24.92 348 ILE B N 1
ATOM 6510 C CA . ILE B 1 372 ? 76.830 34.547 24.458 1.00 24.36 348 ILE B CA 1
ATOM 6511 C C . ILE B 1 372 ? 75.327 34.381 24.238 1.00 25.35 348 ILE B C 1
ATOM 6512 O O . ILE B 1 372 ? 74.577 35.260 24.608 1.00 24.44 348 ILE B O 1
ATOM 6517 N N . ARG B 1 373 ? 74.898 33.284 23.595 1.00 26.51 349 ARG B N 1
ATOM 6518 C CA . ARG B 1 373 ? 73.479 32.948 23.479 1.00 27.52 349 ARG B CA 1
ATOM 6519 C C . ARG B 1 373 ? 72.830 32.805 24.868 1.00 29.05 349 ARG B C 1
ATOM 6520 O O . ARG B 1 373 ? 71.764 33.348 25.124 1.00 29.64 349 ARG B O 1
ATOM 6528 N N . LYS B 1 374 ? 73.496 32.104 25.767 1.00 28.40 350 LYS B N 1
ATOM 6529 C CA . LYS B 1 374 ? 72.937 31.895 27.090 1.00 30.31 350 LYS B CA 1
ATOM 6530 C C . LYS B 1 374 ? 72.836 33.187 27.880 1.00 28.32 350 LYS B C 1
ATOM 6531 O O . LYS B 1 374 ? 71.815 33.451 28.504 1.00 28.75 350 LYS B O 1
ATOM 6537 N N . GLN B 1 375 ? 73.888 33.999 27.857 1.00 26.43 351 GLN B N 1
ATOM 6538 C CA . GLN B 1 375 ? 73.877 35.287 28.574 1.00 24.71 351 GLN B CA 1
ATOM 6539 C C . GLN B 1 375 ? 72.791 36.206 28.063 1.00 24.31 351 GLN B C 1
ATOM 6540 O O . GLN B 1 375 ? 72.093 36.867 28.833 1.00 23.70 351 GLN B O 1
ATOM 6546 N N . LEU B 1 376 ? 72.659 36.298 26.747 1.00 22.83 352 LEU B N 1
ATOM 6547 C CA . LEU B 1 376 ? 71.643 37.180 26.200 1.00 23.77 352 LEU B CA 1
ATOM 6548 C C . LEU B 1 376 ? 70.248 36.749 26.611 1.00 24.40 352 LEU B C 1
ATOM 6549 O O . LEU B 1 376 ? 69.420 37.602 26.889 1.00 25.38 352 LEU B O 1
ATOM 6554 N N . ASP B 1 377 ? 69.984 35.439 26.636 1.00 26.96 353 ASP B N 1
ATOM 6555 C CA . ASP B 1 377 ? 68.676 34.904 27.065 1.00 27.80 353 ASP B CA 1
ATOM 6556 C C . ASP B 1 377 ? 68.478 35.214 28.541 1.00 29.11 353 ASP B C 1
ATOM 6557 O O . ASP B 1 377 ? 67.458 35.753 28.930 1.00 29.31 353 ASP B O 1
ATOM 6562 N N . LYS B 1 378 ? 69.472 34.898 29.357 1.00 29.40 354 LYS B N 1
ATOM 6563 C CA . LYS B 1 378 ? 69.433 35.233 30.759 1.00 30.42 354 LYS B CA 1
ATOM 6564 C C . LYS B 1 378 ? 69.170 36.745 31.010 1.00 31.04 354 LYS B C 1
ATOM 6565 O O . LYS B 1 378 ? 68.460 37.127 31.962 1.00 32.36 354 LYS B O 1
ATOM 6571 N N . ASN B 1 379 ? 69.741 37.612 30.170 1.00 30.08 355 ASN B N 1
ATOM 6572 C CA . ASN B 1 379 ? 69.628 39.065 30.326 1.00 29.29 355 ASN B CA 1
ATOM 6573 C C . ASN B 1 379 ? 68.317 39.612 29.806 1.00 29.66 355 ASN B C 1
ATOM 6574 O O . ASN B 1 379 ? 68.088 40.797 29.911 1.00 29.90 355 ASN B O 1
ATOM 6579 N N . GLY B 1 380 ? 67.495 38.770 29.176 1.00 29.79 356 GLY B N 1
ATOM 6580 C CA . GLY B 1 380 ? 66.197 39.201 28.646 1.00 29.44 356 GLY B CA 1
ATOM 6581 C C . GLY B 1 380 ? 66.221 39.604 27.182 1.00 29.84 356 GLY B C 1
ATOM 6582 O O . GLY B 1 380 ? 65.339 40.336 26.702 1.00 30.76 356 GLY B O 1
ATOM 6583 N N . PHE B 1 381 ? 67.219 39.134 26.451 1.00 28.46 357 PHE B N 1
ATOM 6584 C CA . PHE B 1 381 ? 67.332 39.525 25.053 1.00 27.66 357 PHE B CA 1
ATOM 6585 C C . PHE B 1 381 ? 67.252 38.308 24.130 1.00 28.83 357 PHE B C 1
ATOM 6586 O O . PHE B 1 381 ? 68.046 38.160 23.202 1.00 29.23 357 PHE B O 1
ATOM 6594 N N . ASP B 1 382 ? 66.269 37.445 24.385 1.00 29.27 358 ASP B N 1
ATOM 6595 C CA . ASP B 1 382 ? 66.073 36.209 23.627 1.00 30.32 358 ASP B CA 1
ATOM 6596 C C . ASP B 1 382 ? 65.753 36.440 22.162 1.00 29.51 358 ASP B C 1
ATOM 6597 O O . ASP B 1 382 ? 65.901 35.541 21.322 1.00 29.21 358 ASP B O 1
ATOM 6602 N N . LYS B 1 383 ? 65.315 37.650 21.853 1.00 29.13 359 LYS B N 1
ATOM 6603 C CA . LYS B 1 383 ? 64.931 37.986 20.483 1.00 28.21 359 LYS B CA 1
ATOM 6604 C C . LYS B 1 383 ? 66.075 38.455 19.575 1.00 27.73 359 LYS B C 1
ATOM 6605 O O . LYS B 1 383 ? 65.841 38.757 18.393 1.00 27.13 359 LYS B O 1
ATOM 6611 N N . VAL B 1 384 ? 67.285 38.553 20.123 1.00 26.11 360 VAL B N 1
ATOM 6612 C CA . VAL B 1 384 ? 68.464 38.840 19.300 1.00 26.18 360 VAL B CA 1
ATOM 6613 C C . VAL B 1 384 ? 68.817 37.511 18.643 1.00 25.86 360 VAL B C 1
ATOM 6614 O O . VAL B 1 384 ? 69.010 36.517 19.334 1.00 26.78 360 VAL B O 1
ATOM 6618 N N . GLU B 1 385 ? 68.831 37.464 17.322 1.00 24.45 361 GLU B N 1
ATOM 6619 C CA . GLU B 1 385 ? 69.188 36.225 16.624 1.00 24.68 361 GLU B CA 1
ATOM 6620 C C . GLU B 1 385 ? 70.677 36.245 16.364 1.00 23.73 361 GLU B C 1
ATOM 6621 O O . GLU B 1 385 ? 71.220 37.300 16.058 1.00 23.49 361 GLU B O 1
ATOM 6627 N N . LEU B 1 386 ? 71.338 35.094 16.465 1.00 23.55 362 LEU B N 1
ATOM 6628 C CA . LEU B 1 386 ? 72.801 35.007 16.263 1.00 25.20 362 LEU B CA 1
ATOM 6629 C C . LEU B 1 386 ? 73.165 33.971 15.211 1.00 26.61 362 LEU B C 1
ATOM 6630 O O . LEU B 1 386 ? 72.685 32.836 15.285 1.00 26.86 362 LEU B O 1
ATOM 6635 N N . TYR B 1 387 ? 74.003 34.362 14.250 1.00 27.17 363 TYR B N 1
ATOM 6636 C CA . TYR B 1 387 ? 74.425 33.477 13.160 1.00 27.53 363 TYR B CA 1
ATOM 6637 C C . TYR B 1 387 ? 75.948 33.385 13.091 1.00 28.16 363 TYR B C 1
ATOM 6638 O O . TYR B 1 387 ? 76.606 34.356 12.737 1.00 28.88 363 TYR B O 1
ATOM 6647 N N . TYR B 1 388 ? 76.501 32.224 13.435 1.00 28.84 364 TYR B N 1
ATOM 6648 C CA . TYR B 1 388 ? 77.939 31.975 13.299 1.00 31.04 364 TYR B CA 1
ATOM 6649 C C . TYR B 1 388 ? 78.374 32.203 11.850 1.00 31.37 364 TYR B C 1
ATOM 6650 O O . TYR B 1 388 ? 77.673 31.773 10.925 1.00 32.43 364 TYR B O 1
ATOM 6659 N N . THR B 1 389 ? 79.510 32.875 11.639 1.00 31.23 365 THR B N 1
ATOM 6660 C CA . THR B 1 389 ? 79.987 33.128 10.269 1.00 31.64 365 THR B CA 1
ATOM 6661 C C . THR B 1 389 ? 81.437 32.692 10.003 1.00 32.94 365 THR B C 1
ATOM 6662 O O . THR B 1 389 ? 81.771 32.319 8.876 1.00 33.38 365 THR B O 1
ATOM 6669 N N . LEU B 1 390 ? 82.297 32.742 11.015 1.00 32.90 366 LEU B N 1
ATOM 6670 C CA . LEU B 1 390 ? 83.692 32.362 10.837 1.00 34.18 366 LEU B CA 1
ATOM 6671 C C . LEU B 1 390 ? 84.291 32.099 12.207 1.00 33.79 366 LEU B C 1
ATOM 6672 O O . LEU B 1 390 ? 83.828 32.637 13.208 1.00 33.11 366 LEU B O 1
ATOM 6677 N N . GLY B 1 391 ? 85.290 31.232 12.262 1.00 33.55 367 GLY B N 1
ATOM 6678 C CA . GLY B 1 391 ? 85.958 30.937 13.518 1.00 33.31 367 GLY B CA 1
ATOM 6679 C C . GLY B 1 391 ? 87.364 30.432 13.273 1.00 34.34 367 GLY B C 1
ATOM 6680 O O . GLY B 1 391 ? 87.599 29.711 12.297 1.00 32.79 367 GLY B O 1
ATOM 6681 N N . GLU B 1 392 ? 88.300 30.823 14.140 1.00 33.51 368 GLU B N 1
ATOM 6682 C CA . GLU B 1 392 ? 89.682 30.351 14.077 1.00 34.96 368 GLU B CA 1
ATOM 6683 C C . GLU B 1 392 ? 90.140 30.246 15.525 1.00 32.92 368 GLU B C 1
ATOM 6684 O O . GLU B 1 392 ? 89.865 31.132 16.313 1.00 33.08 368 GLU B O 1
ATOM 6690 N N . MET B 1 393 ? 90.789 29.147 15.890 1.00 31.21 369 MET B N 1
ATOM 6691 C CA . MET B 1 393 ? 91.224 28.960 17.264 1.00 30.36 369 MET B CA 1
ATOM 6692 C C . MET B 1 393 ? 92.534 29.701 17.475 1.00 29.10 369 MET B C 1
ATOM 6693 O O . MET B 1 393 ? 93.257 29.968 16.508 1.00 28.12 369 MET B O 1
ATOM 6698 N N . SER B 1 394 ? 92.855 30.011 18.729 1.00 27.64 370 SER B N 1
ATOM 6699 C CA . SER B 1 394 ? 94.124 30.664 19.036 1.00 26.94 370 SER B CA 1
ATOM 6700 C C . SER B 1 394 ? 95.194 29.685 19.510 1.00 24.62 370 SER B C 1
ATOM 6701 O O . SER B 1 394 ? 94.900 28.541 19.828 1.00 25.81 370 SER B O 1
ATOM 6704 N N . TYR B 1 395 ? 96.431 30.159 19.528 1.00 22.48 371 TYR B N 1
ATOM 6705 C CA . TYR B 1 395 ? 97.608 29.374 19.846 1.00 22.80 371 TYR B CA 1
ATOM 6706 C C . TYR B 1 395 ? 98.722 30.313 20.294 1.00 22.83 371 TYR B C 1
ATOM 6707 O O . TYR B 1 395 ? 98.846 31.424 19.771 1.00 23.29 371 TYR B O 1
ATOM 6716 N N . ARG B 1 396 ? 99.538 29.873 21.255 1.00 22.87 372 ARG B N 1
ATOM 6717 C CA . ARG B 1 396 ? 100.747 30.596 21.659 1.00 22.92 372 ARG B CA 1
ATOM 6718 C C . ARG B 1 396 ? 101.661 29.700 22.498 1.00 22.85 372 ARG B C 1
ATOM 6719 O O . ARG B 1 396 ? 101.229 28.666 23.007 1.00 21.99 372 ARG B O 1
ATOM 6727 N N . SER B 1 397 ? 102.929 30.063 22.606 1.00 22.15 373 SER B N 1
ATOM 6728 C CA . SER B 1 397 ? 103.823 29.313 23.469 1.00 23.22 373 SER B CA 1
ATOM 6729 C C . SER B 1 397 ? 104.648 30.321 24.178 1.00 23.21 373 SER B C 1
ATOM 6730 O O . SER B 1 397 ? 104.731 31.448 23.740 1.00 24.09 373 SER B O 1
ATOM 6733 N N . ASP B 1 398 ? 105.303 29.917 25.255 1.00 24.92 374 ASP B N 1
ATOM 6734 C CA . ASP B 1 398 ? 106.136 30.848 25.995 1.00 25.32 374 ASP B CA 1
ATOM 6735 C C . ASP B 1 398 ? 107.538 31.020 25.409 1.00 24.51 374 ASP B C 1
ATOM 6736 O O . ASP B 1 398 ? 108.373 31.661 26.015 1.00 24.66 374 ASP B O 1
ATOM 6741 N N . MET B 1 399 ? 107.780 30.463 24.216 1.00 23.93 375 MET B N 1
ATOM 6742 C CA . MET B 1 399 ? 109.024 30.697 23.472 1.00 22.87 375 MET B CA 1
ATOM 6743 C C . MET B 1 399 ? 110.220 30.094 24.208 1.00 22.27 375 MET B C 1
ATOM 6744 O O . MET B 1 399 ? 111.305 30.680 24.263 1.00 22.22 375 MET B O 1
ATOM 6749 N N . SER B 1 400 ? 110.020 28.938 24.822 1.00 23.18 376 SER B N 1
ATOM 6750 C CA . SER B 1 400 ? 111.105 28.337 25.590 1.00 23.12 376 SER B CA 1
ATOM 6751 C C . SER B 1 400 ? 111.656 27.100 24.888 1.00 21.99 376 SER B C 1
ATOM 6752 O O . SER B 1 400 ? 112.700 26.584 25.253 1.00 23.63 376 SER B O 1
ATOM 6755 N N . ALA B 1 401 ? 110.975 26.613 23.871 1.00 20.16 377 ALA B N 1
ATOM 6756 C CA . ALA B 1 401 ? 111.493 25.462 23.162 1.00 19.27 377 ALA B CA 1
ATOM 6757 C C . ALA B 1 401 ? 112.934 25.762 22.690 1.00 18.62 377 ALA B C 1
ATOM 6758 O O . ALA B 1 401 ? 113.202 26.834 22.181 1.00 20.06 377 ALA B O 1
ATOM 6760 N N . PRO B 1 402 ? 113.893 24.852 22.942 1.00 18.91 378 PRO B N 1
ATOM 6761 C CA . PRO B 1 402 ? 115.257 25.069 22.478 1.00 17.87 378 PRO B CA 1
ATOM 6762 C C . PRO B 1 402 ? 115.374 25.415 20.967 1.00 17.14 378 PRO B C 1
ATOM 6763 O O . PRO B 1 402 ? 116.217 26.202 20.605 1.00 17.77 378 PRO B O 1
ATOM 6767 N N . ALA B 1 403 ? 114.542 24.828 20.139 1.00 17.30 379 ALA B N 1
ATOM 6768 C CA . ALA B 1 403 ? 114.641 25.084 18.660 1.00 18.81 379 ALA B CA 1
ATOM 6769 C C . ALA B 1 403 ? 114.297 26.555 18.336 1.00 19.74 379 ALA B C 1
ATOM 6770 O O . ALA B 1 403 ? 114.832 27.167 17.373 1.00 20.10 379 ALA B O 1
ATOM 6772 N N . ILE B 1 404 ? 113.416 27.126 19.162 1.00 19.40 380 ILE B N 1
ATOM 6773 C CA . ILE B 1 404 ? 113.010 28.514 19.072 1.00 19.42 380 ILE B CA 1
ATOM 6774 C C . ILE B 1 404 ? 114.093 29.412 19.659 1.00 19.72 380 ILE B C 1
ATOM 6775 O O . ILE B 1 404 ? 114.424 30.443 19.077 1.00 20.01 380 ILE B O 1
ATOM 6780 N N . LEU B 1 405 ? 114.655 29.038 20.820 1.00 18.99 381 LEU B N 1
ATOM 6781 C CA . LEU B 1 405 ? 115.738 29.826 21.397 1.00 19.03 381 LEU B CA 1
ATOM 6782 C C . LEU B 1 405 ? 116.913 29.979 20.423 1.00 19.04 381 LEU B C 1
ATOM 6783 O O . LEU B 1 405 ? 117.530 31.040 20.358 1.00 19.50 381 LEU B O 1
ATOM 6788 N N . ASN B 1 406 ? 117.201 28.929 19.660 1.00 18.95 382 ASN B N 1
ATOM 6789 C CA . ASN B 1 406 ? 118.277 28.962 18.689 1.00 19.23 382 ASN B CA 1
ATOM 6790 C C . ASN B 1 406 ? 117.967 30.103 17.737 1.00 18.77 382 ASN B C 1
ATOM 6791 O O . ASN B 1 406 ? 118.819 30.930 17.546 1.00 20.84 382 ASN B O 1
ATOM 6796 N N . VAL B 1 407 ? 116.752 30.173 17.176 1.00 20.00 383 VAL B N 1
ATOM 6797 C CA . VAL B 1 407 ? 116.383 31.286 16.235 1.00 19.05 383 VAL B CA 1
ATOM 6798 C C . VAL B 1 407 ? 116.554 32.655 16.881 1.00 19.34 383 VAL B C 1
ATOM 6799 O O . VAL B 1 407 ? 117.111 33.568 16.302 1.00 17.61 383 VAL B O 1
ATOM 6803 N N . ILE B 1 408 ? 116.185 32.780 18.150 1.00 19.06 384 ILE B N 1
ATOM 6804 C CA . ILE B 1 408 ? 116.317 34.071 18.785 1.00 18.28 384 ILE B CA 1
ATOM 6805 C C . ILE B 1 408 ? 117.775 34.463 18.842 1.00 17.84 384 ILE B C 1
ATOM 6806 O O . ILE B 1 408 ? 118.107 35.640 18.712 1.00 19.14 384 ILE B O 1
ATOM 6811 N N . GLU B 1 409 ? 118.661 33.493 19.042 1.00 19.12 385 GLU B N 1
ATOM 6812 C CA . GLU B 1 409 ? 120.070 33.839 19.184 1.00 20.77 385 GLU B CA 1
ATOM 6813 C C . GLU B 1 409 ? 120.707 34.149 17.830 1.00 20.06 385 GLU B C 1
ATOM 6814 O O . GLU B 1 409 ? 121.544 35.056 17.702 1.00 20.46 385 GLU B O 1
ATOM 6820 N N . LEU B 1 410 ? 120.303 33.412 16.811 1.00 18.50 386 LEU B N 1
ATOM 6821 C CA . LEU B 1 410 ? 120.874 33.674 15.490 1.00 18.38 386 LEU B CA 1
ATOM 6822 C C . LEU B 1 410 ? 120.472 35.060 15.068 1.00 16.90 386 LEU B C 1
ATOM 6823 O O . LEU B 1 410 ? 121.296 35.823 14.569 1.00 21.27 386 LEU B O 1
ATOM 6828 N N . ALA B 1 411 ? 119.207 35.406 15.275 1.00 16.98 387 ALA B N 1
ATOM 6829 C CA . ALA B 1 411 ? 118.681 36.697 14.852 1.00 16.69 387 ALA B CA 1
ATOM 6830 C C . ALA B 1 411 ? 119.420 37.886 15.449 1.00 18.57 387 ALA B C 1
ATOM 6831 O O . ALA B 1 411 ? 119.553 38.924 14.804 1.00 18.37 387 ALA B O 1
ATOM 6833 N N . LYS B 1 412 ? 119.909 37.759 16.693 1.00 19.73 388 LYS B N 1
ATOM 6834 C CA . LYS B 1 412 ? 120.691 38.834 17.286 1.00 20.45 388 LYS B CA 1
ATOM 6835 C C . LYS B 1 412 ? 121.981 39.194 16.528 1.00 23.05 388 LYS B C 1
ATOM 6836 O O . LYS B 1 412 ? 122.497 40.294 16.685 1.00 24.26 388 LYS B O 1
ATOM 6842 N N . LYS B 1 413 ? 122.477 38.292 15.677 1.00 24.65 389 LYS B N 1
ATOM 6843 C CA . LYS B 1 413 ? 123.656 38.546 14.844 1.00 25.18 389 LYS B CA 1
ATOM 6844 C C . LYS B 1 413 ? 123.368 39.325 13.573 1.00 25.25 389 LYS B C 1
ATOM 6845 O O . LYS B 1 413 ? 124.297 39.745 12.891 1.00 25.16 389 LYS B O 1
ATOM 6851 N N . PHE B 1 414 ? 122.099 39.470 13.221 1.00 23.32 390 PHE B N 1
ATOM 6852 C CA . PHE B 1 414 ? 121.733 40.130 11.977 1.00 23.03 390 PHE B CA 1
ATOM 6853 C C . PHE B 1 414 ? 120.985 41.444 12.120 1.00 23.53 390 PHE B C 1
ATOM 6854 O O . PHE B 1 414 ? 120.852 42.167 11.139 1.00 23.93 390 PHE B O 1
ATOM 6862 N N . TYR B 1 415 ? 120.510 41.777 13.330 1.00 22.08 391 TYR B N 1
ATOM 6863 C CA . TYR B 1 415 ? 119.673 42.973 13.477 1.00 21.85 391 TYR B CA 1
ATOM 6864 C C . TYR B 1 415 ? 120.258 43.840 14.576 1.00 23.05 391 TYR B C 1
ATOM 6865 O O . TYR B 1 415 ? 120.218 43.441 15.746 1.00 22.70 391 TYR B O 1
ATOM 6874 N N . PRO B 1 416 ? 120.854 44.993 14.205 1.00 24.00 392 PRO B N 1
ATOM 6875 C CA . PRO B 1 416 ? 121.526 45.865 15.200 1.00 24.19 392 PRO B CA 1
ATOM 6876 C C . PRO B 1 416 ? 120.616 46.403 16.285 1.00 24.97 392 PRO B C 1
ATOM 6877 O O . PRO B 1 416 ? 121.086 46.655 17.437 1.00 23.12 392 PRO B O 1
ATOM 6881 N N . GLN B 1 417 ? 119.331 46.557 15.974 1.00 23.42 393 GLN B N 1
ATOM 6882 C CA . GLN B 1 417 ? 118.401 47.033 16.997 1.00 24.06 393 GLN B CA 1
ATOM 6883 C C . GLN B 1 417 ? 117.951 45.919 17.945 1.00 23.77 393 GLN B C 1
ATOM 6884 O O . GLN B 1 417 ? 117.210 46.159 18.885 1.00 25.59 393 GLN B O 1
ATOM 6890 N N . GLY B 1 418 ? 118.392 44.697 17.683 1.00 23.66 394 GLY B N 1
ATOM 6891 C CA . GLY B 1 418 ? 117.976 43.556 18.472 1.00 23.36 394 GLY B CA 1
ATOM 6892 C C . GLY B 1 418 ? 116.681 42.931 18.016 1.00 23.63 394 GLY B C 1
ATOM 6893 O O . GLY B 1 418 ? 116.192 43.174 16.906 1.00 22.54 394 GLY B O 1
ATOM 6894 N N . VAL B 1 419 ? 116.111 42.122 18.893 1.00 22.75 395 VAL B N 1
ATOM 6895 C CA . VAL B 1 419 ? 114.901 41.396 18.569 1.00 23.01 395 VAL B CA 1
ATOM 6896 C C . VAL B 1 419 ? 113.790 41.751 19.549 1.00 22.85 395 VAL B C 1
ATOM 6897 O O . VAL B 1 419 ? 114.017 42.366 20.609 1.00 22.95 395 VAL B O 1
ATOM 6901 N N . SER B 1 420 ? 112.580 41.374 19.187 1.00 20.97 396 SER B N 1
ATOM 6902 C CA . SER B 1 420 ? 111.437 41.593 20.034 1.00 22.43 396 SER B CA 1
ATOM 6903 C C . SER B 1 420 ? 110.726 40.249 20.161 1.00 22.15 396 SER B C 1
ATOM 6904 O O . SER B 1 420 ? 110.109 39.809 19.196 1.00 22.79 396 SER B O 1
ATOM 6907 N N . VAL B 1 421 ? 110.801 39.602 21.336 1.00 19.54 397 VAL B N 1
ATOM 6908 C CA . VAL B 1 421 ? 110.260 38.244 21.498 1.00 19.11 397 VAL B CA 1
ATOM 6909 C C . VAL B 1 421 ? 108.896 38.240 22.187 1.00 20.59 397 VAL B C 1
ATOM 6910 O O . VAL B 1 421 ? 108.758 38.616 23.370 1.00 19.53 397 VAL B O 1
ATOM 6914 N N . LEU B 1 422 ? 107.882 37.804 21.453 1.00 19.42 398 LEU B N 1
ATOM 6915 C CA . LEU B 1 422 ? 106.528 37.784 21.943 1.00 21.42 398 LEU B CA 1
ATOM 6916 C C . LEU B 1 422 ? 105.877 36.402 21.787 1.00 21.88 398 LEU B C 1
ATOM 6917 O O . LEU B 1 422 ? 106.014 35.724 20.738 1.00 21.20 398 LEU B O 1
ATOM 6922 N N . PRO B 1 423 ? 105.176 35.956 22.838 1.00 22.52 399 PRO B N 1
ATOM 6923 C CA . PRO B 1 423 ? 104.426 34.699 22.816 1.00 21.88 399 PRO B CA 1
ATOM 6924 C C . PRO B 1 423 ? 103.391 34.646 21.685 1.00 22.89 399 PRO B C 1
ATOM 6925 O O . PRO B 1 423 ? 103.112 33.564 21.135 1.00 21.16 399 PRO B O 1
ATOM 6929 N N . THR B 1 424 ? 102.837 35.800 21.330 1.00 22.74 400 THR B N 1
ATOM 6930 C CA . THR B 1 424 ? 101.777 35.845 20.348 1.00 24.21 400 THR B CA 1
ATOM 6931 C C . THR B 1 424 ? 101.717 37.206 19.706 1.00 25.50 400 THR B C 1
ATOM 6932 O O . THR B 1 424 ? 102.099 38.200 20.314 1.00 24.23 400 THR B O 1
ATOM 6936 N N . THR B 1 425 ? 101.271 37.253 18.452 1.00 27.20 401 THR B N 1
ATOM 6937 C CA . THR B 1 425 ? 100.911 38.532 17.861 1.00 29.27 401 THR B CA 1
ATOM 6938 C C . THR B 1 425 ? 99.412 38.677 18.083 1.00 30.30 401 THR B C 1
ATOM 6939 O O . THR B 1 425 ? 98.753 37.724 18.490 1.00 30.61 401 THR B O 1
ATOM 6943 N N . ALA B 1 426 ? 98.867 39.856 17.812 1.00 30.98 402 ALA B N 1
ATOM 6944 C CA . ALA B 1 426 ? 97.439 40.079 17.997 1.00 33.51 402 ALA B CA 1
ATOM 6945 C C . ALA B 1 426 ? 96.663 39.650 16.748 1.00 34.55 402 ALA B C 1
ATOM 6946 O O . ALA B 1 426 ? 95.429 39.541 16.772 1.00 37.00 402 ALA B O 1
ATOM 6948 N N . GLY B 1 427 ? 97.393 39.380 15.669 1.00 35.81 403 GLY B N 1
ATOM 6949 C CA . GLY B 1 427 ? 96.788 38.885 14.434 1.00 36.11 403 GLY B CA 1
ATOM 6950 C C . GLY B 1 427 ? 96.215 37.477 14.549 1.00 36.31 403 GLY B C 1
ATOM 6951 O O . GLY B 1 427 ? 96.476 36.742 15.513 1.00 36.00 403 GLY B O 1
ATOM 6952 N N . THR B 1 428 ? 95.414 37.107 13.554 1.00 35.84 404 THR B N 1
ATOM 6953 C CA . THR B 1 428 ? 94.761 35.821 13.517 1.00 33.89 404 THR B CA 1
ATOM 6954 C C . THR B 1 428 ? 95.490 34.980 12.485 1.00 32.43 404 THR B C 1
ATOM 6955 O O . THR B 1 428 ? 96.159 35.522 11.603 1.00 31.99 404 THR B O 1
ATOM 6959 N N . GLY B 1 429 ? 95.373 33.662 12.595 1.00 30.27 405 GLY B N 1
ATOM 6960 C CA . GLY B 1 429 ? 96.024 32.766 11.665 1.00 27.52 405 GLY B CA 1
ATOM 6961 C C . GLY B 1 429 ? 95.858 31.318 12.067 1.00 25.85 405 GLY B C 1
ATOM 6962 O O . GLY B 1 429 ? 95.309 30.998 13.172 1.00 26.89 405 GLY B O 1
ATOM 6963 N N . PRO B 1 430 ? 96.324 30.419 11.198 1.00 24.00 406 PRO B N 1
ATOM 6964 C CA . PRO B 1 430 ? 96.175 28.986 11.400 1.00 22.92 406 PRO B CA 1
ATOM 6965 C C . PRO B 1 430 ? 97.200 28.264 12.286 1.00 21.12 406 PRO B C 1
ATOM 6966 O O . PRO B 1 430 ? 97.341 27.047 12.191 1.00 18.64 406 PRO B O 1
ATOM 6970 N N . MET B 1 431 ? 97.872 28.974 13.190 1.00 21.44 407 MET B N 1
ATOM 6971 C CA . MET B 1 431 ? 98.820 28.269 14.030 1.00 21.05 407 MET B CA 1
ATOM 6972 C C . MET B 1 431 ? 98.205 27.099 14.743 1.00 20.59 407 MET B C 1
ATOM 6973 O O . MET B 1 431 ? 98.813 26.045 14.777 1.00 19.88 407 MET B O 1
ATOM 6978 N N . HIS B 1 432 ? 97.012 27.274 15.314 1.00 20.25 408 HIS B N 1
ATOM 6979 C CA . HIS B 1 432 ? 96.368 26.178 16.059 1.00 20.87 408 HIS B CA 1
ATOM 6980 C C . HIS B 1 432 ? 96.124 24.943 15.201 1.00 21.08 408 HIS B C 1
ATOM 6981 O O . HIS B 1 432 ? 96.337 23.832 15.656 1.00 20.69 408 HIS B O 1
ATOM 6988 N N . THR B 1 433 ? 95.678 25.151 13.959 1.00 21.39 409 THR B N 1
ATOM 6989 C CA . THR B 1 433 ? 95.410 24.065 13.006 1.00 21.70 409 THR B CA 1
ATOM 6990 C C . THR B 1 433 ? 96.681 23.312 12.634 1.00 21.25 409 THR B C 1
ATOM 6991 O O . THR B 1 433 ? 96.714 22.062 12.603 1.00 22.14 409 THR B O 1
ATOM 6995 N N . VAL B 1 434 ? 97.739 24.070 12.365 1.00 20.08 410 VAL B N 1
ATOM 6996 C CA . VAL B 1 434 ? 99.024 23.466 12.046 1.00 18.65 410 VAL B CA 1
ATOM 6997 C C . VAL B 1 434 ? 99.573 22.682 13.250 1.00 19.70 410 VAL B C 1
ATOM 6998 O O . VAL B 1 434 ? 99.990 21.530 13.125 1.00 17.74 410 VAL B O 1
ATOM 7002 N N . PHE B 1 435 ? 99.559 23.283 14.432 1.00 20.68 411 PHE B N 1
ATOM 7003 C CA . PHE B 1 435 ? 100.097 22.533 15.561 1.00 22.15 411 PHE B CA 1
ATOM 7004 C C . PHE B 1 435 ? 99.273 21.283 15.849 1.00 23.48 411 PHE B C 1
ATOM 7005 O O . PHE B 1 435 ? 99.805 20.242 16.197 1.00 25.26 411 PHE B O 1
ATOM 7013 N N . ASP B 1 436 ? 97.965 21.394 15.740 1.00 25.55 412 ASP B N 1
ATOM 7014 C CA . ASP B 1 436 ? 97.094 20.285 16.087 1.00 28.05 412 ASP B CA 1
ATOM 7015 C C . ASP B 1 436 ? 97.457 19.070 15.206 1.00 27.93 412 ASP B C 1
ATOM 7016 O O . ASP B 1 436 ? 97.495 17.923 15.680 1.00 27.54 412 ASP B O 1
ATOM 7021 N N . ALA B 1 437 ? 97.776 19.329 13.933 1.00 26.57 413 ALA B N 1
ATOM 7022 C CA . ALA B 1 437 ? 98.156 18.244 13.033 1.00 25.49 413 ALA B CA 1
ATOM 7023 C C . ALA B 1 437 ? 99.599 17.819 13.209 1.00 25.31 413 ALA B C 1
ATOM 7024 O O . ALA B 1 437 ? 99.898 16.622 13.183 1.00 26.94 413 ALA B O 1
ATOM 7026 N N . LEU B 1 438 ? 100.507 18.783 13.373 1.00 23.73 414 LEU B N 1
ATOM 7027 C CA . LEU B 1 438 ? 101.932 18.460 13.308 1.00 23.08 414 LEU B CA 1
ATOM 7028 C C . LEU B 1 438 ? 102.680 18.343 14.634 1.00 23.61 414 LEU B C 1
ATOM 7029 O O . LEU B 1 438 ? 103.661 17.594 14.725 1.00 24.15 414 LEU B O 1
ATOM 7034 N N . GLU B 1 439 ? 102.262 19.129 15.617 1.00 24.19 415 GLU B N 1
ATOM 7035 C CA . GLU B 1 439 ? 102.903 19.156 16.942 1.00 24.67 415 GLU B CA 1
ATOM 7036 C C . GLU B 1 439 ? 104.385 19.558 16.980 1.00 24.32 415 GLU B C 1
ATOM 7037 O O . GLU B 1 439 ? 105.139 19.184 17.883 1.00 23.49 415 GLU B O 1
ATOM 7043 N N . VAL B 1 440 ? 104.776 20.375 16.017 1.00 21.94 416 VAL B N 1
ATOM 7044 C CA . VAL B 1 440 ? 106.135 20.852 15.871 1.00 20.73 416 VAL B CA 1
ATOM 7045 C C . VAL B 1 440 ? 106.201 22.275 16.458 1.00 20.06 416 VAL B C 1
ATOM 7046 O O . VAL B 1 440 ? 105.302 23.071 16.173 1.00 20.92 416 VAL B O 1
ATOM 7050 N N . PRO B 1 441 ? 107.244 22.603 17.283 1.00 20.71 417 PRO B N 1
ATOM 7051 C CA . PRO B 1 441 ? 107.439 23.981 17.783 1.00 19.23 417 PRO B CA 1
ATOM 7052 C C . PRO B 1 441 ? 107.394 24.987 16.622 1.00 18.96 417 PRO B C 1
ATOM 7053 O O . PRO B 1 441 ? 108.047 24.747 15.612 1.00 18.47 417 PRO B O 1
ATOM 7057 N N . MET B 1 442 ? 106.672 26.087 16.784 1.00 18.97 418 MET B N 1
ATOM 7058 C CA . MET B 1 442 ? 106.466 27.067 15.702 1.00 19.56 418 MET B CA 1
ATOM 7059 C C . MET B 1 442 ? 107.015 28.441 16.048 1.00 20.01 418 MET B C 1
ATOM 7060 O O . MET B 1 442 ? 106.833 28.926 17.173 1.00 15.97 418 MET B O 1
ATOM 7065 N N . VAL B 1 443 ? 107.627 29.108 15.059 1.00 16.36 419 VAL B N 1
ATOM 7066 C CA . VAL B 1 443 ? 108.177 30.426 15.313 1.00 17.17 419 VAL B CA 1
ATOM 7067 C C . VAL B 1 443 ? 107.972 31.279 14.065 1.00 18.10 419 VAL B C 1
ATOM 7068 O O . VAL B 1 443 ? 108.121 30.762 12.932 1.00 17.14 419 VAL B O 1
ATOM 7072 N N . ALA B 1 444 ? 107.582 32.543 14.261 1.00 16.43 420 ALA B N 1
ATOM 7073 C CA . ALA B 1 444 ? 107.344 33.475 13.113 1.00 18.98 420 ALA B CA 1
ATOM 7074 C C . ALA B 1 444 ? 108.395 34.561 13.077 1.00 18.33 420 ALA B C 1
ATOM 7075 O O . ALA B 1 444 ? 108.612 35.243 14.087 1.00 19.03 420 ALA B O 1
ATOM 7077 N N . PHE B 1 445 ? 109.086 34.701 11.945 1.00 16.51 421 PHE B N 1
ATOM 7078 C CA . PHE B 1 445 ? 109.976 35.849 11.720 1.00 16.51 421 PHE B CA 1
ATOM 7079 C C . PHE B 1 445 ? 110.019 36.039 10.216 1.00 17.34 421 PHE B C 1
ATOM 7080 O O . PHE B 1 445 ? 109.731 35.095 9.492 1.00 16.74 421 PHE B O 1
ATOM 7088 N N . GLY B 1 446 ? 110.376 37.229 9.743 1.00 17.04 422 GLY B N 1
ATOM 7089 C CA . GLY B 1 446 ? 110.268 37.452 8.292 1.00 17.07 422 GLY B CA 1
ATOM 7090 C C . GLY B 1 446 ? 110.885 38.749 7.811 1.00 16.92 422 GLY B C 1
ATOM 7091 O O . GLY B 1 446 ? 111.721 39.325 8.473 1.00 16.88 422 GLY B O 1
ATOM 7092 N N . LEU B 1 447 ? 110.488 39.184 6.606 1.00 18.30 423 LEU B N 1
ATOM 7093 C CA . LEU B 1 447 ? 111.163 40.307 5.928 1.00 17.39 423 LEU B CA 1
ATOM 7094 C C . LEU B 1 447 ? 110.331 41.614 5.796 1.00 18.37 423 LEU B C 1
ATOM 7095 O O . LEU B 1 447 ? 110.732 42.517 5.072 1.00 21.06 423 LEU B O 1
ATOM 7100 N N . GLY B 1 448 ? 109.208 41.727 6.519 1.00 19.01 424 GLY B N 1
ATOM 7101 C CA . GLY B 1 448 ? 108.380 42.943 6.533 1.00 17.52 424 GLY B CA 1
ATOM 7102 C C . GLY B 1 448 ? 108.922 44.055 7.435 1.00 18.24 424 GLY B C 1
ATOM 7103 O O . GLY B 1 448 ? 109.831 43.844 8.238 1.00 18.16 424 GLY B O 1
ATOM 7104 N N . ASN B 1 449 ? 108.393 45.259 7.262 1.00 18.40 425 ASN B N 1
ATOM 7105 C CA . ASN B 1 449 ? 108.739 46.401 8.075 1.00 18.76 425 ASN B CA 1
ATOM 7106 C C . ASN B 1 449 ? 107.437 46.942 8.694 1.00 18.88 425 ASN B C 1
ATOM 7107 O O . ASN B 1 449 ? 106.347 46.508 8.310 1.00 18.20 425 ASN B O 1
ATOM 7112 N N . ALA B 1 450 ? 107.523 47.828 9.680 1.00 19.70 426 ALA B N 1
ATOM 7113 C CA . ALA B 1 450 ? 106.310 48.252 10.349 1.00 19.80 426 ALA B CA 1
ATOM 7114 C C . ALA B 1 450 ? 105.381 48.973 9.368 1.00 21.39 426 ALA B C 1
ATOM 7115 O O . ALA B 1 450 ? 104.183 49.124 9.638 1.00 20.83 426 ALA B O 1
ATOM 7117 N N . ASN B 1 451 ? 105.922 49.411 8.230 1.00 20.74 427 ASN B N 1
ATOM 7118 C CA . ASN B 1 451 ? 105.121 50.139 7.237 1.00 22.32 427 ASN B CA 1
ATOM 7119 C C . ASN B 1 451 ? 104.980 49.406 5.898 1.00 22.10 427 ASN B C 1
ATOM 7120 O O . ASN B 1 451 ? 104.803 50.033 4.844 1.00 23.08 427 ASN B O 1
ATOM 7125 N N . SER B 1 452 ? 105.028 48.073 5.956 1.00 22.93 428 SER B N 1
ATOM 7126 C CA . SER B 1 452 ? 104.908 47.242 4.746 1.00 22.14 428 SER B CA 1
ATOM 7127 C C . SER B 1 452 ? 103.511 47.316 4.175 1.00 24.43 428 SER B C 1
ATOM 7128 O O . SER B 1 452 ? 103.301 46.924 3.031 1.00 23.39 428 SER B O 1
ATOM 7131 N N . ARG B 1 453 ? 102.550 47.728 5.001 1.00 26.70 429 ARG B N 1
ATOM 7132 C CA . ARG B 1 453 ? 101.166 47.899 4.544 1.00 31.21 429 ARG B CA 1
ATOM 7133 C C . ARG B 1 453 ? 100.565 46.634 3.895 1.00 31.86 429 ARG B C 1
ATOM 7134 O O . ARG B 1 453 ? 100.007 46.680 2.783 1.00 29.90 429 ARG B O 1
ATOM 7142 N N . ASP B 1 454 ? 100.695 45.506 4.597 1.00 32.79 430 ASP B N 1
ATOM 7143 C CA . ASP B 1 454 ? 99.997 44.281 4.204 1.00 35.20 430 ASP B CA 1
ATOM 7144 C C . ASP B 1 454 ? 98.509 44.586 4.100 1.00 35.14 430 ASP B C 1
ATOM 7145 O O . ASP B 1 454 ? 97.982 45.345 4.920 1.00 35.76 430 ASP B O 1
ATOM 7150 N N . HIS B 1 455 ? 97.838 43.988 3.112 1.00 35.28 431 HIS B N 1
ATOM 7151 C CA . HIS B 1 455 ? 96.394 44.175 2.923 1.00 35.42 431 HIS B CA 1
ATOM 7152 C C . HIS B 1 455 ? 96.045 45.606 2.502 1.00 34.64 431 HIS B C 1
ATOM 7153 O O . HIS B 1 455 ? 94.872 45.947 2.391 1.00 34.93 431 HIS B O 1
ATOM 7160 N N . GLY B 1 456 ? 97.062 46.430 2.260 1.00 32.94 432 GLY B N 1
ATOM 7161 C CA . GLY B 1 456 ? 96.839 47.830 1.915 1.00 32.01 432 GLY B CA 1
ATOM 7162 C C . GLY B 1 456 ? 97.468 48.209 0.591 1.00 31.37 432 GLY B C 1
ATOM 7163 O O . GLY B 1 456 ? 98.050 47.355 -0.095 1.00 32.09 432 GLY B O 1
ATOM 7164 N N . GLY B 1 457 ? 97.345 49.486 0.223 1.00 29.21 433 GLY B N 1
ATOM 7165 C CA . GLY B 1 457 ? 97.915 49.978 -1.026 1.00 26.00 433 GLY B CA 1
ATOM 7166 C C . GLY B 1 457 ? 99.411 50.130 -0.922 1.00 24.90 433 GLY B C 1
ATOM 7167 O O . GLY B 1 457 ? 99.939 50.471 0.141 1.00 23.82 433 GLY B O 1
ATOM 7168 N N . ASP B 1 458 ? 100.112 49.903 -2.033 1.00 22.92 434 ASP B N 1
ATOM 7169 C CA . ASP B 1 458 ? 101.560 50.006 -2.039 1.00 22.20 434 ASP B CA 1
ATOM 7170 C C . ASP B 1 458 ? 102.244 49.137 -0.951 1.00 21.74 434 ASP B C 1
ATOM 7171 O O . ASP B 1 458 ? 103.179 49.595 -0.275 1.00 20.42 434 ASP B O 1
ATOM 7176 N N . GLU B 1 459 ? 101.775 47.899 -0.815 1.00 19.54 435 GLU B N 1
ATOM 7177 C CA . GLU B 1 459 ? 102.451 46.891 -0.001 1.00 19.11 435 GLU B CA 1
ATOM 7178 C C . GLU B 1 459 ? 103.909 46.807 -0.456 1.00 19.21 435 GLU B C 1
ATOM 7179 O O . GLU B 1 459 ? 104.239 46.834 -1.674 1.00 17.83 435 GLU B O 1
ATOM 7185 N N . ASN B 1 460 ? 104.809 46.718 0.517 1.00 15.07 436 ASN B N 1
ATOM 7186 C CA . ASN B 1 460 ? 106.205 46.820 0.231 1.00 14.82 436 ASN B CA 1
ATOM 7187 C C . ASN B 1 460 ? 107.106 46.073 1.205 1.00 16.34 436 ASN B C 1
ATOM 7188 O O . ASN B 1 460 ? 106.710 45.811 2.380 1.00 15.97 436 ASN B O 1
ATOM 7193 N N . VAL B 1 461 ? 108.304 45.765 0.724 1.00 14.40 437 VAL B N 1
ATOM 7194 C CA . VAL B 1 461 ? 109.379 45.202 1.516 1.00 16.76 437 VAL B CA 1
ATOM 7195 C C . VAL B 1 461 ? 110.648 46.020 1.216 1.00 18.18 437 VAL B C 1
ATOM 7196 O O . VAL B 1 461 ? 110.924 46.366 0.053 1.00 19.23 437 VAL B O 1
ATOM 7200 N N . ARG B 1 462 ? 111.439 46.333 2.258 1.00 16.65 438 ARG B N 1
ATOM 7201 C CA . ARG B 1 462 ? 112.733 46.955 2.051 1.00 16.60 438 ARG B CA 1
ATOM 7202 C C . ARG B 1 462 ? 113.694 45.907 1.447 1.00 17.74 438 ARG B C 1
ATOM 7203 O O . ARG B 1 462 ? 113.807 44.773 1.952 1.00 16.02 438 ARG B O 1
ATOM 7211 N N . ILE B 1 463 ? 114.355 46.235 0.323 1.00 17.16 439 ILE B N 1
ATOM 7212 C CA . ILE B 1 463 ? 115.329 45.316 -0.283 1.00 18.30 439 ILE B CA 1
ATOM 7213 C C . ILE B 1 463 ? 116.360 44.775 0.695 1.00 18.51 439 ILE B C 1
ATOM 7214 O O . ILE B 1 463 ? 116.627 43.571 0.751 1.00 18.83 439 ILE B O 1
ATOM 7219 N N . ALA B 1 464 ? 116.930 45.656 1.492 1.00 18.42 440 ALA B N 1
ATOM 7220 C CA . ALA B 1 464 ? 117.874 45.222 2.503 1.00 19.65 440 ALA B CA 1
ATOM 7221 C C . ALA B 1 464 ? 117.258 44.187 3.455 1.00 18.33 440 ALA B C 1
ATOM 7222 O O . ALA B 1 464 ? 117.958 43.245 3.844 1.00 20.39 440 ALA B O 1
ATOM 7224 N N . ASP B 1 465 ? 115.992 44.392 3.863 1.00 17.81 441 ASP B N 1
ATOM 7225 C CA . ASP B 1 465 ? 115.278 43.484 4.818 1.00 18.31 441 ASP B CA 1
ATOM 7226 C C . ASP B 1 465 ? 115.050 42.093 4.229 1.00 17.82 441 ASP B C 1
ATOM 7227 O O . ASP B 1 465 ? 115.146 41.056 4.898 1.00 14.63 441 ASP B O 1
ATOM 7232 N N . TYR B 1 466 ? 114.674 42.092 2.952 1.00 15.14 442 TYR B N 1
ATOM 7233 C CA . TYR B 1 466 ? 114.546 40.860 2.175 1.00 16.01 442 TYR B CA 1
ATOM 7234 C C . TYR B 1 466 ? 115.852 40.100 2.121 1.00 14.94 442 TYR B C 1
ATOM 7235 O O . TYR B 1 466 ? 115.859 38.903 2.352 1.00 17.04 442 TYR B O 1
ATOM 7244 N N . TYR B 1 467 ? 116.972 40.757 1.810 1.00 15.47 443 TYR B N 1
ATOM 7245 C CA . TYR B 1 467 ? 118.251 40.049 1.789 1.00 15.76 443 TYR B CA 1
ATOM 7246 C C . TYR B 1 467 ? 118.677 39.637 3.206 1.00 15.99 443 TYR B C 1
ATOM 7247 O O . TYR B 1 467 ? 119.276 38.605 3.431 1.00 15.32 443 TYR B O 1
ATOM 7256 N N . THR B 1 468 ? 118.364 40.458 4.173 1.00 17.62 444 THR B N 1
ATOM 7257 C CA . THR B 1 468 ? 118.749 40.046 5.525 1.00 16.21 444 THR B CA 1
ATOM 7258 C C . THR B 1 468 ? 118.016 38.759 5.937 1.00 15.76 444 THR B C 1
ATOM 7259 O O . THR B 1 468 ? 118.588 37.889 6.566 1.00 17.04 444 THR B O 1
ATOM 7263 N N . HIS B 1 469 ? 116.748 38.631 5.591 1.00 16.16 445 HIS B N 1
ATOM 7264 C CA . HIS B 1 469 ? 116.000 37.408 5.848 1.00 16.02 445 HIS B CA 1
ATOM 7265 C C . HIS B 1 469 ? 116.652 36.190 5.232 1.00 16.67 445 HIS B C 1
ATOM 7266 O O . HIS B 1 469 ? 116.736 35.117 5.836 1.00 14.78 445 HIS B O 1
ATOM 7273 N N . ILE B 1 470 ? 117.079 36.331 3.980 1.00 14.51 446 ILE B N 1
ATOM 7274 C CA . ILE B 1 470 ? 117.810 35.268 3.327 1.00 15.00 446 ILE B CA 1
ATOM 7275 C C . ILE B 1 470 ? 119.021 34.874 4.130 1.00 14.80 446 ILE B C 1
ATOM 7276 O O . ILE B 1 470 ? 119.251 33.695 4.358 1.00 15.07 446 ILE B O 1
ATOM 7281 N N . GLU B 1 471 ? 119.787 35.847 4.614 1.00 15.32 447 GLU B N 1
ATOM 7282 C CA . GLU B 1 471 ? 121.002 35.490 5.286 1.00 15.69 447 GLU B CA 1
ATOM 7283 C C . GLU B 1 471 ? 120.671 34.833 6.610 1.00 15.33 447 GLU B C 1
ATOM 7284 O O . GLU B 1 471 ? 121.361 33.899 7.011 1.00 15.89 447 GLU B O 1
ATOM 7290 N N . LEU B 1 472 ? 119.664 35.357 7.301 1.00 16.52 448 LEU B N 1
ATOM 7291 C CA . LEU B 1 472 ? 119.237 34.740 8.601 1.00 15.35 448 LEU B CA 1
ATOM 7292 C C . LEU B 1 472 ? 118.721 33.291 8.387 1.00 16.83 448 LEU B C 1
ATOM 7293 O O . LEU B 1 472 ? 119.044 32.397 9.157 1.00 15.43 448 LEU B O 1
ATOM 7298 N N . VAL B 1 473 ? 117.961 33.027 7.303 1.00 14.85 449 VAL B N 1
ATOM 7299 C CA . VAL B 1 473 ? 117.472 31.685 7.083 1.00 15.95 449 VAL B CA 1
ATOM 7300 C C . VAL B 1 473 ? 118.632 30.763 6.709 1.00 17.28 449 VAL B C 1
ATOM 7301 O O . VAL B 1 473 ? 118.684 29.615 7.157 1.00 17.88 449 VAL B O 1
ATOM 7305 N N . GLU B 1 474 ? 119.559 31.256 5.896 1.00 17.39 450 GLU B N 1
ATOM 7306 C CA . GLU B 1 474 ? 120.767 30.485 5.584 1.00 18.97 450 GLU B CA 1
ATOM 7307 C C . GLU B 1 474 ? 121.536 30.085 6.851 1.00 19.35 450 GLU B C 1
ATOM 7308 O O . GLU B 1 474 ? 122.030 28.972 6.960 1.00 18.05 450 GLU B O 1
ATOM 7314 N N . GLU B 1 475 ? 121.648 31.017 7.784 1.00 19.50 451 GLU B N 1
ATOM 7315 C CA . GLU B 1 475 ? 122.386 30.764 9.051 1.00 19.71 451 GLU B CA 1
ATOM 7316 C C . GLU B 1 475 ? 121.643 29.756 9.910 1.00 18.19 451 GLU B C 1
ATOM 7317 O O . GLU B 1 475 ? 122.276 28.964 10.650 1.00 18.22 451 GLU B O 1
ATOM 7323 N N . LEU B 1 476 ? 120.308 29.774 9.816 1.00 17.33 452 LEU B N 1
ATOM 7324 C CA . LEU B 1 476 ? 119.465 28.799 10.513 1.00 17.25 452 LEU B CA 1
ATOM 7325 C C . LEU B 1 476 ? 119.788 27.392 10.038 1.00 18.12 452 LEU B C 1
ATOM 7326 O O . LEU B 1 476 ? 120.022 26.471 10.821 1.00 16.37 452 LEU B O 1
ATOM 7331 N N . ILE B 1 477 ? 119.821 27.219 8.721 1.00 17.37 453 ILE B N 1
ATOM 7332 C CA . ILE B 1 477 ? 120.238 25.957 8.161 1.00 16.78 453 ILE B CA 1
ATOM 7333 C C . ILE B 1 477 ? 121.616 25.549 8.649 1.00 17.32 453 ILE B C 1
ATOM 7334 O O . ILE B 1 477 ? 121.789 24.417 9.117 1.00 21.45 453 ILE B O 1
ATOM 7339 N N . ARG B 1 478 ? 122.576 26.477 8.605 1.00 17.21 454 ARG B N 1
ATOM 7340 C CA . ARG B 1 478 ? 123.951 26.210 8.987 1.00 18.59 454 ARG B CA 1
ATOM 7341 C C . ARG B 1 478 ? 124.021 25.767 10.440 1.00 20.11 454 ARG B C 1
ATOM 7342 O O . ARG B 1 478 ? 124.868 24.952 10.824 1.00 20.37 454 ARG B O 1
ATOM 7350 N N . SER B 1 479 ? 123.125 26.311 11.242 1.00 17.89 455 SER B N 1
ATOM 7351 C CA . SER B 1 479 ? 123.124 25.974 12.678 1.00 19.32 455 SER B CA 1
ATOM 7352 C C . SER B 1 479 ? 122.821 24.501 12.950 1.00 20.54 455 SER B C 1
ATOM 7353 O O . SER B 1 479 ? 123.072 24.021 14.062 1.00 21.13 455 SER B O 1
ATOM 7356 N N . TYR B 1 480 ? 122.275 23.783 11.962 1.00 20.26 456 TYR B N 1
ATOM 7357 C CA . TYR B 1 480 ? 122.036 22.326 12.065 1.00 20.43 456 TYR B CA 1
ATOM 7358 C C . TYR B 1 480 ? 123.230 21.426 11.737 1.00 22.29 456 TYR B C 1
ATOM 7359 O O . TYR B 1 480 ? 123.118 20.196 11.857 1.00 22.97 456 TYR B O 1
ATOM 7368 N N . GLU B 1 481 ? 124.358 22.012 11.335 1.00 23.66 457 GLU B N 1
ATOM 7369 C CA . GLU B 1 481 ? 125.543 21.226 10.988 1.00 26.52 457 GLU B CA 1
ATOM 7370 C C . GLU B 1 481 ? 126.072 20.472 12.179 1.00 29.98 457 GLU B C 1
ATOM 7371 O O . GLU B 1 481 ? 126.124 21.005 13.308 1.00 31.41 457 GLU B O 1
#

Foldseek 3Di:
DFDADDLVRLLVCCVPQPLSVVLVVVLQVLLLQAAAVVVLGRQVVNLVSVQVVLVVVPWDWDWDPPDSHIKIKTKFDFPDPVAFEEEEEAESHAHDQDDPFDAPDDQSGFDDDPQWTFHGACQRFSVQVSLLVSLVVVLVVPDDGFLHMYMYIYTRCFVVQRPCVLVVLLVCQVVFARHAEYEYRAFAQEPLRAWEKEFKEWKKWKKKKKFFQDPFWAFLVCVVPGPFAVVLVVVLVPLQADQLFDGPFPPVVVQFDQDDPLQLVLCVVFPDPAPVCVCVVVVDPDDHSQHDRSSVSCCQARNKGKDWPDKDFDDDDPDDDRTRTRMIMTMIMITGHPRDWRVVVVVRSCVSSVVVVSNRIDMGTDDIAHIDWDSQPRVLSVVLQVLVQSHTPSHHRYHRYDHHTGCPVSNCVSHVHRYMYTHFHYNPQQRVHYRRIGRSSSSSSRSVSSSVSSVVSD/DADDLVVLLVCCVPQPLNVVLVVVLQVLLLAAAALVVLGCQVVNLVSVQVVLVVVPWDWDWAPPDSHTKIKTKFDFPPPPAFEEEEEAESHAHDQDDPFDAPDPQSGFDDDPQKTFHGACARFSVFVSLLVSLVVVLVVPDPGFLHMYMYIYTRCFVVQCVCVLVVLQVCQVVFARHAEYEYGHFAQAPLQAWEKEFKEWKKWKKKKKFFQDPFWAQLVCVVPGAFRVVLVVVLVPLQADQLQDGPFPPQVVQFDDDDPLQLVLCVVFPDPAPCVVCVVVVDPDDHSAHDRSRVSCCLARHKGKDWPDKDFDDDDPDDDRTRTRMIMTIIMITGEPRDWNVVVVVRSCVSSVVVPSNRIDMGTDDIAHIDWDSQPRPLSVVLQVLSQNHTVSHHRYHRYDHHHGHPVSVCVSHVHRYMYTHFHYNPLQRVHYRRIGRSSSSSSRSVSSSVSSVVSD

Solvent-accessible surface area: 36063 Å² total; per-residue (Å²): 160,114,139,51,56,45,72,138,95,8,42,97,76,9,118,143,19,158,22,0,57,104,10,10,85,11,0,93,50,0,0,62,47,71,0,3,29,81,65,108,68,19,5,107,93,0,0,69,36,1,2,92,11,0,138,170,30,59,11,97,40,95,52,11,87,66,68,63,5,0,0,0,18,0,15,11,109,14,96,110,118,151,25,118,29,1,0,1,0,0,0,0,0,1,23,34,12,95,65,154,56,116,47,85,84,81,20,40,73,7,12,70,57,144,19,42,0,38,1,2,0,0,3,9,0,2,0,0,2,2,0,0,2,0,0,2,62,27,5,46,108,133,72,153,49,7,8,0,18,0,4,0,0,0,4,2,1,29,45,31,74,11,62,37,1,76,105,5,0,144,110,19,13,144,99,2,109,75,10,37,0,0,0,13,11,34,13,43,19,29,92,124,62,45,0,37,0,8,0,1,12,8,0,11,0,2,2,44,1,92,0,88,3,3,91,78,69,4,85,0,12,38,3,5,0,3,13,1,0,1,3,15,1,1,29,0,4,22,30,3,10,30,80,67,5,112,4,83,9,107,26,0,38,140,58,12,112,109,21,68,159,82,10,54,54,14,0,94,94,57,8,100,196,61,1,93,75,6,41,217,106,51,21,28,73,12,98,17,22,40,106,110,65,33,33,5,4,73,21,26,20,1,29,1,5,4,2,1,1,0,2,49,1,30,59,75,44,170,44,49,96,42,22,6,2,8,94,3,46,4,31,4,0,1,3,0,0,18,49,2,61,5,109,29,0,20,87,36,2,65,114,17,4,66,143,52,46,25,83,86,2,90,38,150,62,45,94,25,54,67,5,30,22,30,33,0,50,28,112,14,1,70,48,2,8,100,16,0,62,96,43,10,88,112,21,10,3,2,12,2,4,40,14,32,63,16,13,2,46,47,0,56,102,22,2,102,2,41,3,0,5,0,1,1,0,12,50,94,4,142,54,87,19,17,28,1,10,0,54,12,6,6,0,8,12,0,0,28,2,0,34,33,1,0,139,45,25,114,186,69,59,57,70,138,81,8,45,72,62,7,103,145,17,160,24,1,53,105,11,11,91,11,0,88,49,0,0,65,44,69,0,3,24,84,81,126,58,18,11,119,91,0,0,75,51,1,2,88,18,0,130,179,38,67,8,109,37,87,57,12,83,62,84,68,5,0,1,0,14,0,47,14,150,14,94,109,136,137,21,118,26,0,0,1,0,0,0,0,0,2,28,33,16,98,72,150,44,117,43,86,85,80,21,40,68,9,10,70,52,143,19,43,0,29,1,2,0,0,3,8,0,2,0,0,2,3,0,0,2,1,0,2,59,31,4,50,97,126,67,148,55,8,13,0,27,0,2,0,0,0,5,1,1,20,48,33,29,10,63,42,2,71,92,4,0,131,116,12,16,110,126,2,118,75,10,38,0,0,0,10,8,44,14,43,20,32,86,86,63,46,0,38,0,4,0,1,10,5,0,5,0,0,2,40,0,96,2,75,3,2,100,75,62,4,90,0,13,48,3,5,0,3,14,2,0,1,2,17,0,0,23,0,3,68,30,3,11,26,85,66,5,112,5,82,10,108,24,1,41,135,84,16,108,115,18,69,157,87,10,54,53,14,0,89,91,64,7,55,160,88,13,70,64,3,8,174,117,49,22,23,74,13,100,11,21,43,98,144,58,59,36,0,1,63,20,17,16,1,24,2,4,4,1,0,0,0,2,48,0,29,55,73,43,174,40,51,91,43,20,5,3,7,108,4,36,4,26,3,0,1,3,0,0,18,51,3,62,5,94,48,0,16,101,42,2,67,150,19,3,65,146,49,46,25,85,88,2,67,30,103,80,54,66,25,26,71,6,32,23,31,33,0,52,31,112,14,2,72,51,1,10,96,14,0,86,111,41,8,90,108,22,9,2,3,10,1,3,40,10,30,54,3,8,1,49,43,0,61,105,23,2,100,2,42,3,0,6,1,1,1,0,15,52,99,3,116,53,95,19,14,17,1,5,0,57,12,7,6,0,5,12,0,0,26,1,0,34,20,2,0,117,45,25,116

Nearest PDB structures (foldseek):
  2pok-assembly1_B  TM=1.002E+00  e=8.320E-103  Streptococcus pneumoniae TIGR4
  4mmo-assembly1_B  TM=9.153E-01  e=3.444E-34  Saccharolobus solfataricus P2
  4g1p-assembly1_A-2  TM=7.983E-01  e=2.313E-36  Saccharomyces cerevisiae S288C
  3dlj-assembly3_A  TM=7.769E-01  e=2.457E-36  Homo sapiens
  3pfe-assembly1_A-2  TM=8.152E-01  e=2.488E-32  Legionella pneumophila subsp. pneumophila str. Philadelphia 1

Organism: Streptococcus pneumoniae serotype 4 (strain ATCC BAA-334 / TIGR4) (NCBI:txid170187)

InterPro domains:
  IPR002933 Peptidase M20 [PF01546] (86-454)
  IPR011650 Peptidase M20, dimerisation domain [PF07687] (199-355)
  IPR051458 Cytosolic and Metallo Dipeptidase [PTHR43270] (16-455)